Protein 1ERY (pdb70)

Structure (mmCIF, N/CA/C/O backbone):
data_1ERY
#
_entry.id   1ERY
#
_cell.length_a   1.000
_cell.length_b   1.000
_cell.length_c   1.000
_cell.angle_alpha   90.00
_cell.angle_beta   90.00
_cell.angle_gamma   90.00
#
_symmetry.space_group_name_H-M   'P 1'
#
loop_
_atom_site.group_PDB
_atom_site.id
_atom_site.type_symbol
_atom_site.label_atom_id
_atom_site.label_alt_id
_atom_site.label_comp_id
_atom_site.label_asym_id
_atom_site.label_entity_id
_atom_site.label_seq_id
_atom_site.pdbx_PDB_ins_code
_atom_site.Cartn_x
_atom_site.Cartn_y
_atom_site.Cartn_z
_atom_site.occupancy
_atom_site.B_iso_or_equiv
_atom_site.auth_seq_id
_atom_site.auth_comp_id
_atom_site.auth_asym_id
_atom_site.auth_atom_id
_atom_site.pdbx_PDB_model_num
ATOM 1 N N . ASP A 1 1 ? -8.901 -7.957 -4.358 1.00 0.00 1 ASP A N 1
ATOM 2 C CA . ASP A 1 1 ? -7.931 -8.477 -3.376 1.00 0.00 1 ASP A CA 1
ATOM 3 C C . ASP A 1 1 ? -7.748 -7.424 -2.304 1.00 0.00 1 ASP A C 1
ATOM 4 O O . ASP A 1 1 ? -8.005 -6.241 -2.535 1.00 0.00 1 ASP A O 1
ATOM 12 N N . GLU A 1 2 ? -7.208 -7.832 -1.169 1.00 0.00 2 GLU A N 1
ATOM 13 C CA . GLU A 1 2 ? -6.964 -6.896 -0.086 1.00 0.00 2 GLU A CA 1
ATOM 14 C C . GLU A 1 2 ? -5.746 -6.059 -0.433 1.00 0.00 2 GLU A C 1
ATOM 15 O O . GLU A 1 2 ? -5.766 -4.851 -0.257 1.00 0.00 2 GLU A O 1
ATOM 27 N N . CYS A 1 3 ? -4.702 -6.681 -0.973 1.00 0.00 3 CYS A N 1
ATOM 28 C CA . CYS A 1 3 ? -3.525 -5.948 -1.420 1.00 0.00 3 CYS A CA 1
ATOM 29 C C . CYS A 1 3 ? -3.877 -4.848 -2.429 1.00 0.00 3 CYS A C 1
ATOM 30 O O . CYS A 1 3 ? -3.357 -3.732 -2.372 1.00 0.00 3 CYS A O 1
ATOM 37 N N . ALA A 1 4 ? -4.784 -5.154 -3.359 1.00 0.00 4 ALA A N 1
ATOM 38 C CA . ALA A 1 4 ? -5.269 -4.178 -4.322 1.00 0.00 4 ALA A CA 1
ATOM 39 C C . ALA A 1 4 ? -5.984 -3.040 -3.599 1.00 0.00 4 ALA A C 1
ATOM 40 O O . ALA A 1 4 ? -5.634 -1.872 -3.762 1.00 0.00 4 ALA A O 1
ATOM 47 N N . ASN A 1 5 ? -6.978 -3.384 -2.779 1.00 0.00 5 ASN A N 1
ATOM 48 C CA . ASN A 1 5 ? -7.741 -2.402 -2.016 1.00 0.00 5 ASN A CA 1
ATOM 49 C C . ASN A 1 5 ? -6.810 -1.518 -1.199 1.00 0.00 5 ASN A C 1
ATOM 50 O O . ASN A 1 5 ? -6.945 -0.305 -1.212 1.00 0.00 5 ASN A O 1
ATOM 61 N N . ALA A 1 6 ? -5.832 -2.110 -0.527 1.00 0.00 6 ALA A N 1
ATOM 62 C CA . ALA A 1 6 ? -4.859 -1.403 0.278 1.00 0.00 6 ALA A CA 1
ATOM 63 C C . ALA A 1 6 ? -4.177 -0.299 -0.521 1.00 0.00 6 ALA A C 1
ATOM 64 O O . ALA A 1 6 ? -4.112 0.846 -0.070 1.00 0.00 6 ALA A O 1
ATOM 71 N N . ALA A 1 7 ? -3.691 -0.633 -1.718 1.00 0.00 7 ALA A N 1
ATOM 72 C CA . ALA A 1 7 ? -3.112 0.376 -2.585 1.00 0.00 7 ALA A CA 1
ATOM 73 C C . ALA A 1 7 ? -4.174 1.424 -2.928 1.00 0.00 7 ALA A C 1
ATOM 74 O O . ALA A 1 7 ? -3.928 2.625 -2.800 1.00 0.00 7 ALA A O 1
ATOM 81 N N . ALA A 1 8 ? -5.374 0.988 -3.319 1.00 0.00 8 ALA A N 1
ATOM 82 C CA . ALA A 1 8 ? -6.458 1.895 -3.673 1.00 0.00 8 ALA A CA 1
ATOM 83 C C . ALA A 1 8 ? -6.843 2.806 -2.500 1.00 0.00 8 ALA A C 1
ATOM 84 O O . ALA A 1 8 ? -7.383 3.896 -2.707 1.00 0.00 8 ALA A O 1
ATOM 91 N N . GLN A 1 9 ? -6.606 2.346 -1.271 1.00 0.00 9 GLN A N 1
ATOM 92 C CA . GLN A 1 9 ? -6.907 3.049 -0.039 1.00 0.00 9 GLN A CA 1
ATOM 93 C C . GLN A 1 9 ? -5.762 3.968 0.393 1.00 0.00 9 GLN A C 1
ATOM 94 O O . GLN A 1 9 ? -5.921 4.720 1.353 1.00 0.00 9 GLN A O 1
ATOM 108 N N . CYS A 1 10 ? -4.634 3.932 -0.319 1.00 0.00 10 CYS A N 1
ATOM 109 C CA . CYS A 1 10 ? -3.458 4.760 -0.082 1.00 0.00 10 CYS A CA 1
ATOM 110 C C . CYS A 1 10 ? -2.936 4.581 1.337 1.00 0.00 10 CYS A C 1
ATOM 111 O O . CYS A 1 10 ? -2.669 5.563 2.026 1.00 0.00 10 CYS A O 1
ATOM 118 N N . SER A 1 11 ? -2.753 3.334 1.778 1.00 0.00 11 SER A N 1
ATOM 119 C CA . SER A 1 11 ? -2.317 3.038 3.136 1.00 0.00 11 SER A CA 1
ATOM 120 C C . SER A 1 11 ? -1.262 1.949 3.135 1.00 0.00 11 SER A C 1
ATOM 121 O O . SER A 1 11 ? -1.480 0.839 2.661 1.00 0.00 11 SER A O 1
ATOM 129 N N . ILE A 1 12 ? -0.140 2.286 3.755 1.00 0.00 12 ILE A N 1
ATOM 130 C CA . ILE A 1 12 ? 0.974 1.413 4.059 1.00 0.00 12 ILE A CA 1
ATOM 131 C C . ILE A 1 12 ? 0.523 0.368 5.073 1.00 0.00 12 ILE A C 1
ATOM 132 O O . ILE A 1 12 ? 0.906 -0.798 5.015 1.00 0.00 12 ILE A O 1
ATOM 148 N N . THR A 1 13 ? -0.370 0.782 5.963 1.00 0.00 13 THR A N 1
ATOM 149 C CA . THR A 1 13 ? -0.795 -0.014 7.082 1.00 0.00 13 THR A CA 1
ATOM 150 C C . THR A 1 13 ? -1.693 -1.125 6.550 1.00 0.00 13 THR A C 1
ATOM 151 O O . THR A 1 13 ? -1.663 -2.237 7.073 1.00 0.00 13 THR A O 1
ATOM 162 N N . LEU A 1 14 ? -2.468 -0.848 5.497 1.00 0.00 14 LEU A N 1
ATOM 163 C CA . LEU A 1 14 ? -3.142 -1.877 4.721 1.00 0.00 14 LEU A CA 1
ATOM 164 C C . LEU A 1 14 ? -2.178 -2.615 3.787 1.00 0.00 14 LEU A C 1
ATOM 165 O O . LEU A 1 14 ? -2.280 -3.831 3.667 1.00 0.00 14 LEU A O 1
ATOM 181 N N . CYS A 1 15 ? -1.247 -1.921 3.124 1.00 0.00 15 CYS A N 1
ATOM 182 C CA . CYS A 1 15 ? -0.315 -2.549 2.172 1.00 0.00 15 CYS A CA 1
ATOM 183 C C . CYS A 1 15 ? 0.344 -3.739 2.855 1.00 0.00 15 CYS A C 1
ATOM 184 O O . CYS A 1 15 ? 0.193 -4.883 2.431 1.00 0.00 15 CYS A O 1
ATOM 191 N N . ASN A 1 16 ? 1.051 -3.474 3.951 1.00 0.00 16 ASN A N 1
ATOM 192 C CA . ASN A 1 16 ? 1.761 -4.509 4.693 1.00 0.00 16 ASN A CA 1
ATOM 193 C C . ASN A 1 16 ? 0.845 -5.597 5.216 1.00 0.00 16 ASN A C 1
ATOM 194 O O . ASN A 1 16 ? 1.295 -6.713 5.456 1.00 0.00 16 ASN A O 1
ATOM 205 N N . LEU A 1 17 ? -0.430 -5.281 5.417 1.00 0.00 17 LEU A N 1
ATOM 206 C CA . LEU A 1 17 ? -1.379 -6.186 6.031 1.00 0.00 17 LEU A CA 1
ATOM 207 C C . LEU A 1 17 ? -1.504 -7.477 5.213 1.00 0.00 17 LEU A C 1
ATOM 208 O O . LEU A 1 17 ? -1.682 -8.542 5.797 1.00 0.00 17 LEU A O 1
ATOM 224 N N . TYR A 1 18 ? -1.400 -7.407 3.880 1.00 0.00 18 TYR A N 1
ATOM 225 C CA . TYR A 1 18 ? -1.540 -8.576 3.019 1.00 0.00 18 TYR A CA 1
ATOM 226 C C . TYR A 1 18 ? -0.642 -8.591 1.780 1.00 0.00 18 TYR A C 1
ATOM 227 O O . TYR A 1 18 ? -0.614 -9.606 1.085 1.00 0.00 18 TYR A O 1
ATOM 245 N N . CYS A 1 19 ? 0.044 -7.508 1.408 1.00 0.00 19 CYS A N 1
ATOM 246 C CA . CYS A 1 19 ? 0.618 -7.465 0.064 1.00 0.00 19 CYS A CA 1
ATOM 247 C C . CYS A 1 19 ? 1.825 -8.386 -0.097 1.00 0.00 19 CYS A C 1
ATOM 248 O O . CYS A 1 19 ? 2.172 -8.738 -1.222 1.00 0.00 19 CYS A O 1
ATOM 255 N N . GLY A 1 20 ? 2.481 -8.781 0.994 1.00 0.00 20 GLY A N 1
ATOM 256 C CA . GLY A 1 20 ? 3.666 -9.622 0.917 1.00 0.00 20 GLY A CA 1
ATOM 257 C C . GLY A 1 20 ? 4.698 -8.995 -0.028 1.00 0.00 20 GLY A C 1
ATOM 258 O O . GLY A 1 20 ? 5.038 -7.830 0.163 1.00 0.00 20 GLY A O 1
ATOM 262 N N . PRO A 1 21 ? 5.196 -9.678 -1.066 1.00 0.00 21 PRO A N 1
ATOM 263 C CA . PRO A 1 21 ? 6.173 -9.085 -1.968 1.00 0.00 21 PRO A CA 1
ATOM 264 C C . PRO A 1 21 ? 5.651 -7.802 -2.605 1.00 0.00 21 PRO A C 1
ATOM 265 O O . PRO A 1 21 ? 6.379 -6.808 -2.671 1.00 0.00 21 PRO A O 1
ATOM 276 N N . LEU A 1 22 ? 4.380 -7.786 -3.014 1.00 0.00 22 LEU A N 1
ATOM 277 C CA . LEU A 1 22 ? 3.773 -6.644 -3.636 1.00 0.00 22 LEU A CA 1
ATOM 278 C C . LEU A 1 22 ? 3.718 -5.437 -2.699 1.00 0.00 22 LEU A C 1
ATOM 279 O O . LEU A 1 22 ? 3.359 -4.361 -3.163 1.00 0.00 22 LEU A O 1
ATOM 295 N N . ILE A 1 23 ? 4.067 -5.581 -1.409 1.00 0.00 23 ILE A N 1
ATOM 296 C CA . ILE A 1 23 ? 4.235 -4.450 -0.499 1.00 0.00 23 ILE A CA 1
ATOM 297 C C . ILE A 1 23 ? 5.046 -3.368 -1.182 1.00 0.00 23 ILE A C 1
ATOM 298 O O . ILE A 1 23 ? 4.733 -2.198 -1.020 1.00 0.00 23 ILE A O 1
ATOM 314 N N . GLU A 1 24 ? 6.072 -3.748 -1.937 1.00 0.00 24 GLU A N 1
ATOM 315 C CA . GLU A 1 24 ? 6.929 -2.767 -2.557 1.00 0.00 24 GLU A CA 1
ATOM 316 C C . GLU A 1 24 ? 6.153 -1.979 -3.605 1.00 0.00 24 GLU A C 1
ATOM 317 O O . GLU A 1 24 ? 5.935 -0.796 -3.391 1.00 0.00 24 GLU A O 1
ATOM 329 N N . ILE A 1 25 ? 5.641 -2.600 -4.668 1.00 0.00 25 ILE A N 1
ATOM 330 C CA . ILE A 1 25 ? 4.827 -1.877 -5.647 1.00 0.00 25 ILE A CA 1
ATOM 331 C C . ILE A 1 25 ? 3.663 -1.151 -4.961 1.00 0.00 25 ILE A C 1
ATOM 332 O O . ILE A 1 25 ? 3.223 -0.106 -5.435 1.00 0.00 25 ILE A O 1
ATOM 348 N N . CYS A 1 26 ? 3.143 -1.696 -3.864 1.00 0.00 26 CYS A N 1
ATOM 349 C CA . CYS A 1 26 ? 2.042 -1.091 -3.134 1.00 0.00 26 CYS A CA 1
ATOM 350 C C . CYS A 1 26 ? 2.516 0.224 -2.561 1.00 0.00 26 CYS A C 1
ATOM 351 O O . CYS A 1 26 ? 1.954 1.268 -2.878 1.00 0.00 26 CYS A O 1
ATOM 358 N N . GLU A 1 27 ? 3.588 0.185 -1.771 1.00 0.00 27 GLU A N 1
ATOM 359 C CA . GLU A 1 27 ? 4.125 1.383 -1.160 1.00 0.00 27 GLU A CA 1
ATOM 360 C C . GLU A 1 27 ? 4.521 2.362 -2.261 1.00 0.00 27 GLU A C 1
ATOM 361 O O . GLU A 1 27 ? 4.218 3.545 -2.170 1.00 0.00 27 GLU A O 1
ATOM 373 N N . LEU A 1 28 ? 5.133 1.861 -3.332 1.00 0.00 28 LEU A N 1
ATOM 374 C CA . LEU A 1 28 ? 5.568 2.665 -4.452 1.00 0.00 28 LEU A CA 1
ATOM 375 C C . LEU A 1 28 ? 4.389 3.410 -5.061 1.00 0.00 28 LEU A C 1
ATOM 376 O O . LEU A 1 28 ? 4.444 4.622 -5.223 1.00 0.00 28 LEU A O 1
ATOM 392 N N . THR A 1 29 ? 3.311 2.699 -5.383 1.00 0.00 29 THR A N 1
ATOM 393 C CA . THR A 1 29 ? 2.116 3.311 -5.935 1.00 0.00 29 THR A CA 1
ATOM 394 C C . THR A 1 29 ? 1.550 4.325 -4.945 1.00 0.00 29 THR A C 1
ATOM 395 O O . THR A 1 29 ? 1.229 5.445 -5.329 1.00 0.00 29 THR A O 1
ATOM 406 N N . VAL A 1 30 ? 1.420 3.956 -3.671 1.00 0.00 30 VAL A N 1
ATOM 407 C CA . VAL A 1 30 ? 0.916 4.890 -2.681 1.00 0.00 30 VAL A CA 1
ATOM 408 C C . VAL A 1 30 ? 1.799 6.143 -2.648 1.00 0.00 30 VAL A C 1
ATOM 409 O O . VAL A 1 30 ? 1.259 7.238 -2.598 1.00 0.00 30 VAL A O 1
ATOM 422 N N . MET A 1 31 ? 3.122 6.021 -2.734 1.00 0.00 31 MET A N 1
ATOM 423 C CA . MET A 1 31 ? 4.009 7.172 -2.854 1.00 0.00 31 MET A CA 1
ATOM 424 C C . MET A 1 31 ? 3.640 7.975 -4.102 1.00 0.00 31 MET A C 1
ATOM 425 O O . MET A 1 31 ? 3.535 9.198 -4.088 1.00 0.00 31 MET A O 1
ATOM 439 N N . GLN A 1 32 ? 3.463 7.256 -5.202 1.00 0.00 32 GLN A N 1
ATOM 440 C CA . GLN A 1 32 ? 3.174 7.809 -6.508 1.00 0.00 32 GLN A CA 1
ATOM 441 C C . GLN A 1 32 ? 1.921 8.686 -6.481 1.00 0.00 32 GLN A C 1
ATOM 442 O O . GLN A 1 32 ? 1.929 9.782 -7.040 1.00 0.00 32 GLN A O 1
ATOM 456 N N . ASN A 1 33 ? 0.836 8.204 -5.870 1.00 0.00 33 ASN A N 1
ATOM 457 C CA . ASN A 1 33 ? -0.440 8.921 -5.855 1.00 0.00 33 ASN A CA 1
ATOM 458 C C . ASN A 1 33 ? -0.639 9.788 -4.617 1.00 0.00 33 ASN A C 1
ATOM 459 O O . ASN A 1 33 ? -1.437 10.722 -4.652 1.00 0.00 33 ASN A O 1
ATOM 470 N N . CYS A 1 34 ? -0.015 9.454 -3.496 1.00 0.00 34 CYS A N 1
ATOM 471 C CA . CYS A 1 34 ? -0.427 9.906 -2.170 1.00 0.00 34 CYS A CA 1
ATOM 472 C C . CYS A 1 34 ? 0.828 10.164 -1.336 1.00 0.00 34 CYS A C 1
ATOM 473 O O . CYS A 1 34 ? 1.942 9.984 -1.822 1.00 0.00 34 CYS A O 1
ATOM 480 N N . GLU A 1 35 ? 0.670 10.612 -0.090 1.00 0.00 35 GLU A N 1
ATOM 481 C CA . GLU A 1 35 ? 1.749 10.971 0.808 1.00 0.00 35 GLU A CA 1
ATOM 482 C C . GLU A 1 35 ? 1.825 9.982 1.989 1.00 0.00 35 GLU A C 1
ATOM 483 O O . GLU A 1 35 ? 1.395 10.315 3.096 1.00 0.00 35 GLU A O 1
ATOM 495 N N . PRO A 1 36 ? 2.359 8.765 1.805 1.00 0.00 36 PRO A N 1
ATOM 496 C CA . PRO A 1 36 ? 2.483 7.800 2.885 1.00 0.00 36 PRO A CA 1
ATOM 497 C C . PRO A 1 36 ? 3.621 8.191 3.840 1.00 0.00 36 PRO A C 1
ATOM 498 O O . PRO A 1 36 ? 4.553 8.874 3.415 1.00 0.00 36 PRO A O 1
ATOM 509 N N . PRO A 1 37 ? 3.635 7.729 5.101 1.00 0.00 37 PRO A N 1
ATOM 510 C CA . PRO A 1 37 ? 2.744 6.726 5.664 1.00 0.00 37 PRO A CA 1
ATOM 511 C C . PRO A 1 37 ? 1.359 7.301 5.945 1.00 0.00 37 PRO A C 1
ATOM 512 O O . PRO A 1 37 ? 1.236 8.385 6.513 1.00 0.00 37 PRO A O 1
ATOM 523 N N . PHE A 1 38 ? 0.313 6.575 5.548 1.00 0.00 38 PHE A N 1
ATOM 524 C CA . PHE A 1 38 ? -1.051 6.941 5.854 1.00 0.00 38 PHE A CA 1
ATOM 525 C C . PHE A 1 38 ? -1.297 7.097 7.352 1.00 0.00 38 PHE A C 1
ATOM 526 O O . PHE A 1 38 ? -0.774 6.313 8.146 1.00 0.00 38 PHE A O 1
ATOM 543 N N . SER A 1 39 ? -2.120 8.078 7.707 1.00 0.00 39 SER A N 1
ATOM 544 C CA . SER A 1 39 ? -2.818 8.204 8.954 1.00 0.00 39 SER A CA 1
ATOM 545 C C . SER A 1 39 ? -4.293 8.322 8.580 1.00 0.00 39 SER A C 1
ATOM 553 N N . ASP A 1 1 ? -7.884 -8.112 -5.179 1.00 0.00 1 ASP A N 2
ATOM 554 C CA . ASP A 1 1 ? -7.196 -8.553 -3.955 1.00 0.00 1 ASP A CA 2
ATOM 555 C C . ASP A 1 1 ? -7.105 -7.378 -2.989 1.00 0.00 1 ASP A C 2
ATOM 556 O O . ASP A 1 1 ? -7.316 -6.224 -3.382 1.00 0.00 1 ASP A O 2
ATOM 564 N N . GLU A 1 2 ? -6.822 -7.662 -1.719 1.00 0.00 2 GLU A N 2
ATOM 565 C CA . GLU A 1 2 ? -6.739 -6.617 -0.722 1.00 0.00 2 GLU A CA 2
ATOM 566 C C . GLU A 1 2 ? -5.444 -5.821 -0.863 1.00 0.00 2 GLU A C 2
ATOM 567 O O . GLU A 1 2 ? -5.324 -4.755 -0.271 1.00 0.00 2 GLU A O 2
ATOM 579 N N . CYS A 1 3 ? -4.471 -6.314 -1.625 1.00 0.00 3 CYS A N 2
ATOM 580 C CA . CYS A 1 3 ? -3.234 -5.579 -1.813 1.00 0.00 3 CYS A CA 2
ATOM 581 C C . CYS A 1 3 ? -3.496 -4.359 -2.697 1.00 0.00 3 CYS A C 2
ATOM 582 O O . CYS A 1 3 ? -3.113 -3.233 -2.383 1.00 0.00 3 CYS A O 2
ATOM 589 N N . ALA A 1 4 ? -4.238 -4.568 -3.779 1.00 0.00 4 ALA A N 2
ATOM 590 C CA . ALA A 1 4 ? -4.783 -3.514 -4.609 1.00 0.00 4 ALA A CA 2
ATOM 591 C C . ALA A 1 4 ? -5.692 -2.612 -3.777 1.00 0.00 4 ALA A C 2
ATOM 592 O O . ALA A 1 4 ? -5.604 -1.395 -3.875 1.00 0.00 4 ALA A O 2
ATOM 599 N N . ASN A 1 5 ? -6.567 -3.192 -2.951 1.00 0.00 5 ASN A N 2
ATOM 600 C CA . ASN A 1 5 ? -7.450 -2.402 -2.087 1.00 0.00 5 ASN A CA 2
ATOM 601 C C . ASN A 1 5 ? -6.628 -1.474 -1.188 1.00 0.00 5 ASN A C 2
ATOM 602 O O . ASN A 1 5 ? -6.918 -0.291 -1.051 1.00 0.00 5 ASN A O 2
ATOM 613 N N . ALA A 1 6 ? -5.559 -2.001 -0.595 1.00 0.00 6 ALA A N 2
ATOM 614 C CA . ALA A 1 6 ? -4.645 -1.225 0.223 1.00 0.00 6 ALA A CA 2
ATOM 615 C C . ALA A 1 6 ? -4.051 -0.066 -0.568 1.00 0.00 6 ALA A C 2
ATOM 616 O O . ALA A 1 6 ? -4.009 1.065 -0.083 1.00 0.00 6 ALA A O 2
ATOM 623 N N . ALA A 1 7 ? -3.588 -0.351 -1.783 1.00 0.00 7 ALA A N 2
ATOM 624 C CA . ALA A 1 7 ? -3.091 0.678 -2.678 1.00 0.00 7 ALA A CA 2
ATOM 625 C C . ALA A 1 7 ? -4.183 1.713 -2.966 1.00 0.00 7 ALA A C 2
ATOM 626 O O . ALA A 1 7 ? -3.903 2.910 -2.972 1.00 0.00 7 ALA A O 2
ATOM 633 N N . ALA A 1 8 ? -5.431 1.278 -3.150 1.00 0.00 8 ALA A N 2
ATOM 634 C CA . ALA A 1 8 ? -6.563 2.163 -3.388 1.00 0.00 8 ALA A CA 2
ATOM 635 C C . ALA A 1 8 ? -6.809 3.069 -2.180 1.00 0.00 8 ALA A C 2
ATOM 636 O O . ALA A 1 8 ? -7.025 4.270 -2.328 1.00 0.00 8 ALA A O 2
ATOM 643 N N . GLN A 1 9 ? -6.698 2.521 -0.970 1.00 0.00 9 GLN A N 2
ATOM 644 C CA . GLN A 1 9 ? -6.808 3.319 0.241 1.00 0.00 9 GLN A CA 2
ATOM 645 C C . GLN A 1 9 ? -5.542 4.159 0.418 1.00 0.00 9 GLN A C 2
ATOM 646 O O . GLN A 1 9 ? -5.552 5.155 1.135 1.00 0.00 9 GLN A O 2
ATOM 660 N N . CYS A 1 10 ? -4.455 3.768 -0.238 1.00 0.00 10 CYS A N 2
ATOM 661 C CA . CYS A 1 10 ? -3.189 4.473 -0.234 1.00 0.00 10 CYS A CA 2
ATOM 662 C C . CYS A 1 10 ? -2.572 4.403 1.157 1.00 0.00 10 CYS A C 2
ATOM 663 O O . CYS A 1 10 ? -2.133 5.402 1.716 1.00 0.00 10 CYS A O 2
ATOM 670 N N . SER A 1 11 ? -2.568 3.198 1.735 1.00 0.00 11 SER A N 2
ATOM 671 C CA . SER A 1 11 ? -2.175 2.951 3.114 1.00 0.00 11 SER A CA 2
ATOM 672 C C . SER A 1 11 ? -1.126 1.860 3.171 1.00 0.00 11 SER A C 2
ATOM 673 O O . SER A 1 11 ? -1.378 0.712 2.817 1.00 0.00 11 SER A O 2
ATOM 681 N N . ILE A 1 12 ? 0.017 2.229 3.732 1.00 0.00 12 ILE A N 2
ATOM 682 C CA . ILE A 1 12 ? 1.077 1.336 4.138 1.00 0.00 12 ILE A CA 2
ATOM 683 C C . ILE A 1 12 ? 0.552 0.271 5.091 1.00 0.00 12 ILE A C 2
ATOM 684 O O . ILE A 1 12 ? 0.978 -0.877 5.034 1.00 0.00 12 ILE A O 2
ATOM 700 N N . THR A 1 13 ? -0.423 0.616 5.922 1.00 0.00 13 THR A N 2
ATOM 701 C CA . THR A 1 13 ? -0.858 -0.285 6.961 1.00 0.00 13 THR A CA 2
ATOM 702 C C . THR A 1 13 ? -1.645 -1.396 6.279 1.00 0.00 13 THR A C 2
ATOM 703 O O . THR A 1 13 ? -1.359 -2.573 6.478 1.00 0.00 13 THR A O 2
ATOM 714 N N . LEU A 1 14 ? -2.574 -1.026 5.398 1.00 0.00 14 LEU A N 2
ATOM 715 C CA . LEU A 1 14 ? -3.273 -2.008 4.591 1.00 0.00 14 LEU A CA 2
ATOM 716 C C . LEU A 1 14 ? -2.311 -2.741 3.654 1.00 0.00 14 LEU A C 2
ATOM 717 O O . LEU A 1 14 ? -2.499 -3.932 3.420 1.00 0.00 14 LEU A O 2
ATOM 733 N N . CYS A 1 15 ? -1.282 -2.069 3.124 1.00 0.00 15 CYS A N 2
ATOM 734 C CA . CYS A 1 15 ? -0.335 -2.727 2.225 1.00 0.00 15 CYS A CA 2
ATOM 735 C C . CYS A 1 15 ? 0.277 -3.884 2.999 1.00 0.00 15 CYS A C 2
ATOM 736 O O . CYS A 1 15 ? 0.119 -5.053 2.656 1.00 0.00 15 CYS A O 2
ATOM 743 N N . ASN A 1 16 ? 0.947 -3.551 4.096 1.00 0.00 16 ASN A N 2
ATOM 744 C CA . ASN A 1 16 ? 1.628 -4.514 4.942 1.00 0.00 16 ASN A CA 2
ATOM 745 C C . ASN A 1 16 ? 0.678 -5.560 5.498 1.00 0.00 16 ASN A C 2
ATOM 746 O O . ASN A 1 16 ?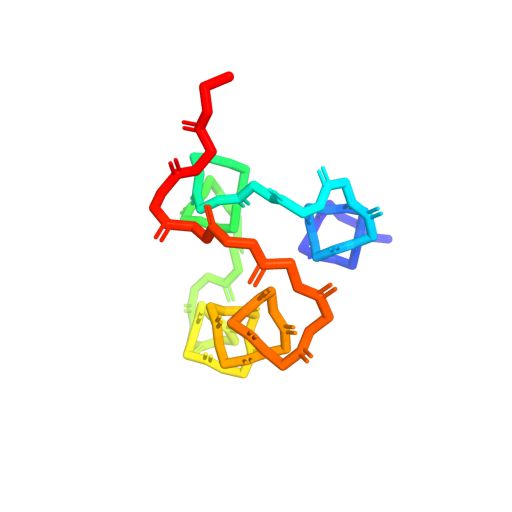 1.103 -6.682 5.765 1.00 0.00 16 ASN A O 2
ATOM 757 N N . LEU A 1 17 ? -0.601 -5.231 5.675 1.00 0.00 17 LEU A N 2
ATOM 758 C CA . LEU A 1 17 ? -1.608 -6.183 6.114 1.00 0.00 17 LEU A CA 2
ATOM 759 C C . LEU A 1 17 ? -1.568 -7.463 5.262 1.00 0.00 17 LEU A C 2
ATOM 760 O O . LEU A 1 17 ? -1.625 -8.554 5.822 1.00 0.00 17 LEU A O 2
ATOM 776 N N . TYR A 1 18 ? -1.453 -7.356 3.930 1.00 0.00 18 TYR A N 2
ATOM 777 C CA . TYR A 1 18 ? -1.662 -8.508 3.048 1.00 0.00 18 TYR A CA 2
ATOM 778 C C . TYR A 1 18 ? -0.685 -8.649 1.879 1.00 0.00 18 TYR A C 2
ATOM 779 O O . TYR A 1 18 ? -0.718 -9.671 1.186 1.00 0.00 18 TYR A O 2
ATOM 797 N N . CYS A 1 19 ? 0.118 -7.634 1.566 1.00 0.00 19 CYS A N 2
ATOM 798 C CA . CYS A 1 19 ? 0.754 -7.560 0.253 1.00 0.00 19 CYS A CA 2
ATOM 799 C C . CYS A 1 19 ? 1.997 -8.452 0.149 1.00 0.00 19 CYS A C 2
ATOM 800 O O . CYS A 1 19 ? 2.382 -8.836 -0.953 1.00 0.00 19 CYS A O 2
ATOM 807 N N . GLY A 1 20 ? 2.645 -8.798 1.261 1.00 0.00 20 GLY A N 2
ATOM 808 C CA . GLY A 1 20 ? 3.879 -9.581 1.265 1.00 0.00 20 GLY A CA 2
ATOM 809 C C . GLY A 1 20 ? 4.933 -8.982 0.326 1.00 0.00 20 GLY A C 2
ATOM 810 O O . GLY A 1 20 ? 5.337 -7.837 0.525 1.00 0.00 20 GLY A O 2
ATOM 814 N N . PRO A 1 21 ? 5.380 -9.674 -0.732 1.00 0.00 21 PRO A N 2
ATOM 815 C CA . PRO A 1 21 ? 6.349 -9.099 -1.651 1.00 0.00 21 PRO A CA 2
ATOM 816 C C . PRO A 1 21 ? 5.756 -7.898 -2.383 1.00 0.00 21 PRO A C 2
ATOM 817 O O . PRO A 1 21 ? 6.463 -6.942 -2.695 1.00 0.00 21 PRO A O 2
ATOM 828 N N . LEU A 1 22 ? 4.446 -7.920 -2.627 1.00 0.00 22 LEU A N 2
ATOM 829 C CA . LEU A 1 22 ? 3.767 -6.828 -3.293 1.00 0.00 22 LEU A CA 2
ATOM 830 C C . LEU A 1 22 ? 3.770 -5.565 -2.432 1.00 0.00 22 LEU A C 2
ATOM 831 O O . LEU A 1 22 ? 3.368 -4.519 -2.934 1.00 0.00 22 LEU A O 2
ATOM 847 N N . ILE A 1 23 ? 4.196 -5.628 -1.156 1.00 0.00 23 ILE A N 2
ATOM 848 C CA . ILE A 1 23 ? 4.298 -4.436 -0.319 1.00 0.00 23 ILE A CA 2
ATOM 849 C C . ILE A 1 23 ? 5.065 -3.372 -1.087 1.00 0.00 23 ILE A C 2
ATOM 850 O O . ILE A 1 23 ? 4.704 -2.209 -1.012 1.00 0.00 23 ILE A O 2
ATOM 866 N N . GLU A 1 24 ? 6.073 -3.766 -1.864 1.00 0.00 24 GLU A N 2
ATOM 867 C CA . GLU A 1 24 ? 6.841 -2.822 -2.641 1.00 0.00 24 GLU A CA 2
ATOM 868 C C . GLU A 1 24 ? 5.978 -2.111 -3.679 1.00 0.00 24 GLU A C 2
ATOM 869 O O . GLU A 1 24 ? 5.793 -0.908 -3.566 1.00 0.00 24 GLU A O 2
ATOM 881 N N . ILE A 1 25 ? 5.417 -2.808 -4.668 1.00 0.00 25 ILE A N 2
ATOM 882 C CA . ILE A 1 25 ? 4.554 -2.160 -5.662 1.00 0.00 25 ILE A CA 2
ATOM 883 C C . ILE A 1 25 ? 3.424 -1.389 -4.971 1.00 0.00 25 ILE A C 2
ATOM 884 O O . ILE A 1 25 ? 2.978 -0.355 -5.464 1.00 0.00 25 ILE A O 2
ATOM 900 N N . CYS A 1 26 ? 2.954 -1.869 -3.824 1.00 0.00 26 CYS A N 2
ATOM 901 C CA . CYS A 1 26 ? 1.886 -1.220 -3.083 1.00 0.00 26 CYS A CA 2
ATOM 902 C C . CYS A 1 26 ? 2.378 0.112 -2.554 1.00 0.00 26 CYS A C 2
ATOM 903 O O . CYS A 1 26 ? 1.750 1.138 -2.798 1.00 0.00 26 CYS A O 2
ATOM 910 N N . GLU A 1 27 ? 3.533 0.094 -1.889 1.00 0.00 27 GLU A N 2
ATOM 911 C CA . GLU A 1 27 ? 4.175 1.277 -1.344 1.00 0.00 27 GLU A CA 2
ATOM 912 C C . GLU A 1 27 ? 4.439 2.254 -2.492 1.00 0.00 27 GLU A C 2
ATOM 913 O O . GLU A 1 27 ? 4.150 3.444 -2.398 1.00 0.00 27 GLU A O 2
ATOM 925 N N . LEU A 1 28 ? 4.922 1.732 -3.615 1.00 0.00 28 LEU A N 2
ATOM 926 C CA . LEU A 1 28 ? 5.275 2.520 -4.780 1.00 0.00 28 LEU A CA 2
ATOM 927 C C . LEU A 1 28 ? 4.046 3.131 -5.437 1.00 0.00 28 LEU A C 2
ATOM 928 O O . LEU A 1 28 ? 4.106 4.257 -5.923 1.00 0.00 28 LEU A O 2
ATOM 944 N N . THR A 1 29 ? 2.928 2.410 -5.483 1.00 0.00 29 THR A N 2
ATOM 945 C CA . THR A 1 29 ? 1.674 2.996 -5.924 1.00 0.00 29 THR A CA 2
ATOM 946 C C . THR A 1 29 ? 1.277 4.089 -4.948 1.00 0.00 29 THR A C 2
ATOM 947 O O . THR A 1 29 ? 0.942 5.185 -5.383 1.00 0.00 29 THR A O 2
ATOM 958 N N . VAL A 1 30 ? 1.294 3.799 -3.646 1.00 0.00 30 VAL A N 2
ATOM 959 C CA . VAL A 1 30 ? 0.893 4.756 -2.633 1.00 0.00 30 VAL A CA 2
ATOM 960 C C . VAL A 1 30 ? 1.645 6.053 -2.877 1.00 0.00 30 VAL A C 2
ATOM 961 O O . VAL A 1 30 ? 0.996 7.052 -3.169 1.00 0.00 30 VAL A O 2
ATOM 974 N N . MET A 1 31 ? 2.977 5.996 -2.881 1.00 0.00 31 MET A N 2
ATOM 975 C CA . MET A 1 31 ? 3.862 7.105 -3.221 1.00 0.00 31 MET A CA 2
ATOM 976 C C . MET A 1 31 ? 3.439 7.835 -4.501 1.00 0.00 31 MET A C 2
ATOM 977 O O . MET A 1 31 ? 3.613 9.045 -4.632 1.00 0.00 31 MET A O 2
ATOM 991 N N . GLN A 1 32 ? 2.901 7.103 -5.470 1.00 0.00 32 GLN A N 2
ATOM 992 C CA . GLN A 1 32 ? 2.500 7.636 -6.755 1.00 0.00 32 GLN A CA 2
ATOM 993 C C . GLN A 1 32 ? 1.235 8.497 -6.683 1.00 0.00 32 GLN A C 2
ATOM 994 O O . GLN A 1 32 ? 0.996 9.269 -7.608 1.00 0.00 32 GLN A O 2
ATOM 1008 N N . ASN A 1 33 ? 0.423 8.379 -5.630 1.00 0.00 33 ASN A N 2
ATOM 1009 C CA . ASN A 1 33 ? -0.752 9.235 -5.431 1.00 0.00 33 ASN A CA 2
ATOM 1010 C C . ASN A 1 33 ? -0.536 10.183 -4.258 1.00 0.00 33 ASN A C 2
ATOM 1011 O O . ASN A 1 33 ? -0.840 11.374 -4.326 1.00 0.00 33 ASN A O 2
ATOM 1022 N N . CYS A 1 34 ? -0.132 9.597 -3.136 1.00 0.00 34 CYS A N 2
ATOM 1023 C CA . CYS A 1 34 ? -0.252 10.117 -1.789 1.00 0.00 34 CYS A CA 2
ATOM 1024 C C . CYS A 1 34 ? 1.070 9.963 -1.057 1.00 0.00 34 CYS A C 2
ATOM 1025 O O . CYS A 1 34 ? 1.941 9.222 -1.502 1.00 0.00 34 CYS A O 2
ATOM 1032 N N . GLU A 1 35 ? 1.221 10.677 0.057 1.00 0.00 35 GLU A N 2
ATOM 1033 C CA . GLU A 1 35 ? 2.447 10.666 0.839 1.00 0.00 35 GLU A CA 2
ATOM 1034 C C . GLU A 1 35 ? 2.267 9.710 2.027 1.00 0.00 35 GLU A C 2
ATOM 1035 O O . GLU A 1 35 ? 1.482 10.016 2.929 1.00 0.00 35 GLU A O 2
ATOM 1047 N N . PRO A 1 36 ? 2.940 8.553 2.051 1.00 0.00 36 PRO A N 2
ATOM 1048 C CA . PRO A 1 36 ? 2.894 7.663 3.196 1.00 0.00 36 PRO A CA 2
ATOM 1049 C C . PRO A 1 36 ? 3.829 8.156 4.309 1.00 0.00 36 PRO A C 2
ATOM 1050 O O . PRO A 1 36 ? 4.573 9.117 4.104 1.00 0.00 36 PRO A O 2
ATOM 1061 N N . PRO A 1 37 ? 3.843 7.505 5.484 1.00 0.00 37 PRO A N 2
ATOM 1062 C CA . PRO A 1 37 ? 2.942 6.439 5.902 1.00 0.00 37 PRO A CA 2
ATOM 1063 C C . PRO A 1 37 ? 1.556 7.011 6.161 1.00 0.00 37 PRO A C 2
ATOM 1064 O O . PRO A 1 37 ? 1.432 7.968 6.926 1.00 0.00 37 PRO A O 2
ATOM 1075 N N . PHE A 1 38 ? 0.517 6.440 5.538 1.00 0.00 38 PHE A N 2
ATOM 1076 C CA . PHE A 1 38 ? -0.853 6.846 5.763 1.00 0.00 38 PHE A CA 2
ATOM 1077 C C . PHE A 1 38 ? -1.191 6.937 7.250 1.00 0.00 38 PHE A C 2
ATOM 1078 O O . PHE A 1 38 ? -0.803 6.052 8.019 1.00 0.00 38 PHE A O 2
ATOM 1095 N N . SER A 1 39 ? -1.914 7.980 7.645 1.00 0.00 39 SER A N 2
ATOM 1096 C CA . SER A 1 39 ? -2.572 8.067 8.926 1.00 0.00 39 SER A CA 2
ATOM 1097 C C . SER A 1 39 ? -4.022 7.633 8.705 1.00 0.00 39 SER A C 2
ATOM 1105 N N . ASP A 1 1 ? -8.577 -9.427 -5.257 1.00 0.00 1 ASP A N 3
ATOM 1106 C CA . ASP A 1 1 ? -7.425 -8.952 -4.474 1.00 0.00 1 ASP A CA 3
ATOM 1107 C C . ASP A 1 1 ? -7.975 -8.191 -3.273 1.00 0.00 1 ASP A C 3
ATOM 1108 O O . ASP A 1 1 ? -9.141 -7.797 -3.254 1.00 0.00 1 ASP A O 3
ATOM 1116 N N . GLU A 1 2 ? -7.091 -7.932 -2.319 1.00 0.00 2 GLU A N 3
ATOM 1117 C CA . GLU A 1 2 ? -7.299 -7.083 -1.150 1.00 0.00 2 GLU A CA 3
ATOM 1118 C C . GLU A 1 2 ? -6.078 -6.172 -1.013 1.00 0.00 2 GLU A C 3
ATOM 1119 O O . GLU A 1 2 ? -6.214 -4.991 -0.709 1.00 0.00 2 GLU A O 3
ATOM 1131 N N . CYS A 1 3 ? -4.896 -6.679 -1.369 1.00 0.00 3 CYS A N 3
ATOM 1132 C CA . CYS A 1 3 ? -3.692 -5.862 -1.481 1.00 0.00 3 CYS A CA 3
ATOM 1133 C C . CYS A 1 3 ? -3.957 -4.669 -2.404 1.00 0.00 3 CYS A C 3
ATOM 1134 O O . CYS A 1 3 ? -3.680 -3.524 -2.052 1.00 0.00 3 CYS A O 3
ATOM 1141 N N . ALA A 1 4 ? -4.572 -4.929 -3.557 1.00 0.00 4 ALA A N 3
ATOM 1142 C CA . ALA A 1 4 ? -4.999 -3.877 -4.468 1.00 0.00 4 ALA A CA 3
ATOM 1143 C C . ALA A 1 4 ? -5.838 -2.823 -3.739 1.00 0.00 4 ALA A C 3
ATOM 1144 O O . ALA A 1 4 ? -5.603 -1.624 -3.899 1.00 0.00 4 ALA A O 3
ATOM 1151 N N . ASN A 1 5 ? -6.802 -3.266 -2.926 1.00 0.00 5 ASN A N 3
ATOM 1152 C CA . ASN A 1 5 ? -7.686 -2.357 -2.207 1.00 0.00 5 ASN A CA 3
ATOM 1153 C C . ASN A 1 5 ? -6.908 -1.560 -1.167 1.00 0.00 5 ASN A C 3
ATOM 1154 O O . ASN A 1 5 ? -7.206 -0.395 -0.917 1.00 0.00 5 ASN A O 3
ATOM 1165 N N . ALA A 1 6 ? -5.901 -2.166 -0.543 1.00 0.00 6 ALA A N 3
ATOM 1166 C CA . ALA A 1 6 ? -5.047 -1.459 0.394 1.00 0.00 6 ALA A CA 3
ATOM 1167 C C . ALA A 1 6 ? -4.309 -0.330 -0.320 1.00 0.00 6 ALA A C 3
ATOM 1168 O O . ALA A 1 6 ? -4.303 0.808 0.152 1.00 0.00 6 ALA A O 3
ATOM 1175 N N . ALA A 1 7 ? -3.701 -0.638 -1.467 1.00 0.00 7 ALA A N 3
ATOM 1176 C CA . ALA A 1 7 ? -2.995 0.368 -2.240 1.00 0.00 7 ALA A CA 3
ATOM 1177 C C . ALA A 1 7 ? -3.966 1.462 -2.677 1.00 0.00 7 ALA A C 3
ATOM 1178 O O . ALA A 1 7 ? -3.655 2.646 -2.573 1.00 0.00 7 ALA A O 3
ATOM 1185 N N . ALA A 1 8 ? -5.154 1.074 -3.148 1.00 0.00 8 ALA A N 3
ATOM 1186 C CA . ALA A 1 8 ? -6.205 2.016 -3.503 1.00 0.00 8 ALA A CA 3
ATOM 1187 C C . ALA A 1 8 ? -6.499 2.947 -2.326 1.00 0.00 8 ALA A C 3
ATOM 1188 O O . ALA A 1 8 ? -6.606 4.158 -2.505 1.00 0.00 8 ALA A O 3
ATOM 1195 N N . GLN A 1 9 ? -6.594 2.399 -1.113 1.00 0.00 9 GLN A N 3
ATOM 1196 C CA . GLN A 1 9 ? -6.847 3.190 0.082 1.00 0.00 9 GLN A CA 3
ATOM 1197 C C . GLN A 1 9 ? -5.612 3.992 0.517 1.00 0.00 9 GLN A C 3
ATOM 1198 O O . GLN A 1 9 ? -5.727 4.855 1.382 1.00 0.00 9 GLN A O 3
ATOM 1212 N N . CYS A 1 10 ? -4.449 3.767 -0.090 1.00 0.00 10 CYS A N 3
ATOM 1213 C CA . CYS A 1 10 ? -3.239 4.560 0.100 1.00 0.00 10 CYS A CA 3
ATOM 1214 C C . CYS A 1 10 ? -2.645 4.412 1.496 1.00 0.00 10 CYS A C 3
ATOM 1215 O O . CYS A 1 10 ? -1.992 5.337 1.984 1.00 0.00 10 CYS A O 3
ATOM 1222 N N . SER A 1 11 ? -2.817 3.250 2.131 1.00 0.00 11 SER A N 3
ATOM 1223 C CA . SER A 1 11 ? -2.359 3.019 3.501 1.00 0.00 11 SER A CA 3
ATOM 1224 C C . SER A 1 11 ? -1.253 1.985 3.497 1.00 0.00 11 SER A C 3
ATOM 1225 O O . SER A 1 11 ? -1.329 0.964 2.820 1.00 0.00 11 SER A O 3
ATOM 1233 N N . ILE A 1 12 ? -0.239 2.265 4.301 1.00 0.00 12 ILE A N 3
ATOM 1234 C CA . ILE A 1 12 ? 0.969 1.483 4.419 1.00 0.00 12 ILE A CA 3
ATOM 1235 C C . ILE A 1 12 ? 0.717 0.323 5.373 1.00 0.00 12 ILE A C 3
ATOM 1236 O O . ILE A 1 12 ? 1.211 -0.785 5.174 1.00 0.00 12 ILE A O 3
ATOM 1252 N N . THR A 1 13 ? -0.143 0.533 6.363 1.00 0.00 13 THR A N 3
ATOM 1253 C CA . THR A 1 13 ? -0.450 -0.518 7.302 1.00 0.00 13 THR A CA 3
ATOM 1254 C C . THR A 1 13 ? -1.335 -1.523 6.567 1.00 0.00 13 THR A C 3
ATOM 1255 O O . THR A 1 13 ? -1.064 -2.723 6.613 1.00 0.00 13 THR A O 3
ATOM 1266 N N . LEU A 1 14 ? -2.334 -1.049 5.813 1.00 0.00 14 LEU A N 3
ATOM 1267 C CA . LEU A 1 14 ? -3.123 -1.951 4.990 1.00 0.00 14 LEU A CA 3
ATOM 1268 C C . LEU A 1 14 ? -2.269 -2.602 3.902 1.00 0.00 14 LEU A C 3
ATOM 1269 O O . LEU A 1 14 ? -2.442 -3.788 3.639 1.00 0.00 14 LEU A O 3
ATOM 1285 N N . CYS A 1 15 ? -1.350 -1.859 3.273 1.00 0.00 15 CYS A N 3
ATOM 1286 C CA . CYS A 1 15 ? -0.418 -2.441 2.298 1.00 0.00 15 CYS A CA 3
ATOM 1287 C C . CYS A 1 15 ? 0.212 -3.665 2.950 1.00 0.00 15 CYS A C 3
ATOM 1288 O O . CYS A 1 15 ? 0.034 -4.798 2.505 1.00 0.00 15 CYS A O 3
ATOM 1295 N N . ASN A 1 16 ? 0.936 -3.436 4.042 1.00 0.00 16 ASN A N 3
ATOM 1296 C CA . ASN A 1 16 ? 1.669 -4.486 4.722 1.00 0.00 16 ASN A CA 3
ATOM 1297 C C . ASN A 1 16 ? 0.795 -5.567 5.336 1.00 0.00 16 ASN A C 3
ATOM 1298 O O . ASN A 1 16 ? 1.297 -6.665 5.571 1.00 0.00 16 ASN A O 3
ATOM 1309 N N . LEU A 1 17 ? -0.489 -5.291 5.575 1.00 0.00 17 LEU A N 3
ATOM 1310 C CA . LEU A 1 17 ? -1.433 -6.286 6.060 1.00 0.00 17 LEU A CA 3
ATOM 1311 C C . LEU A 1 17 ? -1.394 -7.534 5.168 1.00 0.00 17 LEU A C 3
ATOM 1312 O O . LEU A 1 17 ? -1.216 -8.631 5.697 1.00 0.00 17 LEU A O 3
ATOM 1328 N N . TYR A 1 18 ? -1.516 -7.374 3.841 1.00 0.00 18 TYR A N 3
ATOM 1329 C CA . TYR A 1 18 ? -1.657 -8.503 2.915 1.00 0.00 18 TYR A CA 3
ATOM 1330 C C . TYR A 1 18 ? -0.718 -8.502 1.711 1.00 0.00 18 TYR A C 3
ATOM 1331 O O . TYR A 1 18 ? -0.637 -9.517 1.016 1.00 0.00 18 TYR A O 3
ATOM 1349 N N . CYS A 1 19 ? -0.069 -7.393 1.371 1.00 0.00 19 CYS A N 3
ATOM 1350 C CA . CYS A 1 19 ? 0.566 -7.306 0.060 1.00 0.00 19 CYS A CA 3
ATOM 1351 C C . CYS A 1 19 ? 1.805 -8.200 -0.045 1.00 0.00 19 CYS A C 3
ATOM 1352 O O . CYS A 1 19 ? 2.189 -8.585 -1.146 1.00 0.00 19 CYS A O 3
ATOM 1359 N N . GLY A 1 20 ? 2.433 -8.556 1.079 1.00 0.00 20 GLY A N 3
ATOM 1360 C CA . GLY A 1 20 ? 3.632 -9.390 1.105 1.00 0.00 20 GLY A CA 3
ATOM 1361 C C . GLY A 1 20 ? 4.712 -8.868 0.145 1.00 0.00 20 GLY A C 3
ATOM 1362 O O . GLY A 1 20 ? 5.218 -7.767 0.358 1.00 0.00 20 GLY A O 3
ATOM 1366 N N . PRO A 1 21 ? 5.079 -9.591 -0.922 1.00 0.00 21 PRO A N 3
ATOM 1367 C CA . PRO A 1 21 ? 6.067 -9.105 -1.880 1.00 0.00 21 PRO A CA 3
ATOM 1368 C C . PRO A 1 21 ? 5.551 -7.842 -2.567 1.00 0.00 21 PRO A C 3
ATOM 1369 O O . PRO A 1 21 ? 6.283 -6.871 -2.754 1.00 0.00 21 PRO A O 3
ATOM 1380 N N . LEU A 1 22 ? 4.254 -7.817 -2.877 1.00 0.00 22 LEU A N 3
ATOM 1381 C CA . LEU A 1 22 ? 3.624 -6.685 -3.525 1.00 0.00 22 LEU A CA 3
ATOM 1382 C C . LEU A 1 22 ? 3.672 -5.441 -2.633 1.00 0.00 22 LEU A C 3
ATOM 1383 O O . LEU A 1 22 ? 3.299 -4.367 -3.102 1.00 0.00 22 LEU A O 3
ATOM 1399 N N . ILE A 1 23 ? 4.086 -5.551 -1.359 1.00 0.00 23 ILE A N 3
ATOM 1400 C CA . ILE A 1 23 ? 4.250 -4.390 -0.497 1.00 0.00 23 ILE A CA 3
ATOM 1401 C C . ILE A 1 23 ? 5.104 -3.358 -1.200 1.00 0.00 23 ILE A C 3
ATOM 1402 O O . ILE A 1 23 ? 4.801 -2.179 -1.098 1.00 0.00 23 ILE A O 3
ATOM 1418 N N . GLU A 1 24 ? 6.156 -3.778 -1.894 1.00 0.00 24 GLU A N 3
ATOM 1419 C CA . GLU A 1 24 ? 7.019 -2.836 -2.570 1.00 0.00 24 GLU A CA 3
ATOM 1420 C C . GLU A 1 24 ? 6.202 -2.020 -3.560 1.00 0.00 24 GLU A C 3
ATOM 1421 O O . GLU A 1 24 ? 6.070 -0.811 -3.412 1.00 0.00 24 GLU A O 3
ATOM 1433 N N . ILE A 1 25 ? 5.584 -2.689 -4.527 1.00 0.00 25 ILE A N 3
ATOM 1434 C CA . ILE A 1 25 ? 4.738 -2.025 -5.505 1.00 0.00 25 ILE A CA 3
ATOM 1435 C C . ILE A 1 25 ? 3.674 -1.196 -4.792 1.00 0.00 25 ILE A C 3
ATOM 1436 O O . ILE A 1 25 ? 3.270 -0.146 -5.282 1.00 0.00 25 ILE A O 3
ATOM 1452 N N . CYS A 1 26 ? 3.196 -1.667 -3.646 1.00 0.00 26 CYS A N 3
ATOM 1453 C CA . CYS A 1 26 ? 2.154 -0.992 -2.901 1.00 0.00 26 CYS A CA 3
ATOM 1454 C C . CYS A 1 26 ? 2.703 0.331 -2.405 1.00 0.00 26 CYS A C 3
ATOM 1455 O O . CYS A 1 26 ? 2.112 1.374 -2.665 1.00 0.00 26 CYS A O 3
ATOM 1462 N N . GLU A 1 27 ? 3.871 0.292 -1.758 1.00 0.00 27 GLU A N 3
ATOM 1463 C CA . GLU A 1 27 ? 4.522 1.484 -1.257 1.00 0.00 27 GLU A CA 3
ATOM 1464 C C . GLU A 1 27 ? 4.715 2.436 -2.433 1.00 0.00 27 GLU A C 3
ATOM 1465 O O . GLU A 1 27 ? 4.372 3.610 -2.364 1.00 0.00 27 GLU A O 3
ATOM 1477 N N . LEU A 1 28 ? 5.218 1.890 -3.536 1.00 0.00 28 LEU A N 3
ATOM 1478 C CA . LEU A 1 28 ? 5.622 2.646 -4.703 1.00 0.00 28 LEU A CA 3
ATOM 1479 C C . LEU A 1 28 ? 4.438 3.331 -5.378 1.00 0.00 28 LEU A C 3
ATOM 1480 O O . LEU A 1 28 ? 4.526 4.483 -5.805 1.00 0.00 28 LEU A O 3
ATOM 1496 N N . THR A 1 29 ? 3.327 2.618 -5.510 1.00 0.00 2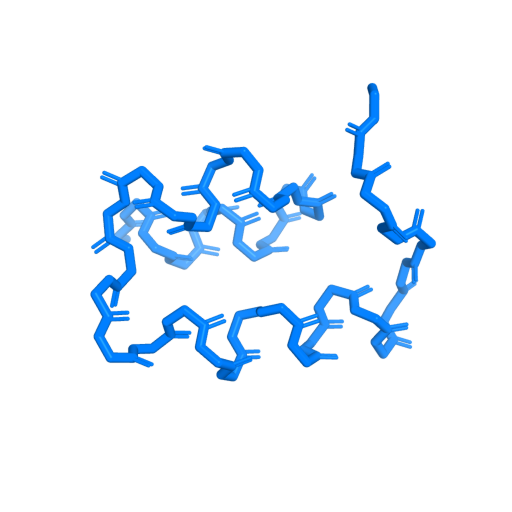9 THR A N 3
ATOM 1497 C CA . THR A 1 29 ? 2.112 3.162 -6.079 1.00 0.00 29 THR A CA 3
ATOM 1498 C C . THR A 1 29 ? 1.590 4.248 -5.151 1.00 0.00 29 THR A C 3
ATOM 1499 O O . THR A 1 29 ? 1.342 5.371 -5.581 1.00 0.00 29 THR A O 3
ATOM 1510 N N . VAL A 1 30 ? 1.431 3.926 -3.871 1.00 0.00 30 VAL A N 3
ATOM 1511 C CA . VAL A 1 30 ? 0.921 4.878 -2.909 1.00 0.00 30 VAL A CA 3
ATOM 1512 C C . VAL A 1 30 ? 1.794 6.139 -2.911 1.00 0.00 30 VAL A C 3
ATOM 1513 O O . VAL A 1 30 ? 1.254 7.239 -2.925 1.00 0.00 30 VAL A O 3
ATOM 1526 N N . MET A 1 31 ? 3.119 6.009 -2.973 1.00 0.00 31 MET A N 3
ATOM 1527 C CA . MET A 1 31 ? 4.002 7.159 -3.107 1.00 0.00 31 MET A CA 3
ATOM 1528 C C . MET A 1 31 ? 3.668 7.995 -4.344 1.00 0.00 31 MET A C 3
ATOM 1529 O O . MET A 1 31 ? 3.774 9.218 -4.320 1.00 0.00 31 MET A O 3
ATOM 1543 N N . GLN A 1 32 ? 3.302 7.340 -5.443 1.00 0.00 32 GLN A N 3
ATOM 1544 C CA . GLN A 1 32 ? 2.971 8.019 -6.681 1.00 0.00 32 GLN A CA 3
ATOM 1545 C C . GLN A 1 32 ? 1.661 8.803 -6.556 1.00 0.00 32 GLN A C 3
ATOM 1546 O O . GLN A 1 32 ? 1.578 9.951 -6.985 1.00 0.00 32 GLN A O 3
ATOM 1560 N N . ASN A 1 33 ? 0.602 8.146 -6.078 1.00 0.00 33 ASN A N 3
ATOM 1561 C CA . ASN A 1 33 ? -0.751 8.711 -6.097 1.00 0.00 33 ASN A CA 3
ATOM 1562 C C . ASN A 1 33 ? -1.074 9.494 -4.828 1.00 0.00 33 ASN A C 3
ATOM 1563 O O . ASN A 1 33 ? -2.097 10.181 -4.790 1.00 0.00 33 ASN A O 3
ATOM 1574 N N . CYS A 1 34 ? -0.284 9.355 -3.771 1.00 0.00 34 CYS A N 3
ATOM 1575 C CA . CYS A 1 34 ? -0.644 9.810 -2.438 1.00 0.00 34 CYS A CA 3
ATOM 1576 C C . CYS A 1 34 ? 0.628 10.220 -1.707 1.00 0.00 34 CYS A C 3
ATOM 1577 O O . CYS A 1 34 ? 1.734 10.068 -2.229 1.00 0.00 34 CYS A O 3
ATOM 1584 N N . GLU A 1 35 ? 0.475 10.730 -0.487 1.00 0.00 35 GLU A N 3
ATOM 1585 C CA . GLU A 1 35 ? 1.569 11.034 0.417 1.00 0.00 35 GLU A CA 3
ATOM 1586 C C . GLU A 1 35 ? 1.487 10.042 1.580 1.00 0.00 35 GLU A C 3
ATOM 1587 O O . GLU A 1 35 ? 0.823 10.310 2.580 1.00 0.00 35 GLU A O 3
ATOM 1599 N N . PRO A 1 36 ? 2.080 8.848 1.462 1.00 0.00 36 PRO A N 3
ATOM 1600 C CA . PRO A 1 36 ? 2.243 7.967 2.604 1.00 0.00 36 PRO A CA 3
ATOM 1601 C C . PRO A 1 36 ? 3.309 8.546 3.547 1.00 0.00 36 PRO A C 3
ATOM 1602 O O . PRO A 1 36 ? 3.940 9.550 3.218 1.00 0.00 36 PRO A O 3
ATOM 1613 N N . PRO A 1 37 ? 3.543 7.929 4.713 1.00 0.00 37 PRO A N 3
ATOM 1614 C CA . PRO A 1 37 ? 2.740 6.884 5.311 1.00 0.00 37 PRO A CA 3
ATOM 1615 C C . PRO A 1 37 ? 1.417 7.483 5.763 1.00 0.00 37 PRO A C 3
ATOM 1616 O O . PRO A 1 37 ? 1.378 8.596 6.279 1.00 0.00 37 PRO A O 3
ATOM 1627 N N . PHE A 1 38 ? 0.316 6.792 5.466 1.00 0.00 38 PHE A N 3
ATOM 1628 C CA . PHE A 1 38 ? -1.018 7.305 5.701 1.00 0.00 38 PHE A CA 3
ATOM 1629 C C . PHE A 1 38 ? -1.183 7.741 7.161 1.00 0.00 38 PHE A C 3
ATOM 1630 O O . PHE A 1 38 ? -0.665 7.086 8.071 1.00 0.00 38 PHE A O 3
ATOM 1647 N N . SER A 1 39 ? -1.820 8.896 7.340 1.00 0.00 39 SER A N 3
ATOM 1648 C CA . SER A 1 39 ? -1.957 9.563 8.615 1.00 0.00 39 SER A CA 3
ATOM 1649 C C . SER A 1 39 ? -3.083 8.899 9.394 1.00 0.00 39 SER A C 3
ATOM 1657 N N . ASP A 1 1 ? -7.347 -7.639 -6.370 1.00 0.00 1 ASP A N 4
ATOM 1658 C CA . ASP A 1 1 ? -6.841 -8.301 -5.158 1.00 0.00 1 ASP A CA 4
ATOM 1659 C C . ASP A 1 1 ? -6.853 -7.275 -4.035 1.00 0.00 1 ASP A C 4
ATOM 1660 O O . ASP A 1 1 ? -7.006 -6.079 -4.300 1.00 0.00 1 ASP A O 4
ATOM 1668 N N . GLU A 1 2 ? -6.695 -7.734 -2.794 1.00 0.00 2 GLU A N 4
ATOM 1669 C CA . GLU A 1 2 ? -6.848 -6.878 -1.634 1.00 0.00 2 GLU A CA 4
ATOM 1670 C C . GLU A 1 2 ? -5.586 -6.046 -1.378 1.00 0.00 2 GLU A C 4
ATOM 1671 O O . GLU A 1 2 ? -5.607 -5.115 -0.572 1.00 0.00 2 GLU A O 4
ATOM 1683 N N . CYS A 1 3 ? -4.473 -6.374 -2.028 1.00 0.00 3 CYS A N 4
ATOM 1684 C CA . CYS A 1 3 ? -3.242 -5.623 -1.871 1.00 0.00 3 CYS A CA 4
ATOM 1685 C C . CYS A 1 3 ? -3.346 -4.331 -2.677 1.00 0.00 3 CYS A C 4
ATOM 1686 O O . CYS A 1 3 ? -3.201 -3.228 -2.154 1.00 0.00 3 CYS A O 4
ATOM 1693 N N . ALA A 1 4 ? -3.690 -4.468 -3.952 1.00 0.00 4 ALA A N 4
ATOM 1694 C CA . ALA A 1 4 ? -4.087 -3.371 -4.809 1.00 0.00 4 ALA A CA 4
ATOM 1695 C C . ALA A 1 4 ? -5.191 -2.553 -4.133 1.00 0.00 4 ALA A C 4
ATOM 1696 O O . ALA A 1 4 ? -5.211 -1.325 -4.230 1.00 0.00 4 ALA A O 4
ATOM 1703 N N . ASN A 1 5 ? -6.107 -3.221 -3.432 1.00 0.00 5 ASN A N 4
ATOM 1704 C CA . ASN A 1 5 ? -7.159 -2.534 -2.695 1.00 0.00 5 ASN A CA 4
ATOM 1705 C C . ASN A 1 5 ? -6.595 -1.688 -1.553 1.00 0.00 5 ASN A C 4
ATOM 1706 O O . ASN A 1 5 ? -6.995 -0.536 -1.379 1.00 0.00 5 ASN A O 4
ATOM 1717 N N . ALA A 1 6 ? -5.631 -2.222 -0.798 1.00 0.00 6 ALA A N 4
ATOM 1718 C CA . ALA A 1 6 ? -4.916 -1.440 0.205 1.00 0.00 6 ALA A CA 4
ATOM 1719 C C . ALA A 1 6 ? -4.285 -0.208 -0.435 1.00 0.00 6 ALA A C 4
ATOM 1720 O O . ALA A 1 6 ? -4.381 0.891 0.108 1.00 0.00 6 ALA A O 4
ATOM 1727 N N . ALA A 1 7 ? -3.636 -0.381 -1.589 1.00 0.00 7 ALA A N 4
ATOM 1728 C CA . ALA A 1 7 ? -3.053 0.747 -2.301 1.00 0.00 7 ALA A CA 4
ATOM 1729 C C . ALA A 1 7 ? -4.130 1.788 -2.600 1.00 0.00 7 ALA A C 4
ATOM 1730 O O . ALA A 1 7 ? -3.927 2.970 -2.343 1.00 0.00 7 ALA A O 4
ATOM 1737 N N . ALA A 1 8 ? -5.288 1.365 -3.107 1.00 0.00 8 ALA A N 4
ATOM 1738 C CA . ALA A 1 8 ? -6.409 2.268 -3.347 1.00 0.00 8 ALA A CA 4
ATOM 1739 C C . ALA A 1 8 ? -6.881 2.938 -2.051 1.00 0.00 8 ALA A C 4
ATOM 1740 O O . ALA A 1 8 ? -7.270 4.108 -2.054 1.00 0.00 8 ALA A O 4
ATOM 1747 N N . GLN A 1 9 ? -6.809 2.237 -0.918 1.00 0.00 9 GLN A N 4
ATOM 1748 C CA . GLN A 1 9 ? -7.162 2.837 0.355 1.00 0.00 9 GLN A CA 4
ATOM 1749 C C . GLN A 1 9 ? -6.044 3.811 0.775 1.00 0.00 9 GLN A C 4
ATOM 1750 O O . GLN A 1 9 ? -6.300 4.768 1.502 1.00 0.00 9 GLN A O 4
ATOM 1764 N N . CYS A 1 10 ? -4.829 3.627 0.256 1.00 0.00 10 CYS A N 4
ATOM 1765 C CA . CYS A 1 10 ? -3.657 4.480 0.435 1.00 0.00 10 CYS A CA 4
ATOM 1766 C C . CYS A 1 10 ? -3.194 4.455 1.879 1.00 0.00 10 CYS A C 4
ATOM 1767 O O . CYS A 1 10 ? -3.177 5.480 2.557 1.00 0.00 10 CYS A O 4
ATOM 1774 N N . SER A 1 11 ? -2.774 3.279 2.346 1.00 0.00 11 SER A N 4
ATOM 1775 C CA . SER A 1 11 ? -2.206 3.090 3.667 1.00 0.00 11 SER A CA 4
ATOM 1776 C C . SER A 1 11 ? -1.131 2.022 3.621 1.00 0.00 11 SER A C 4
ATOM 1777 O O . SER A 1 11 ? -1.329 0.932 3.095 1.00 0.00 11 SER A O 4
ATOM 1785 N N . ILE A 1 12 ? 0.005 2.359 4.218 1.00 0.00 12 ILE A N 4
ATOM 1786 C CA . ILE A 1 12 ? 1.169 1.507 4.337 1.00 0.00 12 ILE A CA 4
ATOM 1787 C C . ILE A 1 12 ? 0.873 0.385 5.323 1.00 0.00 12 ILE A C 4
ATOM 1788 O O . ILE A 1 12 ? 1.344 -0.737 5.157 1.00 0.00 12 ILE A O 4
ATOM 1804 N N . THR A 1 13 ? 0.009 0.646 6.300 1.00 0.00 13 THR A N 4
ATOM 1805 C CA . THR A 1 13 ? -0.303 -0.357 7.289 1.00 0.00 13 THR A CA 4
ATOM 1806 C C . THR A 1 13 ? -1.179 -1.394 6.588 1.00 0.00 13 THR A C 4
ATOM 1807 O O . THR A 1 13 ? -0.890 -2.582 6.655 1.00 0.00 13 THR A O 4
ATOM 1818 N N . LEU A 1 14 ? -2.189 -0.951 5.833 1.00 0.00 14 LEU A N 4
ATOM 1819 C CA . LEU A 1 14 ? -3.016 -1.878 5.072 1.00 0.00 14 LEU A CA 4
ATOM 1820 C C . LEU A 1 14 ? -2.254 -2.544 3.927 1.00 0.00 14 LEU A C 4
ATOM 1821 O O . LEU A 1 14 ? -2.556 -3.690 3.595 1.00 0.00 14 LEU A O 4
ATOM 1837 N N . CYS A 1 15 ? -1.281 -1.857 3.318 1.00 0.00 15 CYS A N 4
ATOM 1838 C CA . CYS A 1 15 ? -0.389 -2.494 2.351 1.00 0.00 15 CYS A CA 4
ATOM 1839 C C . CYS A 1 15 ? 0.238 -3.688 3.062 1.00 0.00 15 CYS A C 4
ATOM 1840 O O . CYS A 1 15 ? -0.012 -4.841 2.718 1.00 0.00 15 CYS A O 4
ATOM 1847 N N . ASN A 1 16 ? 1.032 -3.407 4.093 1.00 0.00 16 ASN A N 4
ATOM 1848 C CA . ASN A 1 16 ? 1.781 -4.430 4.807 1.00 0.00 16 ASN A CA 4
ATOM 1849 C C . ASN A 1 16 ? 0.887 -5.519 5.388 1.00 0.00 16 ASN A C 4
ATOM 1850 O O . ASN A 1 16 ? 1.311 -6.667 5.476 1.00 0.00 16 ASN A O 4
ATOM 1861 N N . LEU A 1 17 ? -0.350 -5.186 5.765 1.00 0.00 17 LEU A N 4
ATOM 1862 C CA . LEU A 1 17 ? -1.320 -6.123 6.324 1.00 0.00 17 LEU A CA 4
ATOM 1863 C C . LEU A 1 17 ? -1.424 -7.400 5.479 1.00 0.00 17 LEU A C 4
ATOM 1864 O O . LEU A 1 17 ? -1.427 -8.495 6.042 1.00 0.00 17 LEU A O 4
ATOM 1880 N N . TYR A 1 18 ? -1.508 -7.287 4.147 1.00 0.00 18 TYR A N 4
ATOM 1881 C CA . TYR A 1 18 ? -1.710 -8.446 3.274 1.00 0.00 18 TYR A CA 4
ATOM 1882 C C . TYR A 1 18 ? -0.710 -8.566 2.122 1.00 0.00 18 TYR A C 4
ATOM 1883 O O . TYR A 1 18 ? -0.635 -9.623 1.497 1.00 0.00 18 TYR A O 4
ATOM 1901 N N . CYS A 1 19 ? -0.008 -7.501 1.750 1.00 0.00 19 CYS A N 4
ATOM 1902 C CA . CYS A 1 19 ? 0.593 -7.442 0.420 1.00 0.00 19 CYS A CA 4
ATOM 1903 C C . CYS A 1 19 ? 1.771 -8.402 0.233 1.00 0.00 19 CYS A C 4
ATOM 1904 O O . CYS A 1 19 ? 2.042 -8.821 -0.891 1.00 0.00 19 CYS A O 4
ATOM 1911 N N . GLY A 1 20 ? 2.496 -8.741 1.297 1.00 0.00 20 GLY A N 4
ATOM 1912 C CA . GLY A 1 20 ? 3.670 -9.603 1.197 1.00 0.00 20 GLY A CA 4
ATOM 1913 C C . GLY A 1 20 ? 4.686 -9.054 0.184 1.00 0.00 20 GLY A C 4
ATOM 1914 O O . GLY A 1 20 ? 5.141 -7.921 0.346 1.00 0.00 20 GLY A O 4
ATOM 1918 N N . PRO A 1 21 ? 5.053 -9.783 -0.881 1.00 0.00 21 PRO A N 4
ATOM 1919 C CA . PRO A 1 21 ? 5.986 -9.271 -1.880 1.00 0.00 21 PRO A CA 4
ATOM 1920 C C . PRO A 1 21 ? 5.453 -7.981 -2.495 1.00 0.00 21 PRO A C 4
ATOM 1921 O O . PRO A 1 21 ? 6.190 -7.014 -2.687 1.00 0.00 21 PRO A O 4
ATOM 1932 N N . LEU A 1 22 ? 4.145 -7.931 -2.733 1.00 0.00 22 LEU A N 4
ATOM 1933 C CA . LEU A 1 22 ? 3.518 -6.783 -3.347 1.00 0.00 22 LEU A CA 4
ATOM 1934 C C . LEU A 1 22 ? 3.593 -5.539 -2.462 1.00 0.00 22 LEU A C 4
ATOM 1935 O O . LEU A 1 22 ? 3.192 -4.472 -2.922 1.00 0.00 22 LEU A O 4
ATOM 1951 N N . ILE A 1 23 ? 4.061 -5.635 -1.206 1.00 0.00 23 ILE A N 4
ATOM 1952 C CA . ILE A 1 23 ? 4.233 -4.468 -0.345 1.00 0.00 23 ILE A CA 4
ATOM 1953 C C . ILE A 1 23 ? 4.971 -3.392 -1.119 1.00 0.00 23 ILE A C 4
ATOM 1954 O O . ILE A 1 23 ? 4.660 -2.214 -0.993 1.00 0.00 23 ILE A O 4
ATOM 1970 N N . GLU A 1 24 ? 5.931 -3.806 -1.935 1.00 0.00 24 GLU A N 4
ATOM 1971 C CA . GLU A 1 24 ? 6.719 -2.894 -2.715 1.00 0.00 24 GLU A CA 4
ATOM 1972 C C . GLU A 1 24 ? 5.850 -2.162 -3.730 1.00 0.00 24 GLU A C 4
ATOM 1973 O O . GLU A 1 24 ? 5.680 -0.957 -3.602 1.00 0.00 24 GLU A O 4
ATOM 1985 N N . ILE A 1 25 ? 5.237 -2.857 -4.688 1.00 0.00 25 ILE A N 4
ATOM 1986 C CA . ILE A 1 25 ? 4.359 -2.212 -5.665 1.00 0.00 25 ILE A CA 4
ATOM 1987 C C . ILE A 1 25 ? 3.277 -1.399 -4.951 1.00 0.00 25 ILE A C 4
ATOM 1988 O O . ILE A 1 25 ? 2.870 -0.348 -5.441 1.00 0.00 25 ILE A O 4
ATOM 2004 N N . CYS A 1 26 ? 2.808 -1.861 -3.797 1.00 0.00 26 CYS A N 4
ATOM 2005 C CA . CYS A 1 26 ? 1.770 -1.183 -3.043 1.00 0.00 26 CYS A CA 4
ATOM 2006 C C . CYS A 1 26 ? 2.306 0.143 -2.557 1.00 0.00 26 CYS A C 4
ATOM 2007 O O . CYS A 1 26 ? 1.714 1.190 -2.821 1.00 0.00 26 CYS A O 4
ATOM 2014 N N . GLU A 1 27 ? 3.458 0.105 -1.887 1.00 0.00 27 GLU A N 4
ATOM 2015 C CA . GLU A 1 27 ? 4.022 1.315 -1.331 1.00 0.00 27 GLU A CA 4
ATOM 2016 C C . GLU A 1 27 ? 4.388 2.261 -2.472 1.00 0.00 27 GLU A C 4
ATOM 2017 O O . GLU A 1 27 ? 4.188 3.465 -2.362 1.00 0.00 27 GLU A O 4
ATOM 2029 N N . LEU A 1 28 ? 4.870 1.709 -3.582 1.00 0.00 28 LEU A N 4
ATOM 2030 C CA . LEU A 1 28 ? 5.243 2.468 -4.761 1.00 0.00 28 LEU A CA 4
ATOM 2031 C C . LEU A 1 28 ? 4.025 3.192 -5.331 1.00 0.00 28 LEU A C 4
ATOM 2032 O O . LEU A 1 28 ? 4.052 4.408 -5.493 1.00 0.00 28 LEU A O 4
ATOM 2048 N N . THR A 1 29 ? 2.944 2.465 -5.609 1.00 0.00 29 THR A N 4
ATOM 2049 C CA . THR A 1 29 ? 1.708 3.049 -6.115 1.00 0.00 29 THR A CA 4
ATOM 2050 C C . THR A 1 29 ? 1.249 4.174 -5.186 1.00 0.00 29 THR A C 4
ATOM 2051 O O . THR A 1 29 ? 0.887 5.261 -5.640 1.00 0.00 29 THR A O 4
ATOM 2062 N N . VAL A 1 30 ? 1.250 3.918 -3.878 1.00 0.00 30 VAL A N 4
ATOM 2063 C CA . VAL A 1 30 ? 0.832 4.920 -2.917 1.00 0.00 30 VAL A CA 4
ATOM 2064 C C . VAL A 1 30 ? 1.761 6.134 -3.008 1.00 0.00 30 VAL A C 4
ATOM 2065 O O . VAL A 1 30 ? 1.260 7.230 -3.217 1.00 0.00 30 VAL A O 4
ATOM 2078 N N . MET A 1 31 ? 3.082 5.971 -2.918 1.00 0.00 31 MET A N 4
ATOM 2079 C CA . MET A 1 31 ? 4.032 7.070 -3.098 1.00 0.00 31 MET A CA 4
ATOM 2080 C C . MET A 1 31 ? 3.713 7.887 -4.352 1.00 0.00 31 MET A C 4
ATOM 2081 O O . MET A 1 31 ? 3.728 9.116 -4.336 1.00 0.00 31 MET A O 4
ATOM 2095 N N . GLN A 1 32 ? 3.420 7.184 -5.442 1.00 0.00 32 GLN A N 4
ATOM 2096 C CA . GLN A 1 32 ? 3.146 7.777 -6.733 1.00 0.00 32 GLN A CA 4
ATOM 2097 C C . GLN A 1 32 ? 1.974 8.764 -6.687 1.00 0.00 32 GLN A C 4
ATOM 2098 O O . GLN A 1 32 ? 1.958 9.727 -7.454 1.00 0.00 32 GLN A O 4
ATOM 2112 N N . ASN A 1 33 ? 0.942 8.484 -5.888 1.00 0.00 33 ASN A N 4
ATOM 2113 C CA . ASN A 1 33 ? -0.386 9.086 -6.052 1.00 0.00 33 ASN A CA 4
ATOM 2114 C C . ASN A 1 33 ? -0.930 9.749 -4.786 1.00 0.00 33 ASN A C 4
ATOM 2115 O O . ASN A 1 33 ? -1.832 10.587 -4.845 1.00 0.00 33 ASN A O 4
ATOM 2126 N N . CYS A 1 34 ? -0.405 9.343 -3.643 1.00 0.00 34 CYS A N 4
ATOM 2127 C CA . CYS A 1 34 ? -0.741 9.754 -2.292 1.00 0.00 34 CYS A CA 4
ATOM 2128 C C . CYS A 1 34 ? 0.597 10.131 -1.666 1.00 0.00 34 CYS A C 4
ATOM 2129 O O . CYS A 1 34 ? 1.637 9.930 -2.296 1.00 0.00 34 CYS A O 4
ATOM 2136 N N . GLU A 1 35 ? 0.606 10.665 -0.447 1.00 0.00 35 GLU A N 4
ATOM 2137 C CA . GLU A 1 35 ? 1.832 10.949 0.277 1.00 0.00 35 GLU A CA 4
ATOM 2138 C C . GLU A 1 35 ? 1.835 10.110 1.563 1.00 0.00 35 GLU A C 4
ATOM 2139 O O . GLU A 1 35 ? 1.219 10.502 2.557 1.00 0.00 35 GLU A O 4
ATOM 2151 N N . PRO A 1 36 ? 2.454 8.919 1.544 1.00 0.00 36 PRO A N 4
ATOM 2152 C CA . PRO A 1 36 ? 2.553 8.058 2.713 1.00 0.00 36 PRO A CA 4
ATOM 2153 C C . PRO A 1 36 ? 3.652 8.566 3.665 1.00 0.00 36 PRO A C 4
ATOM 2154 O O . PRO A 1 36 ? 4.290 9.582 3.378 1.00 0.00 36 PRO A O 4
ATOM 2165 N N . PRO A 1 37 ? 3.903 7.892 4.800 1.00 0.00 37 PRO A N 4
ATOM 2166 C CA . PRO A 1 37 ? 3.062 6.875 5.402 1.00 0.00 37 PRO A CA 4
ATOM 2167 C C . PRO A 1 37 ? 1.721 7.481 5.782 1.00 0.00 37 PRO A C 4
ATOM 2168 O O . PRO A 1 37 ? 1.664 8.602 6.282 1.00 0.00 37 PRO A O 4
ATOM 2179 N N . PHE A 1 38 ? 0.635 6.762 5.494 1.00 0.00 38 PHE A N 4
ATOM 2180 C CA . PHE A 1 38 ? -0.710 7.228 5.751 1.00 0.00 38 PHE A CA 4
ATOM 2181 C C . PHE A 1 38 ? -0.888 7.768 7.174 1.00 0.00 38 PHE A C 4
ATOM 2182 O O . PHE A 1 38 ? -0.235 7.291 8.109 1.00 0.00 38 PHE A O 4
ATOM 2199 N N . SER A 1 39 ? -1.714 8.803 7.290 1.00 0.00 39 SER A N 4
ATOM 2200 C CA . SER A 1 39 ? -1.912 9.618 8.468 1.00 0.00 39 SER A CA 4
ATOM 2201 C C . SER A 1 39 ? -2.195 8.776 9.709 1.00 0.00 39 SER A C 4
ATOM 2209 N N . ASP A 1 1 ? -7.694 -7.737 -6.005 1.00 0.00 1 ASP A N 5
ATOM 2210 C CA . ASP A 1 1 ? -6.983 -8.218 -4.810 1.00 0.00 1 ASP A CA 5
ATOM 2211 C C . ASP A 1 1 ? -7.150 -7.227 -3.674 1.00 0.00 1 ASP A C 5
ATOM 2212 O O . ASP A 1 1 ? -7.145 -6.016 -3.884 1.00 0.00 1 ASP A O 5
ATOM 2220 N N . GLU A 1 2 ? -7.198 -7.755 -2.464 1.00 0.00 2 GLU A N 5
ATOM 2221 C CA . GLU A 1 2 ? -7.196 -6.966 -1.241 1.00 0.00 2 GLU A CA 5
ATOM 2222 C C . GLU A 1 2 ? -5.907 -6.145 -1.177 1.00 0.00 2 GLU A C 5
ATOM 2223 O O . GLU A 1 2 ? -5.923 -4.998 -0.737 1.00 0.00 2 GLU A O 5
ATOM 2235 N N . CYS A 1 3 ? -4.792 -6.713 -1.631 1.00 0.00 3 CYS A N 5
ATOM 2236 C CA . CYS A 1 3 ? -3.526 -6.001 -1.734 1.00 0.00 3 CYS A CA 5
ATOM 2237 C C . CYS A 1 3 ? -3.661 -4.751 -2.608 1.00 0.00 3 CYS A C 5
ATOM 2238 O O . CYS A 1 3 ? -3.196 -3.670 -2.257 1.00 0.00 3 CYS A O 5
ATOM 2245 N N . ALA A 1 4 ? -4.305 -4.876 -3.765 1.00 0.00 4 ALA A N 5
ATOM 2246 C CA . ALA A 1 4 ? -4.565 -3.724 -4.611 1.00 0.00 4 ALA A CA 5
ATOM 2247 C C . ALA A 1 4 ? -5.454 -2.732 -3.864 1.00 0.00 4 ALA A C 5
ATOM 2248 O O . ALA A 1 4 ? -5.188 -1.535 -3.838 1.00 0.00 4 ALA A O 5
ATOM 2255 N N . ASN A 1 5 ? -6.501 -3.237 -3.216 1.00 0.00 5 ASN A N 5
ATOM 2256 C CA . ASN A 1 5 ? -7.462 -2.394 -2.510 1.00 0.00 5 ASN A CA 5
ATOM 2257 C C . ASN A 1 5 ? -6.771 -1.613 -1.393 1.00 0.00 5 ASN A C 5
ATOM 2258 O O . ASN A 1 5 ? -7.121 -0.463 -1.126 1.00 0.00 5 ASN A O 5
ATOM 2269 N N . ALA A 1 6 ? -5.765 -2.216 -0.757 1.00 0.00 6 ALA A N 5
ATOM 2270 C CA . ALA A 1 6 ? -4.903 -1.538 0.196 1.00 0.00 6 ALA A CA 5
ATOM 2271 C C . ALA A 1 6 ? -4.217 -0.345 -0.457 1.00 0.00 6 ALA A C 5
ATOM 2272 O O . ALA A 1 6 ? -4.294 0.773 0.050 1.00 0.00 6 ALA A O 5
ATOM 2279 N N . ALA A 1 7 ? -3.551 -0.576 -1.588 1.00 0.00 7 ALA A N 5
ATOM 2280 C CA . ALA A 1 7 ? -2.933 0.501 -2.347 1.00 0.00 7 ALA A CA 5
ATOM 2281 C C . ALA A 1 7 ? -3.967 1.577 -2.688 1.00 0.00 7 ALA A C 5
ATOM 2282 O O . ALA A 1 7 ? -3.659 2.764 -2.637 1.00 0.00 7 ALA A O 5
ATOM 2289 N N . ALA A 1 8 ? -5.197 1.184 -3.017 1.00 0.00 8 ALA A N 5
ATOM 2290 C CA . ALA A 1 8 ? -6.274 2.123 -3.307 1.00 0.00 8 ALA A CA 5
ATOM 2291 C C . ALA A 1 8 ? -6.731 2.893 -2.062 1.00 0.00 8 ALA A C 5
ATOM 2292 O O . ALA A 1 8 ? -7.164 4.038 -2.173 1.00 0.00 8 ALA A O 5
ATOM 2299 N N . GLN A 1 9 ? -6.667 2.294 -0.873 1.00 0.00 9 GLN A N 5
ATOM 2300 C CA . GLN A 1 9 ? -6.923 3.027 0.368 1.00 0.00 9 GLN A CA 5
ATOM 2301 C C . GLN A 1 9 ? -5.731 3.943 0.653 1.00 0.00 9 GLN A C 5
ATOM 2302 O O . GLN A 1 9 ? -5.862 4.957 1.334 1.00 0.00 9 GLN A O 5
ATOM 2316 N N . CYS A 1 10 ? -4.569 3.574 0.118 1.00 0.00 10 CYS A N 5
ATOM 2317 C CA . CYS A 1 10 ? -3.377 4.394 0.022 1.00 0.00 10 CYS A CA 5
ATOM 2318 C C . CYS A 1 10 ? -2.726 4.527 1.384 1.00 0.00 10 CYS A C 5
ATOM 2319 O O . CYS A 1 10 ? -2.619 5.617 1.944 1.00 0.00 10 CYS A O 5
ATOM 2326 N N . SER A 1 11 ? -2.344 3.372 1.936 1.00 0.00 11 SER A N 5
ATOM 2327 C CA . SER A 1 11 ? -1.953 3.187 3.320 1.00 0.00 11 SER A CA 5
ATOM 2328 C C . SER A 1 11 ? -0.863 2.137 3.412 1.00 0.00 11 SER A C 5
ATOM 2329 O O . SER A 1 11 ? -0.967 1.060 2.829 1.00 0.00 11 SER A O 5
ATOM 2337 N N . ILE A 1 12 ? 0.163 2.469 4.185 1.00 0.00 12 ILE A N 5
ATOM 2338 C CA . ILE A 1 12 ? 1.325 1.643 4.417 1.00 0.00 12 ILE A CA 5
ATOM 2339 C C . ILE A 1 12 ? 0.940 0.478 5.321 1.00 0.00 12 ILE A C 5
ATOM 2340 O O . ILE A 1 12 ? 1.378 -0.652 5.114 1.00 0.00 12 ILE A O 5
ATOM 2356 N N . THR A 1 13 ? -0.022 0.699 6.213 1.00 0.00 13 THR A N 5
ATOM 2357 C CA . THR A 1 13 ? -0.455 -0.368 7.082 1.00 0.00 13 THR A CA 5
ATOM 2358 C C . THR A 1 13 ? -1.264 -1.302 6.204 1.00 0.00 13 THR A C 5
ATOM 2359 O O . THR A 1 13 ? -1.005 -2.502 6.227 1.00 0.00 13 THR A O 5
ATOM 2370 N N . LEU A 1 14 ? -2.192 -0.792 5.398 1.00 0.00 14 LEU A N 5
ATOM 2371 C CA . LEU A 1 14 ? -2.978 -1.681 4.561 1.00 0.00 14 LEU A CA 5
ATOM 2372 C C . LEU A 1 14 ? -2.062 -2.447 3.609 1.00 0.00 14 LEU A C 5
ATOM 2373 O O . LEU A 1 14 ? -2.319 -3.625 3.352 1.00 0.00 14 LEU A O 5
ATOM 2389 N N . CYS A 1 15 ? -1.014 -1.802 3.082 1.00 0.00 15 CYS A N 5
ATOM 2390 C CA . CYS A 1 15 ? -0.030 -2.498 2.262 1.00 0.00 15 CYS A CA 5
ATOM 2391 C C . CYS A 1 15 ? 0.469 -3.701 3.053 1.00 0.00 15 CYS A C 5
ATOM 2392 O O . CYS A 1 15 ? 0.271 -4.845 2.645 1.00 0.00 15 CYS A O 5
ATOM 2399 N N . ASN A 1 16 ? 1.084 -3.460 4.207 1.00 0.00 16 ASN A N 5
ATOM 2400 C CA . ASN A 1 16 ? 1.687 -4.530 4.994 1.00 0.00 16 ASN A CA 5
ATOM 2401 C C . ASN A 1 16 ? 0.688 -5.582 5.444 1.00 0.00 16 ASN A C 5
ATOM 2402 O O . ASN A 1 16 ? 1.048 -6.751 5.605 1.00 0.00 16 ASN A O 5
ATOM 2413 N N . LEU A 1 17 ? -0.559 -5.183 5.660 1.00 0.00 17 LEU A N 5
ATOM 2414 C CA . LEU A 1 17 ? -1.598 -6.053 6.172 1.00 0.00 17 LEU A CA 5
ATOM 2415 C C . LEU A 1 17 ? -1.770 -7.281 5.262 1.00 0.00 17 LEU A C 5
ATOM 2416 O O . LEU A 1 17 ? -2.003 -8.373 5.777 1.00 0.00 17 LEU A O 5
ATOM 2432 N N . TYR A 1 18 ? -1.584 -7.159 3.935 1.00 0.00 18 TYR A N 5
ATOM 2433 C CA . TYR A 1 18 ? -1.729 -8.309 3.040 1.00 0.00 18 TYR A CA 5
ATOM 2434 C C . TYR A 1 18 ? -0.771 -8.414 1.856 1.00 0.00 18 TYR A C 5
ATOM 2435 O O . TYR A 1 18 ? -0.772 -9.449 1.193 1.00 0.00 18 TYR A O 5
ATOM 2453 N N . CYS A 1 19 ? 0.012 -7.398 1.507 1.00 0.00 19 CYS A N 5
ATOM 2454 C CA . CYS A 1 19 ? 0.540 -7.400 0.147 1.00 0.00 19 CYS A CA 5
ATOM 2455 C C . CYS A 1 19 ? 1.688 -8.392 -0.064 1.00 0.00 19 CYS A C 5
ATOM 2456 O O . CYS A 1 19 ? 2.015 -8.709 -1.210 1.00 0.00 19 CYS A O 5
ATOM 2463 N N . GLY A 1 20 ? 2.313 -8.910 0.994 1.00 0.00 20 GLY A N 5
ATOM 2464 C CA . GLY A 1 20 ? 3.462 -9.791 0.830 1.00 0.00 20 GLY A CA 5
ATOM 2465 C C . GLY A 1 20 ? 4.591 -9.038 0.113 1.00 0.00 20 GLY A C 5
ATOM 2466 O O . GLY A 1 20 ? 4.835 -7.878 0.432 1.00 0.00 20 GLY A O 5
ATOM 2470 N N . PRO A 1 21 ? 5.281 -9.612 -0.882 1.00 0.00 21 PRO A N 5
ATOM 2471 C CA . PRO A 1 21 ? 6.336 -8.884 -1.570 1.00 0.00 21 PRO A CA 5
ATOM 2472 C C . PRO A 1 21 ? 5.765 -7.687 -2.334 1.00 0.00 21 PRO A C 5
ATOM 2473 O O . PRO A 1 21 ? 6.439 -6.666 -2.502 1.00 0.00 21 PRO A O 5
ATOM 2484 N N . LEU A 1 22 ? 4.492 -7.766 -2.739 1.00 0.00 22 LEU A N 5
ATOM 2485 C CA . LEU A 1 22 ? 3.831 -6.663 -3.410 1.00 0.00 22 LEU A CA 5
ATOM 2486 C C . LEU A 1 22 ? 3.662 -5.462 -2.473 1.00 0.00 22 LEU A C 5
ATOM 2487 O O . LEU A 1 22 ? 3.174 -4.429 -2.928 1.00 0.00 22 LEU A O 5
ATOM 2503 N N . ILE A 1 23 ? 4.031 -5.563 -1.184 1.00 0.00 23 ILE A N 5
ATOM 2504 C CA . ILE A 1 23 ? 4.144 -4.408 -0.299 1.00 0.00 23 ILE A CA 5
ATOM 2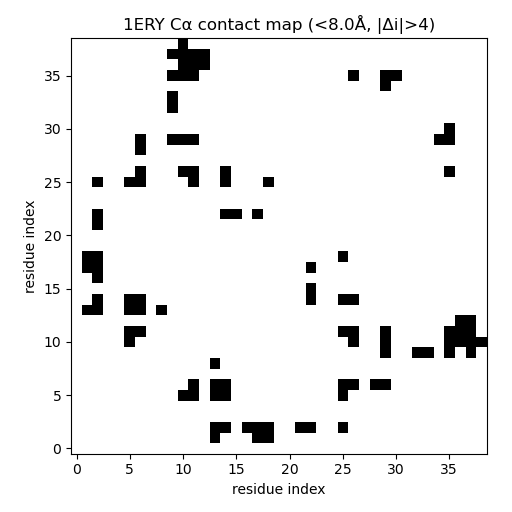505 C C . ILE A 1 23 ? 4.999 -3.349 -0.986 1.00 0.00 23 ILE A C 5
ATOM 2506 O O . ILE A 1 23 ? 4.741 -2.162 -0.821 1.00 0.00 23 ILE A O 5
ATOM 2522 N N . GLU A 1 24 ? 5.984 -3.758 -1.785 1.00 0.00 24 GLU A N 5
ATOM 2523 C CA . GLU A 1 24 ? 6.779 -2.807 -2.530 1.00 0.00 24 GLU A CA 5
ATOM 2524 C C . GLU A 1 24 ? 5.928 -2.092 -3.570 1.00 0.00 24 GLU A C 5
ATOM 2525 O O . GLU A 1 24 ? 5.739 -0.891 -3.463 1.00 0.00 24 GLU A O 5
ATOM 2537 N N . ILE A 1 25 ? 5.361 -2.807 -4.543 1.00 0.00 25 ILE A N 5
ATOM 2538 C CA . ILE A 1 25 ? 4.530 -2.188 -5.576 1.00 0.00 25 ILE A CA 5
ATOM 2539 C C . ILE A 1 25 ? 3.426 -1.367 -4.912 1.00 0.00 25 ILE A C 5
ATOM 2540 O O . ILE A 1 25 ? 3.019 -0.329 -5.420 1.00 0.00 25 ILE A O 5
ATOM 2556 N N . CYS A 1 26 ? 2.921 -1.837 -3.775 1.00 0.00 26 CYS A N 5
ATOM 2557 C CA . CYS A 1 26 ? 1.884 -1.153 -3.029 1.00 0.00 26 CYS A CA 5
ATOM 2558 C C . CYS A 1 26 ? 2.417 0.179 -2.554 1.00 0.00 26 CYS A C 5
ATOM 2559 O O . CYS A 1 26 ? 1.868 1.213 -2.926 1.00 0.00 26 CYS A O 5
ATOM 2566 N N . GLU A 1 27 ? 3.519 0.148 -1.799 1.00 0.00 27 GLU A N 5
ATOM 2567 C CA . GLU A 1 27 ? 4.141 1.360 -1.297 1.00 0.00 27 GLU A CA 5
ATOM 2568 C C . GLU A 1 27 ? 4.387 2.299 -2.471 1.00 0.00 27 GLU A C 5
ATOM 2569 O O . GLU A 1 27 ? 4.092 3.482 -2.402 1.00 0.00 27 GLU A O 5
ATOM 2581 N N . LEU A 1 28 ? 4.903 1.756 -3.564 1.00 0.00 28 LEU A N 5
ATOM 2582 C CA . LEU A 1 28 ? 5.271 2.515 -4.736 1.00 0.00 28 LEU A CA 5
ATOM 2583 C C . LEU A 1 28 ? 4.046 3.201 -5.328 1.00 0.00 28 LEU A C 5
ATOM 2584 O O . LEU A 1 28 ? 4.080 4.403 -5.574 1.00 0.00 28 LEU A O 5
ATOM 2600 N N . THR A 1 29 ? 2.944 2.479 -5.529 1.00 0.00 29 THR A N 5
ATOM 2601 C CA . THR A 1 29 ? 1.727 3.109 -6.018 1.00 0.00 29 THR A CA 5
ATOM 2602 C C . THR A 1 29 ? 1.260 4.186 -5.036 1.00 0.00 29 THR A C 5
ATOM 2603 O O . THR A 1 29 ? 0.823 5.254 -5.463 1.00 0.00 29 THR A O 5
ATOM 2614 N N . VAL A 1 30 ? 1.318 3.902 -3.733 1.00 0.00 30 VAL A N 5
ATOM 2615 C CA . VAL A 1 30 ? 0.928 4.871 -2.727 1.00 0.00 30 VAL A CA 5
ATOM 2616 C C . VAL A 1 30 ? 1.760 6.134 -2.905 1.00 0.00 30 VAL A C 5
ATOM 2617 O O . VAL A 1 30 ? 1.183 7.173 -3.184 1.00 0.00 30 VAL A O 5
ATOM 2630 N N . MET A 1 31 ? 3.086 6.035 -2.841 1.00 0.00 31 MET A N 5
ATOM 2631 C CA . MET A 1 31 ? 4.016 7.130 -3.067 1.00 0.00 31 MET A CA 5
ATOM 2632 C C . MET A 1 31 ? 3.612 7.908 -4.316 1.00 0.00 31 MET A C 5
ATOM 2633 O O . MET A 1 31 ? 3.544 9.132 -4.330 1.00 0.00 31 MET A O 5
ATOM 2647 N N . GLN A 1 32 ? 3.360 7.163 -5.389 1.00 0.00 32 GLN A N 5
ATOM 2648 C CA . GLN A 1 32 ? 2.993 7.707 -6.684 1.00 0.00 32 GLN A CA 5
ATOM 2649 C C . GLN A 1 32 ? 1.739 8.588 -6.627 1.00 0.00 32 GLN A C 5
ATOM 2650 O O . GLN A 1 32 ? 1.586 9.440 -7.499 1.00 0.00 32 GLN A O 5
ATOM 2664 N N . ASN A 1 33 ? 0.797 8.338 -5.711 1.00 0.00 33 ASN A N 5
ATOM 2665 C CA . ASN A 1 33 ? -0.572 8.856 -5.811 1.00 0.00 33 ASN A CA 5
ATOM 2666 C C . ASN A 1 33 ? -1.113 9.543 -4.556 1.00 0.00 33 ASN A C 5
ATOM 2667 O O . ASN A 1 33 ? -2.084 10.291 -4.653 1.00 0.00 33 ASN A O 5
ATOM 2678 N N . CYS A 1 34 ? -0.520 9.312 -3.394 1.00 0.00 34 CYS A N 5
ATOM 2679 C CA . CYS A 1 34 ? -0.812 10.002 -2.148 1.00 0.00 34 CYS A CA 5
ATOM 2680 C C . CYS A 1 34 ? 0.511 10.130 -1.402 1.00 0.00 34 CYS A C 5
ATOM 2681 O O . CYS A 1 34 ? 1.509 9.551 -1.823 1.00 0.00 34 CYS A O 5
ATOM 2688 N N . GLU A 1 35 ? 0.551 10.919 -0.330 1.00 0.00 35 GLU A N 5
ATOM 2689 C CA . GLU A 1 35 ? 1.765 11.164 0.430 1.00 0.00 35 GLU A CA 5
ATOM 2690 C C . GLU A 1 35 ? 1.696 10.329 1.717 1.00 0.00 35 GLU A C 5
ATOM 2691 O O . GLU A 1 35 ? 0.969 10.713 2.639 1.00 0.00 35 GLU A O 5
ATOM 2703 N N . PRO A 1 36 ? 2.378 9.174 1.797 1.00 0.00 36 PRO A N 5
ATOM 2704 C CA . PRO A 1 36 ? 2.431 8.385 3.016 1.00 0.00 36 PRO A CA 5
ATOM 2705 C C . PRO A 1 36 ? 3.343 9.086 4.030 1.00 0.00 36 PRO A C 5
ATOM 2706 O O . PRO A 1 36 ? 4.064 10.017 3.662 1.00 0.00 36 PRO A O 5
ATOM 2717 N N . PRO A 1 37 ? 3.361 8.666 5.304 1.00 0.00 37 PRO A N 5
ATOM 2718 C CA . PRO A 1 37 ? 2.674 7.509 5.866 1.00 0.00 37 PRO A CA 5
ATOM 2719 C C . PRO A 1 37 ? 1.191 7.786 6.108 1.00 0.00 37 PRO A C 5
ATOM 2720 O O . PRO A 1 37 ? 0.830 8.834 6.640 1.00 0.00 37 PRO A O 5
ATOM 2731 N N . PHE A 1 38 ? 0.312 6.847 5.753 1.00 0.00 38 PHE A N 5
ATOM 2732 C CA . PHE A 1 38 ? -1.077 6.962 6.145 1.00 0.00 38 PHE A CA 5
ATOM 2733 C C . PHE A 1 38 ? -1.176 6.845 7.664 1.00 0.00 38 PHE A C 5
ATOM 2734 O O . PHE A 1 38 ? -0.637 5.891 8.233 1.00 0.00 38 PHE A O 5
ATOM 2751 N N . SER A 1 39 ? -1.835 7.794 8.319 1.00 0.00 39 SER A N 5
ATOM 2752 C CA . SER A 1 39 ? -2.128 7.762 9.735 1.00 0.00 39 SER A CA 5
ATOM 2753 C C . SER A 1 39 ? -3.580 7.318 9.904 1.00 0.00 39 SER A C 5
ATOM 2761 N N . ASP A 1 1 ? -7.369 -8.431 -5.867 1.00 0.00 1 ASP A N 6
ATOM 2762 C CA . ASP A 1 1 ? -6.934 -8.912 -4.551 1.00 0.00 1 ASP A CA 6
ATOM 2763 C C . ASP A 1 1 ? -6.967 -7.764 -3.561 1.00 0.00 1 ASP A C 6
ATOM 2764 O O . ASP A 1 1 ? -7.068 -6.598 -3.952 1.00 0.00 1 ASP A O 6
ATOM 2772 N N . GLU A 1 2 ? -6.896 -8.086 -2.274 1.00 0.00 2 GLU A N 6
ATOM 2773 C CA . GLU A 1 2 ? -7.054 -7.084 -1.243 1.00 0.00 2 GLU A CA 6
ATOM 2774 C C . GLU A 1 2 ? -5.898 -6.091 -1.321 1.00 0.00 2 GLU A C 6
ATOM 2775 O O . GLU A 1 2 ? -6.108 -4.887 -1.243 1.00 0.00 2 GLU A O 6
ATOM 2787 N N . CYS A 1 3 ? -4.687 -6.582 -1.566 1.00 0.00 3 CYS A N 6
ATOM 2788 C CA . CYS A 1 3 ? -3.500 -5.741 -1.664 1.00 0.00 3 CYS A CA 6
ATOM 2789 C C . CYS A 1 3 ? -3.659 -4.603 -2.686 1.00 0.00 3 CYS A C 6
ATOM 2790 O O . CYS A 1 3 ? -3.169 -3.489 -2.481 1.00 0.00 3 CYS A O 6
ATOM 2797 N N . ALA A 1 4 ? -4.357 -4.856 -3.797 1.00 0.00 4 ALA A N 6
ATOM 2798 C CA . ALA A 1 4 ? -4.670 -3.821 -4.775 1.00 0.00 4 ALA A CA 6
ATOM 2799 C C . ALA A 1 4 ? -5.593 -2.758 -4.180 1.00 0.00 4 ALA A C 6
ATOM 2800 O O . ALA A 1 4 ? -5.474 -1.569 -4.482 1.00 0.00 4 ALA A O 6
ATOM 2807 N N . ASN A 1 5 ? -6.550 -3.190 -3.365 1.00 0.00 5 ASN A N 6
ATOM 2808 C CA . ASN A 1 5 ? -7.491 -2.293 -2.712 1.00 0.00 5 ASN A CA 6
ATOM 2809 C C . ASN A 1 5 ? -6.738 -1.463 -1.679 1.00 0.00 5 ASN A C 6
ATOM 2810 O O . ASN A 1 5 ? -6.842 -0.243 -1.673 1.00 0.00 5 ASN A O 6
ATOM 2821 N N . ALA A 1 6 ? -5.923 -2.109 -0.847 1.00 0.00 6 ALA A N 6
ATOM 2822 C CA . ALA A 1 6 ? -5.086 -1.448 0.141 1.00 0.00 6 ALA A CA 6
ATOM 2823 C C . ALA A 1 6 ? -4.271 -0.317 -0.481 1.00 0.00 6 ALA A C 6
ATOM 2824 O O . ALA A 1 6 ? -4.251 0.796 0.045 1.00 0.00 6 ALA A O 6
ATOM 2831 N N . ALA A 1 7 ? -3.608 -0.587 -1.609 1.00 0.00 7 ALA A N 6
ATOM 2832 C CA . ALA A 1 7 ? -2.881 0.460 -2.314 1.00 0.00 7 ALA A CA 6
ATOM 2833 C C . ALA A 1 7 ? -3.818 1.600 -2.677 1.00 0.00 7 ALA A C 6
ATOM 2834 O O . ALA A 1 7 ? -3.505 2.766 -2.434 1.00 0.00 7 ALA A O 6
ATOM 2841 N N . ALA A 1 8 ? -4.972 1.272 -3.257 1.00 0.00 8 ALA A N 6
ATOM 2842 C CA . ALA A 1 8 ? -5.933 2.295 -3.612 1.00 0.00 8 ALA A CA 6
ATOM 2843 C C . ALA A 1 8 ? -6.358 3.103 -2.380 1.00 0.00 8 ALA A C 6
ATOM 2844 O O . ALA A 1 8 ? -6.604 4.302 -2.497 1.00 0.00 8 ALA A O 6
ATOM 2851 N N . GLN A 1 9 ? -6.411 2.466 -1.211 1.00 0.00 9 GLN A N 6
ATOM 2852 C CA . GLN A 1 9 ? -6.795 3.089 0.040 1.00 0.00 9 GLN A CA 6
ATOM 2853 C C . GLN A 1 9 ? -5.696 3.996 0.613 1.00 0.00 9 GLN A C 6
ATOM 2854 O O . GLN A 1 9 ? -5.939 4.635 1.635 1.00 0.00 9 GLN A O 6
ATOM 2868 N N . CYS A 1 10 ? -4.512 4.081 -0.007 1.00 0.00 10 CYS A N 6
ATOM 2869 C CA . CYS A 1 10 ? -3.470 5.033 0.402 1.00 0.00 10 CYS A CA 6
ATOM 2870 C C . CYS A 1 10 ? -3.022 4.730 1.837 1.00 0.00 10 CYS A C 6
ATOM 2871 O O . CYS A 1 10 ? -2.983 5.601 2.688 1.00 0.00 10 CYS A O 6
ATOM 2878 N N . SER A 1 11 ? -2.670 3.481 2.147 1.00 0.00 11 SER A N 6
ATOM 2879 C CA . SER A 1 11 ? -2.234 3.125 3.493 1.00 0.00 11 SER A CA 6
ATOM 2880 C C . SER A 1 11 ? -1.181 2.040 3.432 1.00 0.00 11 SER A C 6
ATOM 2881 O O . SER A 1 11 ? -1.367 0.993 2.815 1.00 0.00 11 SER A O 6
ATOM 2889 N N . ILE A 1 12 ? -0.068 2.313 4.099 1.00 0.00 12 ILE A N 6
ATOM 2890 C CA . ILE A 1 12 ? 1.088 1.450 4.132 1.00 0.00 12 ILE A CA 6
ATOM 2891 C C . ILE A 1 12 ? 0.841 0.326 5.119 1.00 0.00 12 ILE A C 6
ATOM 2892 O O . ILE A 1 12 ? 1.300 -0.792 4.907 1.00 0.00 12 ILE A O 6
ATOM 2908 N N . THR A 1 13 ? 0.020 0.568 6.133 1.00 0.00 13 THR A N 6
ATOM 2909 C CA . THR A 1 13 ? -0.310 -0.504 7.037 1.00 0.00 13 THR A CA 6
ATOM 2910 C C . THR A 1 13 ? -1.262 -1.437 6.295 1.00 0.00 13 THR A C 6
ATOM 2911 O O . THR A 1 13 ? -1.011 -2.635 6.274 1.00 0.00 13 THR A O 6
ATOM 2922 N N . LEU A 1 14 ? -2.291 -0.928 5.611 1.00 0.00 14 LEU A N 6
ATOM 2923 C CA . LEU A 1 14 ? -3.111 -1.816 4.792 1.00 0.00 14 LEU A CA 6
ATOM 2924 C C . LEU A 1 14 ? -2.284 -2.508 3.711 1.00 0.00 14 LEU A C 6
ATOM 2925 O O . LEU A 1 14 ? -2.580 -3.651 3.371 1.00 0.00 14 LEU A O 6
ATOM 2941 N N . CYS A 1 15 ? -1.252 -1.858 3.167 1.00 0.00 15 CYS A N 6
ATOM 2942 C CA . CYS A 1 15 ? -0.332 -2.549 2.268 1.00 0.00 15 CYS A CA 6
ATOM 2943 C C . CYS A 1 15 ? 0.234 -3.760 3.008 1.00 0.00 15 CYS A C 6
ATOM 2944 O O . CYS A 1 15 ? -0.055 -4.909 2.682 1.00 0.00 15 CYS A O 6
ATOM 2951 N N . ASN A 1 16 ? 1.049 -3.506 4.028 1.00 0.00 16 ASN A N 6
ATOM 2952 C CA . ASN A 1 16 ? 1.801 -4.545 4.723 1.00 0.00 16 ASN A CA 6
ATOM 2953 C C . ASN A 1 16 ? 0.952 -5.477 5.576 1.00 0.00 16 ASN A C 6
ATOM 2954 O O . ASN A 1 16 ? 1.461 -6.470 6.093 1.00 0.00 16 ASN A O 6
ATOM 2965 N N . LEU A 1 17 ? -0.344 -5.208 5.669 1.00 0.00 17 LEU A N 6
ATOM 2966 C CA . LEU A 1 17 ? -1.329 -6.120 6.189 1.00 0.00 17 LEU A CA 6
ATOM 2967 C C . LEU A 1 17 ? -1.241 -7.452 5.429 1.00 0.00 17 LEU A C 6
ATOM 2968 O O . LEU A 1 17 ? -1.027 -8.484 6.060 1.00 0.00 17 LEU A O 6
ATOM 2984 N N . TYR A 1 18 ? -1.391 -7.445 4.097 1.00 0.00 18 TYR A N 6
ATOM 2985 C CA . TYR A 1 18 ? -1.492 -8.666 3.298 1.00 0.00 18 TYR A CA 6
ATOM 2986 C C . TYR A 1 18 ? -0.670 -8.646 2.002 1.00 0.00 18 TYR A C 6
ATOM 2987 O O . TYR A 1 18 ? -0.710 -9.610 1.235 1.00 0.00 18 TYR A O 6
ATOM 3005 N N . CYS A 1 19 ? 0.041 -7.565 1.689 1.00 0.00 19 CYS A N 6
ATOM 3006 C CA . CYS A 1 19 ? 0.676 -7.446 0.382 1.00 0.00 19 CYS A CA 6
ATOM 3007 C C . CYS A 1 19 ? 1.952 -8.287 0.252 1.00 0.00 19 CYS A C 6
ATOM 3008 O O . CYS A 1 19 ? 2.372 -8.571 -0.863 1.00 0.00 19 CYS A O 6
ATOM 3015 N N . GLY A 1 20 ? 2.614 -8.656 1.350 1.00 0.00 20 GLY A N 6
ATOM 3016 C CA . GLY A 1 20 ? 3.872 -9.402 1.335 1.00 0.00 20 GLY A CA 6
ATOM 3017 C C . GLY A 1 20 ? 4.939 -8.837 0.373 1.00 0.00 20 GLY A C 6
ATOM 3018 O O . GLY A 1 20 ? 5.521 -7.784 0.649 1.00 0.00 20 GLY A O 6
ATOM 3022 N N . PRO A 1 21 ? 5.246 -9.512 -0.746 1.00 0.00 21 PRO A N 6
ATOM 3023 C CA . PRO A 1 21 ? 6.175 -9.018 -1.763 1.00 0.00 21 PRO A CA 6
ATOM 3024 C C . PRO A 1 21 ? 5.601 -7.789 -2.460 1.00 0.00 21 PRO A C 6
ATOM 3025 O O . PRO A 1 21 ? 6.317 -6.842 -2.792 1.00 0.00 21 PRO A O 6
ATOM 3036 N N . LEU A 1 22 ? 4.286 -7.792 -2.654 1.00 0.00 22 LEU A N 6
ATOM 3037 C CA . LEU A 1 22 ? 3.574 -6.720 -3.311 1.00 0.00 22 LEU A CA 6
ATOM 3038 C C . LEU A 1 22 ? 3.546 -5.475 -2.427 1.00 0.00 22 LEU A C 6
ATOM 3039 O O . LEU A 1 22 ? 3.035 -4.449 -2.873 1.00 0.00 22 LEU A O 6
ATOM 3055 N N . ILE A 1 23 ? 4.061 -5.529 -1.184 1.00 0.00 23 ILE A N 6
ATOM 3056 C CA . ILE A 1 23 ? 4.205 -4.323 -0.384 1.00 0.00 23 ILE A CA 6
ATOM 3057 C C . ILE A 1 23 ? 4.982 -3.323 -1.210 1.00 0.00 23 ILE A C 6
ATOM 3058 O O . ILE A 1 23 ? 4.673 -2.147 -1.141 1.00 0.00 23 ILE A O 6
ATOM 3074 N N . GLU A 1 24 ? 5.938 -3.774 -2.020 1.00 0.00 24 GLU A N 6
ATOM 3075 C CA . GLU A 1 24 ? 6.655 -2.864 -2.877 1.00 0.00 24 GLU A CA 6
ATOM 3076 C C . GLU A 1 24 ? 5.707 -2.154 -3.835 1.00 0.00 24 GLU A C 6
ATOM 3077 O O . GLU A 1 24 ? 5.536 -0.950 -3.712 1.00 0.00 24 GLU A O 6
ATOM 3089 N N . ILE A 1 25 ? 5.059 -2.859 -4.761 1.00 0.00 25 ILE A N 6
ATOM 3090 C CA . ILE A 1 25 ? 4.165 -2.217 -5.729 1.00 0.00 25 ILE A CA 6
ATOM 3091 C C . ILE A 1 25 ? 3.114 -1.370 -5.010 1.00 0.00 25 ILE A C 6
ATOM 3092 O O . ILE A 1 25 ? 2.698 -0.323 -5.506 1.00 0.00 25 ILE A O 6
ATOM 3108 N N . CYS A 1 26 ? 2.692 -1.804 -3.829 1.00 0.00 26 CYS A N 6
ATOM 3109 C CA . CYS A 1 26 ? 1.733 -1.084 -3.019 1.00 0.00 26 CYS A CA 6
ATOM 3110 C C . CYS A 1 26 ? 2.333 0.223 -2.530 1.00 0.00 26 CYS A C 6
ATOM 3111 O O . CYS A 1 26 ? 1.773 1.287 -2.770 1.00 0.00 26 CYS A O 6
ATOM 3118 N N . GLU A 1 27 ? 3.498 0.159 -1.890 1.00 0.00 27 GLU A N 6
ATOM 3119 C CA . GLU A 1 27 ? 4.154 1.322 -1.316 1.00 0.00 27 GLU A CA 6
ATOM 3120 C C . GLU A 1 27 ? 4.544 2.271 -2.449 1.00 0.00 27 GLU A C 6
ATOM 3121 O O . GLU A 1 27 ? 4.540 3.483 -2.266 1.00 0.00 27 GLU A O 6
ATOM 3133 N N . LEU A 1 28 ? 4.874 1.722 -3.618 1.00 0.00 28 LEU A N 6
ATOM 3134 C CA . LEU A 1 28 ? 5.183 2.455 -4.830 1.00 0.00 28 LEU A CA 6
ATOM 3135 C C . LEU A 1 28 ? 3.948 3.208 -5.291 1.00 0.00 28 LEU A C 6
ATOM 3136 O O . LEU A 1 28 ? 3.998 4.424 -5.427 1.00 0.00 28 LEU A O 6
ATOM 3152 N N . THR A 1 29 ? 2.836 2.510 -5.526 1.00 0.00 29 THR A N 6
ATOM 3153 C CA . THR A 1 29 ? 1.590 3.161 -5.897 1.00 0.00 29 THR A CA 6
ATOM 3154 C C . THR A 1 29 ? 1.305 4.283 -4.913 1.00 0.00 29 THR A C 6
ATOM 3155 O O . THR A 1 29 ? 1.147 5.428 -5.319 1.00 0.00 29 THR A O 6
ATOM 3166 N N . VAL A 1 30 ? 1.251 3.964 -3.622 1.00 0.00 30 VAL A N 6
ATOM 3167 C CA . VAL A 1 30 ? 0.924 4.942 -2.609 1.00 0.00 30 VAL A CA 6
ATOM 3168 C C . VAL A 1 30 ? 1.883 6.134 -2.722 1.00 0.00 30 VAL A C 6
ATOM 3169 O O . VAL A 1 30 ? 1.410 7.261 -2.814 1.00 0.00 30 VAL A O 6
ATOM 3182 N N . MET A 1 31 ? 3.198 5.908 -2.808 1.00 0.00 31 MET A N 6
ATOM 3183 C CA . MET A 1 31 ? 4.176 6.969 -3.051 1.00 0.00 31 MET A CA 6
ATOM 3184 C C . MET A 1 31 ? 3.811 7.831 -4.261 1.00 0.00 31 MET A C 6
ATOM 3185 O O . MET A 1 31 ? 3.926 9.056 -4.227 1.00 0.00 31 MET A O 6
ATOM 3199 N N . GLN A 1 32 ? 3.408 7.182 -5.345 1.00 0.00 32 GLN A N 6
ATOM 3200 C CA . GLN A 1 32 ? 3.089 7.810 -6.613 1.00 0.00 32 GLN A CA 6
ATOM 3201 C C . GLN A 1 32 ? 1.719 8.505 -6.577 1.00 0.00 32 GLN A C 6
ATOM 3202 O O . GLN A 1 32 ? 1.377 9.251 -7.494 1.00 0.00 32 GLN A O 6
ATOM 3216 N N . ASN A 1 33 ? 0.881 8.204 -5.588 1.00 0.00 33 ASN A N 6
ATOM 3217 C CA . ASN A 1 33 ? -0.564 8.422 -5.649 1.00 0.00 33 ASN A CA 6
ATOM 3218 C C . ASN A 1 33 ? -1.057 9.351 -4.543 1.00 0.00 33 ASN A C 6
ATOM 3219 O O . ASN A 1 33 ? -2.033 10.078 -4.725 1.00 0.00 33 ASN A O 6
ATOM 3230 N N . CYS A 1 34 ? -0.401 9.325 -3.388 1.00 0.00 34 CYS A N 6
ATOM 3231 C CA . CYS A 1 34 ? -0.708 10.105 -2.194 1.00 0.00 34 CYS A CA 6
ATOM 3232 C C . CYS A 1 34 ? 0.592 10.258 -1.414 1.00 0.00 34 CYS A C 6
ATOM 3233 O O . CYS A 1 34 ? 1.642 9.898 -1.942 1.00 0.00 34 CYS A O 6
ATOM 3240 N N . GLU A 1 35 ? 0.565 10.836 -0.216 1.00 0.00 35 GLU A N 6
ATOM 3241 C CA . GLU A 1 35 ? 1.761 10.977 0.607 1.00 0.00 35 GLU A CA 6
ATOM 3242 C C . GLU A 1 35 ? 1.780 9.928 1.728 1.00 0.00 35 GLU A C 6
ATOM 3243 O O . GLU A 1 35 ? 1.151 10.146 2.772 1.00 0.00 35 GLU A O 6
ATOM 3255 N N . PRO A 1 36 ? 2.496 8.804 1.567 1.00 0.00 36 PRO A N 6
ATOM 3256 C CA . PRO A 1 36 ? 2.732 7.873 2.658 1.00 0.00 36 PRO A CA 6
ATOM 3257 C C . PRO A 1 36 ? 3.832 8.404 3.592 1.00 0.00 36 PRO A C 6
ATOM 3258 O O . PRO A 1 36 ? 4.465 9.418 3.286 1.00 0.00 36 PRO A O 6
ATOM 3269 N N . PRO A 1 37 ? 4.116 7.714 4.709 1.00 0.00 37 PRO A N 6
ATOM 3270 C CA . PRO A 1 37 ? 3.345 6.610 5.261 1.00 0.00 37 PRO A CA 6
ATOM 3271 C C . PRO A 1 37 ? 2.029 7.162 5.783 1.00 0.00 37 PRO A C 6
ATOM 3272 O O . PRO A 1 37 ? 2.047 8.119 6.559 1.00 0.00 37 PRO A O 6
ATOM 3283 N N . PHE A 1 38 ? 0.880 6.634 5.345 1.00 0.00 38 PHE A N 6
ATOM 3284 C CA . PHE A 1 38 ? -0.360 7.177 5.851 1.00 0.00 38 PHE A CA 6
ATOM 3285 C C . PHE A 1 38 ? -0.524 6.691 7.292 1.00 0.00 38 PHE A C 6
ATOM 3286 O O . PHE A 1 38 ? 0.255 5.854 7.760 1.00 0.00 38 PHE A O 6
ATOM 3303 N N . SER A 1 39 ? -1.487 7.268 7.992 1.00 0.00 39 SER A N 6
ATOM 3304 C CA . SER A 1 39 ? -1.825 6.982 9.365 1.00 0.00 39 SER A CA 6
ATOM 3305 C C . SER A 1 39 ? -2.496 5.603 9.439 1.00 0.00 39 SER A C 6
ATOM 3313 N N . ASP A 1 1 ? -6.365 -7.839 -5.622 1.00 0.00 1 ASP A N 7
ATOM 3314 C CA . ASP A 1 1 ? -6.710 -8.482 -4.338 1.00 0.00 1 ASP A CA 7
ATOM 3315 C C . ASP A 1 1 ? -6.850 -7.388 -3.285 1.00 0.00 1 ASP A C 7
ATOM 3316 O O . ASP A 1 1 ? -6.632 -6.221 -3.615 1.00 0.00 1 ASP A O 7
ATOM 3324 N N . GLU A 1 2 ? -7.139 -7.737 -2.031 1.00 0.00 2 GLU A N 7
ATOM 3325 C CA . GLU A 1 2 ? -7.254 -6.766 -0.947 1.00 0.00 2 GLU A CA 7
ATOM 3326 C C . GLU A 1 2 ? -6.002 -5.883 -0.860 1.00 0.00 2 GLU A C 7
ATOM 3327 O O . GLU A 1 2 ? -6.094 -4.683 -0.618 1.00 0.00 2 GLU A O 7
ATOM 3339 N N . CYS A 1 3 ? -4.832 -6.464 -1.123 1.00 0.00 3 CYS A N 7
ATOM 3340 C CA . CYS A 1 3 ? -3.569 -5.729 -1.191 1.00 0.00 3 CYS A CA 7
ATOM 3341 C C . CYS A 1 3 ? -3.663 -4.552 -2.170 1.00 0.00 3 CYS A C 7
ATOM 3342 O O . CYS A 1 3 ? -3.307 -3.420 -1.845 1.00 0.00 3 CYS A O 7
ATOM 3349 N N . ALA A 1 4 ? -4.161 -4.806 -3.379 1.00 0.00 4 ALA A N 7
ATOM 3350 C CA . ALA A 1 4 ? -4.329 -3.762 -4.374 1.00 0.00 4 ALA A CA 7
ATOM 3351 C C . ALA A 1 4 ? -5.291 -2.687 -3.872 1.00 0.00 4 ALA A C 7
ATOM 3352 O O . ALA A 1 4 ? -5.054 -1.493 -4.064 1.00 0.00 4 ALA A O 7
ATOM 3359 N N . ASN A 1 5 ? -6.377 -3.107 -3.222 1.00 0.00 5 ASN A N 7
ATOM 3360 C CA . ASN A 1 5 ? -7.355 -2.167 -2.688 1.00 0.00 5 ASN A CA 7
ATOM 3361 C C . ASN A 1 5 ? -6.688 -1.290 -1.631 1.00 0.00 5 ASN A C 7
ATOM 3362 O O . ASN A 1 5 ? -6.911 -0.082 -1.598 1.00 0.00 5 ASN A O 7
ATOM 3373 N N . ALA A 1 6 ? -5.853 -1.868 -0.767 1.00 0.00 6 ALA A N 7
ATOM 3374 C CA . ALA A 1 6 ? -5.089 -1.110 0.214 1.00 0.00 6 ALA A CA 7
ATOM 3375 C C . ALA A 1 6 ? -4.236 -0.050 -0.478 1.00 0.00 6 ALA A C 7
ATOM 3376 O O . ALA A 1 6 ? -4.222 1.113 -0.075 1.00 0.00 6 ALA A O 7
ATOM 3383 N N . ALA A 1 7 ? -3.530 -0.454 -1.533 1.00 0.00 7 ALA A N 7
ATOM 3384 C CA . ALA A 1 7 ? -2.720 0.466 -2.314 1.00 0.00 7 ALA A CA 7
ATOM 3385 C C . ALA A 1 7 ? -3.580 1.621 -2.828 1.00 0.00 7 ALA A C 7
ATOM 3386 O O . ALA A 1 7 ? -3.231 2.790 -2.666 1.00 0.00 7 ALA A O 7
ATOM 3393 N N . ALA A 1 8 ? -4.729 1.299 -3.422 1.00 0.00 8 ALA A N 7
ATOM 3394 C CA . ALA A 1 8 ? -5.642 2.305 -3.939 1.00 0.00 8 ALA A CA 7
ATOM 3395 C C . ALA A 1 8 ? -6.141 3.219 -2.826 1.00 0.00 8 ALA A C 7
ATOM 3396 O O . ALA A 1 8 ? -6.290 4.427 -3.031 1.00 0.00 8 ALA A O 7
ATOM 3403 N N . GLN A 1 9 ? -6.364 2.651 -1.642 1.00 0.00 9 GLN A N 7
ATOM 3404 C CA . GLN A 1 9 ? -6.905 3.353 -0.496 1.00 0.00 9 GLN A CA 7
ATOM 3405 C C . GLN A 1 9 ? -5.835 4.278 0.090 1.00 0.00 9 GLN A C 7
ATOM 3406 O O . GLN A 1 9 ? -6.196 5.215 0.796 1.00 0.00 9 GLN A O 7
ATOM 3420 N N . CYS A 1 10 ? -4.550 4.060 -0.212 1.00 0.00 10 CYS A N 7
ATOM 3421 C CA . CYS A 1 10 ? -3.432 4.806 0.364 1.00 0.00 10 CYS A CA 7
ATOM 3422 C C . CYS A 1 10 ? -3.312 4.513 1.858 1.00 0.00 10 CYS A C 7
ATOM 3423 O O . CYS A 1 10 ? -3.691 5.326 2.696 1.00 0.00 10 CYS A O 7
ATOM 3430 N N . SER A 1 11 ? -2.847 3.312 2.202 1.00 0.00 11 SER A N 7
ATOM 3431 C CA . SER A 1 11 ? -2.306 2.986 3.511 1.00 0.00 11 SER A CA 7
ATOM 3432 C C . SER A 1 11 ? -1.202 1.962 3.362 1.00 0.00 11 SER A C 7
ATOM 3433 O O . SER A 1 11 ? -1.399 0.914 2.751 1.00 0.00 11 SER A O 7
ATOM 3441 N N . ILE A 1 12 ? -0.077 2.230 4.005 1.00 0.00 12 ILE A N 7
ATOM 3442 C CA . ILE A 1 12 ? 0.999 1.282 4.171 1.00 0.00 12 ILE A CA 7
ATOM 3443 C C . ILE A 1 12 ? 0.604 0.266 5.239 1.00 0.00 12 ILE A C 7
ATOM 3444 O O . ILE A 1 12 ? 1.082 -0.866 5.263 1.00 0.00 12 ILE A O 7
ATOM 3460 N N . THR A 1 13 ? -0.300 0.641 6.136 1.00 0.00 13 THR A N 7
ATOM 3461 C CA . THR A 1 13 ? -0.699 -0.250 7.201 1.00 0.00 13 THR A CA 7
ATOM 3462 C C . THR A 1 13 ? -1.583 -1.346 6.615 1.00 0.00 13 THR A C 7
ATOM 3463 O O . THR A 1 13 ? -1.463 -2.507 6.999 1.00 0.00 13 THR A O 7
ATOM 3474 N N . LEU A 1 14 ? -2.450 -0.993 5.667 1.00 0.00 14 LEU A N 7
ATOM 3475 C CA . LEU A 1 14 ? -3.197 -1.983 4.908 1.00 0.00 14 LEU A CA 7
ATOM 3476 C C . LEU A 1 14 ? -2.326 -2.661 3.847 1.00 0.00 14 LEU A C 7
ATOM 3477 O O . LEU A 1 14 ? -2.556 -3.829 3.551 1.00 0.00 14 LEU A O 7
ATOM 3493 N N . CYS A 1 15 ? -1.324 -1.972 3.281 1.00 0.00 15 CYS A N 7
ATOM 3494 C CA . CYS A 1 15 ? -0.378 -2.621 2.364 1.00 0.00 15 CYS A CA 7
ATOM 3495 C C . CYS A 1 15 ? 0.218 -3.836 3.070 1.00 0.00 15 CYS A C 7
ATOM 3496 O O . CYS A 1 15 ? -0.076 -4.983 2.738 1.00 0.00 15 CYS A O 7
ATOM 3503 N N . ASN A 1 16 ? 1.071 -3.588 4.064 1.00 0.00 16 ASN A N 7
ATOM 3504 C CA . ASN A 1 16 ? 1.831 -4.626 4.742 1.00 0.00 16 ASN A CA 7
ATOM 3505 C C . ASN A 1 16 ? 0.941 -5.680 5.384 1.00 0.00 16 ASN A C 7
ATOM 3506 O O . ASN A 1 16 ? 1.384 -6.808 5.581 1.00 0.00 16 ASN A O 7
ATOM 3517 N N . LEU A 1 17 ? -0.319 -5.348 5.662 1.00 0.00 17 LEU A N 7
ATOM 3518 C CA . LEU A 1 17 ? -1.288 -6.303 6.166 1.00 0.00 17 LEU A CA 7
ATOM 3519 C C . LEU A 1 17 ? -1.330 -7.569 5.308 1.00 0.00 17 LEU A C 7
ATOM 3520 O O . LEU A 1 17 ? -1.273 -8.672 5.845 1.00 0.00 17 LEU A O 7
ATOM 3536 N N . TYR A 1 18 ? -1.403 -7.434 3.982 1.00 0.00 18 TYR A N 7
ATOM 3537 C CA . TYR A 1 18 ? -1.611 -8.574 3.084 1.00 0.00 18 TYR A CA 7
ATOM 3538 C C . TYR A 1 18 ? -0.560 -8.704 1.988 1.00 0.00 18 TYR A C 7
ATOM 3539 O O . TYR A 1 18 ? -0.395 -9.772 1.405 1.00 0.00 18 TYR A O 7
ATOM 3557 N N . CYS A 1 19 ? 0.092 -7.605 1.634 1.00 0.00 19 CYS A N 7
ATOM 3558 C CA . CYS A 1 19 ? 0.754 -7.506 0.346 1.00 0.00 19 CYS A CA 7
ATOM 3559 C C . CYS A 1 19 ? 1.976 -8.422 0.187 1.00 0.00 19 CYS A C 7
ATOM 3560 O O . CYS A 1 19 ? 2.284 -8.817 -0.935 1.00 0.00 19 CYS A O 7
ATOM 3567 N N . GLY A 1 20 ? 2.709 -8.745 1.253 1.00 0.00 20 GLY A N 7
ATOM 3568 C CA . GLY A 1 20 ? 3.956 -9.505 1.157 1.00 0.00 20 GLY A CA 7
ATOM 3569 C C . GLY A 1 20 ? 4.906 -8.962 0.072 1.00 0.00 20 GLY A C 7
ATOM 3570 O O . GLY A 1 20 ? 5.349 -7.819 0.169 1.00 0.00 20 GLY A O 7
ATOM 3574 N N . PRO A 1 21 ? 5.221 -9.716 -0.995 1.00 0.00 21 PRO A N 7
ATOM 3575 C CA . PRO A 1 21 ? 6.071 -9.236 -2.082 1.00 0.00 21 PRO A CA 7
ATOM 3576 C C . PRO A 1 21 ? 5.464 -8.010 -2.765 1.00 0.00 21 PRO A C 7
ATOM 3577 O O . PRO A 1 21 ? 6.178 -7.141 -3.264 1.00 0.00 21 PRO A O 7
ATOM 3588 N N . LEU A 1 22 ? 4.137 -7.927 -2.797 1.00 0.00 22 LEU A N 7
ATOM 3589 C CA . LEU A 1 22 ? 3.439 -6.801 -3.379 1.00 0.00 22 LEU A CA 7
ATOM 3590 C C . LEU A 1 22 ? 3.670 -5.534 -2.551 1.00 0.00 22 LEU A C 7
ATOM 3591 O O . LEU A 1 22 ? 3.360 -4.454 -3.043 1.00 0.00 22 LEU A O 7
ATOM 3607 N N . ILE A 1 23 ? 4.182 -5.627 -1.309 1.00 0.00 23 ILE A N 7
ATOM 3608 C CA . ILE A 1 23 ? 4.382 -4.461 -0.449 1.00 0.00 23 ILE A CA 7
ATOM 3609 C C . ILE A 1 23 ? 5.165 -3.410 -1.213 1.00 0.00 23 ILE A C 7
ATOM 3610 O O . ILE A 1 23 ? 4.884 -2.227 -1.083 1.00 0.00 23 ILE A O 7
ATOM 3626 N N . GLU A 1 24 ? 6.124 -3.828 -2.035 1.00 0.00 24 GLU A N 7
ATOM 3627 C CA . GLU A 1 24 ? 6.930 -2.879 -2.761 1.00 0.00 24 GLU A CA 7
ATOM 3628 C C . GLU A 1 24 ? 6.082 -2.086 -3.753 1.00 0.00 24 GLU A C 7
ATOM 3629 O O . GLU A 1 24 ? 6.053 -0.857 -3.681 1.00 0.00 24 GLU A O 7
ATOM 3641 N N . ILE A 1 25 ? 5.394 -2.772 -4.663 1.00 0.00 25 ILE A N 7
ATOM 3642 C CA . ILE A 1 25 ? 4.498 -2.135 -5.622 1.00 0.00 25 ILE A CA 7
ATOM 3643 C C . ILE A 1 25 ? 3.417 -1.339 -4.899 1.00 0.00 25 ILE A C 7
ATOM 3644 O O . ILE A 1 25 ? 2.939 -0.319 -5.396 1.00 0.00 25 ILE A O 7
ATOM 3660 N N . CYS A 1 26 ? 3.032 -1.798 -3.715 1.00 0.00 26 CYS A N 7
ATOM 3661 C CA . CYS A 1 26 ? 2.015 -1.145 -2.927 1.00 0.00 26 CYS A CA 7
ATOM 3662 C C . CYS A 1 26 ? 2.571 0.180 -2.451 1.00 0.00 26 CYS A C 7
ATOM 3663 O O . CYS A 1 26 ? 1.967 1.219 -2.698 1.00 0.00 26 CYS A O 7
ATOM 3670 N N . GLU A 1 27 ? 3.765 0.166 -1.850 1.00 0.00 27 GLU A N 7
ATOM 3671 C CA . GLU A 1 27 ? 4.382 1.397 -1.395 1.00 0.00 27 GLU A CA 7
ATOM 3672 C C . GLU A 1 27 ? 4.568 2.318 -2.599 1.00 0.00 27 GLU A C 7
ATOM 3673 O O . GLU A 1 27 ? 4.295 3.507 -2.504 1.00 0.00 27 GLU A O 7
ATOM 3685 N N . LEU A 1 28 ? 4.992 1.774 -3.742 1.00 0.00 28 LEU A N 7
ATOM 3686 C CA . LEU A 1 28 ? 5.154 2.544 -4.965 1.00 0.00 28 LEU A CA 7
ATOM 3687 C C . LEU A 1 28 ? 3.859 3.257 -5.332 1.00 0.00 28 LEU A C 7
ATOM 3688 O O . LEU A 1 28 ? 3.847 4.477 -5.442 1.00 0.00 28 LEU A O 7
ATOM 3704 N N . THR A 1 29 ? 2.775 2.505 -5.530 1.00 0.00 29 THR A N 7
ATOM 3705 C CA . THR A 1 29 ? 1.465 3.065 -5.827 1.00 0.00 29 THR A CA 7
ATOM 3706 C C . THR A 1 29 ? 1.159 4.190 -4.849 1.00 0.00 29 THR A C 7
ATOM 3707 O O . THR A 1 29 ? 0.839 5.307 -5.245 1.00 0.00 29 THR A O 7
ATOM 3718 N N . VAL A 1 30 ? 1.234 3.872 -3.561 1.00 0.00 30 VAL A N 7
ATOM 3719 C CA . VAL A 1 30 ? 0.868 4.795 -2.516 1.00 0.00 30 VAL A CA 7
ATOM 3720 C C . VAL A 1 30 ? 1.721 6.060 -2.630 1.00 0.00 30 VAL A C 7
ATOM 3721 O O . VAL A 1 30 ? 1.158 7.144 -2.558 1.00 0.00 30 VAL A O 7
ATOM 3734 N N . MET A 1 31 ? 3.029 5.949 -2.876 1.00 0.00 31 MET A N 7
ATOM 3735 C CA . MET A 1 31 ? 3.898 7.097 -3.109 1.00 0.00 31 MET A CA 7
ATOM 3736 C C . MET A 1 31 ? 3.417 7.897 -4.314 1.00 0.00 31 MET A C 7
ATOM 3737 O O . MET A 1 31 ? 3.479 9.124 -4.338 1.00 0.00 31 MET A O 7
ATOM 3751 N N . GLN A 1 32 ? 3.058 7.179 -5.372 1.00 0.00 32 GLN A N 7
ATOM 3752 C CA . GLN A 1 32 ? 2.687 7.764 -6.644 1.00 0.00 32 GLN A CA 7
ATOM 3753 C C . GLN A 1 32 ? 1.411 8.590 -6.493 1.00 0.00 32 GLN A C 7
ATOM 3754 O O . GLN A 1 32 ? 1.343 9.715 -6.984 1.00 0.00 32 GLN A O 7
ATOM 3768 N N . ASN A 1 33 ? 0.396 8.049 -5.817 1.00 0.00 33 ASN A N 7
ATOM 3769 C CA . ASN A 1 33 ? -0.873 8.752 -5.686 1.00 0.00 33 ASN A CA 7
ATOM 3770 C C . ASN A 1 33 ? -0.808 9.741 -4.530 1.00 0.00 33 ASN A C 7
ATOM 3771 O O . ASN A 1 33 ? -1.111 10.920 -4.708 1.00 0.00 33 ASN A O 7
ATOM 3782 N N . CYS A 1 34 ? -0.461 9.265 -3.341 1.00 0.00 34 CYS A N 7
ATOM 3783 C CA . CYS A 1 34 ? -0.584 9.989 -2.081 1.00 0.00 34 CYS A CA 7
ATOM 3784 C C . CYS A 1 34 ? 0.788 10.123 -1.414 1.00 0.00 34 CYS A C 7
ATOM 3785 O O . CYS A 1 34 ? 1.805 9.778 -2.013 1.00 0.00 34 CYS A O 7
ATOM 3792 N N . GLU A 1 35 ? 0.834 10.635 -0.185 1.00 0.00 35 GLU A N 7
ATOM 3793 C CA . GLU A 1 35 ? 2.049 10.698 0.614 1.00 0.00 35 GLU A CA 7
ATOM 3794 C C . GLU A 1 35 ? 1.994 9.638 1.723 1.00 0.00 35 GLU A C 7
ATOM 3795 O O . GLU A 1 35 ? 1.283 9.827 2.710 1.00 0.00 35 GLU A O 7
ATOM 3807 N N . PRO A 1 36 ? 2.710 8.512 1.593 1.00 0.00 36 PRO A N 7
ATOM 3808 C CA . PRO A 1 36 ? 2.873 7.575 2.687 1.00 0.00 36 PRO A CA 7
ATOM 3809 C C . PRO A 1 36 ? 3.978 8.046 3.641 1.00 0.00 36 PRO A C 7
ATOM 3810 O O . PRO A 1 36 ? 4.725 8.971 3.310 1.00 0.00 36 PRO A O 7
ATOM 3821 N N . PRO A 1 37 ? 4.146 7.379 4.795 1.00 0.00 37 PRO A N 7
ATOM 3822 C CA . PRO A 1 37 ? 3.227 6.407 5.369 1.00 0.00 37 PRO A CA 7
ATOM 3823 C C . PRO A 1 37 ? 1.924 7.105 5.738 1.00 0.00 37 PRO A C 7
ATOM 3824 O O . PRO A 1 37 ? 1.949 8.215 6.267 1.00 0.00 37 PRO A O 7
ATOM 3835 N N . PHE A 1 38 ? 0.775 6.501 5.422 1.00 0.00 38 PHE A N 7
ATOM 3836 C CA . PHE A 1 38 ? -0.481 7.111 5.790 1.00 0.00 38 PHE A CA 7
ATOM 3837 C C . PHE A 1 38 ? -0.763 6.850 7.278 1.00 0.00 38 PHE A C 7
ATOM 3838 O O . PHE A 1 38 ? -0.133 5.966 7.868 1.00 0.00 38 PHE A O 7
ATOM 3855 N N . SER A 1 39 ? -1.655 7.622 7.897 1.00 0.00 39 SER A N 7
ATOM 3856 C CA . SER A 1 39 ? -1.998 7.478 9.301 1.00 0.00 39 SER A CA 7
ATOM 3857 C C . SER A 1 39 ? -3.159 6.487 9.440 1.00 0.00 39 SER A C 7
ATOM 3865 N N . ASP A 1 1 ? -7.799 -10.417 -4.866 1.00 0.00 1 ASP A N 8
ATOM 3866 C CA . ASP A 1 1 ? -6.846 -9.741 -3.979 1.00 0.00 1 ASP A CA 8
ATOM 3867 C C . ASP A 1 1 ? -7.491 -8.560 -3.281 1.00 0.00 1 ASP A C 8
ATOM 3868 O O . ASP A 1 1 ? -8.500 -8.031 -3.743 1.00 0.00 1 ASP A O 8
ATOM 3876 N N . GLU A 1 2 ? -6.871 -8.195 -2.169 1.00 0.00 2 GLU A N 8
ATOM 3877 C CA . GLU A 1 2 ? -7.195 -7.076 -1.304 1.00 0.00 2 GLU A CA 8
ATOM 3878 C C . GLU A 1 2 ? -5.944 -6.193 -1.127 1.00 0.00 2 GLU A C 8
ATOM 3879 O O . GLU A 1 2 ? -6.038 -5.024 -0.752 1.00 0.00 2 GLU A O 8
ATOM 3891 N N . CYS A 1 3 ? -4.761 -6.732 -1.432 1.00 0.00 3 CYS A N 8
ATOM 3892 C CA . CYS A 1 3 ? -3.518 -5.974 -1.482 1.00 0.00 3 CYS A CA 8
ATOM 3893 C C . CYS A 1 3 ? -3.621 -4.748 -2.403 1.00 0.00 3 CYS A C 8
ATOM 3894 O O . CYS A 1 3 ? -3.092 -3.682 -2.082 1.00 0.00 3 CYS A O 8
ATOM 3901 N N . ALA A 1 4 ? -4.299 -4.861 -3.543 1.00 0.00 4 ALA A N 8
ATOM 3902 C CA . ALA A 1 4 ? -4.506 -3.734 -4.440 1.00 0.00 4 ALA A CA 8
ATOM 3903 C C . ALA A 1 4 ? -5.396 -2.686 -3.779 1.00 0.00 4 ALA A C 8
ATOM 3904 O O . ALA A 1 4 ? -5.103 -1.493 -3.850 1.00 0.00 4 ALA A O 8
ATOM 3911 N N . ASN A 1 5 ? -6.463 -3.129 -3.112 1.00 0.00 5 ASN A N 8
ATOM 3912 C CA . ASN A 1 5 ? -7.375 -2.225 -2.415 1.00 0.00 5 ASN A CA 8
ATOM 3913 C C . ASN A 1 5 ? -6.585 -1.378 -1.427 1.00 0.00 5 ASN A C 8
ATOM 3914 O O . ASN A 1 5 ? -6.762 -0.168 -1.370 1.00 0.00 5 ASN A O 8
ATOM 3925 N N . ALA A 1 6 ? -5.674 -1.996 -0.675 1.00 0.00 6 ALA A N 8
ATOM 3926 C CA . ALA A 1 6 ? -4.814 -1.259 0.242 1.00 0.00 6 ALA A CA 8
ATOM 3927 C C . ALA A 1 6 ? -4.066 -0.117 -0.452 1.00 0.00 6 ALA A C 8
ATOM 3928 O O . ALA A 1 6 ? -3.942 0.980 0.098 1.00 0.00 6 ALA A O 8
ATOM 3935 N N . ALA A 1 7 ? -3.553 -0.370 -1.658 1.00 0.00 7 ALA A N 8
ATOM 3936 C CA . ALA A 1 7 ? -2.879 0.666 -2.423 1.00 0.00 7 ALA A CA 8
ATOM 3937 C C . ALA A 1 7 ? -3.869 1.781 -2.740 1.00 0.00 7 ALA A C 8
ATOM 3938 O O . ALA A 1 7 ? -3.589 2.950 -2.486 1.00 0.00 7 ALA A O 8
ATOM 3945 N N . ALA A 1 8 ? -5.041 1.417 -3.267 1.00 0.00 8 ALA A N 8
ATOM 3946 C CA . ALA A 1 8 ? -6.088 2.383 -3.567 1.00 0.00 8 ALA A CA 8
ATOM 3947 C C . ALA A 1 8 ? -6.472 3.184 -2.319 1.00 0.00 8 ALA A C 8
ATOM 3948 O O . ALA A 1 8 ? -6.797 4.365 -2.418 1.00 0.00 8 ALA A O 8
ATOM 3955 N N . GLN A 1 9 ? -6.410 2.571 -1.141 1.00 0.00 9 GLN A N 8
ATOM 3956 C CA . GLN A 1 9 ? -6.765 3.197 0.123 1.00 0.00 9 GLN A CA 8
ATOM 3957 C C . GLN A 1 9 ? -5.676 4.196 0.547 1.00 0.00 9 GLN A C 8
ATOM 3958 O O . GLN A 1 9 ? -5.955 5.126 1.303 1.00 0.00 9 GLN A O 8
ATOM 3972 N N . CYS A 1 10 ? -4.454 4.028 0.040 1.00 0.00 10 CYS A N 8
ATOM 3973 C CA . CYS A 1 10 ? -3.264 4.805 0.367 1.00 0.00 10 CYS A CA 8
ATOM 3974 C C . CYS A 1 10 ? -2.833 4.548 1.800 1.00 0.00 10 CYS A C 8
ATOM 3975 O O . CYS A 1 10 ? -2.745 5.474 2.608 1.00 0.00 10 CYS A O 8
ATOM 3982 N N . SER A 1 11 ? -2.544 3.294 2.139 1.00 0.00 11 SER A N 8
ATOM 3983 C CA . SER A 1 11 ? -2.010 2.964 3.447 1.00 0.00 11 SER A CA 8
ATOM 3984 C C . SER A 1 11 ? -1.046 1.802 3.379 1.00 0.00 11 SER A C 8
ATOM 3985 O O . SER A 1 11 ? -1.395 0.692 2.989 1.00 0.00 11 SER A O 8
ATOM 3993 N N . ILE A 1 12 ? 0.156 2.079 3.855 1.00 0.00 12 ILE A N 8
ATOM 3994 C CA . ILE A 1 12 ? 1.240 1.149 4.015 1.00 0.00 12 ILE A CA 8
ATOM 3995 C C . ILE A 1 12 ? 0.847 0.053 5.007 1.00 0.00 12 ILE A C 8
ATOM 3996 O O . ILE A 1 12 ? 1.175 -1.113 4.815 1.00 0.00 12 ILE A O 8
ATOM 4012 N N . THR A 1 13 ? 0.065 0.391 6.025 1.00 0.00 13 THR A N 8
ATOM 4013 C CA . THR A 1 13 ? -0.331 -0.575 7.031 1.00 0.00 13 THR A CA 8
ATOM 4014 C C . THR A 1 13 ? -1.376 -1.519 6.440 1.00 0.00 13 THR A C 8
ATOM 4015 O O . THR A 1 13 ? -1.299 -2.732 6.638 1.00 0.00 13 THR A O 8
ATOM 4026 N N . LEU A 1 14 ? -2.330 -1.002 5.667 1.00 0.00 14 LEU A N 8
ATOM 4027 C CA . LEU A 1 14 ? -3.214 -1.891 4.927 1.00 0.00 14 LEU A CA 8
ATOM 4028 C C . LEU A 1 14 ? -2.434 -2.666 3.860 1.00 0.00 14 LEU A C 8
ATOM 4029 O O . LEU A 1 14 ? -2.800 -3.799 3.554 1.00 0.00 14 LEU A O 8
ATOM 4045 N N . CYS A 1 15 ? -1.366 -2.097 3.291 1.00 0.00 15 CYS A N 8
ATOM 4046 C CA . CYS A 1 15 ? -0.528 -2.821 2.337 1.00 0.00 15 CYS A CA 8
ATOM 4047 C C . CYS A 1 15 ? 0.028 -4.052 3.046 1.00 0.00 15 CYS A C 8
ATOM 4048 O O . CYS A 1 15 ? -0.315 -5.181 2.706 1.00 0.00 15 CYS A O 8
ATOM 4055 N N . ASN A 1 16 ? 0.882 -3.844 4.049 1.00 0.00 16 ASN A N 8
ATOM 4056 C CA . ASN A 1 16 ? 1.577 -4.923 4.751 1.00 0.00 16 ASN A CA 8
ATOM 4057 C C . ASN A 1 16 ? 0.643 -5.909 5.431 1.00 0.00 16 ASN A C 8
ATOM 4058 O O . ASN A 1 16 ? 1.022 -7.060 5.638 1.00 0.00 16 ASN A O 8
ATOM 4069 N N . LEU A 1 17 ? -0.605 -5.520 5.669 1.00 0.00 17 LEU A N 8
ATOM 4070 C CA . LEU A 1 17 ? -1.631 -6.450 6.093 1.00 0.00 17 LEU A CA 8
ATOM 4071 C C . LEU A 1 17 ? -1.731 -7.675 5.164 1.00 0.00 17 LEU A C 8
ATOM 4072 O O . LEU A 1 17 ? -1.882 -8.787 5.665 1.00 0.00 17 LEU A O 8
ATOM 4088 N N . TYR A 1 18 ? -1.612 -7.528 3.838 1.00 0.00 18 TYR A N 8
ATOM 4089 C CA . TYR A 1 18 ? -1.780 -8.653 2.905 1.00 0.00 18 TYR A CA 8
ATOM 4090 C C . TYR A 1 18 ? -0.677 -8.789 1.852 1.00 0.00 18 TYR A C 8
ATOM 4091 O O . TYR A 1 18 ? -0.541 -9.841 1.227 1.00 0.00 18 TYR A O 8
ATOM 4109 N N . CYS A 1 19 ? 0.051 -7.720 1.572 1.00 0.00 19 CYS A N 8
ATOM 4110 C CA . CYS A 1 19 ? 0.783 -7.589 0.324 1.00 0.00 19 CYS A CA 8
ATOM 4111 C C . CYS A 1 19 ? 2.071 -8.420 0.217 1.00 0.00 19 CYS A C 8
ATOM 4112 O O . CYS A 1 19 ? 2.425 -8.837 -0.885 1.00 0.00 19 CYS A O 8
ATOM 4119 N N . GLY A 1 20 ? 2.806 -8.660 1.302 1.00 0.00 20 GLY A N 8
ATOM 4120 C CA . GLY A 1 20 ? 4.116 -9.316 1.272 1.00 0.00 20 GLY A CA 8
ATOM 4121 C C . GLY A 1 20 ? 5.102 -8.707 0.259 1.00 0.00 20 GLY A C 8
ATOM 4122 O O . GLY A 1 20 ? 5.497 -7.549 0.411 1.00 0.00 20 GLY A O 8
ATOM 4126 N N . PRO A 1 21 ? 5.529 -9.430 -0.791 1.00 0.00 21 PRO A N 8
ATOM 4127 C CA . PRO A 1 21 ? 6.420 -8.872 -1.803 1.00 0.00 21 PRO A CA 8
ATOM 4128 C C . PRO A 1 21 ? 5.754 -7.696 -2.516 1.00 0.00 21 PRO A C 8
ATOM 4129 O O . PRO A 1 21 ? 6.428 -6.801 -3.023 1.00 0.00 21 PRO A O 8
ATOM 4140 N N . LEU A 1 22 ? 4.424 -7.676 -2.546 1.00 0.00 22 LEU A N 8
ATOM 4141 C CA . LEU A 1 22 ? 3.694 -6.596 -3.164 1.00 0.00 22 LEU A CA 8
ATOM 4142 C C . LEU A 1 22 ? 3.637 -5.374 -2.248 1.00 0.00 22 LEU A C 8
ATOM 4143 O O . LEU A 1 22 ? 3.068 -4.366 -2.656 1.00 0.00 22 LEU A O 8
ATOM 4159 N N . ILE A 1 23 ? 4.160 -5.428 -1.009 1.00 0.00 23 ILE A N 8
ATOM 4160 C CA . ILE A 1 23 ? 4.172 -4.248 -0.151 1.00 0.00 23 ILE A CA 8
ATOM 4161 C C . ILE A 1 23 ? 4.902 -3.162 -0.910 1.00 0.00 23 ILE A C 8
ATOM 4162 O O . ILE A 1 23 ? 4.425 -2.039 -0.935 1.00 0.00 23 ILE A O 8
ATOM 4178 N N . GLU A 1 24 ? 5.993 -3.513 -1.591 1.00 0.00 24 GLU A N 8
ATOM 4179 C CA . GLU A 1 24 ? 6.667 -2.555 -2.431 1.00 0.00 24 GLU A CA 8
ATOM 4180 C C . GLU A 1 24 ? 5.721 -1.995 -3.483 1.00 0.00 24 GLU A C 8
ATOM 4181 O O . GLU A 1 24 ? 5.492 -0.802 -3.479 1.00 0.00 24 GLU A O 8
ATOM 4193 N N . ILE A 1 25 ? 5.131 -2.816 -4.347 1.00 0.00 25 ILE A N 8
ATOM 4194 C CA . ILE A 1 25 ? 4.267 -2.344 -5.437 1.00 0.00 25 ILE A CA 8
ATOM 4195 C C . ILE A 1 25 ? 3.161 -1.440 -4.884 1.00 0.00 25 ILE A C 8
ATOM 4196 O O . ILE A 1 25 ? 2.791 -0.416 -5.468 1.00 0.00 25 ILE A O 8
ATOM 4212 N N . CYS A 1 26 ? 2.638 -1.832 -3.732 1.00 0.00 26 CYS A N 8
ATOM 4213 C CA . CYS A 1 26 ? 1.589 -1.126 -3.038 1.00 0.00 26 CYS A CA 8
ATOM 4214 C C . CYS A 1 26 ? 2.126 0.230 -2.618 1.00 0.00 26 CYS A C 8
ATOM 4215 O O . CYS A 1 26 ? 1.583 1.261 -3.002 1.00 0.00 26 CYS A O 8
ATOM 4222 N N . GLU A 1 27 ? 3.240 0.241 -1.893 1.00 0.00 27 GLU A N 8
ATOM 4223 C CA . GLU A 1 27 ? 3.850 1.449 -1.381 1.00 0.00 27 GLU A CA 8
ATOM 4224 C C . GLU A 1 27 ? 4.211 2.366 -2.552 1.00 0.00 27 GLU A C 8
ATOM 4225 O O . GLU A 1 27 ? 3.985 3.565 -2.490 1.00 0.00 27 GLU A O 8
ATOM 4237 N N . LEU A 1 28 ? 4.707 1.785 -3.642 1.00 0.00 28 LEU A N 8
ATOM 4238 C CA . LEU A 1 28 ? 5.122 2.445 -4.869 1.00 0.00 28 LEU A CA 8
ATOM 4239 C C . LEU A 1 28 ? 3.936 3.172 -5.489 1.00 0.00 28 LEU A C 8
ATOM 4240 O O . LEU A 1 28 ? 4.044 4.353 -5.826 1.00 0.00 28 LEU A O 8
ATOM 4256 N N . THR A 1 29 ? 2.802 2.484 -5.626 1.00 0.00 29 THR A N 8
ATOM 4257 C CA . THR A 1 29 ? 1.556 3.122 -6.015 1.00 0.00 29 THR A CA 8
ATOM 4258 C C . THR A 1 29 ? 1.255 4.284 -5.067 1.00 0.00 29 THR A C 8
ATOM 4259 O O . THR A 1 29 ? 1.068 5.411 -5.516 1.00 0.00 29 THR A O 8
ATOM 4270 N N . VAL A 1 30 ? 1.185 4.016 -3.761 1.00 0.00 30 VAL A N 8
ATOM 4271 C CA . VAL A 1 30 ? 0.815 5.036 -2.792 1.00 0.00 30 VAL A CA 8
ATOM 4272 C C . VAL A 1 30 ? 1.736 6.253 -2.921 1.00 0.00 30 VAL A C 8
ATOM 4273 O O . VAL A 1 30 ? 1.256 7.375 -2.860 1.00 0.00 30 VAL A O 8
ATOM 4286 N N . MET A 1 31 ? 3.032 6.056 -3.137 1.00 0.00 31 MET A N 8
ATOM 4287 C CA . MET A 1 31 ? 3.996 7.123 -3.360 1.00 0.00 31 MET A CA 8
ATOM 4288 C C . MET A 1 31 ? 3.648 7.884 -4.633 1.00 0.00 31 MET A C 8
ATOM 4289 O O . MET A 1 31 ? 3.733 9.109 -4.694 1.00 0.00 31 MET A O 8
ATOM 4303 N N . GLN A 1 32 ? 3.276 7.136 -5.668 1.00 0.00 32 GLN A N 8
ATOM 4304 C CA . GLN A 1 32 ? 2.951 7.709 -6.956 1.00 0.00 32 GLN A CA 8
ATOM 4305 C C . GLN A 1 32 ? 1.721 8.616 -6.911 1.00 0.00 32 GLN A C 8
ATOM 4306 O O . GLN A 1 32 ? 1.586 9.475 -7.783 1.00 0.00 32 GLN A O 8
ATOM 4320 N N . ASN A 1 33 ? 0.795 8.408 -5.974 1.00 0.00 33 ASN A N 8
ATOM 4321 C CA . ASN A 1 33 ? -0.420 9.216 -5.871 1.00 0.00 33 ASN A CA 8
ATOM 4322 C C . ASN A 1 33 ? -0.407 10.089 -4.620 1.00 0.00 33 ASN A C 8
ATOM 4323 O O . ASN A 1 33 ? -0.557 11.307 -4.705 1.00 0.00 33 ASN A O 8
ATOM 4334 N N . CYS A 1 34 ? -0.324 9.448 -3.464 1.00 0.00 34 CYS A N 8
ATOM 4335 C CA . CYS A 1 34 ? -0.429 10.040 -2.136 1.00 0.00 34 CYS A CA 8
ATOM 4336 C C . CYS A 1 34 ? 0.972 10.379 -1.623 1.00 0.00 34 CYS A C 8
ATOM 4337 O O . CYS A 1 34 ? 1.938 10.345 -2.385 1.00 0.00 34 CYS A O 8
ATOM 4344 N N . GLU A 1 35 ? 1.094 10.728 -0.339 1.00 0.00 35 GLU A N 8
ATOM 4345 C CA . GLU A 1 35 ? 2.375 10.901 0.344 1.00 0.00 35 GLU A CA 8
ATOM 4346 C C . GLU A 1 35 ? 2.462 9.887 1.492 1.00 0.00 35 GLU A C 8
ATOM 4347 O O . GLU A 1 35 ? 1.905 10.145 2.563 1.00 0.00 35 GLU A O 8
ATOM 4359 N N . PRO A 1 36 ? 3.058 8.707 1.284 1.00 0.00 36 PRO A N 8
ATOM 4360 C CA . PRO A 1 36 ? 3.207 7.690 2.313 1.00 0.00 36 PRO A CA 8
ATOM 4361 C C . PRO A 1 36 ? 4.485 7.908 3.132 1.00 0.00 36 PRO A C 8
ATOM 4362 O O . PRO A 1 36 ? 5.275 8.795 2.807 1.00 0.00 36 PRO A O 8
ATOM 4373 N N . PRO A 1 37 ? 4.741 7.080 4.157 1.00 0.00 37 PRO A N 8
ATOM 4374 C CA . PRO A 1 37 ? 3.836 6.087 4.710 1.00 0.00 37 PRO A CA 8
ATOM 4375 C C . PRO A 1 37 ? 2.629 6.763 5.336 1.00 0.00 37 PRO A C 8
ATOM 4376 O O . PRO A 1 37 ? 2.752 7.799 5.983 1.00 0.00 37 PRO A O 8
ATOM 4387 N N . PHE A 1 38 ? 1.448 6.182 5.134 1.00 0.00 38 PHE A N 8
ATOM 4388 C CA . PHE A 1 38 ? 0.318 6.464 5.979 1.00 0.00 38 PHE A CA 8
ATOM 4389 C C . PHE A 1 38 ? 0.707 6.430 7.467 1.00 0.00 38 PHE A C 8
ATOM 4390 O O . PHE A 1 38 ? 1.394 5.501 7.911 1.00 0.00 38 PHE A O 8
ATOM 4407 N N . SER A 1 39 ? 0.304 7.457 8.211 1.00 0.00 39 SER A N 8
ATOM 4408 C CA . SER A 1 39 ? 0.578 7.577 9.628 1.00 0.00 39 SER A CA 8
ATOM 4409 C C . SER A 1 39 ? -0.491 6.836 10.426 1.00 0.00 39 SER A C 8
ATOM 4417 N N . ASP A 1 1 ? -8.858 -7.899 -4.860 1.00 0.00 1 ASP A N 9
ATOM 4418 C CA . ASP A 1 1 ? -8.051 -8.393 -3.735 1.00 0.00 1 ASP A CA 9
ATOM 4419 C C . ASP A 1 1 ? -7.854 -7.300 -2.699 1.00 0.00 1 ASP A C 9
ATOM 4420 O O . ASP A 1 1 ? -7.925 -6.110 -3.024 1.00 0.00 1 ASP A O 9
ATOM 4428 N N . GLU A 1 2 ? -7.549 -7.720 -1.478 1.00 0.00 2 GLU A N 9
ATOM 4429 C CA . GLU A 1 2 ? -7.264 -6.823 -0.376 1.00 0.00 2 GLU A CA 9
ATOM 4430 C C . GLU A 1 2 ? -5.942 -6.100 -0.603 1.00 0.00 2 GLU A C 9
ATOM 4431 O O . GLU A 1 2 ? -5.857 -4.925 -0.287 1.00 0.00 2 GLU A O 9
ATOM 4443 N N . CYS A 1 3 ? -4.911 -6.723 -1.182 1.00 0.00 3 CYS A N 9
ATOM 4444 C CA . CYS A 1 3 ? -3.683 -5.967 -1.442 1.00 0.00 3 CYS A CA 9
ATOM 4445 C C . CYS A 1 3 ? -3.953 -4.832 -2.433 1.00 0.00 3 CYS A C 9
ATOM 4446 O O . CYS A 1 3 ? -3.581 -3.679 -2.222 1.00 0.00 3 CYS A O 9
ATOM 4453 N N . ALA A 1 4 ? -4.639 -5.161 -3.527 1.00 0.00 4 ALA A N 9
ATOM 4454 C CA . ALA A 1 4 ? -5.021 -4.173 -4.524 1.00 0.00 4 ALA A CA 9
ATOM 4455 C C . ALA A 1 4 ? -5.843 -3.056 -3.875 1.00 0.00 4 ALA A C 9
ATOM 4456 O O . ALA A 1 4 ? -5.561 -1.872 -4.067 1.00 0.00 4 ALA A O 9
ATOM 4463 N N . ASN A 1 5 ? -6.852 -3.431 -3.085 1.00 0.00 5 ASN A N 9
ATOM 4464 C CA . ASN A 1 5 ? -7.660 -2.458 -2.362 1.00 0.00 5 ASN A CA 9
ATOM 4465 C C . ASN A 1 5 ? -6.780 -1.595 -1.471 1.00 0.00 5 ASN A C 9
ATOM 4466 O O . ASN A 1 5 ? -6.923 -0.382 -1.467 1.00 0.00 5 ASN A O 9
ATOM 4477 N N . ALA A 1 6 ? -5.874 -2.208 -0.719 1.00 0.00 6 ALA A N 9
ATOM 4478 C CA . ALA A 1 6 ? -4.982 -1.525 0.194 1.00 0.00 6 ALA A CA 9
ATOM 4479 C C . ALA A 1 6 ? -4.255 -0.404 -0.540 1.00 0.00 6 ALA A C 9
ATOM 4480 O O . ALA A 1 6 ? -4.198 0.728 -0.055 1.00 0.00 6 ALA A O 9
ATOM 4487 N N . ALA A 1 7 ? -3.695 -0.699 -1.713 1.00 0.00 7 ALA A N 9
ATOM 4488 C CA . ALA A 1 7 ? -3.051 0.335 -2.505 1.00 0.00 7 ALA A CA 9
ATOM 4489 C C . ALA A 1 7 ? -4.066 1.405 -2.913 1.00 0.00 7 ALA A C 9
ATOM 4490 O O . ALA A 1 7 ? -3.796 2.595 -2.763 1.00 0.00 7 ALA A O 9
ATOM 4497 N N . ALA A 1 8 ? -5.250 1.007 -3.387 1.00 0.00 8 ALA A N 9
ATOM 4498 C CA . ALA A 1 8 ? -6.314 1.958 -3.707 1.00 0.00 8 ALA A CA 9
ATOM 4499 C C . ALA A 1 8 ? -6.713 2.810 -2.491 1.00 0.00 8 ALA A C 9
ATOM 4500 O O . ALA A 1 8 ? -7.205 3.928 -2.633 1.00 0.00 8 ALA A O 9
ATOM 4507 N N . GLN A 1 9 ? -6.545 2.269 -1.287 1.00 0.00 9 GLN A N 9
ATOM 4508 C CA . GLN A 1 9 ? -6.856 2.917 -0.024 1.00 0.00 9 GLN A CA 9
ATOM 4509 C C . GLN A 1 9 ? -5.686 3.787 0.460 1.00 0.00 9 GLN A C 9
ATOM 4510 O O . GLN A 1 9 ? -5.789 4.451 1.491 1.00 0.00 9 GLN A O 9
ATOM 4524 N N . CYS A 1 10 ? -4.581 3.811 -0.283 1.00 0.00 10 CYS A N 9
ATOM 4525 C CA . CYS A 1 10 ? -3.463 4.729 -0.101 1.00 0.00 10 CYS A CA 9
ATOM 4526 C C . CYS A 1 10 ? -2.789 4.586 1.261 1.00 0.00 10 CYS A C 9
ATOM 4527 O O . CYS A 1 10 ? -2.263 5.556 1.803 1.00 0.00 10 CYS A O 9
ATOM 4534 N N . SER A 1 11 ? -2.749 3.379 1.825 1.00 0.00 11 SER A N 9
ATOM 4535 C CA . SER A 1 11 ? -2.118 3.177 3.128 1.00 0.00 11 SER A CA 9
ATOM 4536 C C . SER A 1 11 ? -0.765 2.518 2.964 1.00 0.00 11 SER A C 9
ATOM 4537 O O . SER A 1 11 ? -0.362 2.160 1.861 1.00 0.00 11 SER A O 9
ATOM 4545 N N . ILE A 1 12 ? -0.105 2.361 4.104 1.00 0.00 12 ILE A N 9
ATOM 4546 C CA . ILE A 1 12 ? 1.086 1.570 4.324 1.00 0.00 12 ILE A CA 9
ATOM 4547 C C . ILE A 1 12 ? 0.735 0.432 5.292 1.00 0.00 12 ILE A C 9
ATOM 4548 O O . ILE A 1 12 ? 1.274 -0.668 5.193 1.00 0.00 12 ILE A O 9
ATOM 4564 N N . THR A 1 13 ? -0.247 0.638 6.172 1.00 0.00 13 THR A N 9
ATOM 4565 C CA . THR A 1 13 ? -0.627 -0.378 7.132 1.00 0.00 13 THR A CA 9
ATOM 4566 C C . THR A 1 13 ? -1.375 -1.460 6.367 1.00 0.00 13 THR A C 9
ATOM 4567 O O . THR A 1 13 ? -1.054 -2.639 6.508 1.00 0.00 13 THR A O 9
ATOM 4578 N N . LEU A 1 14 ? -2.309 -1.065 5.501 1.00 0.00 14 LEU A N 9
ATOM 4579 C CA . LEU A 1 14 ? -3.011 -2.031 4.675 1.00 0.00 14 LEU A CA 9
ATOM 4580 C C . LEU A 1 14 ? -2.049 -2.723 3.703 1.00 0.00 14 LEU A C 9
ATOM 4581 O O . LEU A 1 14 ? -2.195 -3.921 3.472 1.00 0.00 14 LEU A O 9
ATOM 4597 N N . CYS A 1 15 ? -1.029 -2.019 3.194 1.00 0.00 15 CYS A N 9
ATOM 4598 C CA . CYS A 1 15 ? 0.003 -2.648 2.367 1.00 0.00 15 CYS A CA 9
ATOM 4599 C C . CYS A 1 15 ? 0.575 -3.822 3.155 1.00 0.00 15 CYS A C 9
ATOM 4600 O O . CYS A 1 15 ? 0.390 -4.977 2.783 1.00 0.00 15 CYS A O 9
ATOM 4607 N N . ASN A 1 16 ? 1.249 -3.557 4.275 1.00 0.00 16 ASN A N 9
ATOM 4608 C CA . ASN A 1 16 ? 1.836 -4.643 5.060 1.00 0.00 16 ASN A CA 9
ATOM 4609 C C . ASN A 1 16 ? 0.829 -5.631 5.638 1.00 0.00 16 ASN A C 9
ATOM 4610 O O . ASN A 1 16 ? 1.213 -6.753 5.967 1.00 0.00 16 ASN A O 9
ATOM 4621 N N . LEU A 1 17 ? -0.451 -5.279 5.756 1.00 0.00 17 LEU A N 9
ATOM 4622 C CA . LEU A 1 17 ? -1.471 -6.213 6.197 1.00 0.00 17 LEU A CA 9
ATOM 4623 C C . LEU A 1 17 ? -1.396 -7.498 5.366 1.00 0.00 17 LEU A C 9
ATOM 4624 O O . LEU A 1 17 ? -1.235 -8.575 5.936 1.00 0.00 17 LEU A O 9
ATOM 4640 N N . TYR A 1 18 ? -1.460 -7.402 4.035 1.00 0.00 18 TYR A N 9
ATOM 4641 C CA . TYR A 1 18 ? -1.585 -8.580 3.174 1.00 0.00 18 TYR A CA 9
ATOM 4642 C C . TYR A 1 18 ? -0.600 -8.618 2.004 1.00 0.00 18 TYR A C 9
ATOM 4643 O O . TYR A 1 18 ? -0.446 -9.668 1.382 1.00 0.00 18 TYR A O 9
ATOM 4661 N N . CYS A 1 19 ? 0.047 -7.512 1.639 1.00 0.00 19 CYS A N 9
ATOM 4662 C CA . CYS A 1 19 ? 0.600 -7.421 0.292 1.00 0.00 19 CYS A CA 9
ATOM 4663 C C . CYS A 1 19 ? 1.822 -8.305 0.048 1.00 0.00 19 CYS A C 9
ATOM 4664 O O . CYS A 1 19 ? 2.141 -8.559 -1.104 1.00 0.00 19 CYS A O 9
ATOM 4671 N N . GLY A 1 20 ? 2.546 -8.759 1.074 1.00 0.00 20 GLY A N 9
ATOM 4672 C CA . GLY A 1 20 ? 3.762 -9.557 0.896 1.00 0.00 20 GLY A CA 9
ATOM 4673 C C . GLY A 1 20 ? 4.719 -8.984 -0.170 1.00 0.00 20 GLY A C 9
ATOM 4674 O O . GLY A 1 20 ? 5.268 -7.897 0.023 1.00 0.00 20 GLY A O 9
ATOM 4678 N N . PRO A 1 21 ? 4.941 -9.657 -1.312 1.00 0.00 21 PRO A N 9
ATOM 4679 C CA . PRO A 1 21 ? 5.858 -9.167 -2.335 1.00 0.00 21 PRO A CA 9
ATOM 4680 C C . PRO A 1 21 ? 5.299 -7.920 -3.012 1.00 0.00 21 PRO A C 9
ATOM 4681 O O . PRO A 1 21 ? 6.034 -7.100 -3.555 1.00 0.00 21 PRO A O 9
ATOM 4692 N N . LEU A 1 22 ? 3.982 -7.757 -2.994 1.00 0.00 22 LEU A N 9
ATOM 4693 C CA . LEU A 1 22 ? 3.347 -6.579 -3.528 1.00 0.00 22 LEU A CA 9
ATOM 4694 C C . LEU A 1 22 ? 3.541 -5.383 -2.588 1.00 0.00 22 LEU A C 9
ATOM 4695 O O . LEU A 1 22 ? 3.255 -4.268 -3.007 1.00 0.00 22 LEU A O 9
ATOM 4711 N N . ILE A 1 23 ? 4.018 -5.563 -1.341 1.00 0.00 23 ILE A N 9
ATOM 4712 C CA . ILE A 1 23 ? 4.194 -4.450 -0.399 1.00 0.00 23 ILE A CA 9
ATOM 4713 C C . ILE A 1 23 ? 4.997 -3.343 -1.061 1.00 0.00 23 ILE A C 9
ATOM 4714 O O . ILE A 1 23 ? 4.682 -2.174 -0.894 1.00 0.00 23 ILE A O 9
ATOM 4730 N N . GLU A 1 24 ? 6.030 -3.706 -1.810 1.00 0.00 24 GLU A N 9
ATOM 4731 C CA . GLU A 1 24 ? 6.902 -2.725 -2.412 1.00 0.00 24 GLU A CA 9
ATOM 4732 C C . GLU A 1 24 ? 6.155 -1.923 -3.466 1.00 0.00 24 GLU A C 9
ATOM 4733 O O . GLU A 1 24 ? 6.073 -0.706 -3.365 1.00 0.00 24 GLU A O 9
ATOM 4745 N N . ILE A 1 25 ? 5.569 -2.592 -4.453 1.00 0.00 25 ILE A N 9
ATOM 4746 C CA . ILE A 1 25 ? 4.754 -1.934 -5.467 1.00 0.00 25 ILE A CA 9
ATOM 4747 C C . ILE A 1 25 ? 3.650 -1.107 -4.808 1.00 0.00 25 ILE A C 9
ATOM 4748 O O . ILE A 1 25 ? 3.298 -0.035 -5.284 1.00 0.00 25 ILE A O 9
ATOM 4764 N N . CYS A 1 26 ? 3.095 -1.619 -3.715 1.00 0.00 26 CYS A N 9
ATOM 4765 C CA . CYS A 1 26 ? 2.003 -0.994 -2.998 1.00 0.00 26 CYS A CA 9
ATOM 4766 C C . CYS A 1 26 ? 2.509 0.311 -2.430 1.00 0.00 26 CYS A C 9
ATOM 4767 O O . CYS A 1 26 ? 1.946 1.369 -2.698 1.00 0.00 26 CYS A O 9
ATOM 4774 N N . GLU A 1 27 ? 3.625 0.240 -1.706 1.00 0.00 27 GLU A N 9
ATOM 4775 C CA . GLU A 1 27 ? 4.241 1.426 -1.149 1.00 0.00 27 GLU A CA 9
ATOM 4776 C C . GLU A 1 27 ? 4.535 2.405 -2.286 1.00 0.00 27 GLU A C 9
ATOM 4777 O O . GLU A 1 27 ? 4.232 3.589 -2.176 1.00 0.00 27 GLU A O 9
ATOM 4789 N N . LEU A 1 28 ? 5.093 1.907 -3.387 1.00 0.00 28 LEU A N 9
ATOM 4790 C CA . LEU A 1 28 ? 5.508 2.720 -4.513 1.00 0.00 28 LEU A CA 9
ATOM 4791 C C . LEU A 1 28 ? 4.335 3.473 -5.125 1.00 0.00 28 LEU A C 9
ATOM 4792 O O . LEU A 1 28 ? 4.371 4.695 -5.217 1.00 0.00 28 LEU A O 9
ATOM 4808 N N . THR A 1 29 ? 3.291 2.775 -5.558 1.00 0.00 29 THR A N 9
ATOM 4809 C CA . THR A 1 29 ? 2.143 3.425 -6.157 1.00 0.00 29 THR A CA 9
ATOM 4810 C C . THR A 1 29 ? 1.493 4.384 -5.161 1.00 0.00 29 THR A C 9
ATOM 4811 O O . THR A 1 29 ? 1.089 5.487 -5.533 1.00 0.00 29 THR A O 9
ATOM 4822 N N . VAL A 1 30 ? 1.379 3.994 -3.894 1.00 0.00 30 VAL A N 9
ATOM 4823 C CA . VAL A 1 30 ? 0.844 4.897 -2.893 1.00 0.00 30 VAL A CA 9
ATOM 4824 C C . VAL A 1 30 ? 1.705 6.161 -2.820 1.00 0.00 30 VAL A C 9
ATOM 4825 O O . VAL A 1 30 ? 1.161 7.256 -2.826 1.00 0.00 30 VAL A O 9
ATOM 4838 N N . MET A 1 31 ? 3.028 6.042 -2.823 1.00 0.00 31 MET A N 9
ATOM 4839 C CA . MET A 1 31 ? 3.925 7.189 -2.871 1.00 0.00 31 MET A CA 9
ATOM 4840 C C . MET A 1 31 ? 3.641 8.051 -4.102 1.00 0.00 31 MET A C 9
ATOM 4841 O O . MET A 1 31 ? 3.559 9.276 -4.036 1.00 0.00 31 MET A O 9
ATOM 4855 N N . GLN A 1 32 ? 3.531 7.382 -5.243 1.00 0.00 32 GLN A N 9
ATOM 4856 C CA . GLN A 1 32 ? 3.297 7.992 -6.541 1.00 0.00 32 GLN A CA 9
ATOM 4857 C C . GLN A 1 32 ? 2.022 8.844 -6.541 1.00 0.00 32 GLN A C 9
ATOM 4858 O O . GLN A 1 32 ? 1.978 9.871 -7.219 1.00 0.00 32 GLN A O 9
ATOM 4872 N N . ASN A 1 33 ? 0.965 8.393 -5.855 1.00 0.00 33 ASN A N 9
ATOM 4873 C CA . ASN A 1 33 ? -0.382 8.968 -5.977 1.00 0.00 33 ASN A CA 9
ATOM 4874 C C . ASN A 1 33 ? -0.926 9.605 -4.700 1.00 0.00 33 ASN A C 9
ATOM 4875 O O . ASN A 1 33 ? -1.968 10.258 -4.738 1.00 0.00 33 ASN A O 9
ATOM 4886 N N . CYS A 1 34 ? -0.257 9.423 -3.570 1.00 0.00 34 CYS A N 9
ATOM 4887 C CA . CYS A 1 34 ? -0.699 9.874 -2.258 1.00 0.00 34 CYS A CA 9
ATOM 4888 C C . CYS A 1 34 ? 0.551 10.230 -1.468 1.00 0.00 34 CYS A C 9
ATOM 4889 O O . CYS A 1 34 ? 1.659 10.009 -1.952 1.00 0.00 34 CYS A O 9
ATOM 4896 N N . GLU A 1 35 ? 0.396 10.789 -0.268 1.00 0.00 35 GLU A N 9
ATOM 4897 C CA . GLU A 1 35 ? 1.508 11.236 0.562 1.00 0.00 35 GLU A CA 9
ATOM 4898 C C . GLU A 1 35 ? 1.654 10.307 1.780 1.00 0.00 35 GLU A C 9
ATOM 4899 O O . GLU A 1 35 ? 1.317 10.710 2.898 1.00 0.00 35 GLU A O 9
ATOM 4911 N N . PRO A 1 36 ? 2.132 9.062 1.621 1.00 0.00 36 PRO A N 9
ATOM 4912 C CA . PRO A 1 36 ? 2.291 8.158 2.745 1.00 0.00 36 PRO A CA 9
ATOM 4913 C C . PRO A 1 36 ? 3.385 8.670 3.695 1.00 0.00 36 PRO A C 9
ATOM 4914 O O . PRO A 1 36 ? 4.161 9.549 3.307 1.00 0.00 36 PRO A O 9
ATOM 4925 N N . PRO A 1 37 ? 3.487 8.133 4.920 1.00 0.00 37 PRO A N 9
ATOM 4926 C CA . PRO A 1 37 ? 2.636 7.092 5.479 1.00 0.00 37 PRO A CA 9
ATOM 4927 C C . PRO A 1 37 ? 1.236 7.625 5.776 1.00 0.00 37 PRO A C 9
ATOM 4928 O O . PRO A 1 37 ? 1.083 8.736 6.273 1.00 0.00 37 PRO A O 9
ATOM 4939 N N . PHE A 1 38 ? 0.209 6.847 5.435 1.00 0.00 38 PHE A N 9
ATOM 4940 C CA . PHE A 1 38 ? -1.164 7.114 5.831 1.00 0.00 38 PHE A CA 9
ATOM 4941 C C . PHE A 1 38 ? -1.231 7.257 7.349 1.00 0.00 38 PHE A C 9
ATOM 4942 O O . PHE A 1 38 ? -0.749 6.373 8.058 1.00 0.00 38 PHE A O 9
ATOM 4959 N N . SER A 1 39 ? -1.761 8.377 7.833 1.00 0.00 39 SER A N 9
ATOM 4960 C CA . SER A 1 39 ? -1.817 8.669 9.249 1.00 0.00 39 SER A CA 9
ATOM 4961 C C . SER A 1 39 ? -2.698 7.649 9.967 1.00 0.00 39 SER A C 9
ATOM 4969 N N . ASP A 1 1 ? -7.985 -7.736 -5.560 1.00 0.00 1 ASP A N 10
ATOM 4970 C CA . ASP A 1 1 ? -7.138 -8.206 -4.455 1.00 0.00 1 ASP A CA 10
ATOM 4971 C C . ASP A 1 1 ? -7.081 -7.159 -3.364 1.00 0.00 1 ASP A C 10
ATOM 4972 O O . ASP A 1 1 ? -7.266 -5.970 -3.616 1.00 0.00 1 ASP A O 10
ATOM 4980 N N . GLU A 1 2 ? -6.810 -7.610 -2.152 1.00 0.00 2 GLU A N 10
ATOM 4981 C CA . GLU A 1 2 ? -6.789 -6.749 -0.985 1.00 0.00 2 GLU A CA 10
ATOM 4982 C C . GLU A 1 2 ? -5.518 -5.909 -0.975 1.00 0.00 2 GLU A C 10
ATOM 4983 O O . GLU A 1 2 ? -5.521 -4.805 -0.446 1.00 0.00 2 GLU A O 10
ATOM 4995 N N . CYS A 1 3 ? -4.444 -6.379 -1.603 1.00 0.00 3 CYS A N 10
ATOM 4996 C CA . CYS A 1 3 ? -3.267 -5.549 -1.802 1.00 0.00 3 CYS A CA 10
ATOM 4997 C C . CYS A 1 3 ? -3.596 -4.346 -2.686 1.00 0.00 3 CYS A C 10
ATOM 4998 O O . CYS A 1 3 ? -3.173 -3.217 -2.430 1.00 0.00 3 CYS A O 10
ATOM 5005 N N . ALA A 1 4 ? -4.368 -4.587 -3.745 1.00 0.00 4 ALA A N 10
ATOM 5006 C CA . ALA A 1 4 ? -4.836 -3.534 -4.626 1.00 0.00 4 ALA A CA 10
ATOM 5007 C C . ALA A 1 4 ? -5.776 -2.600 -3.873 1.00 0.00 4 ALA A C 10
ATOM 5008 O O . ALA A 1 4 ? -5.625 -1.381 -3.953 1.00 0.00 4 ALA A O 10
ATOM 5015 N N . ASN A 1 5 ? -6.739 -3.153 -3.136 1.00 0.00 5 ASN A N 10
ATOM 5016 C CA . ASN A 1 5 ? -7.659 -2.338 -2.349 1.00 0.00 5 ASN A CA 10
ATOM 5017 C C . ASN A 1 5 ? -6.871 -1.472 -1.376 1.00 0.00 5 ASN A C 10
ATOM 5018 O O . ASN A 1 5 ? -7.082 -0.268 -1.317 1.00 0.00 5 ASN A O 10
ATOM 5029 N N . ALA A 1 6 ? -5.918 -2.056 -0.653 1.00 0.00 6 ALA A N 10
ATOM 5030 C CA . ALA A 1 6 ? -5.070 -1.328 0.276 1.00 0.00 6 ALA A CA 10
ATOM 5031 C C . ALA A 1 6 ? -4.356 -0.177 -0.429 1.00 0.00 6 ALA A C 10
ATOM 5032 O O . ALA A 1 6 ? -4.329 0.944 0.074 1.00 0.00 6 ALA A O 10
ATOM 5039 N N . ALA A 1 7 ? -3.776 -0.434 -1.603 1.00 0.00 7 ALA A N 10
ATOM 5040 C CA . ALA A 1 7 ? -3.142 0.627 -2.368 1.00 0.00 7 ALA A CA 10
ATOM 5041 C C . ALA A 1 7 ? -4.155 1.714 -2.722 1.00 0.00 7 ALA A C 10
ATOM 5042 O O . ALA A 1 7 ? -3.852 2.897 -2.611 1.00 0.00 7 ALA A O 10
ATOM 5049 N N . ALA A 1 8 ? -5.361 1.329 -3.147 1.00 0.00 8 ALA A N 10
ATOM 5050 C CA . ALA A 1 8 ? -6.404 2.292 -3.478 1.00 0.00 8 ALA A CA 10
ATOM 5051 C C . ALA A 1 8 ? -6.810 3.101 -2.247 1.00 0.00 8 ALA A C 10
ATOM 5052 O O . ALA A 1 8 ? -7.096 4.292 -2.344 1.00 0.00 8 ALA A O 10
ATOM 5059 N N . GLN A 1 9 ? -6.813 2.457 -1.085 1.00 0.00 9 GLN A N 10
ATOM 5060 C CA . GLN A 1 9 ? -7.132 3.056 0.195 1.00 0.00 9 GLN A CA 10
ATOM 5061 C C . GLN A 1 9 ? -5.960 3.942 0.643 1.00 0.00 9 GLN A C 10
ATOM 5062 O O . GLN A 1 9 ? -6.171 4.898 1.387 1.00 0.00 9 GLN A O 10
ATOM 5076 N N . CYS A 1 10 ? -4.758 3.691 0.125 1.00 0.00 10 CYS A N 10
ATOM 5077 C CA . CYS A 1 10 ? -3.550 4.484 0.326 1.00 0.00 10 CYS A CA 10
ATOM 5078 C C . CYS A 1 10 ? -3.082 4.437 1.773 1.00 0.00 10 CYS A C 10
ATOM 5079 O O . CYS A 1 10 ? -3.035 5.465 2.455 1.00 0.00 10 CYS A O 10
ATOM 5086 N N . SER A 1 11 ? -2.684 3.254 2.241 1.00 0.00 11 SER A N 10
ATOM 5087 C CA . SER A 1 11 ? -2.070 3.073 3.546 1.00 0.00 11 SER A CA 10
ATOM 5088 C C . SER A 1 11 ? -1.041 1.964 3.494 1.00 0.00 11 SER A C 10
ATOM 5089 O O . SER A 1 11 ? -1.272 0.903 2.920 1.00 0.00 11 SER A O 10
ATOM 5097 N N . ILE A 1 12 ? 0.087 2.220 4.142 1.00 0.00 12 ILE A N 10
ATOM 5098 C CA . ILE A 1 12 ? 1.218 1.325 4.191 1.00 0.00 12 ILE A CA 10
ATOM 5099 C C . ILE A 1 12 ? 0.948 0.190 5.160 1.00 0.00 12 ILE A C 10
ATOM 5100 O O . ILE A 1 12 ? 1.380 -0.933 4.919 1.00 0.00 12 ILE A O 10
ATOM 5116 N N . THR A 1 13 ? 0.168 0.432 6.208 1.00 0.00 13 THR A N 10
ATOM 5117 C CA . THR A 1 13 ? -0.126 -0.619 7.150 1.00 0.00 13 THR A CA 10
ATOM 5118 C C . THR A 1 13 ? -1.101 -1.563 6.453 1.00 0.00 13 THR A C 10
ATOM 5119 O O . THR A 1 13 ? -0.897 -2.765 6.446 1.00 0.00 13 THR A O 10
ATOM 5130 N N . LEU A 1 14 ? -2.136 -1.020 5.798 1.00 0.00 14 LEU A N 10
ATOM 5131 C CA . LEU A 1 14 ? -3.060 -1.868 5.055 1.00 0.00 14 LEU A CA 10
ATOM 5132 C C . LEU A 1 14 ? -2.336 -2.598 3.918 1.00 0.00 14 LEU A C 10
ATOM 5133 O O . LEU A 1 14 ? -2.584 -3.782 3.707 1.00 0.00 14 LEU A O 10
ATOM 5149 N N . CYS A 1 15 ? -1.416 -1.930 3.214 1.00 0.00 15 CYS A N 10
ATOM 5150 C CA . CYS A 1 15 ? -0.564 -2.594 2.222 1.00 0.00 15 CYS A CA 10
ATOM 5151 C C . CYS A 1 15 ? 0.089 -3.801 2.892 1.00 0.00 15 CYS A C 10
ATOM 5152 O O . CYS A 1 15 ? -0.101 -4.947 2.490 1.00 0.00 15 CYS A O 10
ATOM 5159 N N . ASN A 1 16 ? 0.882 -3.539 3.928 1.00 0.00 16 ASN A N 10
ATOM 5160 C CA . ASN A 1 16 ? 1.735 -4.535 4.558 1.00 0.00 16 ASN A CA 10
ATOM 5161 C C . ASN A 1 16 ? 1.008 -5.502 5.467 1.00 0.00 16 ASN A C 10
ATOM 5162 O O . ASN A 1 16 ? 1.591 -6.502 5.884 1.00 0.00 16 ASN A O 10
ATOM 5173 N N . LEU A 1 17 ? -0.281 -5.290 5.671 1.00 0.00 17 LEU A N 10
ATOM 5174 C CA . LEU A 1 17 ? -1.151 -6.296 6.225 1.00 0.00 17 LEU A CA 10
ATOM 5175 C C . LEU A 1 17 ? -1.161 -7.510 5.278 1.00 0.00 17 LEU A C 10
ATOM 5176 O O . LEU A 1 17 ? -0.754 -8.594 5.697 1.00 0.00 17 LEU A O 10
ATOM 5192 N N . TYR A 1 18 ? -1.558 -7.351 4.006 1.00 0.00 18 TYR A N 10
ATOM 5193 C CA . TYR A 1 18 ? -1.825 -8.485 3.106 1.00 0.00 18 TYR A CA 10
ATOM 5194 C C . TYR A 1 18 ? -0.862 -8.654 1.920 1.00 0.00 18 TYR A C 10
ATOM 5195 O O . TYR A 1 18 ? -0.818 -9.739 1.338 1.00 0.00 18 TYR A O 10
ATOM 5213 N N . CYS A 1 19 ? -0.142 -7.615 1.498 1.00 0.00 19 CYS A N 10
ATOM 5214 C CA . CYS A 1 19 ? 0.452 -7.572 0.159 1.00 0.00 19 CYS A CA 10
ATOM 5215 C C . CYS A 1 19 ? 1.578 -8.582 -0.093 1.00 0.00 19 CYS A C 10
ATOM 5216 O O . CYS A 1 19 ? 1.734 -9.051 -1.222 1.00 0.00 19 CYS A O 10
ATOM 5223 N N . GLY A 1 20 ? 2.408 -8.872 0.910 1.00 0.00 20 GLY A N 10
ATOM 5224 C CA . GLY A 1 20 ? 3.581 -9.730 0.754 1.00 0.00 20 GLY A CA 10
ATOM 5225 C C . GLY A 1 20 ? 4.681 -9.052 -0.075 1.00 0.00 20 GLY A C 10
ATOM 5226 O O . GLY A 1 20 ? 5.087 -7.944 0.258 1.00 0.00 20 GLY A O 10
ATOM 5230 N N . PRO A 1 21 ? 5.177 -9.640 -1.171 1.00 0.00 21 PRO A N 10
ATOM 5231 C CA . PRO A 1 21 ? 6.247 -9.025 -1.951 1.00 0.00 21 PRO A CA 10
ATOM 5232 C C . PRO A 1 21 ? 5.759 -7.714 -2.555 1.00 0.00 21 PRO A C 10
ATOM 5233 O O . PRO A 1 21 ? 6.483 -6.714 -2.612 1.00 0.00 21 PRO A O 10
ATOM 5244 N N . LEU A 1 22 ? 4.483 -7.694 -2.932 1.00 0.00 22 LEU A N 10
ATOM 5245 C CA . LEU A 1 22 ? 3.842 -6.524 -3.482 1.00 0.00 22 LEU A CA 10
ATOM 5246 C C . LEU A 1 22 ? 3.689 -5.417 -2.440 1.00 0.00 22 LEU A C 10
ATOM 5247 O O . LEU A 1 22 ? 3.208 -4.350 -2.798 1.00 0.00 22 LEU A O 10
ATOM 5263 N N . ILE A 1 23 ? 4.107 -5.612 -1.180 1.00 0.00 23 ILE A N 10
ATOM 5264 C CA . ILE A 1 23 ? 4.212 -4.519 -0.221 1.00 0.00 23 ILE A CA 10
ATOM 5265 C C . ILE A 1 23 ? 4.944 -3.371 -0.873 1.00 0.00 23 ILE A C 10
ATOM 5266 O O . ILE A 1 23 ? 4.500 -2.232 -0.816 1.00 0.00 23 ILE A O 10
ATOM 5282 N N . GLU A 1 24 ? 6.065 -3.680 -1.508 1.00 0.00 24 GLU A N 10
ATOM 5283 C CA . GLU A 1 24 ? 6.894 -2.650 -2.075 1.00 0.00 24 GLU A CA 10
ATOM 5284 C C . GLU A 1 24 ? 6.170 -1.969 -3.226 1.00 0.00 24 GLU A C 10
ATOM 5285 O O . GLU A 1 24 ? 6.086 -0.749 -3.266 1.00 0.00 24 GLU A O 10
ATOM 5297 N N . ILE A 1 25 ? 5.614 -2.748 -4.145 1.00 0.00 25 ILE A N 10
ATOM 5298 C CA . ILE A 1 25 ? 4.832 -2.218 -5.252 1.00 0.00 25 ILE A CA 10
ATOM 5299 C C . ILE A 1 25 ? 3.694 -1.331 -4.735 1.00 0.00 25 ILE A C 10
ATOM 5300 O O . ILE A 1 25 ? 3.353 -0.310 -5.334 1.00 0.00 25 ILE A O 10
ATOM 5316 N N . CYS A 1 26 ? 3.095 -1.739 -3.623 1.00 0.00 26 CYS A N 10
ATOM 5317 C CA . CYS A 1 26 ? 1.937 -1.093 -3.042 1.00 0.00 26 CYS A CA 10
ATOM 5318 C C . CYS A 1 26 ? 2.383 0.233 -2.471 1.00 0.00 26 CYS A C 10
ATOM 5319 O O . CYS A 1 26 ? 1.822 1.273 -2.807 1.00 0.00 26 CYS A O 10
ATOM 5326 N N . GLU A 1 27 ? 3.459 0.194 -1.680 1.00 0.00 27 GLU A N 10
ATOM 5327 C CA . GLU A 1 27 ? 4.091 1.389 -1.156 1.00 0.00 27 GLU A CA 10
ATOM 5328 C C . GLU A 1 27 ? 4.379 2.331 -2.322 1.00 0.00 27 GLU A C 10
ATOM 5329 O O . GLU A 1 27 ? 4.007 3.498 -2.281 1.00 0.00 27 GLU A O 10
ATOM 5341 N N . LEU A 1 28 ? 4.991 1.810 -3.384 1.00 0.00 28 LEU A N 10
ATOM 5342 C CA . LEU A 1 28 ? 5.424 2.617 -4.507 1.00 0.00 28 LEU A CA 10
ATOM 5343 C C . LEU A 1 28 ? 4.240 3.276 -5.202 1.00 0.00 28 LEU A C 10
ATOM 5344 O O . LEU A 1 28 ? 4.276 4.468 -5.487 1.00 0.00 28 LEU A O 10
ATOM 5360 N N . THR A 1 29 ? 3.180 2.518 -5.472 1.00 0.00 29 THR A N 10
ATOM 5361 C CA . THR A 1 29 ? 1.965 3.072 -6.049 1.00 0.00 29 THR A CA 10
ATOM 5362 C C . THR A 1 29 ? 1.445 4.201 -5.156 1.00 0.00 29 THR A C 10
ATOM 5363 O O . THR A 1 29 ? 1.187 5.307 -5.624 1.00 0.00 29 THR A O 10
ATOM 5374 N N . VAL A 1 30 ? 1.272 3.920 -3.867 1.00 0.00 30 VAL A N 10
ATOM 5375 C CA . VAL A 1 30 ? 0.757 4.897 -2.927 1.00 0.00 30 VAL A CA 10
ATOM 5376 C C . VAL A 1 30 ? 1.652 6.140 -2.941 1.00 0.00 30 VAL A C 10
ATOM 5377 O O . VAL A 1 30 ? 1.137 7.247 -2.944 1.00 0.00 30 VAL A O 10
ATOM 5390 N N . MET A 1 31 ? 2.972 5.986 -3.002 1.00 0.00 31 MET A N 10
ATOM 5391 C CA . MET A 1 31 ? 3.924 7.079 -3.140 1.00 0.00 31 MET A CA 10
ATOM 5392 C C . MET A 1 31 ? 3.647 7.887 -4.400 1.00 0.00 31 MET A C 10
ATOM 5393 O O . MET A 1 31 ? 3.646 9.116 -4.387 1.00 0.00 31 MET A O 10
ATOM 5407 N N . GLN A 1 32 ? 3.435 7.171 -5.497 1.00 0.00 32 GLN A N 10
ATOM 5408 C CA . GLN A 1 32 ? 3.124 7.750 -6.790 1.00 0.00 32 GLN A CA 10
ATOM 5409 C C . GLN A 1 32 ? 1.907 8.678 -6.675 1.00 0.00 32 GLN A C 10
ATOM 5410 O O . GLN A 1 32 ? 1.996 9.869 -6.972 1.00 0.00 32 GLN A O 10
ATOM 5424 N N . ASN A 1 33 ? 0.765 8.134 -6.259 1.00 0.00 33 ASN A N 10
ATOM 5425 C CA . ASN A 1 33 ? -0.506 8.859 -6.269 1.00 0.00 33 ASN A CA 10
ATOM 5426 C C . ASN A 1 33 ? -0.667 9.710 -5.014 1.00 0.00 33 ASN A C 10
ATOM 5427 O O . ASN A 1 33 ? -0.897 10.917 -5.083 1.00 0.00 33 ASN A O 10
ATOM 5438 N N . CYS A 1 34 ? -0.617 9.057 -3.865 1.00 0.00 34 CYS A N 10
ATOM 5439 C CA . CYS A 1 34 ? -0.855 9.612 -2.541 1.00 0.00 34 CYS A CA 10
ATOM 5440 C C . CYS A 1 34 ? 0.488 10.028 -1.950 1.00 0.00 34 CYS A C 10
ATOM 5441 O O . CYS A 1 34 ? 1.482 10.131 -2.669 1.00 0.00 34 CYS A O 10
ATOM 5448 N N . GLU A 1 35 ? 0.532 10.284 -0.644 1.00 0.00 35 GLU A N 10
ATOM 5449 C CA . GLU A 1 35 ? 1.782 10.443 0.089 1.00 0.00 35 GLU A CA 10
ATOM 5450 C C . GLU A 1 35 ? 1.796 9.545 1.331 1.00 0.00 35 GLU A C 10
ATOM 5451 O O . GLU A 1 35 ? 1.111 9.858 2.307 1.00 0.00 35 GLU A O 10
ATOM 5463 N N . PRO A 1 36 ? 2.546 8.436 1.307 1.00 0.00 36 PRO A N 10
ATOM 5464 C CA . PRO A 1 36 ? 2.777 7.587 2.455 1.00 0.00 36 PRO A CA 10
ATOM 5465 C C . PRO A 1 36 ? 4.056 8.025 3.188 1.00 0.00 36 PRO A C 10
ATOM 5466 O O . PRO A 1 36 ? 4.866 8.768 2.622 1.00 0.00 36 PRO A O 10
ATOM 5477 N N . PRO A 1 37 ? 4.306 7.536 4.414 1.00 0.00 37 PRO A N 10
ATOM 5478 C CA . PRO A 1 37 ? 3.484 6.585 5.154 1.00 0.00 37 PRO A CA 10
ATOM 5479 C C . PRO A 1 37 ? 2.177 7.229 5.603 1.00 0.00 37 PRO A C 10
ATOM 5480 O O . PRO A 1 37 ? 2.198 8.334 6.138 1.00 0.00 37 PRO A O 10
ATOM 5491 N N . PHE A 1 38 ? 1.037 6.567 5.364 1.00 0.00 38 PHE A N 10
ATOM 5492 C CA . PHE A 1 38 ? -0.233 6.983 5.923 1.00 0.00 38 PHE A CA 10
ATOM 5493 C C . PHE A 1 38 ? -0.134 7.143 7.448 1.00 0.00 38 PHE A C 10
ATOM 5494 O O . PHE A 1 38 ? 0.590 6.380 8.090 1.00 0.00 38 PHE A O 10
ATOM 5511 N N . SER A 1 39 ? -0.832 8.122 8.027 1.00 0.00 39 SER A N 10
ATOM 5512 C CA . SER A 1 39 ? -0.815 8.415 9.448 1.00 0.00 39 SER A CA 10
ATOM 5513 C C . SER A 1 39 ? -2.143 8.024 10.103 1.00 0.00 39 SER A C 10
ATOM 5521 N N . ASP A 1 1 ? -6.300 -8.461 -6.099 1.00 0.00 1 ASP A N 11
ATOM 5522 C CA . ASP A 1 1 ? -6.039 -8.871 -4.710 1.00 0.00 1 ASP A CA 11
ATOM 5523 C C . ASP A 1 1 ? -6.502 -7.751 -3.797 1.00 0.00 1 ASP A C 11
ATOM 5524 O O . ASP A 1 1 ? -6.715 -6.635 -4.275 1.00 0.00 1 ASP A O 11
ATOM 5532 N N . GLU A 1 2 ? -6.604 -8.022 -2.501 1.00 0.00 2 GLU A N 11
ATOM 5533 C CA . GLU A 1 2 ? -6.812 -6.977 -1.510 1.00 0.00 2 GLU A CA 11
ATOM 5534 C C . GLU A 1 2 ? -5.658 -5.979 -1.602 1.00 0.00 2 GLU A C 11
ATOM 5535 O O . GLU A 1 2 ? -5.844 -4.785 -1.391 1.00 0.00 2 GLU A O 11
ATOM 5547 N N . CYS A 1 3 ? -4.461 -6.449 -1.942 1.00 0.00 3 CYS A N 11
ATOM 5548 C CA . CYS A 1 3 ? -3.275 -5.610 -1.995 1.00 0.00 3 CYS A CA 11
ATOM 5549 C C . CYS A 1 3 ? -3.482 -4.375 -2.884 1.00 0.00 3 CYS A C 11
ATOM 5550 O O . CYS A 1 3 ? -3.021 -3.276 -2.565 1.00 0.00 3 CYS A O 11
ATOM 5557 N N . ALA A 1 4 ? -4.223 -4.534 -3.982 1.00 0.00 4 ALA A N 11
ATOM 5558 C CA . ALA A 1 4 ? -4.585 -3.429 -4.856 1.00 0.00 4 ALA A CA 11
ATOM 5559 C C . ALA A 1 4 ? -5.488 -2.445 -4.116 1.00 0.00 4 ALA A C 11
ATOM 5560 O O . ALA A 1 4 ? -5.355 -1.229 -4.247 1.00 0.00 4 ALA A O 11
ATOM 5567 N N . ASN A 1 5 ? -6.442 -2.966 -3.350 1.00 0.00 5 ASN A N 11
ATOM 5568 C CA . ASN A 1 5 ? -7.390 -2.150 -2.605 1.00 0.00 5 ASN A CA 11
ATOM 5569 C C . ASN A 1 5 ? -6.632 -1.346 -1.568 1.00 0.00 5 ASN A C 11
ATOM 5570 O O . ASN A 1 5 ? -6.815 -0.139 -1.470 1.00 0.00 5 ASN A O 11
ATOM 5581 N N . ALA A 1 6 ? -5.759 -2.007 -0.813 1.00 0.00 6 ALA A N 11
ATOM 5582 C CA . ALA A 1 6 ? -4.925 -1.371 0.189 1.00 0.00 6 ALA A CA 11
ATOM 5583 C C . ALA A 1 6 ? -4.173 -0.179 -0.404 1.00 0.00 6 ALA A C 11
ATOM 5584 O O . ALA A 1 6 ? -4.183 0.907 0.176 1.00 0.00 6 ALA A O 11
ATOM 5591 N N . ALA A 1 7 ? -3.563 -0.350 -1.579 1.00 0.00 7 ALA A N 11
ATOM 5592 C CA . ALA A 1 7 ? -2.930 0.776 -2.251 1.00 0.00 7 ALA A CA 11
ATOM 5593 C C . ALA A 1 7 ? -3.956 1.864 -2.568 1.00 0.00 7 ALA A C 11
ATOM 5594 O O . ALA A 1 7 ? -3.749 3.023 -2.211 1.00 0.00 7 ALA A O 11
ATOM 5601 N N . ALA A 1 8 ? -5.088 1.498 -3.179 1.00 0.00 8 ALA A N 11
ATOM 5602 C CA . ALA A 1 8 ? -6.131 2.465 -3.508 1.00 0.00 8 ALA A CA 11
ATOM 5603 C C . ALA A 1 8 ? -6.631 3.211 -2.274 1.00 0.00 8 ALA A C 11
ATOM 5604 O O . ALA A 1 8 ? -7.064 4.364 -2.369 1.00 0.00 8 ALA A O 11
ATOM 5611 N N . GLN A 1 9 ? -6.564 2.557 -1.117 1.00 0.00 9 GLN A N 11
ATOM 5612 C CA . GLN A 1 9 ? -6.985 3.106 0.151 1.00 0.00 9 GLN A CA 11
ATOM 5613 C C . GLN A 1 9 ? -5.962 4.142 0.617 1.00 0.00 9 GLN A C 11
ATOM 5614 O O . GLN A 1 9 ? -6.332 5.106 1.283 1.00 0.00 9 GLN A O 11
ATOM 5628 N N . CYS A 1 10 ? -4.698 3.984 0.222 1.00 0.00 10 CYS A N 11
ATOM 5629 C CA . CYS A 1 10 ? -3.546 4.728 0.717 1.00 0.00 10 CYS A CA 11
ATOM 5630 C C . CYS A 1 10 ? -3.352 4.475 2.199 1.00 0.00 10 CYS A C 11
ATOM 5631 O O . CYS A 1 10 ? -3.679 5.303 3.047 1.00 0.00 10 CYS A O 11
ATOM 5638 N N . SER A 1 11 ? -2.836 3.297 2.527 1.00 0.00 11 SER A N 11
ATOM 5639 C CA . SER A 1 11 ? -2.211 3.051 3.802 1.00 0.00 11 SER A CA 11
ATOM 5640 C C . SER A 1 11 ? -1.087 2.058 3.614 1.00 0.00 11 SER A C 11
ATOM 5641 O O . SER A 1 11 ? -1.252 1.030 2.961 1.00 0.00 11 SER A O 11
ATOM 5649 N N . ILE A 1 12 ? 0.051 2.366 4.220 1.00 0.00 12 ILE A N 11
ATOM 5650 C CA . ILE A 1 12 ? 1.204 1.501 4.199 1.00 0.00 12 ILE A CA 11
ATOM 5651 C C . ILE A 1 12 ? 0.968 0.367 5.183 1.00 0.00 12 ILE A C 11
ATOM 5652 O O . ILE A 1 12 ? 1.425 -0.752 4.977 1.00 0.00 12 ILE A O 11
ATOM 5668 N N . THR A 1 13 ? 0.154 0.610 6.204 1.00 0.00 13 THR A N 11
ATOM 5669 C CA . THR A 1 13 ? -0.167 -0.437 7.141 1.00 0.00 13 THR A CA 11
ATOM 5670 C C . THR A 1 13 ? -1.117 -1.404 6.434 1.00 0.00 13 THR A C 11
ATOM 5671 O O . THR A 1 13 ? -0.878 -2.604 6.474 1.00 0.00 13 THR A O 11
ATOM 5682 N N . LEU A 1 14 ? -2.118 -0.910 5.694 1.00 0.00 14 LEU A N 11
ATOM 5683 C CA . LEU A 1 14 ? -2.921 -1.810 4.871 1.00 0.00 14 LEU A CA 11
ATOM 5684 C C . LEU A 1 14 ? -2.089 -2.497 3.785 1.00 0.00 14 LEU A C 11
ATOM 5685 O O . LEU A 1 14 ? -2.375 -3.643 3.447 1.00 0.00 14 LEU A O 11
ATOM 5701 N N . CYS A 1 15 ? -1.063 -1.839 3.237 1.00 0.00 15 CYS A N 11
ATOM 5702 C CA . CYS A 1 15 ? -0.142 -2.529 2.331 1.00 0.00 15 CYS A CA 11
ATOM 5703 C C . CYS A 1 15 ? 0.423 -3.745 3.065 1.00 0.00 15 CYS A C 11
ATOM 5704 O O . CYS A 1 15 ? 0.231 -4.884 2.643 1.00 0.00 15 CYS A O 11
ATOM 5711 N N . ASN A 1 16 ? 1.106 -3.517 4.189 1.00 0.00 16 ASN A N 11
ATOM 5712 C CA . ASN A 1 16 ? 1.735 -4.594 4.956 1.00 0.00 16 ASN A CA 11
ATOM 5713 C C . ASN A 1 16 ? 0.749 -5.671 5.366 1.00 0.00 16 ASN A C 11
ATOM 5714 O O . ASN A 1 16 ? 1.089 -6.854 5.349 1.00 0.00 16 ASN A O 11
ATOM 5725 N N . LEU A 1 17 ? -0.472 -5.265 5.695 1.00 0.00 17 LEU A N 11
ATOM 5726 C CA . LEU A 1 17 ? -1.535 -6.131 6.166 1.00 0.00 17 LEU A CA 11
ATOM 5727 C C . LEU A 1 17 ? -1.614 -7.410 5.330 1.00 0.00 17 LEU A C 11
ATOM 5728 O O . LEU A 1 17 ? -1.615 -8.491 5.916 1.00 0.00 17 LEU A O 11
ATOM 5744 N N . TYR A 1 18 ? -1.617 -7.334 3.993 1.00 0.00 18 TYR A N 11
ATOM 5745 C CA . TYR A 1 18 ? -1.701 -8.531 3.163 1.00 0.00 18 TYR A CA 11
ATOM 5746 C C . TYR A 1 18 ? -0.765 -8.563 1.955 1.00 0.00 18 TYR A C 11
ATOM 5747 O O . TYR A 1 18 ? -0.753 -9.573 1.251 1.00 0.00 18 TYR A O 11
ATOM 5765 N N . CYS A 1 19 ? -0.011 -7.515 1.630 1.00 0.00 19 CYS A N 11
ATOM 5766 C CA . CYS A 1 19 ? 0.559 -7.474 0.285 1.00 0.00 19 CYS A CA 11
ATOM 5767 C C . CYS A 1 19 ? 1.708 -8.472 0.102 1.00 0.00 19 CYS A C 11
ATOM 5768 O O . CYS A 1 19 ? 1.916 -8.978 -1.002 1.00 0.00 19 CYS A O 11
ATOM 5775 N N . GLY A 1 20 ? 2.460 -8.773 1.159 1.00 0.00 20 GLY A N 11
ATOM 5776 C CA . GLY A 1 20 ? 3.632 -9.635 1.069 1.00 0.00 20 GLY A CA 11
ATOM 5777 C C . GLY A 1 20 ? 4.719 -8.969 0.212 1.00 0.00 20 GLY A C 11
ATOM 5778 O O . GLY A 1 20 ? 5.057 -7.818 0.465 1.00 0.00 20 GLY A O 11
ATOM 5782 N N . PRO A 1 21 ? 5.262 -9.606 -0.832 1.00 0.00 21 PRO A N 11
ATOM 5783 C CA . PRO A 1 21 ? 6.284 -8.967 -1.652 1.00 0.00 21 PRO A CA 11
ATOM 5784 C C . PRO A 1 21 ? 5.701 -7.747 -2.363 1.00 0.00 21 PRO A C 11
ATOM 5785 O O . PRO A 1 21 ? 6.357 -6.715 -2.509 1.00 0.00 21 PRO A O 11
ATOM 5796 N N . LEU A 1 22 ? 4.419 -7.815 -2.725 1.00 0.00 22 LEU A N 11
ATOM 5797 C CA . LEU A 1 22 ? 3.728 -6.689 -3.320 1.00 0.00 22 LEU A CA 11
ATOM 5798 C C . LEU A 1 22 ? 3.653 -5.492 -2.366 1.00 0.00 22 LEU A C 11
ATOM 5799 O O . LEU A 1 22 ? 3.207 -4.433 -2.792 1.00 0.00 22 LEU A O 11
ATOM 5815 N N . ILE A 1 23 ? 4.080 -5.606 -1.098 1.00 0.00 23 ILE A N 11
ATOM 5816 C CA . ILE A 1 23 ? 4.240 -4.447 -0.226 1.00 0.00 23 ILE A CA 11
ATOM 5817 C C . ILE A 1 23 ? 5.097 -3.407 -0.944 1.00 0.00 23 ILE A C 11
ATOM 5818 O O . ILE A 1 23 ? 4.878 -2.212 -0.763 1.00 0.00 23 ILE A O 11
ATOM 5834 N N . GLU A 1 24 ? 6.058 -3.834 -1.768 1.00 0.00 24 GLU A N 11
ATOM 5835 C CA . GLU A 1 24 ? 6.807 -2.883 -2.560 1.00 0.00 24 GLU A CA 11
ATOM 5836 C C . GLU A 1 24 ? 5.912 -2.188 -3.572 1.00 0.00 24 GLU A C 11
ATOM 5837 O O . GLU A 1 24 ? 5.708 -0.990 -3.449 1.00 0.00 24 GLU A O 11
ATOM 5849 N N . ILE A 1 25 ? 5.338 -2.912 -4.528 1.00 0.00 25 ILE A N 11
ATOM 5850 C CA . ILE A 1 25 ? 4.517 -2.301 -5.572 1.00 0.00 25 ILE A CA 11
ATOM 5851 C C . ILE A 1 25 ? 3.417 -1.452 -4.924 1.00 0.00 25 ILE A C 11
ATOM 5852 O O . ILE A 1 25 ? 3.028 -0.415 -5.453 1.00 0.00 25 ILE A O 11
ATOM 5868 N N . CYS A 1 26 ? 2.911 -1.884 -3.775 1.00 0.00 26 CYS A N 11
ATOM 5869 C CA . CYS A 1 26 ? 1.869 -1.197 -3.040 1.00 0.00 26 CYS A CA 11
ATOM 5870 C C . CYS A 1 26 ? 2.408 0.111 -2.511 1.00 0.00 26 CYS A C 11
ATOM 5871 O O . CYS A 1 26 ? 1.847 1.165 -2.801 1.00 0.00 26 CYS A O 11
ATOM 5878 N N . GLU A 1 27 ? 3.527 0.047 -1.783 1.00 0.00 27 GLU A N 11
ATOM 5879 C CA . GLU A 1 27 ? 4.151 1.250 -1.257 1.00 0.00 27 GLU A CA 11
ATOM 5880 C C . GLU A 1 27 ? 4.417 2.215 -2.415 1.00 0.00 27 GLU A C 11
ATOM 5881 O O . GLU A 1 27 ? 4.106 3.398 -2.331 1.00 0.00 27 GLU A O 11
ATOM 5893 N N . LEU A 1 28 ? 4.942 1.681 -3.513 1.00 0.00 28 LEU A N 11
ATOM 5894 C CA . LEU A 1 28 ? 5.304 2.424 -4.705 1.00 0.00 28 LEU A CA 11
ATOM 5895 C C . LEU A 1 28 ? 4.077 3.115 -5.297 1.00 0.00 28 LEU A C 11
ATOM 5896 O O . LEU A 1 28 ? 4.101 4.318 -5.541 1.00 0.00 28 LEU A O 11
ATOM 5912 N N . THR A 1 29 ? 2.991 2.378 -5.514 1.00 0.00 29 THR A N 11
ATOM 5913 C CA . THR A 1 29 ? 1.755 2.937 -6.042 1.00 0.00 29 THR A CA 11
ATOM 5914 C C . THR A 1 29 ? 1.235 4.039 -5.120 1.00 0.00 29 THR A C 11
ATOM 5915 O O . THR A 1 29 ? 0.829 5.099 -5.596 1.00 0.00 29 THR A O 11
ATOM 5926 N N . VAL A 1 30 ? 1.236 3.797 -3.809 1.00 0.00 30 VAL A N 11
ATOM 5927 C CA . VAL A 1 30 ? 0.798 4.794 -2.849 1.00 0.00 30 VAL A CA 11
ATOM 5928 C C . VAL A 1 30 ? 1.675 6.041 -2.982 1.00 0.00 30 VAL A C 11
ATOM 5929 O O . VAL A 1 30 ? 1.145 7.140 -3.091 1.00 0.00 30 VAL A O 11
ATOM 5942 N N . MET A 1 31 ? 2.996 5.887 -3.033 1.00 0.00 31 MET A N 11
ATOM 5943 C CA . MET A 1 31 ? 3.922 6.977 -3.323 1.00 0.00 31 MET A CA 11
ATOM 5944 C C . MET A 1 31 ? 3.480 7.742 -4.573 1.00 0.00 31 MET A C 11
ATOM 5945 O O . MET A 1 31 ? 3.492 8.970 -4.617 1.00 0.00 31 MET A O 11
ATOM 5959 N N . GLN A 1 32 ? 3.072 6.999 -5.599 1.00 0.00 32 GLN A N 11
ATOM 5960 C CA . GLN A 1 32 ? 2.725 7.507 -6.903 1.00 0.00 32 GLN A CA 11
ATOM 5961 C C . GLN A 1 32 ? 1.331 8.141 -6.953 1.00 0.00 32 GLN A C 11
ATOM 5962 O O . GLN A 1 32 ? 0.891 8.534 -8.035 1.00 0.00 32 GLN A O 11
ATOM 5976 N N . ASN A 1 33 ? 0.615 8.264 -5.832 1.00 0.00 33 ASN A N 11
ATOM 5977 C CA . ASN A 1 33 ? -0.697 8.913 -5.812 1.00 0.00 33 ASN A CA 11
ATOM 5978 C C . ASN A 1 33 ? -0.887 9.723 -4.536 1.00 0.00 33 ASN A C 11
ATOM 5979 O O . ASN A 1 33 ? -1.182 10.918 -4.570 1.00 0.00 33 ASN A O 11
ATOM 5990 N N . CYS A 1 34 ? -0.691 9.081 -3.400 1.00 0.00 34 CYS A N 11
ATOM 5991 C CA . CYS A 1 34 ? -0.848 9.639 -2.071 1.00 0.00 34 CYS A CA 11
ATOM 5992 C C . CYS A 1 34 ? 0.464 10.280 -1.625 1.00 0.00 34 CYS A C 11
ATOM 5993 O O . CYS A 1 34 ? 1.406 10.363 -2.413 1.00 0.00 34 CYS A O 11
ATOM 6000 N N . GLU A 1 35 ? 0.551 10.728 -0.375 1.00 0.00 35 GLU A N 11
ATOM 6001 C CA . GLU A 1 35 ? 1.787 11.122 0.286 1.00 0.00 35 GLU A CA 11
ATOM 6002 C C . GLU A 1 35 ? 1.952 10.228 1.526 1.00 0.00 35 GLU A C 11
ATOM 6003 O O . GLU A 1 35 ? 1.452 10.572 2.600 1.00 0.00 35 GLU A O 11
ATOM 6015 N N . PRO A 1 36 ? 2.556 9.038 1.390 1.00 0.00 36 PRO A N 11
ATOM 6016 C CA . PRO A 1 36 ? 2.704 8.106 2.498 1.00 0.00 36 PRO A CA 11
ATOM 6017 C C . PRO A 1 36 ? 3.884 8.503 3.404 1.00 0.00 36 PRO A C 11
ATOM 6018 O O . PRO A 1 36 ? 4.602 9.450 3.085 1.00 0.00 36 PRO A O 11
ATOM 6029 N N . PRO A 1 37 ? 4.110 7.798 4.528 1.00 0.00 37 PRO A N 11
ATOM 6030 C CA . PRO A 1 37 ? 3.249 6.768 5.090 1.00 0.00 37 PRO A CA 11
ATOM 6031 C C . PRO A 1 37 ? 1.959 7.401 5.587 1.00 0.00 37 PRO A C 11
ATOM 6032 O O . PRO A 1 37 ? 1.992 8.508 6.122 1.00 0.00 37 PRO A O 11
ATOM 6043 N N . PHE A 1 38 ? 0.819 6.747 5.336 1.00 0.00 38 PHE A N 11
ATOM 6044 C CA . PHE A 1 38 ? -0.486 7.284 5.666 1.00 0.00 38 PHE A CA 11
ATOM 6045 C C . PHE A 1 38 ? -0.569 7.699 7.138 1.00 0.00 38 PHE A C 11
ATOM 6046 O O . PHE A 1 38 ? -0.482 6.837 8.016 1.00 0.00 38 PHE A O 11
ATOM 6063 N N . SER A 1 39 ? -0.713 9.002 7.383 1.00 0.00 39 SER A N 11
ATOM 6064 C CA . SER A 1 39 ? -0.933 9.564 8.702 1.00 0.00 39 SER A CA 11
ATOM 6065 C C . SER A 1 39 ? -2.433 9.605 8.987 1.00 0.00 39 SER A C 11
ATOM 6073 N N . ASP A 1 1 ? -8.433 -7.484 -5.207 1.00 0.00 1 ASP A N 12
ATOM 6074 C CA . ASP A 1 1 ? -7.635 -8.068 -4.113 1.00 0.00 1 ASP A CA 12
ATOM 6075 C C . ASP A 1 1 ? -7.373 -7.022 -3.047 1.00 0.00 1 ASP A C 12
ATOM 6076 O O . ASP A 1 1 ? -7.402 -5.827 -3.328 1.00 0.00 1 ASP A O 12
ATOM 6084 N N . GLU A 1 2 ? -7.073 -7.488 -1.845 1.00 0.00 2 GLU A N 12
ATOM 6085 C CA . GLU A 1 2 ? -6.824 -6.666 -0.679 1.00 0.00 2 GLU A CA 12
ATOM 6086 C C . GLU A 1 2 ? -5.567 -5.827 -0.855 1.00 0.00 2 GLU A C 12
ATOM 6087 O O . GLU A 1 2 ? -5.523 -4.679 -0.433 1.00 0.00 2 GLU A O 12
ATOM 6099 N N . CYS A 1 3 ? -4.532 -6.385 -1.478 1.00 0.00 3 CYS A N 12
ATOM 6100 C CA . CYS A 1 3 ? -3.313 -5.618 -1.692 1.00 0.00 3 CYS A CA 12
ATOM 6101 C C . CYS A 1 3 ? -3.593 -4.405 -2.576 1.00 0.00 3 CYS A C 12
ATOM 6102 O O . CYS A 1 3 ? -3.294 -3.267 -2.221 1.00 0.00 3 CYS A O 12
ATOM 6109 N N . ALA A 1 4 ? -4.233 -4.655 -3.717 1.00 0.00 4 ALA A N 12
ATOM 6110 C CA . ALA A 1 4 ? -4.655 -3.603 -4.623 1.00 0.00 4 ALA A CA 12
ATOM 6111 C C . ALA A 1 4 ? -5.563 -2.605 -3.904 1.00 0.00 4 ALA A C 12
ATOM 6112 O O . ALA A 1 4 ? -5.377 -1.398 -4.018 1.00 0.00 4 ALA A O 12
ATOM 6119 N N . ASN A 1 5 ? -6.535 -3.107 -3.143 1.00 0.00 5 ASN A N 12
ATOM 6120 C CA . ASN A 1 5 ? -7.448 -2.291 -2.350 1.00 0.00 5 ASN A CA 12
ATOM 6121 C C . ASN A 1 5 ? -6.673 -1.385 -1.396 1.00 0.00 5 ASN A C 12
ATOM 6122 O O . ASN A 1 5 ? -6.950 -0.195 -1.316 1.00 0.00 5 ASN A O 12
ATOM 6133 N N . ALA A 1 6 ? -5.675 -1.915 -0.692 1.00 0.00 6 ALA A N 12
ATOM 6134 C CA . ALA A 1 6 ? -4.824 -1.124 0.184 1.00 0.00 6 ALA A CA 12
ATOM 6135 C C . ALA A 1 6 ? -4.158 0.008 -0.593 1.00 0.00 6 ALA A C 12
ATOM 6136 O O . ALA A 1 6 ? -4.154 1.154 -0.143 1.00 0.00 6 ALA A O 12
ATOM 6143 N N . ALA A 1 7 ? -3.610 -0.302 -1.769 1.00 0.00 7 ALA A N 12
ATOM 6144 C CA . ALA A 1 7 ? -3.011 0.722 -2.610 1.00 0.00 7 ALA A CA 12
ATOM 6145 C C . ALA A 1 7 ? -4.048 1.774 -3.007 1.00 0.00 7 ALA A C 12
ATOM 6146 O O . ALA A 1 7 ? -3.764 2.970 -2.961 1.00 0.00 7 ALA A O 12
ATOM 6153 N N . ALA A 1 8 ? -5.247 1.351 -3.407 1.00 0.00 8 ALA A N 12
ATOM 6154 C CA . ALA A 1 8 ? -6.310 2.269 -3.792 1.00 0.00 8 ALA A CA 12
ATOM 6155 C C . ALA A 1 8 ? -6.767 3.103 -2.597 1.00 0.00 8 ALA A C 12
ATOM 6156 O O . ALA A 1 8 ? -7.197 4.242 -2.752 1.00 0.00 8 ALA A O 12
ATOM 6163 N N . GLN A 1 9 ? -6.725 2.522 -1.404 1.00 0.00 9 GLN A N 12
ATOM 6164 C CA . GLN A 1 9 ? -7.099 3.164 -0.160 1.00 0.00 9 GLN A CA 12
ATOM 6165 C C . GLN A 1 9 ? -5.964 4.064 0.341 1.00 0.00 9 GLN A C 12
ATOM 6166 O O . GLN A 1 9 ? -6.202 4.911 1.192 1.00 0.00 9 GLN A O 12
ATOM 6180 N N . CYS A 1 10 ? -4.747 3.906 -0.180 1.00 0.00 10 CYS A N 12
ATOM 6181 C CA . CYS A 1 10 ? -3.564 4.657 0.229 1.00 0.00 10 CYS A CA 12
ATOM 6182 C C . CYS A 1 10 ? -3.218 4.388 1.686 1.00 0.00 10 CYS A C 12
ATOM 6183 O O . CYS A 1 10 ? -3.265 5.292 2.509 1.00 0.00 10 CYS A O 12
ATOM 6190 N N . SER A 1 11 ? -2.828 3.161 2.036 1.00 0.00 11 SER A N 12
ATOM 6191 C CA . SER A 1 11 ? -2.208 2.901 3.325 1.00 0.00 11 SER A CA 12
ATOM 6192 C C . SER A 1 11 ? -1.167 1.802 3.258 1.00 0.00 11 SER A C 12
ATOM 6193 O O . SER A 1 11 ? -1.368 0.764 2.636 1.00 0.00 11 SER A O 12
ATOM 6201 N N . ILE A 1 12 ? -0.068 2.043 3.965 1.00 0.00 12 ILE A N 12
ATOM 6202 C CA . ILE A 1 12 ? 1.126 1.226 3.978 1.00 0.00 12 ILE A CA 12
ATOM 6203 C C . ILE A 1 12 ? 0.964 0.118 4.998 1.00 0.00 12 ILE A C 12
ATOM 6204 O O . ILE A 1 12 ? 1.405 -1.005 4.782 1.00 0.00 12 ILE A O 12
ATOM 6220 N N . THR A 1 13 ? 0.265 0.408 6.086 1.00 0.00 13 THR A N 12
ATOM 6221 C CA . THR A 1 13 ? 0.002 -0.612 7.069 1.00 0.00 13 THR A CA 12
ATOM 6222 C C . THR A 1 13 ? -1.053 -1.545 6.471 1.00 0.00 13 THR A C 12
ATOM 6223 O O . THR A 1 13 ? -0.886 -2.754 6.537 1.00 0.00 13 THR A O 12
ATOM 6234 N N . LEU A 1 14 ? -2.076 -1.031 5.773 1.00 0.00 14 LEU A N 12
ATOM 6235 C CA . LEU A 1 14 ? -2.939 -1.924 4.998 1.00 0.00 14 LEU A CA 12
ATOM 6236 C C . LEU A 1 14 ? -2.154 -2.692 3.930 1.00 0.00 14 LEU A C 12
ATOM 6237 O O . LEU A 1 14 ? -2.392 -3.885 3.750 1.00 0.00 14 LEU A O 12
ATOM 6253 N N . CYS A 1 15 ? -1.223 -2.038 3.227 1.00 0.00 15 CYS A N 12
ATOM 6254 C CA . CYS A 1 15 ? -0.378 -2.727 2.248 1.00 0.00 15 CYS A CA 12
ATOM 6255 C C . CYS A 1 15 ? 0.263 -3.929 2.941 1.00 0.00 15 CYS A C 12
ATOM 6256 O O . CYS A 1 15 ? 0.003 -5.076 2.588 1.00 0.00 15 CYS A O 12
ATOM 6263 N N . ASN A 1 16 ? 1.103 -3.679 3.942 1.00 0.00 16 ASN A N 12
ATOM 6264 C CA . ASN A 1 16 ? 1.879 -4.718 4.607 1.00 0.00 16 ASN A CA 12
ATOM 6265 C C . ASN A 1 16 ? 1.050 -5.704 5.408 1.00 0.00 16 ASN A C 12
ATOM 6266 O O . ASN A 1 16 ? 1.495 -6.835 5.614 1.00 0.00 16 ASN A O 12
ATOM 6277 N N . LEU A 1 17 ? -0.185 -5.353 5.745 1.00 0.00 17 LEU A N 12
ATOM 6278 C CA . LEU A 1 17 ? -1.130 -6.304 6.286 1.00 0.00 17 LEU A CA 12
ATOM 6279 C C . LEU A 1 17 ? -1.252 -7.524 5.358 1.00 0.00 17 LEU A C 12
ATOM 6280 O O . LEU A 1 17 ? -1.121 -8.650 5.843 1.00 0.00 17 LEU A O 12
ATOM 6296 N N . TYR A 1 18 ? -1.473 -7.325 4.050 1.00 0.00 18 TYR A N 12
ATOM 6297 C CA . TYR A 1 18 ? -1.872 -8.397 3.126 1.00 0.00 18 TYR A CA 12
ATOM 6298 C C . TYR A 1 18 ? -0.927 -8.638 1.937 1.00 0.00 18 TYR A C 12
ATOM 6299 O O . TYR A 1 18 ? -1.028 -9.672 1.268 1.00 0.00 18 TYR A O 12
ATOM 6317 N N . CYS A 1 19 ? -0.091 -7.672 1.567 1.00 0.00 19 CYS A N 12
ATOM 6318 C CA . CYS A 1 19 ? 0.524 -7.625 0.243 1.00 0.00 19 CYS A CA 12
ATOM 6319 C C . CYS A 1 19 ? 1.677 -8.612 0.055 1.00 0.00 19 CYS A C 12
ATOM 6320 O O . CYS A 1 19 ? 1.853 -9.130 -1.049 1.00 0.00 19 CYS A O 12
ATOM 6327 N N . GLY A 1 20 ? 2.482 -8.886 1.080 1.00 0.00 20 GLY A N 12
ATOM 6328 C CA . GLY A 1 20 ? 3.678 -9.725 0.969 1.00 0.00 20 GLY A CA 12
ATOM 6329 C C . GLY A 1 20 ? 4.761 -9.096 0.077 1.00 0.00 20 GLY A C 12
ATOM 6330 O O . GLY A 1 20 ? 5.267 -8.030 0.413 1.00 0.00 20 GLY A O 12
ATOM 6334 N N . PRO A 1 21 ? 5.152 -9.687 -1.062 1.00 0.00 21 PRO A N 12
ATOM 6335 C CA . PRO A 1 21 ? 6.170 -9.083 -1.920 1.00 0.00 21 PRO A CA 12
ATOM 6336 C C . PRO A 1 21 ? 5.619 -7.811 -2.555 1.00 0.00 21 PRO A C 12
ATOM 6337 O O . PRO A 1 21 ? 6.336 -6.827 -2.731 1.00 0.00 21 PRO A O 12
ATOM 6348 N N . LEU A 1 22 ? 4.319 -7.798 -2.849 1.00 0.00 22 LEU A N 12
ATOM 6349 C CA . LEU A 1 22 ? 3.677 -6.627 -3.408 1.00 0.00 22 LEU A CA 12
ATOM 6350 C C . LEU A 1 22 ? 3.648 -5.461 -2.424 1.00 0.00 22 LEU A C 12
ATOM 6351 O O . LEU A 1 22 ? 3.180 -4.396 -2.801 1.00 0.00 22 LEU A O 12
ATOM 6367 N N . ILE A 1 23 ? 4.094 -5.630 -1.170 1.00 0.00 23 ILE A N 12
ATOM 6368 C CA . ILE A 1 23 ? 4.159 -4.518 -0.228 1.00 0.00 23 ILE A CA 12
ATOM 6369 C C . ILE A 1 23 ? 4.861 -3.358 -0.886 1.00 0.00 23 ILE A C 12
ATOM 6370 O O . ILE A 1 23 ? 4.410 -2.224 -0.802 1.00 0.00 23 ILE A O 12
ATOM 6386 N N . GLU A 1 24 ? 5.967 -3.661 -1.542 1.00 0.00 24 GLU A N 12
ATOM 6387 C CA . GLU A 1 24 ? 6.813 -2.634 -2.069 1.00 0.00 24 GLU A CA 12
ATOM 6388 C C . GLU A 1 24 ? 6.139 -1.957 -3.252 1.00 0.00 24 GLU A C 12
ATOM 6389 O O . GLU A 1 24 ? 6.031 -0.739 -3.254 1.00 0.00 24 GLU A O 12
ATOM 6401 N N . ILE A 1 25 ? 5.591 -2.727 -4.193 1.00 0.00 25 ILE A N 12
ATOM 6402 C CA . ILE A 1 25 ? 4.785 -2.185 -5.285 1.00 0.00 25 ILE A CA 12
ATOM 6403 C C . ILE A 1 25 ? 3.659 -1.324 -4.721 1.00 0.00 25 ILE A C 12
ATOM 6404 O O . ILE A 1 25 ? 3.310 -0.294 -5.289 1.00 0.00 25 ILE A O 12
ATOM 6420 N N . CYS A 1 26 ? 3.046 -1.771 -3.633 1.00 0.00 26 CYS A N 12
ATOM 6421 C CA . CYS A 1 26 ? 1.877 -1.142 -3.054 1.00 0.00 26 CYS A CA 12
ATOM 6422 C C . CYS A 1 26 ? 2.295 0.197 -2.491 1.00 0.00 26 CYS A C 12
ATOM 6423 O O . CYS A 1 26 ? 1.737 1.227 -2.857 1.00 0.00 26 CYS A O 12
ATOM 6430 N N . GLU A 1 27 ? 3.350 0.183 -1.681 1.00 0.00 27 GLU A N 12
ATOM 6431 C CA . GLU A 1 27 ? 3.948 1.391 -1.146 1.00 0.00 27 GLU A CA 12
ATOM 6432 C C . GLU A 1 27 ? 4.297 2.336 -2.297 1.00 0.00 27 GLU A C 12
ATOM 6433 O O . GLU A 1 27 ? 3.965 3.515 -2.250 1.00 0.00 27 GLU A O 12
ATOM 6445 N N . LEU A 1 28 ? 4.902 1.804 -3.358 1.00 0.00 28 LEU A N 12
ATOM 6446 C CA . LEU A 1 28 ? 5.261 2.555 -4.549 1.00 0.00 28 LEU A CA 12
ATOM 6447 C C . LEU A 1 28 ? 4.033 3.226 -5.163 1.00 0.00 28 LEU A C 12
ATOM 6448 O O . LEU A 1 28 ? 4.037 4.428 -5.408 1.00 0.00 28 LEU A O 12
ATOM 6464 N N . THR A 1 29 ? 2.974 2.458 -5.404 1.00 0.00 29 THR A N 12
ATOM 6465 C CA . THR A 1 29 ? 1.737 2.959 -5.980 1.00 0.00 29 THR A CA 12
ATOM 6466 C C . THR A 1 29 ? 1.196 4.099 -5.114 1.00 0.00 29 THR A C 12
ATOM 6467 O O . THR A 1 29 ? 0.775 5.138 -5.625 1.00 0.00 29 THR A O 12
ATOM 6478 N N . VAL A 1 30 ? 1.184 3.903 -3.796 1.00 0.00 30 VAL A N 12
ATOM 6479 C CA . VAL A 1 30 ? 0.723 4.921 -2.876 1.00 0.00 30 VAL A CA 12
ATOM 6480 C C . VAL A 1 30 ? 1.602 6.163 -3.012 1.00 0.00 30 VAL A C 12
ATOM 6481 O O . VAL A 1 30 ? 1.070 7.240 -3.243 1.00 0.00 30 VAL A O 12
ATOM 6494 N N . MET A 1 31 ? 2.925 6.035 -2.946 1.00 0.00 31 MET A N 12
ATOM 6495 C CA . MET A 1 31 ? 3.845 7.149 -3.159 1.00 0.00 31 MET A CA 12
ATOM 6496 C C . MET A 1 31 ? 3.486 7.896 -4.446 1.00 0.00 31 MET A C 12
ATOM 6497 O O . MET A 1 31 ? 3.377 9.121 -4.468 1.00 0.00 31 MET A O 12
ATOM 6511 N N . GLN A 1 32 ? 3.236 7.146 -5.513 1.00 0.00 32 GLN A N 12
ATOM 6512 C CA . GLN A 1 32 ? 2.911 7.708 -6.806 1.00 0.00 32 GLN A CA 12
ATOM 6513 C C . GLN A 1 32 ? 1.636 8.557 -6.786 1.00 0.00 32 GLN A C 12
ATOM 6514 O O . GLN A 1 32 ? 1.473 9.398 -7.669 1.00 0.00 32 GLN A O 12
ATOM 6528 N N . ASN A 1 33 ? 0.696 8.324 -5.865 1.00 0.00 33 ASN A N 12
ATOM 6529 C CA . ASN A 1 33 ? -0.626 8.961 -5.898 1.00 0.00 33 ASN A CA 12
ATOM 6530 C C . ASN A 1 33 ? -1.056 9.607 -4.582 1.00 0.00 33 ASN A C 12
ATOM 6531 O O . ASN A 1 33 ? -2.164 10.130 -4.505 1.00 0.00 33 ASN A O 12
ATOM 6542 N N . CYS A 1 34 ? -0.228 9.540 -3.548 1.00 0.00 34 CYS A N 12
ATOM 6543 C CA . CYS A 1 34 ? -0.523 9.946 -2.178 1.00 0.00 34 CYS A CA 12
ATOM 6544 C C . CYS A 1 34 ? 0.822 10.257 -1.530 1.00 0.00 34 CYS A C 12
ATOM 6545 O O . CYS A 1 34 ? 1.871 10.021 -2.140 1.00 0.00 34 CYS A O 12
ATOM 6552 N N . GLU A 1 35 ? 0.818 10.747 -0.293 1.00 0.00 35 GLU A N 12
ATOM 6553 C CA . GLU A 1 35 ? 2.016 10.864 0.519 1.00 0.00 35 GLU A CA 12
ATOM 6554 C C . GLU A 1 35 ? 1.942 9.853 1.667 1.00 0.00 35 GLU A C 12
ATOM 6555 O O . GLU A 1 35 ? 1.489 10.198 2.761 1.00 0.00 35 GLU A O 12
ATOM 6567 N N . PRO A 1 36 ? 2.415 8.616 1.473 1.00 0.00 36 PRO A N 12
ATOM 6568 C CA . PRO A 1 36 ? 2.563 7.688 2.575 1.00 0.00 36 PRO A CA 12
ATOM 6569 C C . PRO A 1 36 ? 3.693 8.170 3.500 1.00 0.00 36 PRO A C 12
ATOM 6570 O O . PRO A 1 36 ? 4.364 9.150 3.177 1.00 0.00 36 PRO A O 12
ATOM 6581 N N . PRO A 1 37 ? 3.940 7.517 4.647 1.00 0.00 37 PRO A N 12
ATOM 6582 C CA . PRO A 1 37 ? 3.124 6.479 5.245 1.00 0.00 37 PRO A CA 12
ATOM 6583 C C . PRO A 1 37 ? 1.804 7.087 5.688 1.00 0.00 37 PRO A C 12
ATOM 6584 O O . PRO A 1 37 ? 1.795 8.129 6.341 1.00 0.00 37 PRO A O 12
ATOM 6595 N N . PHE A 1 38 ? 0.694 6.446 5.315 1.00 0.00 38 PHE A N 12
ATOM 6596 C CA . PHE A 1 38 ? -0.622 6.901 5.705 1.00 0.00 38 PHE A CA 12
ATOM 6597 C C . PHE A 1 38 ? -0.702 6.995 7.227 1.00 0.00 38 PHE A C 12
ATOM 6598 O O . PHE A 1 38 ? -0.661 5.965 7.908 1.00 0.00 38 PHE A O 12
ATOM 6615 N N . SER A 1 39 ? -0.742 8.226 7.724 1.00 0.00 39 SER A N 12
ATOM 6616 C CA . SER A 1 39 ? -0.766 8.611 9.105 1.00 0.00 39 SER A CA 12
ATOM 6617 C C . SER A 1 39 ? -1.914 9.604 9.229 1.00 0.00 39 SER A C 12
ATOM 6625 N N . ASP A 1 1 ? -5.154 -7.667 -6.265 1.00 0.00 1 ASP A N 13
ATOM 6626 C CA . ASP A 1 1 ? -5.721 -8.328 -5.078 1.00 0.00 1 ASP A CA 13
ATOM 6627 C C . ASP A 1 1 ? -6.155 -7.265 -4.068 1.00 0.00 1 ASP A C 13
ATOM 6628 O O . ASP A 1 1 ? -6.032 -6.076 -4.345 1.00 0.00 1 ASP A O 13
ATOM 6636 N N . GLU A 1 2 ? -6.562 -7.664 -2.864 1.00 0.00 2 GLU A N 13
ATOM 6637 C CA . GLU A 1 2 ? -6.787 -6.767 -1.733 1.00 0.00 2 GLU A CA 13
ATOM 6638 C C . GLU A 1 2 ? -5.593 -5.847 -1.480 1.00 0.00 2 GLU A C 13
ATOM 6639 O O . GLU A 1 2 ? -5.755 -4.737 -0.976 1.00 0.00 2 GLU A O 13
ATOM 6651 N N . CYS A 1 3 ? -4.393 -6.313 -1.808 1.00 0.00 3 CYS A N 13
ATOM 6652 C CA . CYS A 1 3 ? -3.196 -5.491 -1.756 1.00 0.00 3 CYS A CA 13
ATOM 6653 C C . CYS A 1 3 ? -3.385 -4.208 -2.576 1.00 0.00 3 CYS A C 13
ATOM 6654 O O . CYS A 1 3 ? -3.141 -3.107 -2.088 1.00 0.00 3 CYS A O 13
ATOM 6661 N N . ALA A 1 4 ? -3.896 -4.335 -3.802 1.00 0.00 4 ALA A N 13
ATOM 6662 C CA . ALA A 1 4 ? -4.226 -3.189 -4.639 1.00 0.00 4 ALA A CA 13
ATOM 6663 C C . ALA A 1 4 ? -5.270 -2.302 -3.967 1.00 0.00 4 ALA A C 13
ATOM 6664 O O . ALA A 1 4 ? -5.188 -1.083 -4.054 1.00 0.00 4 ALA A O 13
ATOM 6671 N N . ASN A 1 5 ? -6.266 -2.894 -3.305 1.00 0.00 5 ASN A N 13
ATOM 6672 C CA . ASN A 1 5 ? -7.271 -2.100 -2.598 1.00 0.00 5 ASN A CA 13
ATOM 6673 C C . ASN A 1 5 ? -6.591 -1.259 -1.522 1.00 0.00 5 ASN A C 13
ATOM 6674 O O . ASN A 1 5 ? -6.801 -0.052 -1.455 1.00 0.00 5 ASN A O 13
ATOM 6685 N N . ALA A 1 6 ? -5.712 -1.874 -0.731 1.00 0.00 6 ALA A N 13
ATOM 6686 C CA . ALA A 1 6 ? -4.931 -1.152 0.263 1.00 0.00 6 ALA A CA 13
ATOM 6687 C C . ALA A 1 6 ? -4.126 -0.019 -0.384 1.00 0.00 6 ALA A C 13
ATOM 6688 O O . ALA A 1 6 ? -4.058 1.089 0.155 1.00 0.00 6 ALA A O 13
ATOM 6695 N N . ALA A 1 7 ? -3.528 -0.282 -1.550 1.00 0.00 7 ALA A N 13
ATOM 6696 C CA . ALA A 1 7 ? -2.828 0.743 -2.309 1.00 0.00 7 ALA A CA 13
ATOM 6697 C C . ALA A 1 7 ? -3.766 1.904 -2.645 1.00 0.00 7 ALA A C 13
ATOM 6698 O O . ALA A 1 7 ? -3.447 3.067 -2.397 1.00 0.00 7 ALA A O 13
ATOM 6705 N N . ALA A 1 8 ? -4.931 1.589 -3.209 1.00 0.00 8 ALA A N 13
ATOM 6706 C CA . ALA A 1 8 ? -5.938 2.570 -3.574 1.00 0.00 8 ALA A CA 13
ATOM 6707 C C . ALA A 1 8 ? -6.314 3.409 -2.354 1.00 0.00 8 ALA A C 13
ATOM 6708 O O . ALA A 1 8 ? -6.386 4.636 -2.444 1.00 0.00 8 ALA A O 13
ATOM 6715 N N . GLN A 1 9 ? -6.480 2.768 -1.200 1.00 0.00 9 GLN A N 13
ATOM 6716 C CA . GLN A 1 9 ? -6.865 3.450 0.021 1.00 0.00 9 GLN A CA 13
ATOM 6717 C C . GLN A 1 9 ? -5.698 4.268 0.594 1.00 0.00 9 GLN A C 13
ATOM 6718 O O . GLN A 1 9 ? -5.903 5.026 1.541 1.00 0.00 9 GLN A O 13
ATOM 6732 N N . CYS A 1 10 ? -4.491 4.167 0.030 1.00 0.00 10 CYS A N 13
ATOM 6733 C CA . CYS A 1 10 ? -3.328 4.925 0.480 1.00 0.00 10 CYS A CA 13
ATOM 6734 C C . CYS A 1 10 ? -3.057 4.587 1.941 1.00 0.00 10 CYS A C 13
ATOM 6735 O O . CYS A 1 10 ? -3.287 5.391 2.836 1.00 0.00 10 CYS A O 13
ATOM 6742 N N . SER A 1 11 ? -2.656 3.347 2.218 1.00 0.00 11 SER A N 13
ATOM 6743 C CA . SER A 1 11 ? -2.203 2.943 3.536 1.00 0.00 11 SER A CA 13
ATOM 6744 C C . SER A 1 11 ? -1.119 1.889 3.423 1.00 0.00 11 SER A C 13
ATOM 6745 O O . SER A 1 11 ? -1.350 0.792 2.924 1.00 0.00 11 SER A O 13
ATOM 6753 N N . ILE A 1 12 ? 0.053 2.218 3.950 1.00 0.00 12 ILE A N 13
ATOM 6754 C CA . ILE A 1 12 ? 1.171 1.307 4.043 1.00 0.00 12 ILE A CA 13
ATOM 6755 C C . ILE A 1 12 ? 0.851 0.214 5.057 1.00 0.00 12 ILE A C 13
ATOM 6756 O O . ILE A 1 12 ? 1.305 -0.918 4.926 1.00 0.00 12 ILE A O 13
ATOM 6772 N N . THR A 1 13 ? 0.008 0.509 6.042 1.00 0.00 13 THR A N 13
ATOM 6773 C CA . THR A 1 13 ? -0.296 -0.471 7.056 1.00 0.00 13 THR A CA 13
ATOM 6774 C C . THR A 1 13 ? -1.198 -1.509 6.395 1.00 0.00 13 THR A C 13
ATOM 6775 O O . THR A 1 13 ? -0.874 -2.694 6.398 1.00 0.00 13 THR A O 13
ATOM 6786 N N . LEU A 1 14 ? -2.281 -1.068 5.749 1.00 0.00 14 LEU A N 13
ATOM 6787 C CA . LEU A 1 14 ? -3.151 -1.984 5.032 1.00 0.00 14 LEU A CA 13
ATOM 6788 C C . LEU A 1 14 ? -2.415 -2.682 3.890 1.00 0.00 14 LEU A C 13
ATOM 6789 O O . LEU A 1 14 ? -2.746 -3.830 3.598 1.00 0.00 14 LEU A O 13
ATOM 6805 N N . CYS A 1 15 ? -1.438 -2.019 3.255 1.00 0.00 15 CYS A N 13
ATOM 6806 C CA . CYS A 1 15 ? -0.573 -2.666 2.267 1.00 0.00 15 CYS A CA 13
ATOM 6807 C C . CYS A 1 15 ? 0.065 -3.860 2.968 1.00 0.00 15 CYS A C 13
ATOM 6808 O O . CYS A 1 15 ? -0.280 -5.007 2.695 1.00 0.00 15 CYS A O 13
ATOM 6815 N N . ASN A 1 16 ? 0.985 -3.590 3.893 1.00 0.00 16 ASN A N 13
ATOM 6816 C CA . ASN A 1 16 ? 1.747 -4.615 4.596 1.00 0.00 16 ASN A CA 13
ATOM 6817 C C . ASN A 1 16 ? 0.892 -5.735 5.142 1.00 0.00 16 ASN A C 13
ATOM 6818 O O . ASN A 1 16 ? 1.284 -6.897 5.046 1.00 0.00 16 ASN A O 13
ATOM 6829 N N . LEU A 1 17 ? -0.279 -5.390 5.667 1.00 0.00 17 LEU A N 13
ATOM 6830 C CA . LEU A 1 17 ? -1.216 -6.320 6.263 1.00 0.00 17 LEU A CA 13
ATOM 6831 C C . LEU A 1 17 ? -1.358 -7.583 5.397 1.00 0.00 17 LEU A C 13
ATOM 6832 O O . LEU A 1 17 ? -1.236 -8.690 5.920 1.00 0.00 17 LEU A O 13
ATOM 6848 N N . TYR A 1 18 ? -1.570 -7.442 4.082 1.00 0.00 18 TYR A N 13
ATOM 6849 C CA . TYR A 1 18 ? -1.790 -8.588 3.200 1.00 0.00 18 TYR A CA 13
ATOM 6850 C C . TYR A 1 18 ? -0.828 -8.680 2.020 1.00 0.00 18 TYR A C 13
ATOM 6851 O O . TYR A 1 18 ? -0.765 -9.731 1.378 1.00 0.00 18 TYR A O 13
ATOM 6869 N N . CYS A 1 19 ? -0.126 -7.608 1.673 1.00 0.00 19 CYS A N 13
ATOM 6870 C CA . CYS A 1 19 ? 0.588 -7.524 0.405 1.00 0.00 19 CYS A CA 13
ATOM 6871 C C . CYS A 1 19 ? 1.790 -8.466 0.366 1.00 0.00 19 CYS A C 13
ATOM 6872 O O . CYS A 1 19 ? 2.096 -9.026 -0.683 1.00 0.00 19 CYS A O 13
ATOM 6879 N N . GLY A 1 20 ? 2.509 -8.626 1.476 1.00 0.00 20 GLY A N 13
ATOM 6880 C CA . GLY A 1 20 ? 3.732 -9.421 1.493 1.00 0.00 20 GLY A CA 13
ATOM 6881 C C . GLY A 1 20 ? 4.734 -8.935 0.435 1.00 0.00 20 GLY A C 13
ATOM 6882 O O . GLY A 1 20 ? 5.146 -7.783 0.475 1.00 0.00 20 GLY A O 13
ATOM 6886 N N . PRO A 1 21 ? 5.128 -9.744 -0.555 1.00 0.00 21 PRO A N 13
ATOM 6887 C CA . PRO A 1 21 ? 6.060 -9.284 -1.574 1.00 0.00 21 PRO A CA 13
ATOM 6888 C C . PRO A 1 21 ? 5.455 -8.166 -2.414 1.00 0.00 21 PRO A C 13
ATOM 6889 O O . PRO A 1 21 ? 6.195 -7.300 -2.879 1.00 0.00 21 PRO A O 13
ATOM 6900 N N . LEU A 1 22 ? 4.132 -8.128 -2.589 1.00 0.00 22 LEU A N 13
ATOM 6901 C CA . LEU A 1 22 ? 3.465 -7.029 -3.255 1.00 0.00 22 LEU A CA 13
ATOM 6902 C C . LEU A 1 22 ? 3.638 -5.702 -2.492 1.00 0.00 22 LEU A C 13
ATOM 6903 O O . LEU A 1 22 ? 3.275 -4.659 -3.030 1.00 0.00 22 LEU A O 13
ATOM 6919 N N . ILE A 1 23 ? 4.147 -5.714 -1.247 1.00 0.00 23 ILE A N 13
ATOM 6920 C CA . ILE A 1 23 ? 4.293 -4.504 -0.440 1.00 0.00 23 ILE A CA 13
ATOM 6921 C C . ILE A 1 23 ? 5.033 -3.450 -1.230 1.00 0.00 23 ILE A C 13
ATOM 6922 O O . ILE A 1 23 ? 4.665 -2.289 -1.176 1.00 0.00 23 ILE A O 13
ATOM 6938 N N . GLU A 1 24 ? 6.078 -3.838 -1.946 1.00 0.00 24 GLU A N 13
ATOM 6939 C CA . GLU A 1 24 ? 6.932 -2.877 -2.599 1.00 0.00 24 GLU A CA 13
ATOM 6940 C C . GLU A 1 24 ? 6.148 -2.082 -3.647 1.00 0.00 24 GLU A C 13
ATOM 6941 O O . GLU A 1 24 ? 5.978 -0.874 -3.506 1.00 0.00 24 GLU A O 13
ATOM 6953 N N . ILE A 1 25 ? 5.596 -2.747 -4.657 1.00 0.00 25 ILE A N 13
ATOM 6954 C CA . ILE A 1 25 ? 4.738 -2.112 -5.648 1.00 0.00 25 ILE A CA 13
ATOM 6955 C C . ILE A 1 25 ? 3.584 -1.376 -4.960 1.00 0.00 25 ILE A C 13
ATOM 6956 O O . ILE A 1 25 ? 3.111 -0.361 -5.471 1.00 0.00 25 ILE A O 13
ATOM 6972 N N . CYS A 1 26 ? 3.122 -1.857 -3.806 1.00 0.00 26 CYS A N 13
ATOM 6973 C CA . CYS A 1 26 ? 2.048 -1.208 -3.068 1.00 0.00 26 CYS A CA 13
ATOM 6974 C C . CYS A 1 26 ? 2.542 0.128 -2.556 1.00 0.00 26 CYS A C 13
ATOM 6975 O O . CYS A 1 26 ? 1.940 1.152 -2.853 1.00 0.00 26 CYS A O 13
ATOM 6982 N N . GLU A 1 27 ? 3.676 0.141 -1.856 1.00 0.00 27 GLU A N 13
ATOM 6983 C CA . GLU A 1 27 ? 4.257 1.351 -1.305 1.00 0.00 27 GLU A CA 13
ATOM 6984 C C . GLU A 1 27 ? 4.510 2.319 -2.461 1.00 0.00 27 GLU A C 13
ATOM 6985 O O . GLU A 1 27 ? 4.195 3.504 -2.377 1.00 0.00 27 GLU A O 13
ATOM 6997 N N . LEU A 1 28 ? 5.013 1.794 -3.576 1.00 0.00 28 LEU A N 13
ATOM 6998 C CA . LEU A 1 28 ? 5.281 2.575 -4.765 1.00 0.00 28 LEU A CA 13
ATOM 6999 C C . LEU A 1 28 ? 3.996 3.198 -5.308 1.00 0.00 28 LEU A C 13
ATOM 7000 O O . LEU A 1 28 ? 3.982 4.389 -5.622 1.00 0.00 28 LEU A O 13
ATOM 7016 N N . THR A 1 29 ? 2.921 2.418 -5.423 1.00 0.00 29 THR A N 13
ATOM 7017 C CA . THR A 1 29 ? 1.619 2.926 -5.830 1.00 0.00 29 THR A CA 13
ATOM 7018 C C . THR A 1 29 ? 1.162 4.015 -4.865 1.00 0.00 29 THR A C 13
ATOM 7019 O O . THR A 1 29 ? 0.661 5.048 -5.298 1.00 0.00 29 THR A O 13
ATOM 7030 N N . VAL A 1 30 ? 1.312 3.786 -3.564 1.00 0.00 30 VAL A N 13
ATOM 7031 C CA . VAL A 1 30 ? 0.855 4.728 -2.564 1.00 0.00 30 VAL A CA 13
ATOM 7032 C C . VAL A 1 30 ? 1.622 6.052 -2.723 1.00 0.00 30 VAL A C 13
ATOM 7033 O O . VAL A 1 30 ? 1.036 7.127 -2.719 1.00 0.00 30 VAL A O 13
ATOM 7046 N N . MET A 1 31 ? 2.937 5.993 -2.925 1.00 0.00 31 MET A N 13
ATOM 7047 C CA . MET A 1 31 ? 3.747 7.158 -3.274 1.00 0.00 31 MET A CA 13
ATOM 7048 C C . MET A 1 31 ? 3.215 7.836 -4.536 1.00 0.00 31 MET A C 13
ATOM 7049 O O . MET A 1 31 ? 3.326 9.046 -4.734 1.00 0.00 31 MET A O 13
ATOM 7063 N N . GLN A 1 32 ? 2.772 7.008 -5.473 1.00 0.00 32 GLN A N 13
ATOM 7064 C CA . GLN A 1 32 ? 2.233 7.471 -6.738 1.00 0.00 32 GLN A CA 13
ATOM 7065 C C . GLN A 1 32 ? 0.934 8.262 -6.525 1.00 0.00 32 GLN A C 13
ATOM 7066 O O . GLN A 1 32 ? 0.806 9.377 -7.029 1.00 0.00 32 GLN A O 13
ATOM 7080 N N . ASN A 1 33 ? -0.039 7.698 -5.813 1.00 0.00 33 ASN A N 13
ATOM 7081 C CA . ASN A 1 33 ? -1.375 8.277 -5.658 1.00 0.00 33 ASN A CA 13
ATOM 7082 C C . ASN A 1 33 ? -1.460 9.309 -4.536 1.00 0.00 33 ASN A C 13
ATOM 7083 O O . ASN A 1 33 ? -2.377 10.130 -4.535 1.00 0.00 33 ASN A O 13
ATOM 7094 N N . CYS A 1 34 ? -0.560 9.260 -3.560 1.00 0.00 34 CYS A N 13
ATOM 7095 C CA . CYS A 1 34 ? -0.689 9.982 -2.303 1.00 0.00 34 CYS A CA 13
ATOM 7096 C C . CYS A 1 34 ? 0.696 10.201 -1.696 1.00 0.00 34 CYS A C 13
ATOM 7097 O O . CYS A 1 34 ? 1.711 9.997 -2.364 1.00 0.00 34 CYS A O 13
ATOM 7104 N N . GLU A 1 35 ? 0.753 10.659 -0.447 1.00 0.00 35 GLU A N 13
ATOM 7105 C CA . GLU A 1 35 ? 1.983 10.706 0.333 1.00 0.00 35 GLU A CA 13
ATOM 7106 C C . GLU A 1 35 ? 1.920 9.681 1.471 1.00 0.00 35 GLU A C 13
ATOM 7107 O O . GLU A 1 35 ? 1.281 9.958 2.489 1.00 0.00 35 GLU A O 13
ATOM 7119 N N . PRO A 1 36 ? 2.584 8.525 1.352 1.00 0.00 36 PRO A N 13
ATOM 7120 C CA . PRO A 1 36 ? 2.799 7.634 2.475 1.00 0.00 36 PRO A CA 13
ATOM 7121 C C . PRO A 1 36 ? 3.926 8.168 3.366 1.00 0.00 36 PRO A C 13
ATOM 7122 O O . PRO A 1 36 ? 4.632 9.095 2.967 1.00 0.00 36 PRO A O 13
ATOM 7133 N N . PRO A 1 37 ? 4.161 7.557 4.537 1.00 0.00 37 PRO A N 13
ATOM 7134 C CA . PRO A 1 37 ? 3.362 6.498 5.128 1.00 0.00 37 PRO A CA 13
ATOM 7135 C C . PRO A 1 37 ? 2.053 7.092 5.622 1.00 0.00 37 PRO A C 13
ATOM 7136 O O . PRO A 1 37 ? 2.058 8.132 6.280 1.00 0.00 37 PRO A O 13
ATOM 7147 N N . PHE A 1 38 ? 0.913 6.496 5.264 1.00 0.00 38 PHE A N 13
ATOM 7148 C CA . PHE A 1 38 ? -0.330 7.037 5.743 1.00 0.00 38 PHE A CA 13
ATOM 7149 C C . PHE A 1 38 ? -0.533 6.592 7.190 1.00 0.00 38 PHE A C 13
ATOM 7150 O O . PHE A 1 38 ? -0.225 5.451 7.540 1.00 0.00 38 PHE A O 13
ATOM 7167 N N . SER A 1 39 ? -1.100 7.476 7.996 1.00 0.00 39 SER A N 13
ATOM 7168 C CA . SER A 1 39 ? -1.765 7.196 9.247 1.00 0.00 39 SER A CA 13
ATOM 7169 C C . SER A 1 39 ? -2.536 8.482 9.555 1.00 0.00 39 SER A C 13
ATOM 7177 N N . ASP A 1 1 ? -7.109 -8.339 -6.147 1.00 0.00 1 ASP A N 14
ATOM 7178 C CA . ASP A 1 1 ? -6.519 -8.653 -4.835 1.00 0.00 1 ASP A CA 14
ATOM 7179 C C . ASP A 1 1 ? -6.833 -7.554 -3.831 1.00 0.00 1 ASP A C 14
ATOM 7180 O O . ASP A 1 1 ? -6.849 -6.369 -4.168 1.00 0.00 1 ASP A O 14
ATOM 7188 N N . GLU A 1 2 ? -7.060 -7.938 -2.576 1.00 0.00 2 GLU A N 14
ATOM 7189 C CA . GLU A 1 2 ? -7.280 -6.962 -1.511 1.00 0.00 2 GLU A CA 14
ATOM 7190 C C . GLU A 1 2 ? -6.020 -6.106 -1.355 1.00 0.00 2 GLU A C 14
ATOM 7191 O O . GLU A 1 2 ? -6.087 -4.923 -1.047 1.00 0.00 2 GLU A O 14
ATOM 7203 N N . CYS A 1 3 ? -4.858 -6.689 -1.638 1.00 0.00 3 CYS A N 14
ATOM 7204 C CA . CYS A 1 3 ? -3.605 -5.952 -1.719 1.00 0.00 3 CYS A CA 14
ATOM 7205 C C . CYS A 1 3 ? -3.675 -4.763 -2.693 1.00 0.00 3 CYS A C 14
ATOM 7206 O O . CYS A 1 3 ? -3.144 -3.688 -2.406 1.00 0.00 3 CYS A O 14
ATOM 7213 N N . ALA A 1 4 ? -4.372 -4.903 -3.825 1.00 0.00 4 ALA A N 14
ATOM 7214 C CA . ALA A 1 4 ? -4.630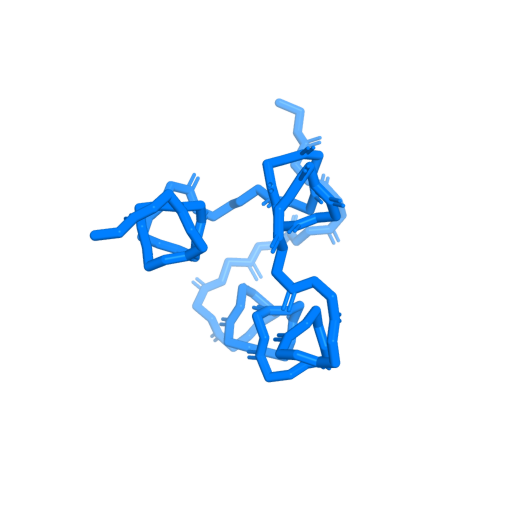 -3.763 -4.700 1.00 0.00 4 ALA A CA 14
ATOM 7215 C C . ALA A 1 4 ? -5.482 -2.732 -3.971 1.00 0.00 4 ALA A C 14
ATOM 7216 O O . ALA A 1 4 ? -5.154 -1.549 -3.952 1.00 0.00 4 ALA A O 14
ATOM 7223 N N . ASN A 1 5 ? -6.585 -3.186 -3.375 1.00 0.00 5 ASN A N 14
ATOM 7224 C CA . ASN A 1 5 ? -7.497 -2.332 -2.620 1.00 0.00 5 ASN A CA 14
ATOM 7225 C C . ASN A 1 5 ? -6.741 -1.566 -1.531 1.00 0.00 5 ASN A C 14
ATOM 7226 O O . ASN A 1 5 ? -6.988 -0.387 -1.318 1.00 0.00 5 ASN A O 14
ATOM 7237 N N . ALA A 1 6 ? -5.777 -2.196 -0.864 1.00 0.00 6 ALA A N 14
ATOM 7238 C CA . ALA A 1 6 ? -4.936 -1.535 0.124 1.00 0.00 6 ALA A CA 14
ATOM 7239 C C . ALA A 1 6 ? -4.192 -0.341 -0.479 1.00 0.00 6 ALA A C 14
ATOM 7240 O O . ALA A 1 6 ? -4.169 0.736 0.114 1.00 0.00 6 ALA A O 14
ATOM 7247 N N . ALA A 1 7 ? -3.599 -0.513 -1.661 1.00 0.00 7 ALA A N 14
ATOM 7248 C CA . ALA A 1 7 ? -2.989 0.609 -2.360 1.00 0.00 7 ALA A CA 14
ATOM 7249 C C . ALA A 1 7 ? -4.047 1.661 -2.670 1.00 0.00 7 ALA A C 14
ATOM 7250 O O . ALA A 1 7 ? -3.859 2.838 -2.379 1.00 0.00 7 ALA A O 14
ATOM 7257 N N . ALA A 1 8 ? -5.175 1.234 -3.236 1.00 0.00 8 ALA A N 14
ATOM 7258 C CA . ALA A 1 8 ? -6.265 2.130 -3.587 1.00 0.00 8 ALA A CA 14
ATOM 7259 C C . ALA A 1 8 ? -6.760 2.923 -2.375 1.00 0.00 8 ALA A C 14
ATOM 7260 O O . ALA A 1 8 ? -7.192 4.067 -2.495 1.00 0.00 8 ALA A O 14
ATOM 7267 N N . GLN A 1 9 ? -6.681 2.319 -1.196 1.00 0.00 9 GLN A N 14
ATOM 7268 C CA . GLN A 1 9 ? -7.092 2.886 0.070 1.00 0.00 9 GLN A CA 14
ATOM 7269 C C . GLN A 1 9 ? -6.048 3.875 0.617 1.00 0.00 9 GLN A C 14
ATOM 7270 O O . GLN A 1 9 ? -6.339 4.581 1.577 1.00 0.00 9 GLN A O 14
ATOM 7284 N N . CYS A 1 10 ? -4.857 3.961 0.016 1.00 0.00 10 CYS A N 14
ATOM 7285 C CA . CYS A 1 10 ? -3.745 4.801 0.462 1.00 0.00 10 CYS A CA 14
ATOM 7286 C C . CYS A 1 10 ? -3.421 4.553 1.934 1.00 0.00 10 CYS A C 14
ATOM 7287 O O . CYS A 1 10 ? -3.706 5.372 2.803 1.00 0.00 10 CYS A O 14
ATOM 7294 N N . SER A 1 11 ? -2.871 3.382 2.242 1.00 0.00 11 SER A N 14
ATOM 7295 C CA . SER A 1 11 ? -2.197 3.138 3.501 1.00 0.00 11 SER A CA 14
ATOM 7296 C C . SER A 1 11 ? -1.052 2.166 3.307 1.00 0.00 11 SER A C 14
ATOM 7297 O O . SER A 1 11 ? -1.207 1.123 2.676 1.00 0.00 11 SER A O 14
ATOM 7305 N N . ILE A 1 12 ? 0.089 2.507 3.890 1.00 0.00 12 ILE A N 14
ATOM 7306 C CA . ILE A 1 12 ? 1.277 1.690 3.864 1.00 0.00 12 ILE A CA 14
ATOM 7307 C C . ILE A 1 12 ? 1.114 0.568 4.871 1.00 0.00 12 ILE A C 14
ATOM 7308 O O . ILE A 1 12 ? 1.599 -0.540 4.668 1.00 0.00 12 ILE A O 14
ATOM 7324 N N . THR A 1 13 ? 0.331 0.816 5.912 1.00 0.00 13 THR A N 14
ATOM 7325 C CA . THR A 1 13 ? 0.091 -0.222 6.874 1.00 0.00 13 THR A CA 14
ATOM 7326 C C . THR A 1 13 ? -0.846 -1.226 6.211 1.00 0.00 13 THR A C 14
ATOM 7327 O O . THR A 1 13 ? -0.545 -2.413 6.244 1.00 0.00 13 THR A O 14
ATOM 7338 N N . LEU A 1 14 ? -1.932 -0.790 5.566 1.00 0.00 14 LEU A N 14
ATOM 7339 C CA . LEU A 1 14 ? -2.788 -1.743 4.865 1.00 0.00 14 LEU A CA 14
ATOM 7340 C C . LEU A 1 14 ? -2.010 -2.495 3.788 1.00 0.00 14 LEU A C 14
ATOM 7341 O O . LEU A 1 14 ? -2.201 -3.699 3.632 1.00 0.00 14 LEU A O 14
ATOM 7357 N N . CYS A 1 15 ? -1.121 -1.806 3.065 1.00 0.00 15 CYS A N 14
ATOM 7358 C CA . CYS A 1 15 ? -0.198 -2.470 2.143 1.00 0.00 15 CYS A CA 14
ATOM 7359 C C . CYS A 1 15 ? 0.492 -3.610 2.887 1.00 0.00 15 CYS A C 14
ATOM 7360 O O . CYS A 1 15 ? 0.327 -4.779 2.547 1.00 0.00 15 CYS A O 14
ATOM 7367 N N . ASN A 1 16 ? 1.254 -3.284 3.929 1.00 0.00 16 ASN A N 14
ATOM 7368 C CA . ASN A 1 16 ? 1.945 -4.283 4.734 1.00 0.00 16 ASN A CA 14
ATOM 7369 C C . ASN A 1 16 ? 1.053 -5.363 5.303 1.00 0.00 16 ASN A C 14
ATOM 7370 O O . ASN A 1 16 ? 1.518 -6.481 5.528 1.00 0.00 16 ASN A O 14
ATOM 7381 N N . LEU A 1 17 ? -0.197 -5.031 5.600 1.00 0.00 17 LEU A N 14
ATOM 7382 C CA . LEU A 1 17 ? -1.095 -5.911 6.311 1.00 0.00 17 LEU A CA 14
ATOM 7383 C C . LEU A 1 17 ? -1.218 -7.222 5.534 1.00 0.00 17 LEU A C 14
ATOM 7384 O O . LEU A 1 17 ? -1.089 -8.283 6.144 1.00 0.00 17 LEU A O 14
ATOM 7400 N N . TYR A 1 18 ? -1.384 -7.165 4.203 1.00 0.00 18 TYR A N 14
ATOM 7401 C CA . TYR A 1 18 ? -1.597 -8.357 3.390 1.00 0.00 18 TYR A CA 14
ATOM 7402 C C . TYR A 1 18 ? -0.848 -8.402 2.051 1.00 0.00 18 TYR A C 14
ATOM 7403 O O . TYR A 1 18 ? -1.054 -9.357 1.295 1.00 0.00 18 TYR A O 14
ATOM 7421 N N . CYS A 1 19 ? -0.009 -7.431 1.678 1.00 0.00 19 CYS A N 14
ATOM 7422 C CA . CYS A 1 19 ? 0.460 -7.442 0.295 1.00 0.00 19 CYS A CA 14
ATOM 7423 C C . CYS A 1 19 ? 1.514 -8.509 0.029 1.00 0.00 19 CYS A C 14
ATOM 7424 O O . CYS A 1 19 ? 1.622 -8.984 -1.099 1.00 0.00 19 CYS A O 14
ATOM 7431 N N . GLY A 1 20 ? 2.281 -8.920 1.031 1.00 0.00 20 GLY A N 14
ATOM 7432 C CA . GLY A 1 20 ? 3.332 -9.901 0.833 1.00 0.00 20 GLY A CA 14
ATOM 7433 C C . GLY A 1 20 ? 4.486 -9.301 0.023 1.00 0.00 20 GLY A C 14
ATOM 7434 O O . GLY A 1 20 ? 4.927 -8.198 0.343 1.00 0.00 20 GLY A O 14
ATOM 7438 N N . PRO A 1 21 ? 4.992 -9.944 -1.040 1.00 0.00 21 PRO A N 14
ATOM 7439 C CA . PRO A 1 21 ? 6.029 -9.336 -1.860 1.00 0.00 21 PRO A CA 14
ATOM 7440 C C . PRO A 1 21 ? 5.531 -8.027 -2.472 1.00 0.00 21 PRO A C 14
ATOM 7441 O O . PRO A 1 21 ? 6.281 -7.056 -2.570 1.00 0.00 21 PRO A O 14
ATOM 7452 N N . LEU A 1 22 ? 4.254 -7.954 -2.853 1.00 0.00 22 LEU A N 14
ATOM 7453 C CA . LEU A 1 22 ? 3.709 -6.789 -3.492 1.00 0.00 22 LEU A CA 14
ATOM 7454 C C . LEU A 1 22 ? 3.686 -5.574 -2.563 1.00 0.00 22 LEU A C 14
ATOM 7455 O O . LEU A 1 22 ? 3.367 -4.484 -3.027 1.00 0.00 22 LEU A O 14
ATOM 7471 N N . ILE A 1 23 ? 4.022 -5.731 -1.273 1.00 0.00 23 ILE A N 14
ATOM 7472 C CA . ILE A 1 23 ? 4.178 -4.611 -0.349 1.00 0.00 23 ILE A CA 14
ATOM 7473 C C . ILE A 1 23 ? 4.995 -3.517 -1.011 1.00 0.00 23 ILE A C 14
ATOM 7474 O O . ILE A 1 23 ? 4.678 -2.345 -0.869 1.00 0.00 23 ILE A O 14
ATOM 7490 N N . GLU A 1 24 ? 6.038 -3.900 -1.735 1.00 0.00 24 GLU A N 14
ATOM 7491 C CA . GLU A 1 24 ? 6.895 -2.958 -2.410 1.00 0.00 24 GLU A CA 14
ATOM 7492 C C . GLU A 1 24 ? 6.112 -2.145 -3.434 1.00 0.00 24 GLU A C 14
ATOM 7493 O O . GLU A 1 24 ? 6.007 -0.928 -3.303 1.00 0.00 24 GLU A O 14
ATOM 7505 N N . ILE A 1 25 ? 5.534 -2.805 -4.434 1.00 0.00 25 ILE A N 14
ATOM 7506 C CA . ILE A 1 25 ? 4.778 -2.128 -5.479 1.00 0.00 25 ILE A CA 14
ATOM 7507 C C . ILE A 1 25 ? 3.677 -1.287 -4.842 1.00 0.00 25 ILE A C 14
ATOM 7508 O O . ILE A 1 25 ? 3.369 -0.204 -5.329 1.00 0.00 25 ILE A O 14
ATOM 7524 N N . CYS A 1 26 ? 3.099 -1.781 -3.751 1.00 0.00 26 CYS A N 14
ATOM 7525 C CA . CYS A 1 26 ? 2.024 -1.128 -3.035 1.00 0.00 26 CYS A CA 14
ATOM 7526 C C . CYS A 1 26 ? 2.531 0.149 -2.398 1.00 0.00 26 CYS A C 14
ATOM 7527 O O . CYS A 1 26 ? 1.935 1.209 -2.589 1.00 0.00 26 CYS A O 14
ATOM 7534 N N . GLU A 1 27 ? 3.659 0.066 -1.680 1.00 0.00 27 GLU A N 14
ATOM 7535 C CA . GLU A 1 27 ? 4.227 1.258 -1.066 1.00 0.00 27 GLU A CA 14
ATOM 7536 C C . GLU A 1 27 ? 4.563 2.255 -2.177 1.00 0.00 27 GLU A C 14
ATOM 7537 O O . GLU A 1 27 ? 4.399 3.467 -2.027 1.00 0.00 27 GLU A O 14
ATOM 7549 N N . LEU A 1 28 ? 5.015 1.731 -3.313 1.00 0.00 28 LEU A N 14
ATOM 7550 C CA . LEU A 1 28 ? 5.290 2.513 -4.496 1.00 0.00 28 LEU A CA 14
ATOM 7551 C C . LEU A 1 28 ? 4.032 3.220 -5.004 1.00 0.00 28 LEU A C 14
ATOM 7552 O O . LEU A 1 28 ? 4.082 4.427 -5.231 1.00 0.00 28 LEU A O 14
ATOM 7568 N N . THR A 1 29 ? 2.917 2.506 -5.181 1.00 0.00 29 THR A N 14
ATOM 7569 C CA . THR A 1 29 ? 1.677 3.076 -5.693 1.00 0.00 29 THR A CA 14
ATOM 7570 C C . THR A 1 29 ? 1.272 4.247 -4.810 1.00 0.00 29 THR A C 14
ATOM 7571 O O . THR A 1 29 ? 0.980 5.339 -5.298 1.00 0.00 29 THR A O 14
ATOM 7582 N N . VAL A 1 30 ? 1.244 4.002 -3.501 1.00 0.00 30 VAL A N 14
ATOM 7583 C CA . VAL A 1 30 ? 0.783 5.013 -2.578 1.00 0.00 30 VAL A CA 14
ATOM 7584 C C . VAL A 1 30 ? 1.717 6.226 -2.652 1.00 0.00 30 VAL A C 14
ATOM 7585 O O . VAL A 1 30 ? 1.252 7.361 -2.639 1.00 0.00 30 VAL A O 14
ATOM 7598 N N . MET A 1 31 ? 3.029 6.014 -2.785 1.00 0.00 31 MET A N 14
ATOM 7599 C CA . MET A 1 31 ? 3.952 7.124 -3.002 1.00 0.00 31 MET A CA 14
ATOM 7600 C C . MET A 1 31 ? 3.608 7.873 -4.292 1.00 0.00 31 MET A C 14
ATOM 7601 O O . MET A 1 31 ? 3.667 9.102 -4.361 1.00 0.00 31 MET A O 14
ATOM 7615 N N . GLN A 1 32 ? 3.280 7.122 -5.340 1.00 0.00 32 GLN A N 14
ATOM 7616 C CA . GLN A 1 32 ? 2.978 7.668 -6.647 1.00 0.00 32 GLN A CA 14
ATOM 7617 C C . GLN A 1 32 ? 1.747 8.582 -6.588 1.00 0.00 32 GLN A C 14
ATOM 7618 O O . GLN A 1 32 ? 1.728 9.625 -7.245 1.00 0.00 32 GLN A O 14
ATOM 7632 N N . ASN A 1 33 ? 0.715 8.194 -5.834 1.00 0.00 33 ASN A N 14
ATOM 7633 C CA . ASN A 1 33 ? -0.606 8.824 -5.902 1.00 0.00 33 ASN A CA 14
ATOM 7634 C C . ASN A 1 33 ? -0.969 9.701 -4.693 1.00 0.00 33 ASN A C 14
ATOM 7635 O O . ASN A 1 33 ? -1.664 10.701 -4.859 1.00 0.00 33 ASN A O 14
ATOM 7646 N N . CYS A 1 34 ? -0.510 9.362 -3.492 1.00 0.00 34 CYS A N 14
ATOM 7647 C CA . CYS A 1 34 ? -0.954 9.922 -2.215 1.00 0.00 34 CYS A CA 14
ATOM 7648 C C . CYS A 1 34 ? 0.260 10.510 -1.492 1.00 0.00 34 CYS A C 14
ATOM 7649 O O . CYS A 1 34 ? 1.354 10.522 -2.054 1.00 0.00 34 CYS A O 14
ATOM 7656 N N . GLU A 1 35 ? 0.117 10.985 -0.253 1.00 0.00 35 GLU A N 14
ATOM 7657 C CA . GLU A 1 35 ? 1.242 11.399 0.586 1.00 0.00 35 GLU A CA 14
ATOM 7658 C C . GLU A 1 35 ? 1.422 10.391 1.723 1.00 0.00 35 GLU A C 14
ATOM 7659 O O . GLU A 1 35 ? 0.965 10.653 2.839 1.00 0.00 35 GLU A O 14
ATOM 7671 N N . PRO A 1 36 ? 2.061 9.237 1.503 1.00 0.00 36 PRO A N 14
ATOM 7672 C CA . PRO A 1 36 ? 2.353 8.319 2.588 1.00 0.00 36 PRO A CA 14
ATOM 7673 C C . PRO A 1 36 ? 3.499 8.861 3.459 1.00 0.00 36 PRO A C 14
ATOM 7674 O O . PRO A 1 36 ? 4.130 9.856 3.082 1.00 0.00 36 PRO A O 14
ATOM 7685 N N . PRO A 1 37 ? 3.783 8.225 4.610 1.00 0.00 37 PRO A N 14
ATOM 7686 C CA . PRO A 1 37 ? 3.022 7.120 5.183 1.00 0.00 37 PRO A CA 14
ATOM 7687 C C . PRO A 1 37 ? 1.642 7.598 5.616 1.00 0.00 37 PRO A C 14
ATOM 7688 O O . PRO A 1 37 ? 1.494 8.724 6.102 1.00 0.00 37 PRO A O 14
ATOM 7699 N N . PHE A 1 38 ? 0.614 6.776 5.394 1.00 0.00 38 PHE A N 14
ATOM 7700 C CA . PHE A 1 38 ? -0.686 7.071 5.939 1.00 0.00 38 PHE A CA 14
ATOM 7701 C C . PHE A 1 38 ? -0.636 7.014 7.467 1.00 0.00 38 PHE A C 14
ATOM 7702 O O . PHE A 1 38 ? 0.348 6.554 8.050 1.00 0.00 38 PHE A O 14
ATOM 7719 N N . SER A 1 39 ? -1.679 7.537 8.097 1.00 0.00 39 SER A N 14
ATOM 7720 C CA . SER A 1 39 ? -1.829 7.635 9.527 1.00 0.00 39 SER A CA 14
ATOM 7721 C C . SER A 1 39 ? -1.819 6.242 10.136 1.00 0.00 39 SER A C 14
ATOM 7729 N N . ASP A 1 1 ? -6.721 -7.345 -6.417 1.00 0.00 1 ASP A N 15
ATOM 7730 C CA . ASP A 1 1 ? -6.493 -8.175 -5.227 1.00 0.00 1 ASP A CA 15
ATOM 7731 C C . ASP A 1 1 ? -6.614 -7.294 -3.997 1.00 0.00 1 ASP A C 15
ATOM 7732 O O . ASP A 1 1 ? -6.652 -6.070 -4.126 1.00 0.00 1 ASP A O 15
ATOM 7740 N N . GLU A 1 2 ? -6.610 -7.904 -2.823 1.00 0.00 2 GLU A N 15
ATOM 7741 C CA . GLU A 1 2 ? -6.660 -7.221 -1.543 1.00 0.00 2 GLU A CA 15
ATOM 7742 C C . GLU A 1 2 ? -5.518 -6.217 -1.452 1.00 0.00 2 GLU A C 15
ATOM 7743 O O . GLU A 1 2 ? -5.702 -5.088 -1.002 1.00 0.00 2 GLU A O 15
ATOM 7755 N N . CYS A 1 3 ? -4.334 -6.629 -1.896 1.00 0.00 3 CYS A N 15
ATOM 7756 C CA . CYS A 1 3 ? -3.174 -5.757 -1.890 1.00 0.00 3 CYS A CA 15
ATOM 7757 C C . CYS A 1 3 ? -3.446 -4.481 -2.684 1.00 0.00 3 CYS A C 15
ATOM 7758 O O . CYS A 1 3 ? -3.250 -3.370 -2.193 1.00 0.00 3 CYS A O 15
ATOM 7765 N N . ALA A 1 4 ? -3.952 -4.638 -3.907 1.00 0.00 4 ALA A N 15
ATOM 7766 C CA . ALA A 1 4 ? -4.340 -3.504 -4.728 1.00 0.00 4 ALA A CA 15
ATOM 7767 C C . ALA A 1 4 ? -5.386 -2.662 -3.996 1.00 0.00 4 ALA A C 15
ATOM 7768 O O . ALA A 1 4 ? -5.330 -1.437 -4.051 1.00 0.00 4 ALA A O 15
ATOM 7775 N N . ASN A 1 5 ? -6.331 -3.289 -3.292 1.00 0.00 5 ASN A N 15
ATOM 7776 C CA . ASN A 1 5 ? -7.313 -2.542 -2.507 1.00 0.00 5 ASN A CA 15
ATOM 7777 C C . ASN A 1 5 ? -6.603 -1.667 -1.471 1.00 0.00 5 ASN A C 15
ATOM 7778 O O . ASN A 1 5 ? -6.874 -0.473 -1.377 1.00 0.00 5 ASN A O 15
ATOM 7789 N N . ALA A 1 6 ? -5.672 -2.239 -0.703 1.00 0.00 6 ALA A N 15
ATOM 7790 C CA . ALA A 1 6 ? -4.889 -1.479 0.267 1.00 0.00 6 ALA A CA 15
ATOM 7791 C C . ALA A 1 6 ? -4.190 -0.303 -0.412 1.00 0.00 6 ALA A C 15
ATOM 7792 O O . ALA A 1 6 ? -4.230 0.823 0.086 1.00 0.00 6 ALA A O 15
ATOM 7799 N N . ALA A 1 7 ? -3.562 -0.555 -1.561 1.00 0.00 7 ALA A N 15
ATOM 7800 C CA . ALA A 1 7 ? -2.925 0.502 -2.326 1.00 0.00 7 ALA A CA 15
ATOM 7801 C C . ALA A 1 7 ? -3.947 1.582 -2.670 1.00 0.00 7 ALA A C 15
ATOM 7802 O O . ALA A 1 7 ? -3.668 2.768 -2.514 1.00 0.00 7 ALA A O 15
ATOM 7809 N N . ALA A 1 8 ? -5.132 1.193 -3.139 1.00 0.00 8 ALA A N 15
ATOM 7810 C CA . ALA A 1 8 ? -6.201 2.127 -3.461 1.00 0.00 8 ALA A CA 15
ATOM 7811 C C . ALA A 1 8 ? -6.640 2.906 -2.225 1.00 0.00 8 ALA A C 15
ATOM 7812 O O . ALA A 1 8 ? -7.092 4.042 -2.341 1.00 0.00 8 ALA A O 15
ATOM 7819 N N . GLN A 1 9 ? -6.540 2.314 -1.039 1.00 0.00 9 GLN A N 15
ATOM 7820 C CA . GLN A 1 9 ? -6.870 2.997 0.200 1.00 0.00 9 GLN A CA 15
ATOM 7821 C C . GLN A 1 9 ? -5.775 4.015 0.557 1.00 0.00 9 GLN A C 15
ATOM 7822 O O . GLN A 1 9 ? -6.028 4.903 1.363 1.00 0.00 9 GLN A O 15
ATOM 7836 N N . CYS A 1 10 ? -4.579 3.917 -0.036 1.00 0.00 10 CYS A N 15
ATOM 7837 C CA . CYS A 1 10 ? -3.408 4.700 0.357 1.00 0.00 10 CYS A CA 15
ATOM 7838 C C . CYS A 1 10 ? -3.139 4.483 1.841 1.00 0.00 10 CYS A C 15
ATOM 7839 O O . CYS A 1 10 ? -3.338 5.372 2.648 1.00 0.00 10 CYS A O 15
ATOM 7846 N N . SER A 1 11 ? -2.716 3.281 2.236 1.00 0.00 11 SER A N 15
ATOM 7847 C CA . SER A 1 11 ? -2.195 3.041 3.571 1.00 0.00 11 SER A CA 15
ATOM 7848 C C . SER A 1 11 ? -1.107 1.992 3.538 1.00 0.00 11 SER A C 15
ATOM 7849 O O . SER A 1 11 ? -1.274 0.907 2.990 1.00 0.00 11 SER A O 15
ATOM 7857 N N . ILE A 1 12 ? -0.014 2.329 4.203 1.00 0.00 12 ILE A N 15
ATOM 7858 C CA . ILE A 1 12 ? 1.152 1.504 4.383 1.00 0.00 12 ILE A CA 15
ATOM 7859 C C . ILE A 1 12 ? 0.808 0.368 5.338 1.00 0.00 12 ILE A C 15
ATOM 7860 O O . ILE A 1 12 ? 1.195 -0.777 5.123 1.00 0.00 12 ILE A O 15
ATOM 7876 N N . THR A 1 13 ? -0.013 0.647 6.343 1.00 0.00 13 THR A N 15
ATOM 7877 C CA . THR A 1 13 ? -0.329 -0.362 7.324 1.00 0.00 13 THR A CA 15
ATOM 7878 C C . THR A 1 13 ? -1.276 -1.373 6.678 1.00 0.00 13 THR A C 15
ATOM 7879 O O . THR A 1 13 ? -1.096 -2.575 6.872 1.00 0.00 13 THR A O 15
ATOM 7890 N N . LEU A 1 14 ? -2.230 -0.919 5.858 1.00 0.00 14 LEU A N 15
ATOM 7891 C CA . LEU A 1 14 ? -3.052 -1.843 5.085 1.00 0.00 14 LEU A CA 15
ATOM 7892 C C . LEU A 1 14 ? -2.230 -2.569 4.022 1.00 0.00 14 LEU A C 15
ATOM 7893 O O . LEU A 1 14 ? -2.482 -3.748 3.780 1.00 0.00 14 LEU A O 15
ATOM 7909 N N . CYS A 1 15 ? -1.265 -1.898 3.384 1.00 0.00 15 CYS A N 15
ATOM 7910 C CA . CYS A 1 15 ? -0.377 -2.564 2.426 1.00 0.00 15 CYS A CA 15
ATOM 7911 C C . CYS A 1 15 ? 0.223 -3.772 3.136 1.00 0.00 15 CYS A C 15
ATOM 7912 O O . CYS A 1 15 ? 0.001 -4.922 2.762 1.00 0.00 15 CYS A O 15
ATOM 7919 N N . ASN A 1 16 ? 0.947 -3.505 4.219 1.00 0.00 16 ASN A N 15
ATOM 7920 C CA . ASN A 1 16 ? 1.714 -4.513 4.936 1.00 0.00 16 ASN A CA 15
ATOM 7921 C C . ASN A 1 16 ? 0.840 -5.575 5.615 1.00 0.00 16 ASN A C 15
ATOM 7922 O O . ASN A 1 16 ? 1.367 -6.570 6.111 1.00 0.00 16 ASN A O 15
ATOM 7933 N N . LEU A 1 17 ? -0.478 -5.375 5.682 1.00 0.00 17 LEU A N 15
ATOM 7934 C CA . LEU A 1 17 ? -1.424 -6.308 6.289 1.00 0.00 17 LEU A CA 15
ATOM 7935 C C . LEU A 1 17 ? -1.542 -7.578 5.430 1.00 0.00 17 LEU A C 15
ATOM 7936 O O . LEU A 1 17 ? -1.647 -8.678 5.974 1.00 0.00 17 LEU A O 15
ATOM 7952 N N . TYR A 1 18 ? -1.526 -7.436 4.098 1.00 0.00 18 TYR A N 15
ATOM 7953 C CA . TYR A 1 18 ? -1.752 -8.553 3.180 1.00 0.00 18 TYR A CA 15
ATOM 7954 C C . TYR A 1 18 ? -0.756 -8.634 2.022 1.00 0.00 18 TYR A C 15
ATOM 7955 O O . TYR A 1 18 ? -0.707 -9.657 1.336 1.00 0.00 18 TYR A O 15
ATOM 7973 N N . CYS A 1 19 ? -0.044 -7.559 1.693 1.00 0.00 19 CYS A N 15
ATOM 7974 C CA . CYS A 1 19 ? 0.589 -7.474 0.383 1.00 0.00 19 CYS A CA 15
ATOM 7975 C C . CYS A 1 19 ? 1.817 -8.381 0.249 1.00 0.00 19 CYS A C 15
ATOM 7976 O O . CYS A 1 19 ? 2.158 -8.768 -0.867 1.00 0.00 19 CYS A O 15
ATOM 7983 N N . GLY A 1 20 ? 2.512 -8.708 1.341 1.00 0.00 20 GLY A N 15
ATOM 7984 C CA . GLY A 1 20 ? 3.759 -9.471 1.302 1.00 0.00 20 GLY A CA 15
ATOM 7985 C C . GLY A 1 20 ? 4.774 -8.907 0.293 1.00 0.00 20 GLY A C 15
ATOM 7986 O O . GLY A 1 20 ? 5.246 -7.787 0.483 1.00 0.00 20 GLY A O 15
ATOM 7990 N N . PRO A 1 21 ? 5.121 -9.612 -0.797 1.00 0.00 21 PRO A N 15
ATOM 7991 C CA . PRO A 1 21 ? 6.068 -9.095 -1.780 1.00 0.00 21 PRO A CA 15
ATOM 7992 C C . PRO A 1 21 ? 5.485 -7.867 -2.479 1.00 0.00 21 PRO A C 15
ATOM 7993 O O . PRO A 1 21 ? 6.182 -6.894 -2.770 1.00 0.00 21 PRO A O 15
ATOM 8004 N N . LEU A 1 22 ? 4.173 -7.877 -2.714 1.00 0.00 22 LEU A N 15
ATOM 8005 C CA . LEU A 1 22 ? 3.495 -6.772 -3.361 1.00 0.00 22 LEU A CA 15
ATOM 8006 C C . LEU A 1 22 ? 3.486 -5.528 -2.472 1.00 0.00 22 LEU A C 15
ATOM 8007 O O . LEU A 1 22 ? 3.040 -4.476 -2.930 1.00 0.00 22 LEU A O 15
ATOM 8023 N N . ILE A 1 23 ? 3.972 -5.609 -1.220 1.00 0.00 23 ILE A N 15
ATOM 8024 C CA . ILE A 1 23 ? 4.130 -4.431 -0.379 1.00 0.00 23 ILE A CA 15
ATOM 8025 C C . ILE A 1 23 ? 4.892 -3.383 -1.170 1.00 0.00 23 ILE A C 15
ATOM 8026 O O . ILE A 1 23 ? 4.621 -2.199 -1.033 1.00 0.00 23 ILE A O 15
ATOM 8042 N N . GLU A 1 24 ? 5.832 -3.805 -2.010 1.00 0.00 24 GLU A N 15
ATOM 8043 C CA . GLU A 1 24 ? 6.554 -2.884 -2.845 1.00 0.00 24 GLU A CA 15
ATOM 8044 C C . GLU A 1 24 ? 5.631 -2.123 -3.787 1.00 0.00 24 GLU A C 15
ATOM 8045 O O . GLU A 1 24 ? 5.514 -0.918 -3.640 1.00 0.00 24 GLU A O 15
ATOM 8057 N N . ILE A 1 25 ? 4.959 -2.785 -4.722 1.00 0.00 25 ILE A N 15
ATOM 8058 C CA . ILE A 1 25 ? 4.080 -2.124 -5.690 1.00 0.00 25 ILE A CA 15
ATOM 8059 C C . ILE A 1 25 ? 3.057 -1.265 -4.945 1.00 0.00 25 ILE A C 15
ATOM 8060 O O . ILE A 1 25 ? 2.648 -0.205 -5.416 1.00 0.00 25 ILE A O 15
ATOM 8076 N N . CYS A 1 26 ? 2.636 -1.739 -3.776 1.00 0.00 26 CYS A N 15
ATOM 8077 C CA . CYS A 1 26 ? 1.660 -1.059 -2.953 1.00 0.00 26 CYS A CA 15
ATOM 8078 C C . CYS A 1 26 ? 2.262 0.236 -2.452 1.00 0.00 26 CYS A C 15
ATOM 8079 O O . CYS A 1 26 ? 1.693 1.303 -2.665 1.00 0.00 26 CYS A O 15
ATOM 8086 N N . GLU A 1 27 ? 3.448 0.151 -1.847 1.00 0.00 27 GLU A N 15
ATOM 8087 C CA . GLU A 1 27 ? 4.142 1.324 -1.354 1.00 0.00 27 GLU A CA 15
ATOM 8088 C C . GLU A 1 27 ? 4.347 2.287 -2.523 1.00 0.00 27 GLU A C 15
ATOM 8089 O O . GLU A 1 27 ? 4.071 3.475 -2.412 1.00 0.00 27 GLU A O 15
ATOM 8101 N N . LEU A 1 28 ? 4.809 1.754 -3.651 1.00 0.00 28 LEU A N 15
ATOM 8102 C CA . LEU A 1 28 ? 5.210 2.511 -4.819 1.00 0.00 28 LEU A CA 15
ATOM 8103 C C . LEU A 1 28 ? 4.028 3.289 -5.377 1.00 0.00 28 LEU A C 15
ATOM 8104 O O . LEU A 1 28 ? 4.087 4.513 -5.454 1.00 0.00 28 LEU A O 15
ATOM 8120 N N . THR A 1 29 ? 2.949 2.594 -5.735 1.00 0.00 29 THR A N 15
ATOM 8121 C CA . THR A 1 29 ? 1.694 3.211 -6.131 1.00 0.00 29 THR A CA 15
ATOM 8122 C C . THR A 1 29 ? 1.345 4.342 -5.173 1.00 0.00 29 THR A C 15
ATOM 8123 O O . THR A 1 29 ? 1.108 5.475 -5.586 1.00 0.00 29 THR A O 15
ATOM 8134 N N . VAL A 1 30 ? 1.269 4.004 -3.890 1.00 0.00 30 VAL A N 15
ATOM 8135 C CA . VAL A 1 30 ? 0.823 4.918 -2.865 1.00 0.00 30 VAL A CA 15
ATOM 8136 C C . VAL A 1 30 ? 1.701 6.169 -2.897 1.00 0.00 30 VAL A C 15
ATOM 8137 O O . VAL A 1 30 ? 1.150 7.258 -2.971 1.00 0.00 30 VAL A O 15
ATOM 8150 N N . MET A 1 31 ? 3.026 6.019 -2.942 1.00 0.00 31 MET A N 15
ATOM 8151 C CA . MET A 1 31 ? 3.982 7.114 -3.091 1.00 0.00 31 MET A CA 15
ATOM 8152 C C . MET A 1 31 ? 3.725 7.919 -4.365 1.00 0.00 31 MET A C 15
ATOM 8153 O O . MET A 1 31 ? 3.967 9.124 -4.436 1.00 0.00 31 MET A O 15
ATOM 8167 N N . GLN A 1 32 ? 3.339 7.218 -5.425 1.00 0.00 32 GLN A N 15
ATOM 8168 C CA . GLN A 1 32 ? 3.114 7.818 -6.719 1.00 0.00 32 GLN A CA 15
ATOM 8169 C C . GLN A 1 32 ? 1.910 8.754 -6.675 1.00 0.00 32 GLN A C 15
ATOM 8170 O O . GLN A 1 32 ? 1.962 9.847 -7.240 1.00 0.00 32 GLN A O 15
ATOM 8184 N N . ASN A 1 33 ? 0.808 8.320 -6.068 1.00 0.00 33 ASN A N 15
ATOM 8185 C CA . ASN A 1 33 ? -0.396 9.139 -5.965 1.00 0.00 33 ASN A CA 15
ATOM 8186 C C . ASN A 1 33 ? -0.297 10.027 -4.741 1.00 0.00 33 ASN A C 15
ATOM 8187 O O . ASN A 1 33 ? -0.154 11.242 -4.857 1.00 0.00 33 ASN A O 15
ATOM 8198 N N . CYS A 1 34 ? -0.448 9.413 -3.576 1.00 0.00 34 CYS A N 15
ATOM 8199 C CA . CYS A 1 34 ? -0.553 10.095 -2.304 1.00 0.00 34 CYS A CA 15
ATOM 8200 C C . CYS A 1 34 ? 0.836 10.193 -1.681 1.00 0.00 34 CYS A C 15
ATOM 8201 O O . CYS A 1 34 ? 1.823 9.803 -2.299 1.00 0.00 34 CYS A O 15
ATOM 8208 N N . GLU A 1 35 ? 0.935 10.741 -0.472 1.00 0.00 35 GLU A N 15
ATOM 8209 C CA . GLU A 1 35 ? 2.204 10.919 0.211 1.00 0.00 35 GLU A CA 15
ATOM 8210 C C . GLU A 1 35 ? 2.176 10.110 1.515 1.00 0.00 35 GLU A C 15
ATOM 8211 O O . GLU A 1 35 ? 1.678 10.593 2.534 1.00 0.00 35 GLU A O 15
ATOM 8223 N N . PRO A 1 36 ? 2.642 8.852 1.505 1.00 0.00 36 PRO A N 15
ATOM 8224 C CA . PRO A 1 36 ? 2.659 8.025 2.698 1.00 0.00 36 PRO A CA 15
ATOM 8225 C C . PRO A 1 36 ? 3.715 8.544 3.685 1.00 0.00 36 PRO A C 15
ATOM 8226 O O . PRO A 1 36 ? 4.510 9.410 3.330 1.00 0.00 36 PRO A O 15
ATOM 8237 N N . PRO A 1 37 ? 3.766 8.042 4.928 1.00 0.00 37 PRO A N 15
ATOM 8238 C CA . PRO A 1 37 ? 2.840 7.092 5.524 1.00 0.00 37 PRO A CA 15
ATOM 8239 C C . PRO A 1 37 ? 1.454 7.708 5.672 1.00 0.00 37 PRO A C 15
ATOM 8240 O O . PRO A 1 37 ? 1.335 8.891 5.981 1.00 0.00 37 PRO A O 15
ATOM 8251 N N . PHE A 1 38 ? 0.407 6.923 5.405 1.00 0.00 38 PHE A N 15
ATOM 8252 C CA . PHE A 1 38 ? -0.959 7.392 5.519 1.00 0.00 38 PHE A CA 15
ATOM 8253 C C . PHE A 1 38 ? -1.283 7.971 6.897 1.00 0.00 38 PHE A C 15
ATOM 8254 O O . PHE A 1 38 ? -0.644 7.618 7.885 1.00 0.00 38 PHE A O 15
ATOM 8271 N N . SER A 1 39 ? -2.275 8.854 6.952 1.00 0.00 39 SER A N 15
ATOM 8272 C CA . SER A 1 39 ? -2.832 9.363 8.181 1.00 0.00 39 SER A CA 15
ATOM 8273 C C . SER A 1 39 ? -3.817 8.320 8.723 1.00 0.00 39 SER A C 15
ATOM 8281 N N . ASP A 1 1 ? -7.696 -8.573 -4.527 1.00 0.00 1 ASP A N 16
ATOM 8282 C CA . ASP A 1 1 ? -7.557 -8.901 -3.104 1.00 0.00 1 ASP A CA 16
ATOM 8283 C C . ASP A 1 1 ? -7.382 -7.601 -2.356 1.00 0.00 1 ASP A C 16
ATOM 8284 O O . ASP A 1 1 ? -7.167 -6.542 -2.953 1.00 0.00 1 ASP A O 16
ATOM 8292 N N . GLU A 1 2 ? -7.386 -7.689 -1.037 1.00 0.00 2 GLU A N 16
ATOM 8293 C CA . GLU A 1 2 ? -7.281 -6.520 -0.192 1.00 0.00 2 GLU A CA 16
ATOM 8294 C C . GLU A 1 2 ? -5.936 -5.800 -0.370 1.00 0.00 2 GLU A C 16
ATOM 8295 O O . GLU A 1 2 ? -5.825 -4.622 -0.048 1.00 0.00 2 GLU A O 16
ATOM 8307 N N . CYS A 1 3 ? -4.917 -6.473 -0.906 1.00 0.00 3 CYS A N 16
ATOM 8308 C CA . CYS A 1 3 ? -3.681 -5.807 -1.307 1.00 0.00 3 CYS A CA 16
ATOM 8309 C C . CYS A 1 3 ? -3.963 -4.664 -2.290 1.00 0.00 3 CYS A C 16
ATOM 8310 O O . CYS A 1 3 ? -3.500 -3.540 -2.094 1.00 0.00 3 CYS A O 16
ATOM 8317 N N . ALA A 1 4 ? -4.756 -4.928 -3.333 1.00 0.00 4 ALA A N 16
ATOM 8318 C CA . ALA A 1 4 ? -5.109 -3.905 -4.309 1.00 0.00 4 ALA A CA 16
ATOM 8319 C C . ALA A 1 4 ? -5.847 -2.758 -3.624 1.00 0.00 4 ALA A C 16
ATOM 8320 O O . ALA A 1 4 ? -5.525 -1.584 -3.828 1.00 0.00 4 ALA A O 16
ATOM 8327 N N . ASN A 1 5 ? -6.838 -3.119 -2.807 1.00 0.00 5 ASN A N 16
ATOM 8328 C CA . ASN A 1 5 ? -7.607 -2.169 -2.010 1.00 0.00 5 ASN A CA 16
ATOM 8329 C C . ASN A 1 5 ? -6.657 -1.288 -1.209 1.00 0.00 5 ASN A C 16
ATOM 8330 O O . ASN A 1 5 ? -6.788 -0.071 -1.221 1.00 0.00 5 ASN A O 16
ATOM 8341 N N . ALA A 1 6 ? -5.674 -1.878 -0.535 1.00 0.00 6 ALA A N 16
ATOM 8342 C CA . ALA A 1 6 ? -4.747 -1.125 0.291 1.00 0.00 6 ALA A CA 16
ATOM 8343 C C . ALA A 1 6 ? -4.059 -0.019 -0.495 1.00 0.00 6 ALA A C 16
ATOM 8344 O O . ALA A 1 6 ? -3.952 1.105 -0.005 1.00 0.00 6 ALA A O 16
ATOM 8351 N N . ALA A 1 7 ? -3.593 -0.335 -1.704 1.00 0.00 7 ALA A N 16
ATOM 8352 C CA . ALA A 1 7 ? -3.016 0.681 -2.567 1.00 0.00 7 ALA A CA 16
ATOM 8353 C C . ALA A 1 7 ? -4.075 1.728 -2.921 1.00 0.00 7 ALA A C 16
ATOM 8354 O O . ALA A 1 7 ? -3.806 2.925 -2.858 1.00 0.00 7 ALA A O 16
ATOM 8361 N N . ALA A 1 8 ? -5.298 1.294 -3.243 1.00 0.00 8 ALA A N 16
ATOM 8362 C CA . ALA A 1 8 ? -6.375 2.215 -3.573 1.00 0.00 8 ALA A CA 16
ATOM 8363 C C . ALA A 1 8 ? -6.668 3.178 -2.412 1.00 0.00 8 ALA A C 16
ATOM 8364 O O . ALA A 1 8 ? -6.900 4.369 -2.636 1.00 0.00 8 ALA A O 16
ATOM 8371 N N . GLN A 1 9 ? -6.662 2.675 -1.176 1.00 0.00 9 GLN A N 16
ATOM 8372 C CA . GLN A 1 9 ? -6.833 3.439 0.057 1.00 0.00 9 GLN A CA 16
ATOM 8373 C C . GLN A 1 9 ? -5.506 4.089 0.489 1.00 0.00 9 GLN A C 16
ATOM 8374 O O . GLN A 1 9 ? -5.428 4.742 1.525 1.00 0.00 9 GLN A O 16
ATOM 8388 N N . CYS A 1 10 ? -4.454 3.879 -0.295 1.00 0.00 10 CYS A N 16
ATOM 8389 C CA . CYS A 1 10 ? -3.082 4.311 -0.123 1.00 0.00 10 CYS A CA 16
ATOM 8390 C C . CYS A 1 10 ? -2.610 4.168 1.321 1.00 0.00 10 CYS A C 16
ATOM 8391 O O . CYS A 1 10 ? -1.971 5.063 1.875 1.00 0.00 10 CYS A O 16
ATOM 8398 N N . SER A 1 11 ? -2.850 3.004 1.922 1.00 0.00 11 SER A N 16
ATOM 8399 C CA . SER A 1 11 ? -2.479 2.730 3.302 1.00 0.00 11 SER A CA 16
ATOM 8400 C C . SER A 1 11 ? -1.386 1.687 3.325 1.00 0.00 11 SER A C 16
ATOM 8401 O O . SER A 1 11 ? -1.591 0.544 2.929 1.00 0.00 11 SER A O 16
ATOM 8409 N N . ILE A 1 12 ? -0.236 2.091 3.850 1.00 0.00 12 ILE A N 16
ATOM 8410 C CA . ILE A 1 12 ? 0.914 1.239 4.050 1.00 0.00 12 ILE A CA 16
ATOM 8411 C C . ILE A 1 12 ? 0.583 0.159 5.069 1.00 0.00 12 ILE A C 16
ATOM 8412 O O . ILE A 1 12 ? 1.077 -0.957 4.980 1.00 0.00 12 ILE A O 16
ATOM 8428 N N . THR A 1 13 ? -0.320 0.437 6.004 1.00 0.00 13 THR A N 16
ATOM 8429 C CA . THR A 1 13 ? -0.621 -0.538 7.027 1.00 0.00 13 THR A CA 16
ATOM 8430 C C . THR A 1 13 ? -1.441 -1.649 6.363 1.00 0.00 13 THR A C 16
ATOM 8431 O O . THR A 1 13 ? -1.105 -2.823 6.486 1.00 0.00 13 THR A O 16
ATOM 8442 N N . LEU A 1 14 ? -2.439 -1.289 5.554 1.00 0.00 14 LEU A N 16
ATOM 8443 C CA . LEU A 1 14 ? -3.156 -2.297 4.788 1.00 0.00 14 LEU A CA 16
ATOM 8444 C C . LEU A 1 14 ? -2.246 -2.972 3.755 1.00 0.00 14 LEU A C 16
ATOM 8445 O O . LEU A 1 14 ? -2.360 -4.179 3.541 1.00 0.00 14 LEU A O 16
ATOM 8461 N N . CYS A 1 15 ? -1.338 -2.219 3.122 1.00 0.00 15 CYS A N 16
ATOM 8462 C CA . CYS A 1 15 ? -0.388 -2.774 2.155 1.00 0.00 15 CYS A CA 16
ATOM 8463 C C . CYS A 1 15 ? 0.325 -3.916 2.857 1.00 0.00 15 CYS A C 16
ATOM 8464 O O . CYS A 1 15 ? 0.318 -5.051 2.393 1.00 0.00 15 CYS A O 16
ATOM 8471 N N . ASN A 1 16 ? 0.922 -3.616 4.004 1.00 0.00 16 ASN A N 16
ATOM 8472 C CA . ASN A 1 16 ? 1.674 -4.589 4.767 1.00 0.00 16 ASN A CA 16
ATOM 8473 C C . ASN A 1 16 ? 0.810 -5.682 5.345 1.00 0.00 16 ASN A C 16
ATOM 8474 O O . ASN A 1 16 ? 1.329 -6.762 5.616 1.00 0.00 16 ASN A O 16
ATOM 8485 N N . LEU A 1 17 ? -0.483 -5.451 5.542 1.00 0.00 17 LEU A N 16
ATOM 8486 C CA . LEU A 1 17 ? -1.361 -6.516 5.965 1.00 0.00 17 LEU A CA 16
ATOM 8487 C C . LEU A 1 17 ? -1.383 -7.608 4.892 1.00 0.00 17 LEU A C 16
ATOM 8488 O O . LEU A 1 17 ? -1.215 -8.782 5.217 1.00 0.00 17 LEU A O 16
ATOM 8504 N N . TYR A 1 18 ? -1.587 -7.241 3.621 1.00 0.00 18 TYR A N 16
ATOM 8505 C CA . TYR A 1 18 ? -1.969 -8.199 2.585 1.00 0.00 18 TYR A CA 16
ATOM 8506 C C . TYR A 1 18 ? -0.934 -8.453 1.485 1.00 0.00 18 TYR A C 16
ATOM 8507 O O . TYR A 1 18 ? -1.049 -9.456 0.780 1.00 0.00 18 TYR A O 16
ATOM 8525 N N . CYS A 1 19 ? 0.017 -7.555 1.239 1.00 0.00 19 CYS A N 16
ATOM 8526 C CA . CYS A 1 19 ? 0.687 -7.550 -0.058 1.00 0.00 19 CYS A CA 16
ATOM 8527 C C . CYS A 1 19 ? 1.939 -8.422 -0.153 1.00 0.00 19 CYS A C 16
ATOM 8528 O O . CYS A 1 19 ? 2.513 -8.525 -1.235 1.00 0.00 19 CYS A O 16
ATOM 8535 N N . GLY A 1 20 ? 2.396 -9.057 0.926 1.00 0.00 20 GLY A N 16
ATOM 8536 C CA . GLY A 1 20 ? 3.568 -9.932 0.881 1.00 0.00 20 GLY A CA 16
ATOM 8537 C C . GLY A 1 20 ? 4.790 -9.206 0.294 1.00 0.00 20 GLY A C 16
ATOM 8538 O O . GLY A 1 20 ? 5.249 -8.237 0.898 1.00 0.00 20 GLY A O 16
ATOM 8542 N N . PRO A 1 21 ? 5.345 -9.617 -0.859 1.00 0.00 21 PRO A N 16
ATOM 8543 C CA . PRO A 1 21 ? 6.443 -8.902 -1.498 1.00 0.00 21 PRO A CA 16
ATOM 8544 C C . PRO A 1 21 ? 5.930 -7.591 -2.094 1.00 0.00 21 PRO A C 16
ATOM 8545 O O . PRO A 1 21 ? 6.599 -6.557 -2.014 1.00 0.00 21 PRO A O 16
ATOM 8556 N N . LEU A 1 22 ? 4.723 -7.623 -2.665 1.00 0.00 22 LEU A N 16
ATOM 8557 C CA . LEU A 1 22 ? 4.128 -6.503 -3.372 1.00 0.00 22 LEU A CA 16
ATOM 8558 C C . LEU A 1 22 ? 3.841 -5.332 -2.442 1.00 0.00 22 LEU A C 16
ATOM 8559 O O . LEU A 1 22 ? 3.446 -4.282 -2.932 1.00 0.00 22 LEU A O 16
ATOM 8575 N N . ILE A 1 23 ? 4.095 -5.458 -1.134 1.00 0.00 23 ILE A N 16
ATOM 8576 C CA . ILE A 1 23 ? 4.212 -4.309 -0.249 1.00 0.00 23 ILE A CA 16
ATOM 8577 C C . ILE A 1 23 ? 5.053 -3.240 -0.933 1.00 0.00 23 ILE A C 16
ATOM 8578 O O . ILE A 1 23 ? 4.751 -2.063 -0.830 1.00 0.00 23 ILE A O 16
ATOM 8594 N N . GLU A 1 24 ? 6.100 -3.655 -1.645 1.00 0.00 24 GLU A N 16
ATOM 8595 C CA . GLU A 1 24 ? 6.936 -2.726 -2.373 1.00 0.00 24 GLU A CA 16
ATOM 8596 C C . GLU A 1 24 ? 6.127 -1.991 -3.427 1.00 0.00 24 GLU A C 16
ATOM 8597 O O . GLU A 1 24 ? 5.943 -0.788 -3.321 1.00 0.00 24 GLU A O 16
ATOM 8609 N N . ILE A 1 25 ? 5.607 -2.701 -4.428 1.00 0.00 25 ILE A N 16
ATOM 8610 C CA . ILE A 1 25 ? 4.824 -2.071 -5.481 1.00 0.00 25 ILE A CA 16
ATOM 8611 C C . ILE A 1 25 ? 3.686 -1.256 -4.867 1.00 0.00 25 ILE A C 16
ATOM 8612 O O . ILE A 1 25 ? 3.323 -0.211 -5.400 1.00 0.00 25 ILE A O 16
ATOM 8628 N N . CYS A 1 26 ? 3.156 -1.686 -3.733 1.00 0.00 26 CYS A N 16
ATOM 8629 C CA . CYS A 1 26 ? 2.091 -1.003 -3.034 1.00 0.00 26 CYS A CA 16
ATOM 8630 C C . CYS A 1 26 ? 2.627 0.325 -2.528 1.00 0.00 26 CYS A C 16
ATOM 8631 O O . CYS A 1 26 ? 2.094 1.369 -2.891 1.00 0.00 26 CYS A O 16
ATOM 8638 N N . GLU A 1 27 ? 3.736 0.308 -1.778 1.00 0.00 27 GLU A N 16
ATOM 8639 C CA . GLU A 1 27 ? 4.333 1.526 -1.252 1.00 0.00 27 GLU A CA 16
ATOM 8640 C C . GLU A 1 27 ? 4.647 2.461 -2.423 1.00 0.00 27 GLU A C 16
ATOM 8641 O O . GLU A 1 27 ? 4.365 3.654 -2.375 1.00 0.00 27 GLU A O 16
ATOM 8653 N N . LEU A 1 28 ? 5.196 1.900 -3.497 1.00 0.00 28 LEU A N 16
ATOM 8654 C CA . LEU A 1 28 ? 5.628 2.629 -4.675 1.00 0.00 28 LEU A CA 16
ATOM 8655 C C . LEU A 1 28 ? 4.435 3.346 -5.316 1.00 0.00 28 LEU A C 16
ATOM 8656 O O . LEU A 1 28 ? 4.449 4.563 -5.503 1.00 0.00 28 LEU A O 16
ATOM 8672 N N . THR A 1 29 ? 3.398 2.588 -5.662 1.00 0.00 29 THR A N 16
ATOM 8673 C CA . THR A 1 29 ? 2.173 3.101 -6.255 1.00 0.00 29 THR A CA 16
ATOM 8674 C C . THR A 1 29 ? 1.554 4.176 -5.362 1.00 0.00 29 THR A C 16
ATOM 8675 O O . THR A 1 29 ? 1.026 5.178 -5.852 1.00 0.00 29 THR A O 16
ATOM 8686 N N . VAL A 1 30 ? 1.603 3.955 -4.054 1.00 0.00 30 VAL A N 16
ATOM 8687 C CA . VAL A 1 30 ? 1.077 4.884 -3.084 1.00 0.00 30 VAL A CA 16
ATOM 8688 C C . VAL A 1 30 ? 1.890 6.172 -3.085 1.00 0.00 30 VAL A C 16
ATOM 8689 O O . VAL A 1 30 ? 1.305 7.248 -3.167 1.00 0.00 30 VAL A O 16
ATOM 8702 N N . MET A 1 31 ? 3.220 6.093 -3.082 1.00 0.00 31 MET A N 16
ATOM 8703 C CA . MET A 1 31 ? 4.086 7.243 -3.261 1.00 0.00 31 MET A CA 16
ATOM 8704 C C . MET A 1 31 ? 3.666 8.023 -4.502 1.00 0.00 31 MET A C 16
ATOM 8705 O O . MET A 1 31 ? 3.795 9.244 -4.555 1.00 0.00 31 MET A O 16
ATOM 8719 N N . GLN A 1 32 ? 3.226 7.295 -5.521 1.00 0.00 32 GLN A N 16
ATOM 8720 C CA . GLN A 1 32 ? 2.819 7.822 -6.804 1.00 0.00 32 GLN A CA 16
ATOM 8721 C C . GLN A 1 32 ? 1.391 8.379 -6.834 1.00 0.00 32 GLN A C 16
ATOM 8722 O O . GLN A 1 32 ? 0.957 8.834 -7.895 1.00 0.00 32 GLN A O 16
ATOM 8736 N N . ASN A 1 33 ? 0.629 8.350 -5.738 1.00 0.00 33 ASN A N 16
ATOM 8737 C CA . ASN A 1 33 ? -0.736 8.884 -5.765 1.00 0.00 33 ASN A CA 16
ATOM 8738 C C . ASN A 1 33 ? -1.235 9.497 -4.461 1.00 0.00 33 ASN A C 16
ATOM 8739 O O . ASN A 1 33 ? -2.265 10.172 -4.480 1.00 0.00 33 ASN A O 16
ATOM 8750 N N . CYS A 1 34 ? -0.524 9.330 -3.351 1.00 0.00 34 CYS A N 16
ATOM 8751 C CA . CYS A 1 34 ? -0.908 9.852 -2.045 1.00 0.00 34 CYS A CA 16
ATOM 8752 C C . CYS A 1 34 ? 0.372 10.124 -1.276 1.00 0.00 34 CYS A C 16
ATOM 8753 O O . CYS A 1 34 ? 1.453 9.776 -1.748 1.00 0.00 34 CYS A O 16
ATOM 8760 N N . GLU A 1 35 ? 0.271 10.690 -0.076 1.00 0.00 35 GLU A N 16
ATOM 8761 C CA . GLU A 1 35 ? 1.368 10.710 0.878 1.00 0.00 35 GLU A CA 16
ATOM 8762 C C . GLU A 1 35 ? 1.205 9.496 1.797 1.00 0.00 35 GLU A C 16
ATOM 8763 O O . GLU A 1 35 ? 0.254 9.463 2.580 1.00 0.00 35 GLU A O 16
ATOM 8775 N N . PRO A 1 36 ? 2.088 8.496 1.750 1.00 0.00 36 PRO A N 16
ATOM 8776 C CA . PRO A 1 36 ? 2.244 7.570 2.853 1.00 0.00 36 PRO A CA 16
ATOM 8777 C C . PRO A 1 36 ? 3.267 8.133 3.853 1.00 0.00 36 PRO A C 16
ATOM 8778 O O . PRO A 1 36 ? 3.898 9.153 3.570 1.00 0.00 36 PRO A O 16
ATOM 8789 N N . PRO A 1 37 ? 3.493 7.469 4.998 1.00 0.00 37 PRO A N 16
ATOM 8790 C CA . PRO A 1 37 ? 2.647 6.436 5.575 1.00 0.00 37 PRO A CA 16
ATOM 8791 C C . PRO A 1 37 ? 1.278 7.024 5.903 1.00 0.00 37 PRO A C 16
ATOM 8792 O O . PRO A 1 37 ? 1.181 8.118 6.456 1.00 0.00 37 PRO A O 16
ATOM 8803 N N . PHE A 1 38 ? 0.212 6.323 5.512 1.00 0.00 38 PHE A N 16
ATOM 8804 C CA . PHE A 1 38 ? -1.143 6.738 5.792 1.00 0.00 38 PHE A CA 16
ATOM 8805 C C . PHE A 1 38 ? -1.346 6.907 7.295 1.00 0.00 38 PHE A C 16
ATOM 8806 O O . PHE A 1 38 ? -1.065 5.971 8.048 1.00 0.00 38 PHE A O 16
ATOM 8823 N N . SER A 1 39 ? -1.774 8.093 7.723 1.00 0.00 39 SER A N 16
ATOM 8824 C CA . SER A 1 39 ? -1.998 8.385 9.121 1.00 0.00 39 SER A CA 16
ATOM 8825 C C . SER A 1 39 ? -3.232 7.630 9.610 1.00 0.00 39 SER A C 16
ATOM 8833 N N . ASP A 1 1 ? -8.264 -8.628 -5.040 1.00 0.00 1 ASP A N 17
ATOM 8834 C CA . ASP A 1 1 ? -7.690 -8.961 -3.736 1.00 0.00 1 ASP A CA 17
ATOM 8835 C C . ASP A 1 1 ? -7.842 -7.775 -2.798 1.00 0.00 1 ASP A C 17
ATOM 8836 O O . ASP A 1 1 ? -8.433 -6.755 -3.183 1.00 0.00 1 ASP A O 17
ATOM 8844 N N . GLU A 1 2 ? -7.292 -7.909 -1.597 1.00 0.00 2 GLU A N 17
ATOM 8845 C CA . GLU A 1 2 ? -7.354 -6.858 -0.608 1.00 0.00 2 GLU A CA 17
ATOM 8846 C C . GLU A 1 2 ? -6.125 -5.965 -0.696 1.00 0.00 2 GLU A C 17
ATOM 8847 O O . GLU A 1 2 ? -6.201 -4.772 -0.454 1.00 0.00 2 GLU A O 17
ATOM 8859 N N . CYS A 1 3 ? -4.998 -6.577 -1.069 1.00 0.00 3 CYS A N 17
ATOM 8860 C CA . CYS A 1 3 ? -3.756 -5.849 -1.196 1.00 0.00 3 CYS A CA 17
ATOM 8861 C C . CYS A 1 3 ? -3.972 -4.687 -2.153 1.00 0.00 3 CYS A C 17
ATOM 8862 O O . CYS A 1 3 ? -3.777 -3.528 -1.799 1.00 0.00 3 CYS A O 17
ATOM 8869 N N . ALA A 1 4 ? -4.387 -5.021 -3.380 1.00 0.00 4 ALA A N 17
ATOM 8870 C CA . ALA A 1 4 ? -4.637 -4.019 -4.389 1.00 0.00 4 ALA A CA 17
ATOM 8871 C C . ALA A 1 4 ? -5.524 -2.922 -3.808 1.00 0.00 4 ALA A C 17
ATOM 8872 O O . ALA A 1 4 ? -5.295 -1.738 -4.042 1.00 0.00 4 ALA A O 17
ATOM 8879 N N . ASN A 1 5 ? -6.538 -3.348 -3.054 1.00 0.00 5 ASN A N 17
ATOM 8880 C CA . ASN A 1 5 ? -7.453 -2.419 -2.431 1.00 0.00 5 ASN A CA 17
ATOM 8881 C C . ASN A 1 5 ? -6.720 -1.612 -1.366 1.00 0.00 5 ASN A C 17
ATOM 8882 O O . ASN A 1 5 ? -7.010 -0.438 -1.153 1.00 0.00 5 ASN A O 17
ATOM 8893 N N . ALA A 1 6 ? -5.768 -2.260 -0.708 1.00 0.00 6 ALA A N 17
ATOM 8894 C CA . ALA A 1 6 ? -4.988 -1.631 0.328 1.00 0.00 6 ALA A CA 17
ATOM 8895 C C . ALA A 1 6 ? -4.271 -0.419 -0.250 1.00 0.00 6 ALA A C 17
ATOM 8896 O O . ALA A 1 6 ? -4.331 0.678 0.306 1.00 0.00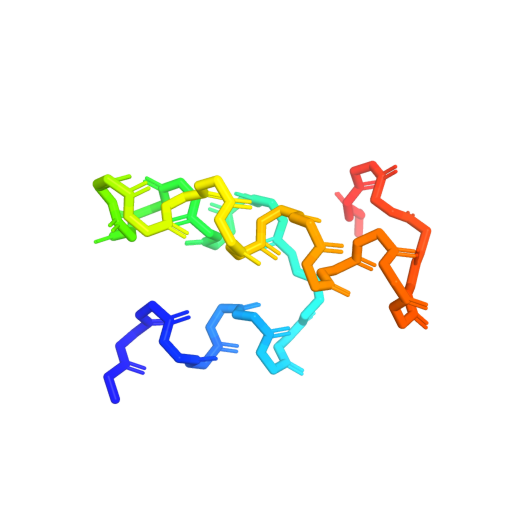 6 ALA A O 17
ATOM 8903 N N . ALA A 1 7 ? -3.598 -0.633 -1.381 1.00 0.00 7 ALA A N 17
ATOM 8904 C CA . ALA A 1 7 ? -2.875 0.427 -2.043 1.00 0.00 7 ALA A CA 17
ATOM 8905 C C . ALA A 1 7 ? -3.843 1.538 -2.428 1.00 0.00 7 ALA A C 17
ATOM 8906 O O . ALA A 1 7 ? -3.512 2.721 -2.351 1.00 0.00 7 ALA A O 17
ATOM 8913 N N . ALA A 1 8 ? -5.047 1.136 -2.835 1.00 0.00 8 ALA A N 17
ATOM 8914 C CA . ALA A 1 8 ? -6.067 2.080 -3.226 1.00 0.00 8 ALA A CA 17
ATOM 8915 C C . ALA A 1 8 ? -6.467 2.917 -2.020 1.00 0.00 8 ALA A C 17
ATOM 8916 O O . ALA A 1 8 ? -6.855 4.059 -2.137 1.00 0.00 8 ALA A O 17
ATOM 8923 N N . GLN A 1 9 ? -6.359 2.322 -0.836 1.00 0.00 9 GLN A N 17
ATOM 8924 C CA . GLN A 1 9 ? -6.699 2.999 0.391 1.00 0.00 9 GLN A CA 17
ATOM 8925 C C . GLN A 1 9 ? -5.608 3.991 0.762 1.00 0.00 9 GLN A C 17
ATOM 8926 O O . GLN A 1 9 ? -5.797 4.827 1.670 1.00 0.00 9 GLN A O 17
ATOM 8940 N N . CYS A 1 10 ? -4.496 3.938 0.049 1.00 0.00 10 CYS A N 17
ATOM 8941 C CA . CYS A 1 10 ? -3.391 4.837 0.281 1.00 0.00 10 CYS A CA 17
ATOM 8942 C C . CYS A 1 10 ? -2.857 4.595 1.687 1.00 0.00 10 CYS A C 17
ATOM 8943 O O . CYS A 1 10 ? -2.856 5.493 2.526 1.00 0.00 10 CYS A O 17
ATOM 8950 N N . SER A 1 11 ? -2.416 3.361 1.927 1.00 0.00 11 SER A N 17
ATOM 8951 C CA . SER A 1 11 ? -1.873 2.996 3.220 1.00 0.00 11 SER A CA 17
ATOM 8952 C C . SER A 1 11 ? -0.765 1.969 3.045 1.00 0.00 11 SER A C 17
ATOM 8953 O O . SER A 1 11 ? -0.700 1.275 2.027 1.00 0.00 11 SER A O 17
ATOM 8961 N N . ILE A 1 12 ? 0.105 1.889 4.051 1.00 0.00 12 ILE A N 17
ATOM 8962 C CA . ILE A 1 12 ? 1.220 0.968 4.019 1.00 0.00 12 ILE A CA 17
ATOM 8963 C C . ILE A 1 12 ? 0.933 -0.193 4.959 1.00 0.00 12 ILE A C 17
ATOM 8964 O O . ILE A 1 12 ? 1.394 -1.318 4.732 1.00 0.00 12 ILE A O 17
ATOM 8980 N N . THR A 1 13 ? 0.160 0.086 6.004 1.00 0.00 13 THR A N 17
ATOM 8981 C CA . THR A 1 13 ? -0.190 -0.923 6.977 1.00 0.00 13 THR A CA 17
ATOM 8982 C C . THR A 1 13 ? -1.217 -1.883 6.395 1.00 0.00 13 THR A C 17
ATOM 8983 O O . THR A 1 13 ? -1.170 -3.079 6.642 1.00 0.00 13 THR A O 17
ATOM 8994 N N . LEU A 1 14 ? -2.142 -1.332 5.609 1.00 0.00 14 LEU A N 17
ATOM 8995 C CA . LEU A 1 14 ? -3.178 -2.130 4.992 1.00 0.00 14 LEU A CA 17
ATOM 8996 C C . LEU A 1 14 ? -2.569 -2.957 3.867 1.00 0.00 14 LEU A C 17
ATOM 8997 O O . LEU A 1 14 ? -3.090 -4.006 3.498 1.00 0.00 14 LEU A O 17
ATOM 9013 N N . CYS A 1 15 ? -1.453 -2.463 3.324 1.00 0.00 15 CYS A N 17
ATOM 9014 C CA . CYS A 1 15 ? -0.771 -3.145 2.253 1.00 0.00 15 CYS A CA 17
ATOM 9015 C C . CYS A 1 15 ? -0.160 -4.416 2.808 1.00 0.00 15 CYS A C 17
ATOM 9016 O O . CYS A 1 15 ? -0.608 -5.514 2.500 1.00 0.00 15 CYS A O 17
ATOM 9023 N N . ASN A 1 16 ? 0.868 -4.254 3.641 1.00 0.00 16 ASN A N 17
ATOM 9024 C CA . ASN A 1 16 ? 1.540 -5.380 4.251 1.00 0.00 16 ASN A CA 17
ATOM 9025 C C . ASN A 1 16 ? 0.516 -6.271 4.942 1.00 0.00 16 ASN A C 17
ATOM 9026 O O . ASN A 1 16 ? 0.806 -7.418 5.248 1.00 0.00 16 ASN A O 17
ATOM 9037 N N . LEU A 1 17 ? -0.674 -5.718 5.172 1.00 0.00 17 LEU A N 17
ATOM 9038 C CA . LEU A 1 17 ? -1.734 -6.439 5.824 1.00 0.00 17 LEU A CA 17
ATOM 9039 C C . LEU A 1 17 ? -1.981 -7.741 5.077 1.00 0.00 17 LEU A C 17
ATOM 9040 O O . LEU A 1 17 ? -2.209 -8.782 5.694 1.00 0.00 17 LEU A O 17
ATOM 9056 N N . TYR A 1 18 ? -1.914 -7.675 3.751 1.00 0.00 18 TYR A N 17
ATOM 9057 C CA . TYR A 1 18 ? -2.127 -8.829 2.915 1.00 0.00 18 TYR A CA 17
ATOM 9058 C C . TYR A 1 18 ? -1.406 -8.684 1.581 1.00 0.00 18 TYR A C 17
ATOM 9059 O O . TYR A 1 18 ? -1.727 -9.374 0.615 1.00 0.00 18 TYR A O 17
ATOM 9077 N N . CYS A 1 19 ? -0.436 -7.779 1.542 1.00 0.00 19 CYS A N 17
ATOM 9078 C CA . CYS A 1 19 ? 0.324 -7.523 0.345 1.00 0.00 19 CYS A CA 17
ATOM 9079 C C . CYS A 1 19 ? 1.534 -8.445 0.350 1.00 0.00 19 CYS A C 17
ATOM 9080 O O . CYS A 1 19 ? 1.626 -9.368 -0.454 1.00 0.00 19 CYS A O 17
ATOM 9087 N N . GLY A 1 20 ? 2.458 -8.183 1.273 1.00 0.00 20 GLY A N 17
ATOM 9088 C CA . GLY A 1 20 ? 3.662 -8.972 1.394 1.00 0.00 20 GLY A CA 17
ATOM 9089 C C . GLY A 1 20 ? 4.771 -8.432 0.495 1.00 0.00 20 GLY A C 17
ATOM 9090 O O . GLY A 1 20 ? 5.321 -7.359 0.755 1.00 0.00 20 GLY A O 17
ATOM 9094 N N . PRO A 1 21 ? 5.091 -9.194 -0.565 1.00 0.00 21 PRO A N 17
ATOM 9095 C CA . PRO A 1 21 ? 6.114 -8.805 -1.513 1.00 0.00 21 PRO A CA 17
ATOM 9096 C C . PRO A 1 21 ? 5.642 -7.684 -2.421 1.00 0.00 21 PRO A C 17
ATOM 9097 O O . PRO A 1 21 ? 6.423 -7.082 -3.154 1.00 0.00 21 PRO A O 17
ATOM 9108 N N . LEU A 1 22 ? 4.335 -7.420 -2.361 1.00 0.00 22 LEU A N 17
ATOM 9109 C CA . LEU A 1 22 ? 3.739 -6.386 -3.171 1.00 0.00 22 LEU A CA 17
ATOM 9110 C C . LEU A 1 22 ? 3.782 -5.062 -2.416 1.00 0.00 22 LEU A C 17
ATOM 9111 O O . LEU A 1 22 ? 3.571 -4.007 -2.996 1.00 0.00 22 LEU A O 17
ATOM 9127 N N . ILE A 1 23 ? 4.064 -5.150 -1.115 1.00 0.00 23 ILE A N 17
ATOM 9128 C CA . ILE A 1 23 ? 4.140 -3.976 -0.277 1.00 0.00 23 ILE A CA 17
ATOM 9129 C C . ILE A 1 23 ? 4.985 -2.911 -0.971 1.00 0.00 23 ILE A C 17
ATOM 9130 O O . ILE A 1 23 ? 4.636 -1.751 -0.963 1.00 0.00 23 ILE A O 17
ATOM 9146 N N . GLU A 1 24 ? 6.090 -3.355 -1.569 1.00 0.00 24 GLU A N 17
ATOM 9147 C CA . GLU A 1 24 ? 6.978 -2.454 -2.268 1.00 0.00 24 GLU A CA 17
ATOM 9148 C C . GLU A 1 24 ? 6.219 -1.674 -3.332 1.00 0.00 24 GLU A C 17
ATOM 9149 O O . GLU A 1 24 ? 6.105 -0.452 -3.260 1.00 0.00 24 GLU A O 17
ATOM 9161 N N . ILE A 1 25 ? 5.690 -2.407 -4.315 1.00 0.00 25 ILE A N 17
ATOM 9162 C CA . ILE A 1 25 ? 4.941 -1.797 -5.388 1.00 0.00 25 ILE A CA 17
ATOM 9163 C C . ILE A 1 25 ? 3.701 -1.119 -4.816 1.00 0.00 25 ILE A C 17
ATOM 9164 O O . ILE A 1 25 ? 3.101 -0.253 -5.459 1.00 0.00 25 ILE A O 17
ATOM 9180 N N . CYS A 1 26 ? 3.326 -1.521 -3.606 1.00 0.00 26 CYS A N 17
ATOM 9181 C CA . CYS A 1 26 ? 2.175 -0.965 -2.941 1.00 0.00 26 CYS A CA 17
ATOM 9182 C C . CYS A 1 26 ? 2.547 0.411 -2.407 1.00 0.00 26 CYS A C 17
ATOM 9183 O O . CYS A 1 26 ? 1.793 1.364 -2.556 1.00 0.00 26 CYS A O 17
ATOM 9190 N N . GLU A 1 27 ? 3.728 0.495 -1.800 1.00 0.00 27 GLU A N 17
ATOM 9191 C CA . GLU A 1 27 ? 4.211 1.738 -1.247 1.00 0.00 27 GLU A CA 17
ATOM 9192 C C . GLU A 1 27 ? 4.665 2.672 -2.363 1.00 0.00 27 GLU A C 17
ATOM 9193 O O . GLU A 1 27 ? 4.731 3.886 -2.185 1.00 0.00 27 GLU A O 17
ATOM 9205 N N . LEU A 1 28 ? 4.964 2.084 -3.522 1.00 0.00 28 LEU A N 17
ATOM 9206 C CA . LEU A 1 28 ? 5.409 2.847 -4.662 1.00 0.00 28 LEU A CA 17
ATOM 9207 C C . LEU A 1 28 ? 4.226 3.599 -5.253 1.00 0.00 28 LEU A C 17
ATOM 9208 O O . LEU A 1 28 ? 4.225 4.828 -5.314 1.00 0.00 28 LEU A O 17
ATOM 9224 N N . THR A 1 29 ? 3.218 2.845 -5.690 1.00 0.00 29 THR A N 17
ATOM 9225 C CA . THR A 1 29 ? 2.030 3.427 -6.270 1.00 0.00 29 THR A CA 17
ATOM 9226 C C . THR A 1 29 ? 1.431 4.464 -5.330 1.00 0.00 29 THR A C 17
ATOM 9227 O O . THR A 1 29 ? 1.007 5.538 -5.766 1.00 0.00 29 THR A O 17
ATOM 9238 N N . VAL A 1 30 ? 1.406 4.127 -4.044 1.00 0.00 30 VAL A N 17
ATOM 9239 C CA . VAL A 1 30 ? 0.868 5.018 -3.041 1.00 0.00 30 VAL A CA 17
ATOM 9240 C C . VAL A 1 30 ? 1.638 6.332 -3.077 1.00 0.00 30 VAL A C 17
ATOM 9241 O O . VAL A 1 30 ? 1.135 7.346 -2.652 1.00 0.00 30 VAL A O 17
ATOM 9254 N N . MET A 1 31 ? 2.871 6.273 -3.552 1.00 0.00 31 MET A N 17
ATOM 9255 C CA . MET A 1 31 ? 3.717 7.435 -3.664 1.00 0.00 31 MET A CA 17
ATOM 9256 C C . MET A 1 31 ? 3.481 8.183 -4.963 1.00 0.00 31 MET A C 17
ATOM 9257 O O . MET A 1 31 ? 3.552 9.407 -5.024 1.00 0.00 31 MET A O 17
ATOM 9271 N N . GLN A 1 32 ? 3.213 7.406 -6.019 1.00 0.00 32 GLN A N 17
ATOM 9272 C CA . GLN A 1 32 ? 2.971 7.975 -7.329 1.00 0.00 32 GLN A CA 17
ATOM 9273 C C . GLN A 1 32 ? 1.620 8.675 -7.360 1.00 0.00 32 GLN A C 17
ATOM 9274 O O . GLN A 1 32 ? 1.233 9.255 -8.379 1.00 0.00 32 GLN A O 17
ATOM 9288 N N . ASN A 1 33 ? 0.904 8.609 -6.240 1.00 0.00 33 ASN A N 17
ATOM 9289 C CA . ASN A 1 33 ? -0.392 9.227 -6.123 1.00 0.00 33 ASN A CA 17
ATOM 9290 C C . ASN A 1 33 ? -0.535 9.848 -4.739 1.00 0.00 33 ASN A C 17
ATOM 9291 O O . ASN A 1 33 ? -1.002 10.978 -4.598 1.00 0.00 33 ASN A O 17
ATOM 9302 N N . CYS A 1 34 ? -0.152 9.083 -3.729 1.00 0.00 34 CYS A N 17
ATOM 9303 C CA . CYS A 1 34 ? -0.239 9.523 -2.355 1.00 0.00 34 CYS A CA 17
ATOM 9304 C C . CYS A 1 34 ? 1.166 9.830 -1.854 1.00 0.00 34 CYS A C 17
ATOM 9305 O O . CYS A 1 34 ? 2.148 9.723 -2.611 1.00 0.00 34 CYS A O 17
ATOM 9312 N N . GLU A 1 35 ? 1.271 10.171 -0.579 1.00 0.00 35 GLU A N 17
ATOM 9313 C CA . GLU A 1 35 ? 2.548 10.495 0.016 1.00 0.00 35 GLU A CA 17
ATOM 9314 C C . GLU A 1 35 ? 2.836 9.569 1.199 1.00 0.00 35 GLU A C 17
ATOM 9315 O O . GLU A 1 35 ? 2.713 9.989 2.360 1.00 0.00 35 GLU A O 17
ATOM 9327 N N . PRO A 1 36 ? 3.193 8.312 0.882 1.00 0.00 36 PRO A N 17
ATOM 9328 C CA . PRO A 1 36 ? 3.506 7.329 1.891 1.00 0.00 36 PRO A CA 17
ATOM 9329 C C . PRO A 1 36 ? 4.855 7.592 2.547 1.00 0.00 36 PRO A C 17
ATOM 9330 O O . PRO A 1 36 ? 5.593 8.438 2.083 1.00 0.00 36 PRO A O 17
ATOM 9341 N N . PRO A 1 37 ? 5.137 6.839 3.634 1.00 0.00 37 PRO A N 17
ATOM 9342 C CA . PRO A 1 37 ? 4.216 5.841 4.126 1.00 0.00 37 PRO A CA 17
ATOM 9343 C C . PRO A 1 37 ? 3.051 6.488 4.855 1.00 0.00 37 PRO A C 17
ATOM 9344 O O . PRO A 1 37 ? 3.238 7.477 5.561 1.00 0.00 37 PRO A O 17
ATOM 9355 N N . PHE A 1 38 ? 1.851 5.921 4.656 1.00 0.00 38 PHE A N 17
ATOM 9356 C CA . PHE A 1 38 ? 0.672 6.444 5.308 1.00 0.00 38 PHE A CA 17
ATOM 9357 C C . PHE A 1 38 ? 0.878 6.591 6.811 1.00 0.00 38 PHE A C 17
ATOM 9358 O O . PHE A 1 38 ? 1.278 5.635 7.474 1.00 0.00 38 PHE A O 17
ATOM 9375 N N . SER A 1 39 ? 0.600 7.794 7.312 1.00 0.00 39 SER A N 17
ATOM 9376 C CA . SER A 1 39 ? 0.751 8.067 8.720 1.00 0.00 39 SER A CA 17
ATOM 9377 C C . SER A 1 39 ? 0.182 6.908 9.552 1.00 0.00 39 SER A C 17
ATOM 9385 N N . ASP A 1 1 ? -8.344 -8.698 -4.424 1.00 0.00 1 ASP A N 18
ATOM 9386 C CA . ASP A 1 1 ? -7.406 -8.840 -3.307 1.00 0.00 1 ASP A CA 18
ATOM 9387 C C . ASP A 1 1 ? -7.351 -7.542 -2.525 1.00 0.00 1 ASP A C 18
ATOM 9388 O O . ASP A 1 1 ? -7.796 -6.495 -3.007 1.00 0.00 1 ASP A O 18
ATOM 9396 N N . GLU A 1 2 ? -6.864 -7.636 -1.297 1.00 0.00 2 GLU A N 18
ATOM 9397 C CA . GLU A 1 2 ? -6.836 -6.518 -0.385 1.00 0.00 2 GLU A CA 18
ATOM 9398 C C . GLU A 1 2 ? -5.581 -5.699 -0.660 1.00 0.00 2 GLU A C 18
ATOM 9399 O O . GLU A 1 2 ? -5.582 -4.492 -0.470 1.00 0.00 2 GLU A O 18
ATOM 9411 N N . CYS A 1 3 ? -4.522 -6.327 -1.169 1.00 0.00 3 CYS A N 18
ATOM 9412 C CA . CYS A 1 3 ? -3.310 -5.611 -1.541 1.00 0.00 3 CYS A CA 18
ATOM 9413 C C . CYS A 1 3 ? -3.619 -4.461 -2.502 1.00 0.00 3 CYS A C 18
ATOM 9414 O O . CYS A 1 3 ? -3.218 -3.318 -2.282 1.00 0.00 3 CYS A O 18
ATOM 9421 N N . ALA A 1 4 ? -4.396 -4.749 -3.546 1.00 0.00 4 ALA A N 18
ATOM 9422 C CA . ALA A 1 4 ? -4.902 -3.727 -4.443 1.00 0.00 4 ALA A CA 18
ATOM 9423 C C . ALA A 1 4 ? -5.694 -2.679 -3.661 1.00 0.00 4 ALA A C 18
ATOM 9424 O O . ALA A 1 4 ? -5.449 -1.483 -3.802 1.00 0.00 4 ALA A O 18
ATOM 9431 N N . ASN A 1 5 ? -6.636 -3.113 -2.820 1.00 0.00 5 ASN A N 18
ATOM 9432 C CA . ASN A 1 5 ? -7.465 -2.181 -2.056 1.00 0.00 5 ASN A CA 18
ATOM 9433 C C . ASN A 1 5 ? -6.664 -1.355 -1.048 1.00 0.00 5 ASN A C 18
ATOM 9434 O O . ASN A 1 5 ? -7.129 -0.305 -0.612 1.00 0.00 5 ASN A O 18
ATOM 9445 N N . ALA A 1 6 ? -5.469 -1.809 -0.676 1.00 0.00 6 ALA A N 18
ATOM 9446 C CA . ALA A 1 6 ? -4.563 -1.114 0.214 1.00 0.00 6 ALA A CA 18
ATOM 9447 C C . ALA A 1 6 ? -3.897 0.034 -0.531 1.00 0.00 6 ALA A C 18
ATOM 9448 O O . ALA A 1 6 ? -3.856 1.166 -0.043 1.00 0.00 6 ALA A O 18
ATOM 9455 N N . ALA A 1 7 ? -3.386 -0.264 -1.728 1.00 0.00 7 ALA A N 18
ATOM 9456 C CA . ALA A 1 7 ? -2.865 0.758 -2.621 1.00 0.00 7 ALA A CA 18
ATOM 9457 C C . ALA A 1 7 ? -3.966 1.777 -2.909 1.00 0.00 7 ALA A C 18
ATOM 9458 O O . ALA A 1 7 ? -3.756 2.981 -2.794 1.00 0.00 7 ALA A O 18
ATOM 9465 N N . ALA A 1 8 ? -5.153 1.278 -3.257 1.00 0.00 8 ALA A N 18
ATOM 9466 C CA . ALA A 1 8 ? -6.328 2.085 -3.537 1.00 0.00 8 ALA A CA 18
ATOM 9467 C C . ALA A 1 8 ? -6.667 2.997 -2.360 1.00 0.00 8 ALA A C 18
ATOM 9468 O O . ALA A 1 8 ? -6.852 4.199 -2.533 1.00 0.00 8 ALA A O 18
ATOM 9475 N N . GLN A 1 9 ? -6.701 2.437 -1.150 1.00 0.00 9 GLN A N 18
ATOM 9476 C CA . GLN A 1 9 ? -7.051 3.203 0.037 1.00 0.00 9 GLN A CA 18
ATOM 9477 C C . GLN A 1 9 ? -5.899 4.129 0.422 1.00 0.00 9 GLN A C 18
ATOM 9478 O O . GLN A 1 9 ? -6.093 5.020 1.242 1.00 0.00 9 GLN A O 18
ATOM 9492 N N . CYS A 1 10 ? -4.719 3.955 -0.175 1.00 0.00 10 CYS A N 18
ATOM 9493 C CA . CYS A 1 10 ? -3.542 4.756 0.097 1.00 0.00 10 CYS A CA 18
ATOM 9494 C C . CYS A 1 10 ? -3.126 4.520 1.535 1.00 0.00 10 CYS A C 18
ATOM 9495 O O . CYS A 1 10 ? -3.204 5.431 2.354 1.00 0.00 10 CYS A O 18
ATOM 9502 N N . SER A 1 11 ? -2.723 3.289 1.858 1.00 0.00 11 SER A N 18
ATOM 9503 C CA . SER A 1 11 ? -2.249 2.934 3.184 1.00 0.00 11 SER A CA 18
ATOM 9504 C C . SER A 1 11 ? -1.158 1.884 3.135 1.00 0.00 11 SER A C 18
ATOM 9505 O O . SER A 1 11 ? -1.393 0.722 2.811 1.00 0.00 11 SER A O 18
ATOM 9513 N N . ILE A 1 12 ? -0.013 2.271 3.677 1.00 0.00 12 ILE A N 18
ATOM 9514 C CA . ILE A 1 12 ? 1.102 1.402 3.975 1.00 0.00 12 ILE A CA 18
ATOM 9515 C C . ILE A 1 12 ? 0.688 0.299 4.945 1.00 0.00 12 ILE A C 18
ATOM 9516 O O . ILE A 1 12 ? 1.166 -0.828 4.842 1.00 0.00 12 ILE A O 18
ATOM 9532 N N . THR A 1 13 ? -0.258 0.568 5.841 1.00 0.00 13 THR A N 18
ATOM 9533 C CA . THR A 1 13 ? -0.583 -0.401 6.869 1.00 0.00 13 THR A CA 18
ATOM 9534 C C . THR A 1 13 ? -1.346 -1.529 6.186 1.00 0.00 13 THR A C 18
ATOM 9535 O O . THR A 1 13 ? -0.884 -2.663 6.187 1.00 0.00 13 THR A O 18
ATOM 9546 N N . LEU A 1 14 ? -2.441 -1.199 5.496 1.00 0.00 14 LEU A N 18
ATOM 9547 C CA . LEU A 1 14 ? -3.115 -2.127 4.602 1.00 0.00 14 LEU A CA 18
ATOM 9548 C C . LEU A 1 14 ? -2.135 -2.843 3.657 1.00 0.00 14 LEU A C 18
ATOM 9549 O O . LEU A 1 14 ? -2.279 -4.046 3.441 1.00 0.00 14 LEU A O 18
ATOM 9565 N N . CYS A 1 15 ? -1.128 -2.142 3.116 1.00 0.00 15 CYS A N 18
ATOM 9566 C CA . CYS A 1 15 ? -0.157 -2.775 2.218 1.00 0.00 15 CYS A CA 18
ATOM 9567 C C . CYS A 1 15 ? 0.512 -3.932 2.965 1.00 0.00 15 CYS A C 18
ATOM 9568 O O . CYS A 1 15 ? 0.330 -5.097 2.616 1.00 0.00 15 CYS A O 18
ATOM 9575 N N . ASN A 1 16 ? 1.268 -3.635 4.024 1.00 0.00 16 ASN A N 18
ATOM 9576 C CA . ASN A 1 16 ? 1.869 -4.688 4.843 1.00 0.00 16 ASN A CA 18
ATOM 9577 C C . ASN A 1 16 ? 0.882 -5.681 5.424 1.00 0.00 16 ASN A C 18
ATOM 9578 O O . ASN A 1 16 ? 1.275 -6.809 5.719 1.00 0.00 16 ASN A O 18
ATOM 9589 N N . LEU A 1 17 ? -0.382 -5.312 5.588 1.00 0.00 17 LEU A N 18
ATOM 9590 C CA . LEU A 1 17 ? -1.389 -6.235 6.057 1.00 0.00 17 LEU A CA 18
ATOM 9591 C C . LEU A 1 17 ? -1.438 -7.447 5.119 1.00 0.00 17 LEU A C 18
ATOM 9592 O O . LEU A 1 17 ? -1.265 -8.573 5.584 1.00 0.00 17 LEU A O 18
ATOM 9608 N N . TYR A 1 18 ? -1.651 -7.245 3.813 1.00 0.00 18 TYR A N 18
ATOM 9609 C CA . TYR A 1 18 ? -2.000 -8.345 2.921 1.00 0.00 18 TYR A CA 18
ATOM 9610 C C . TYR A 1 18 ? -1.321 -8.303 1.545 1.00 0.00 18 TYR A C 18
ATOM 9611 O O . TYR A 1 18 ? -1.909 -8.805 0.585 1.00 0.00 18 TYR A O 18
ATOM 9629 N N . CYS A 1 19 ? -0.109 -7.751 1.420 1.00 0.00 19 CYS A N 18
ATOM 9630 C CA . CYS A 1 19 ? 0.572 -7.681 0.121 1.00 0.00 19 CYS A CA 18
ATOM 9631 C C . CYS A 1 19 ? 1.735 -8.673 -0.031 1.00 0.00 19 CYS A C 18
ATOM 9632 O O . CYS A 1 19 ? 1.948 -9.213 -1.117 1.00 0.00 19 CYS A O 18
ATOM 9639 N N . GLY A 1 20 ? 2.539 -8.902 1.006 1.00 0.00 20 GLY A N 18
ATOM 9640 C CA . GLY A 1 20 ? 3.755 -9.708 0.886 1.00 0.00 20 GLY A CA 18
ATOM 9641 C C . GLY A 1 20 ? 4.807 -8.997 0.017 1.00 0.00 20 GLY A C 18
ATOM 9642 O O . GLY A 1 20 ? 5.078 -7.828 0.261 1.00 0.00 20 GLY A O 18
ATOM 9646 N N . PRO A 1 21 ? 5.402 -9.610 -1.018 1.00 0.00 21 PRO A N 18
ATOM 9647 C CA . PRO A 1 21 ? 6.388 -8.926 -1.856 1.00 0.00 21 PRO A CA 18
ATOM 9648 C C . PRO A 1 21 ? 5.770 -7.698 -2.520 1.00 0.00 21 PRO A C 18
ATOM 9649 O O . PRO A 1 21 ? 6.418 -6.660 -2.672 1.00 0.00 21 PRO A O 18
ATOM 9660 N N . LEU A 1 22 ? 4.481 -7.804 -2.851 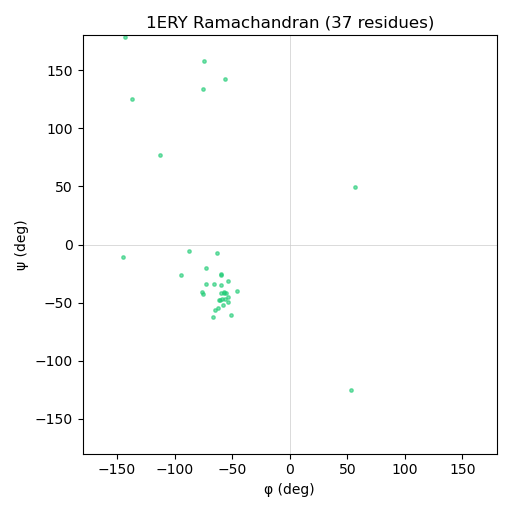1.00 0.00 22 LEU A N 18
ATOM 9661 C CA . LEU A 1 22 ? 3.697 -6.730 -3.428 1.00 0.00 22 LEU A CA 18
ATOM 9662 C C . LEU A 1 22 ? 3.698 -5.490 -2.528 1.00 0.00 22 LEU A C 18
ATOM 9663 O O . LEU A 1 22 ? 3.309 -4.423 -3.002 1.00 0.00 22 LEU A O 18
ATOM 9679 N N . ILE A 1 23 ? 4.113 -5.605 -1.253 1.00 0.00 23 ILE A N 18
ATOM 9680 C CA . ILE A 1 23 ? 4.262 -4.472 -0.353 1.00 0.00 23 ILE A CA 18
ATOM 9681 C C . ILE A 1 23 ? 5.037 -3.393 -1.078 1.00 0.00 23 ILE A C 18
ATOM 9682 O O . ILE A 1 23 ? 4.644 -2.242 -0.995 1.00 0.00 23 ILE A O 18
ATOM 9698 N N . GLU A 1 24 ? 6.095 -3.740 -1.810 1.00 0.00 24 GLU A N 18
ATOM 9699 C CA . GLU A 1 24 ? 6.870 -2.713 -2.470 1.00 0.00 24 GLU A CA 18
ATOM 9700 C C . GLU A 1 24 ? 6.036 -1.988 -3.501 1.00 0.00 24 GLU A C 18
ATOM 9701 O O . GLU A 1 24 ? 5.841 -0.790 -3.372 1.00 0.00 24 GLU A O 18
ATOM 9713 N N . ILE A 1 25 ? 5.546 -2.683 -4.520 1.00 0.00 25 ILE A N 18
ATOM 9714 C CA . ILE A 1 25 ? 4.749 -2.047 -5.558 1.00 0.00 25 ILE A CA 18
ATOM 9715 C C . ILE A 1 25 ? 3.577 -1.292 -4.925 1.00 0.00 25 ILE A C 18
ATOM 9716 O O . ILE A 1 25 ? 3.176 -0.245 -5.420 1.00 0.00 25 ILE A O 18
ATOM 9732 N N . CYS A 1 26 ? 3.036 -1.801 -3.819 1.00 0.00 26 CYS A N 18
ATOM 9733 C CA . CYS A 1 26 ? 1.904 -1.187 -3.151 1.00 0.00 26 CYS A CA 18
ATOM 9734 C C . CYS A 1 26 ? 2.339 0.126 -2.535 1.00 0.00 26 CYS A C 18
ATOM 9735 O O . CYS A 1 26 ? 1.753 1.171 -2.806 1.00 0.00 26 CYS A O 18
ATOM 9742 N N . GLU A 1 27 ? 3.411 0.060 -1.746 1.00 0.00 27 GLU A N 18
ATOM 9743 C CA . GLU A 1 27 ? 3.991 1.194 -1.055 1.00 0.00 27 GLU A CA 18
ATOM 9744 C C . GLU A 1 27 ? 4.294 2.255 -2.107 1.00 0.00 27 GLU A C 18
ATOM 9745 O O . GLU A 1 27 ? 3.899 3.409 -1.970 1.00 0.00 27 GLU A O 18
ATOM 9757 N N . LEU A 1 28 ? 4.926 1.824 -3.195 1.00 0.00 28 LEU A N 18
ATOM 9758 C CA . LEU A 1 28 ? 5.240 2.644 -4.339 1.00 0.00 28 LEU A CA 18
ATOM 9759 C C . LEU A 1 28 ? 3.991 3.305 -4.894 1.00 0.00 28 LEU A C 18
ATOM 9760 O O . LEU A 1 28 ? 3.970 4.520 -5.021 1.00 0.00 28 LEU A O 18
ATOM 9776 N N . THR A 1 29 ? 2.953 2.540 -5.224 1.00 0.00 29 THR A N 18
ATOM 9777 C CA . THR A 1 29 ? 1.729 3.093 -5.780 1.00 0.00 29 THR A CA 18
ATOM 9778 C C . THR A 1 29 ? 1.185 4.182 -4.854 1.00 0.00 29 THR A C 18
ATOM 9779 O O . THR A 1 29 ? 0.785 5.245 -5.327 1.00 0.00 29 THR A O 18
ATOM 9790 N N . VAL A 1 30 ? 1.160 3.944 -3.541 1.00 0.00 30 VAL A N 18
ATOM 9791 C CA . VAL A 1 30 ? 0.735 4.982 -2.616 1.00 0.00 30 VAL A CA 18
ATOM 9792 C C . VAL A 1 30 ? 1.649 6.198 -2.774 1.00 0.00 30 VAL A C 18
ATOM 9793 O O . VAL A 1 30 ? 1.174 7.288 -3.070 1.00 0.00 30 VAL A O 18
ATOM 9806 N N . MET A 1 31 ? 2.958 6.007 -2.646 1.00 0.00 31 MET A N 18
ATOM 9807 C CA . MET A 1 31 ? 3.965 7.042 -2.841 1.00 0.00 31 MET A CA 18
ATOM 9808 C C . MET A 1 31 ? 3.713 7.853 -4.115 1.00 0.00 31 MET A C 18
ATOM 9809 O O . MET A 1 31 ? 3.919 9.063 -4.130 1.00 0.00 31 MET A O 18
ATOM 9823 N N . GLN A 1 32 ? 3.320 7.169 -5.186 1.00 0.00 32 GLN A N 18
ATOM 9824 C CA . GLN A 1 32 ? 3.178 7.706 -6.530 1.00 0.00 32 GLN A CA 18
ATOM 9825 C C . GLN A 1 32 ? 1.769 8.230 -6.827 1.00 0.00 32 GLN A C 18
ATOM 9826 O O . GLN A 1 32 ? 1.526 8.685 -7.946 1.00 0.00 32 GLN A O 18
ATOM 9840 N N . ASN A 1 33 ? 0.817 8.122 -5.901 1.00 0.00 33 ASN A N 18
ATOM 9841 C CA . ASN A 1 33 ? -0.538 8.638 -6.115 1.00 0.00 33 ASN A CA 18
ATOM 9842 C C . ASN A 1 33 ? -1.094 9.378 -4.903 1.00 0.00 33 ASN A C 18
ATOM 9843 O O . ASN A 1 33 ? -2.178 9.954 -4.975 1.00 0.00 33 ASN A O 18
ATOM 9854 N N . CYS A 1 34 ? -0.367 9.361 -3.796 1.00 0.00 34 CYS A N 18
ATOM 9855 C CA . CYS A 1 34 ? -0.795 9.782 -2.477 1.00 0.00 34 CYS A CA 18
ATOM 9856 C C . CYS A 1 34 ? 0.481 10.158 -1.730 1.00 0.00 34 CYS A C 18
ATOM 9857 O O . CYS A 1 34 ? 1.571 10.140 -2.312 1.00 0.00 34 CYS A O 18
ATOM 9864 N N . GLU A 1 35 ? 0.373 10.508 -0.451 1.00 0.00 35 GLU A N 18
ATOM 9865 C CA . GLU A 1 35 ? 1.512 10.770 0.416 1.00 0.00 35 GLU A CA 18
ATOM 9866 C C . GLU A 1 35 ? 1.445 9.794 1.596 1.00 0.00 35 GLU A C 18
ATOM 9867 O O . GLU A 1 35 ? 0.526 9.888 2.415 1.00 0.00 35 GLU A O 18
ATOM 9879 N N . PRO A 1 36 ? 2.330 8.788 1.635 1.00 0.00 36 PRO A N 18
ATOM 9880 C CA . PRO A 1 36 ? 2.460 7.876 2.755 1.00 0.00 36 PRO A CA 18
ATOM 9881 C C . PRO A 1 36 ? 3.585 8.337 3.691 1.00 0.00 36 PRO A C 18
ATOM 9882 O O . PRO A 1 36 ? 4.399 9.174 3.292 1.00 0.00 36 PRO A O 18
ATOM 9893 N N . PRO A 1 37 ? 3.669 7.800 4.920 1.00 0.00 37 PRO A N 18
ATOM 9894 C CA . PRO A 1 37 ? 2.832 6.740 5.456 1.00 0.00 37 PRO A CA 18
ATOM 9895 C C . PRO A 1 37 ? 1.456 7.284 5.809 1.00 0.00 37 PRO A C 18
ATOM 9896 O O . PRO A 1 37 ? 1.354 8.333 6.447 1.00 0.00 37 PRO A O 18
ATOM 9907 N N . PHE A 1 38 ? 0.405 6.587 5.368 1.00 0.00 38 PHE A N 18
ATOM 9908 C CA . PHE A 1 38 ? -0.972 6.938 5.644 1.00 0.00 38 PHE A CA 18
ATOM 9909 C C . PHE A 1 38 ? -1.201 7.433 7.068 1.00 0.00 38 PHE A C 18
ATOM 9910 O O . PHE A 1 38 ? -0.632 6.878 8.009 1.00 0.00 38 PHE A O 18
ATOM 9927 N N . SER A 1 39 ? -2.010 8.482 7.198 1.00 0.00 39 SER A N 18
ATOM 9928 C CA . SER A 1 39 ? -2.424 9.050 8.459 1.00 0.00 39 SER A CA 18
ATOM 9929 C C . SER A 1 39 ? -3.204 7.984 9.232 1.00 0.00 39 SER A C 18
ATOM 9937 N N . ASP A 1 1 ? -8.099 -8.162 -5.267 1.00 0.00 1 ASP A N 19
ATOM 9938 C CA . ASP A 1 1 ? -7.214 -8.395 -4.117 1.00 0.00 1 ASP A CA 19
ATOM 9939 C C . ASP A 1 1 ? -7.350 -7.218 -3.170 1.00 0.00 1 ASP A C 19
ATOM 9940 O O . ASP A 1 1 ? -7.602 -6.088 -3.585 1.00 0.00 1 ASP A O 19
ATOM 9948 N N . GLU A 1 2 ? -7.161 -7.502 -1.901 1.00 0.00 2 GLU A N 19
ATOM 9949 C CA . GLU A 1 2 ? -7.133 -6.535 -0.822 1.00 0.00 2 GLU A CA 19
ATOM 9950 C C . GLU A 1 2 ? -5.803 -5.781 -0.853 1.00 0.00 2 GLU A C 19
ATOM 9951 O O . GLU A 1 2 ? -5.776 -4.587 -0.590 1.00 0.00 2 GLU A O 19
ATOM 9963 N N . CYS A 1 3 ? -4.713 -6.441 -1.240 1.00 0.00 3 CYS A N 19
ATOM 9964 C CA . CYS A 1 3 ? -3.428 -5.787 -1.474 1.00 0.00 3 CYS A CA 19
ATOM 9965 C C . CYS A 1 3 ? -3.560 -4.647 -2.484 1.00 0.00 3 CYS A C 19
ATOM 9966 O O . CYS A 1 3 ? -2.996 -3.567 -2.311 1.00 0.00 3 CYS A O 19
ATOM 9973 N N . ALA A 1 4 ? -4.313 -4.881 -3.558 1.00 0.00 4 ALA A N 19
ATOM 9974 C CA . ALA A 1 4 ? -4.637 -3.834 -4.509 1.00 0.00 4 ALA A CA 19
ATOM 9975 C C . ALA A 1 4 ? -5.442 -2.750 -3.800 1.00 0.00 4 ALA A C 19
ATOM 9976 O O . ALA A 1 4 ? -5.098 -1.571 -3.821 1.00 0.00 4 ALA A O 19
ATOM 9983 N N . ASN A 1 5 ? -6.525 -3.164 -3.148 1.00 0.00 5 ASN A N 19
ATOM 9984 C CA . ASN A 1 5 ? -7.450 -2.242 -2.500 1.00 0.00 5 ASN A CA 19
ATOM 9985 C C . ASN A 1 5 ? -6.751 -1.358 -1.463 1.00 0.00 5 ASN A C 19
ATOM 9986 O O . ASN A 1 5 ? -7.149 -0.216 -1.241 1.00 0.00 5 ASN A O 19
ATOM 9997 N N . ALA A 1 6 ? -5.705 -1.876 -0.825 1.00 0.00 6 ALA A N 19
ATOM 9998 C CA . ALA A 1 6 ? -4.884 -1.149 0.126 1.00 0.00 6 ALA A CA 19
ATOM 9999 C C . ALA A 1 6 ? -4.111 -0.029 -0.566 1.00 0.00 6 ALA A C 19
ATOM 10000 O O . ALA A 1 6 ? -3.997 1.067 -0.020 1.00 0.00 6 ALA A O 19
ATOM 10007 N N . ALA A 1 7 ? -3.590 -0.291 -1.769 1.00 0.00 7 ALA A N 19
ATOM 10008 C CA . ALA A 1 7 ? -2.945 0.744 -2.561 1.00 0.00 7 ALA A CA 19
ATOM 10009 C C . ALA A 1 7 ? -3.947 1.866 -2.815 1.00 0.00 7 ALA A C 19
ATOM 10010 O O . ALA A 1 7 ? -3.652 3.029 -2.549 1.00 0.00 7 ALA A O 19
ATOM 10017 N N . ALA A 1 8 ? -5.157 1.513 -3.258 1.00 0.00 8 ALA A N 19
ATOM 10018 C CA . ALA A 1 8 ? -6.222 2.493 -3.432 1.00 0.00 8 ALA A CA 19
ATOM 10019 C C . ALA A 1 8 ? -6.506 3.234 -2.120 1.00 0.00 8 ALA A C 19
ATOM 10020 O O . ALA A 1 8 ? -6.769 4.438 -2.135 1.00 0.00 8 ALA A O 19
ATOM 10027 N N . GLN A 1 9 ? -6.466 2.526 -0.988 1.00 0.00 9 GLN A N 19
ATOM 10028 C CA . GLN A 1 9 ? -6.661 3.095 0.342 1.00 0.00 9 GLN A CA 19
ATOM 10029 C C . GLN A 1 9 ? -5.443 3.877 0.840 1.00 0.00 9 GLN A C 19
ATOM 10030 O O . GLN A 1 9 ? -5.480 4.454 1.924 1.00 0.00 9 GLN A O 19
ATOM 10044 N N . CYS A 1 10 ? -4.373 3.931 0.055 1.00 0.00 10 CYS A N 19
ATOM 10045 C CA . CYS A 1 10 ? -3.252 4.824 0.286 1.00 0.00 10 CYS A CA 19
ATOM 10046 C C . CYS A 1 10 ? -2.646 4.540 1.658 1.00 0.00 10 CYS A C 19
ATOM 10047 O O . CYS A 1 10 ? -2.520 5.446 2.483 1.00 0.00 10 CYS A O 19
ATOM 10054 N N . SER A 1 11 ? -2.327 3.277 1.957 1.00 0.00 11 SER A N 19
ATOM 10055 C CA . SER A 1 11 ? -1.836 2.894 3.273 1.00 0.00 11 SER A CA 19
ATOM 10056 C C . SER A 1 11 ? -0.832 1.760 3.206 1.00 0.00 11 SER A C 19
ATOM 10057 O O . SER A 1 11 ? -1.091 0.702 2.642 1.00 0.00 11 SER A O 19
ATOM 10065 N N . ILE A 1 12 ? 0.281 1.979 3.886 1.00 0.00 12 ILE A N 19
ATOM 10066 C CA . ILE A 1 12 ? 1.405 1.087 4.007 1.00 0.00 12 ILE A CA 19
ATOM 10067 C C . ILE A 1 12 ? 1.076 -0.028 4.989 1.00 0.00 12 ILE A C 19
ATOM 10068 O O . ILE A 1 12 ? 1.451 -1.181 4.782 1.00 0.00 12 ILE A O 19
ATOM 10084 N N . THR A 1 13 ? 0.301 0.291 6.017 1.00 0.00 13 THR A N 19
ATOM 10085 C CA . THR A 1 13 ? -0.057 -0.692 7.011 1.00 0.00 13 THR A CA 19
ATOM 10086 C C . THR A 1 13 ? -1.082 -1.633 6.371 1.00 0.00 13 THR A C 19
ATOM 10087 O O . THR A 1 13 ? -0.900 -2.850 6.410 1.00 0.00 13 THR A O 19
ATOM 10098 N N . LEU A 1 14 ? -2.108 -1.109 5.693 1.00 0.00 14 LEU A N 19
ATOM 10099 C CA . LEU A 1 14 ? -3.032 -1.987 4.985 1.00 0.00 14 LEU A CA 19
ATOM 10100 C C . LEU A 1 14 ? -2.346 -2.712 3.831 1.00 0.00 14 LEU A C 19
ATOM 10101 O O . LEU A 1 14 ? -2.675 -3.869 3.579 1.00 0.00 14 LEU A O 19
ATOM 10117 N N . CYS A 1 15 ? -1.382 -2.078 3.150 1.00 0.00 15 CYS A N 19
ATOM 10118 C CA . CYS A 1 15 ? -0.585 -2.779 2.141 1.00 0.00 15 CYS A CA 19
ATOM 10119 C C . CYS A 1 15 ? -0.012 -4.015 2.827 1.00 0.00 15 CYS A C 19
ATOM 10120 O O . CYS A 1 15 ? -0.327 -5.145 2.466 1.00 0.00 15 CYS A O 19
ATOM 10127 N N . ASN A 1 16 ? 0.807 -3.817 3.858 1.00 0.00 16 ASN A N 19
ATOM 10128 C CA . ASN A 1 16 ? 1.506 -4.915 4.514 1.00 0.00 16 ASN A CA 19
ATOM 10129 C C . ASN A 1 16 ? 0.608 -5.887 5.264 1.00 0.00 16 ASN A C 19
ATOM 10130 O O . ASN A 1 16 ? 1.023 -7.020 5.510 1.00 0.00 16 ASN A O 19
ATOM 10141 N N . LEU A 1 17 ? -0.636 -5.517 5.554 1.00 0.00 17 LEU A N 19
ATOM 10142 C CA . LEU A 1 17 ? -1.598 -6.467 6.084 1.00 0.00 17 LEU A CA 19
ATOM 10143 C C . LEU A 1 17 ? -1.779 -7.663 5.138 1.00 0.00 17 LEU A C 19
ATOM 10144 O O . LEU A 1 17 ? -1.900 -8.797 5.604 1.00 0.00 17 LEU A O 19
ATOM 10160 N N . TYR A 1 18 ? -1.784 -7.434 3.820 1.00 0.00 18 TYR A N 19
ATOM 10161 C CA . TYR A 1 18 ? -2.063 -8.471 2.823 1.00 0.00 18 TYR A CA 19
ATOM 10162 C C . TYR A 1 18 ? -0.879 -8.741 1.895 1.00 0.00 18 TYR A C 19
ATOM 10163 O O . TYR A 1 18 ? -0.549 -9.887 1.596 1.00 0.00 18 TYR A O 19
ATOM 10181 N N . CYS A 1 19 ? -0.293 -7.677 1.364 1.00 0.00 19 CYS A N 19
ATOM 10182 C CA . CYS A 1 19 ? 0.528 -7.670 0.163 1.00 0.00 19 CYS A CA 19
ATOM 10183 C C . CYS A 1 19 ? 1.690 -8.660 0.182 1.00 0.00 19 CYS A C 19
ATOM 10184 O O . CYS A 1 19 ? 1.834 -9.465 -0.742 1.00 0.00 19 CYS A O 19
ATOM 10191 N N . GLY A 1 20 ? 2.524 -8.622 1.217 1.00 0.00 20 GLY A N 19
ATOM 10192 C CA . GLY A 1 20 ? 3.750 -9.404 1.309 1.00 0.00 20 GLY A CA 19
ATOM 10193 C C . GLY A 1 20 ? 4.848 -8.846 0.388 1.00 0.00 20 GLY A C 19
ATOM 10194 O O . GLY A 1 20 ? 5.208 -7.683 0.539 1.00 0.00 20 GLY A O 19
ATOM 10198 N N . PRO A 1 21 ? 5.403 -9.586 -0.582 1.00 0.00 21 PRO A N 19
ATOM 10199 C CA . PRO A 1 21 ? 6.388 -9.011 -1.500 1.00 0.00 21 PRO A CA 19
ATOM 10200 C C . PRO A 1 21 ? 5.770 -7.870 -2.310 1.00 0.00 21 PRO A C 19
ATOM 10201 O O . PRO A 1 21 ? 6.450 -6.917 -2.682 1.00 0.00 21 PRO A O 19
ATOM 10212 N N . LEU A 1 22 ? 4.456 -7.915 -2.536 1.00 0.00 22 LEU A N 19
ATOM 10213 C CA . LEU A 1 22 ? 3.761 -6.836 -3.213 1.00 0.00 22 LEU A CA 19
ATOM 10214 C C . LEU A 1 22 ? 3.823 -5.517 -2.422 1.00 0.00 22 LEU A C 19
ATOM 10215 O O . LEU A 1 22 ? 3.471 -4.483 -2.981 1.00 0.00 22 LEU A O 19
ATOM 10231 N N . ILE A 1 23 ? 4.212 -5.530 -1.133 1.00 0.00 23 ILE A N 19
ATOM 10232 C CA . ILE A 1 23 ? 4.219 -4.329 -0.295 1.00 0.00 23 ILE A CA 19
ATOM 10233 C C . ILE A 1 23 ? 4.997 -3.235 -0.992 1.00 0.00 23 ILE A C 19
ATOM 10234 O O . ILE A 1 23 ? 4.611 -2.081 -0.906 1.00 0.00 23 ILE A O 19
ATOM 10250 N N . GLU A 1 24 ? 6.070 -3.594 -1.685 1.00 0.00 24 GLU A N 19
ATOM 10251 C CA . GLU A 1 24 ? 6.906 -2.599 -2.301 1.00 0.00 24 GLU A CA 19
ATOM 10252 C C . GLU A 1 24 ? 6.165 -1.897 -3.431 1.00 0.00 24 GLU A C 19
ATOM 10253 O O . GLU A 1 24 ? 5.924 -0.700 -3.326 1.00 0.00 24 GLU A O 19
ATOM 10265 N N . ILE A 1 25 ? 5.749 -2.604 -4.485 1.00 0.00 25 ILE A N 19
ATOM 10266 C CA . ILE A 1 25 ? 4.977 -1.949 -5.537 1.00 0.00 25 ILE A CA 19
ATOM 10267 C C . ILE A 1 25 ? 3.738 -1.253 -4.950 1.00 0.00 25 ILE A C 19
ATOM 10268 O O . ILE A 1 25 ? 3.313 -0.218 -5.459 1.00 0.00 25 ILE A O 19
ATOM 10284 N N . CYS A 1 26 ? 3.169 -1.790 -3.870 1.00 0.00 26 CYS A N 19
ATOM 10285 C CA . CYS A 1 26 ? 1.999 -1.216 -3.219 1.00 0.00 26 CYS A CA 19
ATOM 10286 C C . CYS A 1 26 ? 2.348 0.139 -2.638 1.00 0.00 26 CYS A C 19
ATOM 10287 O O . CYS A 1 26 ? 1.708 1.134 -2.967 1.00 0.00 26 CYS A O 19
ATOM 10294 N N . GLU A 1 27 ? 3.394 0.191 -1.813 1.00 0.00 27 GLU A N 19
ATOM 10295 C CA . GLU A 1 27 ? 3.843 1.440 -1.223 1.00 0.00 27 GLU A CA 19
ATOM 10296 C C . GLU A 1 27 ? 4.210 2.396 -2.358 1.00 0.00 27 GLU A C 19
ATOM 10297 O O . GLU A 1 27 ? 3.843 3.564 -2.321 1.00 0.00 27 GLU A O 19
ATOM 10309 N N . LEU A 1 28 ? 4.889 1.900 -3.392 1.00 0.00 28 LEU A N 19
ATOM 10310 C CA . LEU A 1 28 ? 5.240 2.703 -4.547 1.00 0.00 28 LEU A CA 19
ATOM 10311 C C . LEU A 1 28 ? 3.989 3.336 -5.150 1.00 0.00 28 LEU A C 19
ATOM 10312 O O . LEU A 1 28 ? 3.985 4.534 -5.415 1.00 0.00 28 LEU A O 19
ATOM 10328 N N . THR A 1 29 ? 2.926 2.558 -5.366 1.00 0.00 29 THR A N 19
ATOM 10329 C CA . THR A 1 29 ? 1.661 3.099 -5.834 1.00 0.00 29 THR A CA 19
ATOM 10330 C C . THR A 1 29 ? 1.191 4.202 -4.885 1.00 0.00 29 THR A C 19
ATOM 10331 O O . THR A 1 29 ? 0.864 5.296 -5.343 1.00 0.00 29 THR A O 19
ATOM 10342 N N . VAL A 1 30 ? 1.161 3.931 -3.578 1.00 0.00 30 VAL A N 19
ATOM 10343 C CA . VAL A 1 30 ? 0.738 4.928 -2.609 1.00 0.00 30 VAL A CA 19
ATOM 10344 C C . VAL A 1 30 ? 1.549 6.217 -2.806 1.00 0.00 30 VAL A C 19
ATOM 10345 O O . VAL A 1 30 ? 0.952 7.272 -2.983 1.00 0.00 30 VAL A O 19
ATOM 10358 N N . MET A 1 31 ? 2.880 6.141 -2.843 1.00 0.00 31 MET A N 19
ATOM 10359 C CA . MET A 1 31 ? 3.751 7.279 -3.132 1.00 0.00 31 MET A CA 19
ATOM 10360 C C . MET A 1 31 ? 3.341 7.978 -4.425 1.00 0.00 31 MET A C 19
ATOM 10361 O O . MET A 1 31 ? 3.365 9.204 -4.525 1.00 0.00 31 MET A O 19
ATOM 10375 N N . GLN A 1 32 ? 3.057 7.187 -5.457 1.00 0.00 32 GLN A N 19
ATOM 10376 C CA . GLN A 1 32 ? 2.813 7.699 -6.782 1.00 0.00 32 GLN A CA 19
ATOM 10377 C C . GLN A 1 32 ? 1.550 8.556 -6.796 1.00 0.00 32 GLN A C 19
ATOM 10378 O O . GLN A 1 32 ? 1.553 9.635 -7.386 1.00 0.00 32 GLN A O 19
ATOM 10392 N N . ASN A 1 33 ? 0.473 8.084 -6.170 1.00 0.00 33 ASN A N 19
ATOM 10393 C CA . ASN A 1 33 ? -0.790 8.814 -6.195 1.00 0.00 33 ASN A CA 19
ATOM 10394 C C . ASN A 1 33 ? -0.808 9.875 -5.108 1.00 0.00 33 ASN A C 19
ATOM 10395 O O . ASN A 1 33 ? -1.141 11.030 -5.359 1.00 0.00 33 ASN A O 19
ATOM 10406 N N . CYS A 1 34 ? -0.542 9.427 -3.887 1.00 0.00 34 CYS A N 19
ATOM 10407 C CA . CYS A 1 34 ? -0.891 10.045 -2.618 1.00 0.00 34 CYS A CA 19
ATOM 10408 C C . CYS A 1 34 ? 0.332 10.164 -1.713 1.00 0.00 34 CYS A C 19
ATOM 10409 O O . CYS A 1 34 ? 1.457 9.952 -2.165 1.00 0.00 34 CYS A O 19
ATOM 10416 N N . GLU A 1 35 ? 0.135 10.603 -0.467 1.00 0.00 35 GLU A N 19
ATOM 10417 C CA . GLU A 1 35 ? 1.206 11.002 0.439 1.00 0.00 35 GLU A CA 19
ATOM 10418 C C . GLU A 1 35 ? 1.348 10.025 1.614 1.00 0.00 35 GLU A C 19
ATOM 10419 O O . GLU A 1 35 ? 0.790 10.271 2.690 1.00 0.00 35 GLU A O 19
ATOM 10431 N N . PRO A 1 36 ? 2.102 8.931 1.450 1.00 0.00 36 PRO A N 19
ATOM 10432 C CA . PRO A 1 36 ? 2.480 8.083 2.562 1.00 0.00 36 PRO A CA 19
ATOM 10433 C C . PRO A 1 36 ? 3.554 8.798 3.391 1.00 0.00 36 PRO A C 19
ATOM 10434 O O . PRO A 1 36 ? 4.044 9.851 2.980 1.00 0.00 36 PRO A O 19
ATOM 10445 N N . PRO A 1 37 ? 3.948 8.246 4.544 1.00 0.00 37 PRO A N 19
ATOM 10446 C CA . PRO A 1 37 ? 3.401 7.049 5.165 1.00 0.00 37 PRO A CA 19
ATOM 10447 C C . PRO A 1 37 ? 1.994 7.303 5.690 1.00 0.00 37 PRO A C 19
ATOM 10448 O O . PRO A 1 37 ? 1.765 8.289 6.388 1.00 0.00 37 PRO A O 19
ATOM 10459 N N . PHE A 1 38 ? 1.034 6.420 5.387 1.00 0.00 38 PHE A N 19
ATOM 10460 C CA . PHE A 1 38 ? -0.147 6.363 6.208 1.00 0.00 38 PHE A CA 19
ATOM 10461 C C . PHE A 1 38 ? 0.245 6.261 7.689 1.00 0.00 38 PHE A C 19
ATOM 10462 O O . PHE A 1 38 ? 1.174 5.526 8.039 1.00 0.00 38 PHE A O 19
ATOM 10479 N N . SER A 1 39 ? -0.443 7.037 8.517 1.00 0.00 39 SER A N 19
ATOM 10480 C CA . SER A 1 39 ? -0.184 7.249 9.925 1.00 0.00 39 SER A CA 19
ATOM 10481 C C . SER A 1 39 ? -1.473 6.910 10.681 1.00 0.00 39 SER A C 19
ATOM 10489 N N . ASP A 1 1 ? -7.898 -7.560 -5.828 1.00 0.00 1 ASP A N 20
ATOM 10490 C CA . ASP A 1 1 ? -7.268 -8.120 -4.622 1.00 0.00 1 ASP A CA 20
ATOM 10491 C C . ASP A 1 1 ? -7.177 -7.089 -3.507 1.00 0.00 1 ASP A C 20
ATOM 10492 O O . ASP A 1 1 ? -7.172 -5.880 -3.743 1.00 0.00 1 ASP A O 20
ATOM 10500 N N . GLU A 1 2 ? -7.122 -7.581 -2.272 1.00 0.00 2 GLU A N 20
ATOM 10501 C CA . GLU A 1 2 ? -7.172 -6.752 -1.081 1.00 0.00 2 GLU A CA 20
ATOM 10502 C C . GLU A 1 2 ? -5.903 -5.916 -0.909 1.00 0.00 2 GLU A C 20
ATOM 10503 O O . GLU A 1 2 ? -5.963 -4.794 -0.411 1.00 0.00 2 GLU A O 20
ATOM 10515 N N . CYS A 1 3 ? -4.752 -6.443 -1.322 1.00 0.00 3 CYS A N 20
ATOM 10516 C CA . CYS A 1 3 ? -3.517 -5.663 -1.357 1.00 0.00 3 CYS A CA 20
ATOM 10517 C C . CYS A 1 3 ? -3.697 -4.447 -2.270 1.00 0.00 3 CYS A C 20
ATOM 10518 O O . CYS A 1 3 ? -3.410 -3.310 -1.902 1.00 0.00 3 CYS A O 20
ATOM 10525 N N . ALA A 1 4 ? -4.231 -4.671 -3.469 1.00 0.00 4 ALA A N 20
ATOM 10526 C CA . ALA A 1 4 ? -4.513 -3.589 -4.396 1.00 0.00 4 ALA A CA 20
ATOM 10527 C C . ALA A 1 4 ? -5.563 -2.629 -3.834 1.00 0.00 4 ALA A C 20
ATOM 10528 O O . ALA A 1 4 ? -5.487 -1.424 -4.079 1.00 0.00 4 ALA A O 20
ATOM 10535 N N . ASN A 1 5 ? -6.553 -3.138 -3.095 1.00 0.00 5 ASN A N 20
ATOM 10536 C CA . ASN A 1 5 ? -7.484 -2.260 -2.386 1.00 0.00 5 ASN A CA 20
ATOM 10537 C C . ASN A 1 5 ? -6.712 -1.386 -1.407 1.00 0.00 5 ASN A C 20
ATOM 10538 O O . ASN A 1 5 ? -6.926 -0.181 -1.373 1.00 0.00 5 ASN A O 20
ATOM 10549 N N . ALA A 1 6 ? -5.808 -1.966 -0.615 1.00 0.00 6 ALA A N 20
ATOM 10550 C CA . ALA A 1 6 ? -5.010 -1.205 0.337 1.00 0.00 6 ALA A CA 20
ATOM 10551 C C . ALA A 1 6 ? -4.278 -0.073 -0.372 1.00 0.00 6 ALA A C 20
ATOM 10552 O O . ALA A 1 6 ? -4.261 1.066 0.097 1.00 0.00 6 ALA A O 20
ATOM 10559 N N . ALA A 1 7 ? -3.684 -0.385 -1.527 1.00 0.00 7 ALA A N 20
ATOM 10560 C CA . ALA A 1 7 ? -3.058 0.630 -2.352 1.00 0.00 7 ALA A CA 20
ATOM 10561 C C . ALA A 1 7 ? -4.074 1.723 -2.675 1.00 0.00 7 ALA A C 20
ATOM 10562 O O . ALA A 1 7 ? -3.799 2.898 -2.457 1.00 0.00 7 ALA A O 20
ATOM 10569 N N . ALA A 1 8 ? -5.243 1.358 -3.201 1.00 0.00 8 ALA A N 20
ATOM 10570 C CA . ALA A 1 8 ? -6.294 2.312 -3.545 1.00 0.00 8 ALA A CA 20
ATOM 10571 C C . ALA A 1 8 ? -6.713 3.156 -2.331 1.00 0.00 8 ALA A C 20
ATOM 10572 O O . ALA A 1 8 ? -6.990 4.349 -2.459 1.00 0.00 8 ALA A O 20
ATOM 10579 N N . GLN A 1 9 ? -6.747 2.555 -1.144 1.00 0.00 9 GLN A N 20
ATOM 10580 C CA . GLN A 1 9 ? -7.079 3.231 0.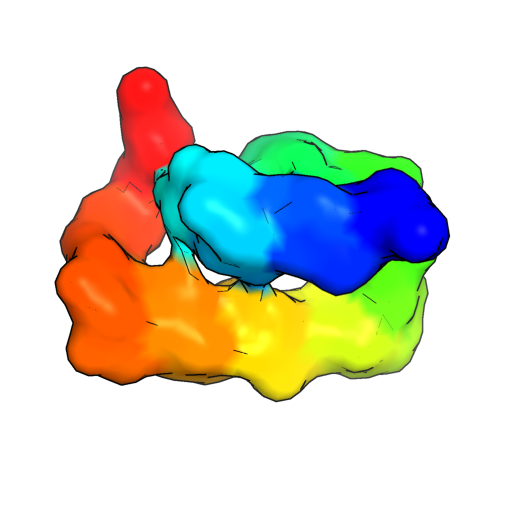101 1.00 0.00 9 GLN A CA 20
ATOM 10581 C C . GLN A 1 9 ? -5.930 4.126 0.570 1.00 0.00 9 GLN A C 20
ATOM 10582 O O . GLN A 1 9 ? -6.127 4.978 1.435 1.00 0.00 9 GLN A O 20
ATOM 10596 N N . CYS A 1 10 ? -4.741 3.940 -0.006 1.00 0.00 10 CYS A N 20
ATOM 10597 C CA . CYS A 1 10 ? -3.528 4.682 0.283 1.00 0.00 10 CYS A CA 20
ATOM 10598 C C . CYS A 1 10 ? -3.183 4.540 1.757 1.00 0.00 10 CYS A C 20
ATOM 10599 O O . CYS A 1 10 ? -3.200 5.517 2.501 1.00 0.00 10 CYS A O 20
ATOM 10606 N N . SER A 1 11 ? -2.842 3.319 2.180 1.00 0.00 11 SER A N 20
ATOM 10607 C CA . SER A 1 11 ? -2.296 3.039 3.498 1.00 0.00 11 SER A CA 20
ATOM 10608 C C . SER A 1 11 ? -1.262 1.941 3.405 1.00 0.00 11 SER A C 20
ATOM 10609 O O . SER A 1 11 ? -1.445 0.931 2.734 1.00 0.00 11 SER A O 20
ATOM 10617 N N . ILE A 1 12 ? -0.181 2.174 4.129 1.00 0.00 12 ILE A N 20
ATOM 10618 C CA . ILE A 1 12 ? 1.011 1.373 4.144 1.00 0.00 12 ILE A CA 20
ATOM 10619 C C . ILE A 1 12 ? 0.806 0.226 5.125 1.00 0.00 12 ILE A C 20
ATOM 10620 O O . ILE A 1 12 ? 1.235 -0.891 4.864 1.00 0.00 12 ILE A O 20
ATOM 10636 N N . THR A 1 13 ? 0.046 0.440 6.197 1.00 0.00 13 THR A N 20
ATOM 10637 C CA . THR A 1 13 ? -0.228 -0.672 7.089 1.00 0.00 13 THR A CA 20
ATOM 10638 C C . THR A 1 13 ? -1.224 -1.613 6.410 1.00 0.00 13 THR A C 20
ATOM 10639 O O . THR A 1 13 ? -1.011 -2.822 6.432 1.00 0.00 13 THR A O 20
ATOM 10650 N N . LEU A 1 14 ? -2.264 -1.102 5.739 1.00 0.00 14 LEU A N 20
ATOM 10651 C CA . LEU A 1 14 ? -3.124 -2.011 4.983 1.00 0.00 14 LEU A CA 20
ATOM 10652 C C . LEU A 1 14 ? -2.344 -2.717 3.873 1.00 0.00 14 LEU A C 20
ATOM 10653 O O . LEU A 1 14 ? -2.608 -3.884 3.599 1.00 0.00 14 LEU A O 20
ATOM 10669 N N . CYS A 1 15 ? -1.372 -2.043 3.250 1.00 0.00 15 CYS A N 20
ATOM 10670 C CA . CYS A 1 15 ? -0.484 -2.711 2.299 1.00 0.00 15 CYS A CA 20
ATOM 10671 C C . CYS A 1 15 ? 0.171 -3.897 3.011 1.00 0.00 15 CYS A C 20
ATOM 10672 O O . CYS A 1 15 ? -0.031 -5.051 2.637 1.00 0.00 15 CYS A O 20
ATOM 10679 N N . ASN A 1 16 ? 0.941 -3.622 4.064 1.00 0.00 16 ASN A N 20
ATOM 10680 C CA . ASN A 1 16 ? 1.645 -4.643 4.841 1.00 0.00 16 ASN A CA 20
ATOM 10681 C C . ASN A 1 16 ? 0.758 -5.790 5.283 1.00 0.00 16 ASN A C 20
ATOM 10682 O O . ASN A 1 16 ? 1.195 -6.940 5.263 1.00 0.00 16 ASN A O 20
ATOM 10693 N N . LEU A 1 17 ? -0.486 -5.490 5.647 1.00 0.00 17 LEU A N 20
ATOM 10694 C CA . LEU A 1 17 ? -1.446 -6.468 6.123 1.00 0.00 17 LEU A CA 20
ATOM 10695 C C . LEU A 1 17 ? -1.487 -7.707 5.213 1.00 0.00 17 LEU A C 20
ATOM 10696 O O . LEU A 1 17 ? -1.498 -8.822 5.732 1.00 0.00 17 LEU A O 20
ATOM 10712 N N . TYR A 1 18 ? -1.451 -7.555 3.882 1.00 0.00 18 TYR A N 20
ATOM 10713 C CA . TYR A 1 18 ? -1.579 -8.689 2.963 1.00 0.00 18 TYR A CA 20
ATOM 10714 C C . TYR A 1 18 ? -0.538 -8.750 1.842 1.00 0.00 18 TYR A C 20
ATOM 10715 O O . TYR A 1 18 ? -0.399 -9.791 1.198 1.00 0.00 18 TYR A O 20
ATOM 10733 N N . CYS A 1 19 ? 0.158 -7.656 1.542 1.00 0.00 19 CYS A N 20
ATOM 10734 C CA . CYS A 1 19 ? 0.788 -7.525 0.232 1.00 0.00 19 CYS A CA 20
ATOM 10735 C C . CYS A 1 19 ? 1.994 -8.438 -0.013 1.00 0.00 19 CYS A C 20
ATOM 10736 O O . CYS A 1 19 ? 2.280 -8.764 -1.167 1.00 0.00 19 CYS A O 20
ATOM 10743 N N . GLY A 1 20 ? 2.724 -8.858 1.021 1.00 0.00 20 GLY A N 20
ATOM 10744 C CA . GLY A 1 20 ? 3.914 -9.692 0.846 1.00 0.00 20 GLY A CA 20
ATOM 10745 C C . GLY A 1 20 ? 4.953 -9.012 -0.055 1.00 0.00 20 GLY A C 20
ATOM 10746 O O . GLY A 1 20 ? 5.378 -7.899 0.259 1.00 0.00 20 GLY A O 20
ATOM 10750 N N . PRO A 1 21 ? 5.379 -9.611 -1.177 1.00 0.00 21 PRO A N 20
ATOM 10751 C CA . PRO A 1 21 ? 6.363 -8.991 -2.056 1.00 0.00 21 PRO A CA 20
ATOM 10752 C C . PRO A 1 21 ? 5.783 -7.738 -2.700 1.00 0.00 21 PRO A C 20
ATOM 10753 O O . PRO A 1 21 ? 6.511 -6.789 -3.005 1.00 0.00 21 PRO A O 20
ATOM 10764 N N . LEU A 1 22 ? 4.459 -7.697 -2.872 1.00 0.00 22 LEU A N 20
ATOM 10765 C CA . LEU A 1 22 ? 3.809 -6.514 -3.388 1.00 0.00 22 LEU A CA 20
ATOM 10766 C C . LEU A 1 22 ? 3.803 -5.391 -2.355 1.00 0.00 22 LEU A C 20
ATOM 10767 O O . LEU A 1 22 ? 3.315 -4.319 -2.687 1.00 0.00 22 LEU A O 20
ATOM 10783 N N . ILE A 1 23 ? 4.291 -5.581 -1.119 1.00 0.00 23 ILE A N 20
ATOM 10784 C CA . ILE A 1 23 ? 4.358 -4.477 -0.164 1.00 0.00 23 ILE A CA 20
ATOM 10785 C C . ILE A 1 23 ? 5.064 -3.311 -0.826 1.00 0.00 23 ILE A C 20
ATOM 10786 O O . ILE A 1 23 ? 4.587 -2.183 -0.747 1.00 0.00 23 ILE A O 20
ATOM 10802 N N . GLU A 1 24 ? 6.161 -3.596 -1.520 1.00 0.00 24 GLU A N 20
ATOM 10803 C CA . GLU A 1 24 ? 6.886 -2.593 -2.260 1.00 0.00 24 GLU A CA 20
ATOM 10804 C C . GLU A 1 24 ? 5.983 -1.944 -3.295 1.00 0.00 24 GLU A C 20
ATOM 10805 O O . GLU A 1 24 ? 5.774 -0.744 -3.230 1.00 0.00 24 GLU A O 20
ATOM 10817 N N . ILE A 1 25 ? 5.438 -2.716 -4.230 1.00 0.00 25 ILE A N 20
ATOM 10818 C CA . ILE A 1 25 ? 4.618 -2.212 -5.328 1.00 0.00 25 ILE A CA 20
ATOM 10819 C C . ILE A 1 25 ? 3.471 -1.366 -4.766 1.00 0.00 25 ILE A C 20
ATOM 10820 O O . ILE A 1 25 ? 3.088 -0.345 -5.329 1.00 0.00 25 ILE A O 20
ATOM 10836 N N . CYS A 1 26 ? 2.920 -1.791 -3.636 1.00 0.00 26 CYS A N 20
ATOM 10837 C CA . CYS A 1 26 ? 1.817 -1.137 -2.964 1.00 0.00 26 CYS A CA 20
ATOM 10838 C C . CYS A 1 26 ? 2.305 0.179 -2.397 1.00 0.00 26 CYS A C 20
ATOM 10839 O O . CYS A 1 26 ? 1.692 1.220 -2.633 1.00 0.00 26 CYS A O 20
ATOM 10846 N N . GLU A 1 27 ? 3.459 0.135 -1.721 1.00 0.00 27 GLU A N 20
ATOM 10847 C CA . GLU A 1 27 ? 4.077 1.326 -1.184 1.00 0.00 27 GLU A CA 20
ATOM 10848 C C . GLU A 1 27 ? 4.267 2.313 -2.331 1.00 0.00 27 GLU A C 20
ATOM 10849 O O . GLU A 1 27 ? 3.902 3.473 -2.213 1.00 0.00 27 GLU A O 20
ATOM 10861 N N . LEU A 1 28 ? 4.804 1.820 -3.443 1.00 0.00 28 LEU A N 20
ATOM 10862 C CA . LEU A 1 28 ? 5.175 2.561 -4.630 1.00 0.00 28 LEU A CA 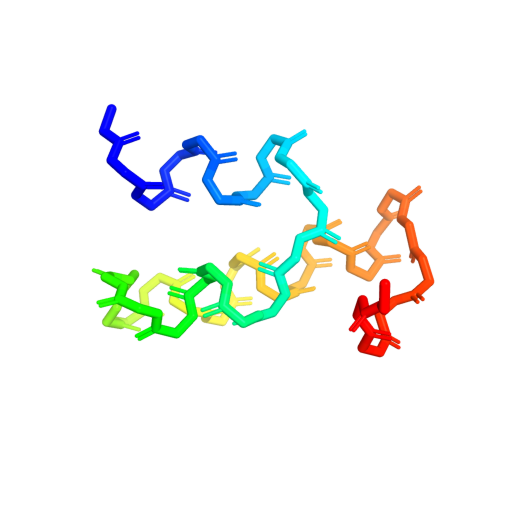20
ATOM 10863 C C . LEU A 1 28 ? 3.969 3.227 -5.271 1.00 0.00 28 LEU A C 20
ATOM 10864 O O . LEU A 1 28 ? 3.993 4.423 -5.534 1.00 0.00 28 LEU A O 20
ATOM 10880 N N . THR A 1 29 ? 2.914 2.467 -5.540 1.00 0.00 29 THR A N 20
ATOM 10881 C CA . THR A 1 29 ? 1.693 3.000 -6.116 1.00 0.00 29 THR A CA 20
ATOM 10882 C C . THR A 1 29 ? 1.206 4.172 -5.260 1.00 0.00 29 THR A C 20
ATOM 10883 O O . THR A 1 29 ? 0.897 5.251 -5.770 1.00 0.00 29 THR A O 20
ATOM 10894 N N . VAL A 1 30 ? 1.145 3.967 -3.947 1.00 0.00 30 VAL A N 20
ATOM 10895 C CA . VAL A 1 30 ? 0.734 5.005 -3.024 1.00 0.00 30 VAL A CA 20
ATOM 10896 C C . VAL A 1 30 ? 1.718 6.175 -3.106 1.00 0.00 30 VAL A C 20
ATOM 10897 O O . VAL A 1 30 ? 1.292 7.309 -3.249 1.00 0.00 30 VAL A O 20
ATOM 10910 N N . MET A 1 31 ? 3.022 5.923 -3.087 1.00 0.00 31 MET A N 20
ATOM 10911 C CA . MET A 1 31 ? 4.068 6.931 -3.249 1.00 0.00 31 MET A CA 20
ATOM 10912 C C . MET A 1 31 ? 3.843 7.779 -4.500 1.00 0.00 31 MET A C 20
ATOM 10913 O O . MET A 1 31 ? 4.129 8.977 -4.526 1.00 0.00 31 MET A O 20
ATOM 10927 N N . GLN A 1 32 ? 3.386 7.124 -5.560 1.00 0.00 32 GLN A N 20
ATOM 10928 C CA . GLN A 1 32 ? 3.144 7.744 -6.839 1.00 0.00 32 GLN A CA 20
ATOM 10929 C C . GLN A 1 32 ? 1.957 8.709 -6.754 1.00 0.00 32 GLN A C 20
ATOM 10930 O O . GLN A 1 32 ? 2.014 9.793 -7.329 1.00 0.00 32 GLN A O 20
ATOM 10944 N N . ASN A 1 33 ? 0.874 8.310 -6.081 1.00 0.00 33 ASN A N 20
ATOM 10945 C CA . ASN A 1 33 ? -0.430 8.978 -6.188 1.00 0.00 33 ASN A CA 20
ATOM 10946 C C . ASN A 1 33 ? -0.924 9.635 -4.893 1.00 0.00 33 ASN A C 20
ATOM 10947 O O . ASN A 1 33 ? -1.946 10.326 -4.889 1.00 0.00 33 ASN A O 20
ATOM 10958 N N . CYS A 1 34 ? -0.195 9.448 -3.803 1.00 0.00 34 CYS A N 20
ATOM 10959 C CA . CYS A 1 34 ? -0.464 9.910 -2.450 1.00 0.00 34 CYS A CA 20
ATOM 10960 C C . CYS A 1 34 ? 0.913 10.224 -1.864 1.00 0.00 34 CYS A C 20
ATOM 10961 O O . CYS A 1 34 ? 1.924 10.025 -2.542 1.00 0.00 34 CYS A O 20
ATOM 10968 N N . GLU A 1 35 ? 0.992 10.708 -0.623 1.00 0.00 35 GLU A N 20
ATOM 10969 C CA . GLU A 1 35 ? 2.274 10.899 0.047 1.00 0.00 35 GLU A CA 20
ATOM 10970 C C . GLU A 1 35 ? 2.312 10.059 1.328 1.00 0.00 35 GLU A C 20
ATOM 10971 O O . GLU A 1 35 ? 2.003 10.566 2.409 1.00 0.00 35 GLU A O 20
ATOM 10983 N N . PRO A 1 36 ? 2.662 8.768 1.246 1.00 0.00 36 PRO A N 20
ATOM 10984 C CA . PRO A 1 36 ? 2.737 7.910 2.412 1.00 0.00 36 PRO A CA 20
ATOM 10985 C C . PRO A 1 36 ? 3.922 8.329 3.293 1.00 0.00 36 PRO A C 20
ATOM 10986 O O . PRO A 1 36 ? 4.807 9.054 2.826 1.00 0.00 36 PRO A O 20
ATOM 10997 N N . PRO A 1 37 ? 3.974 7.889 4.560 1.00 0.00 37 PRO A N 20
ATOM 10998 C CA . PRO A 1 37 ? 3.108 6.891 5.183 1.00 0.00 37 PRO A CA 20
ATOM 10999 C C . PRO A 1 37 ? 1.748 7.476 5.550 1.00 0.00 37 PRO A C 20
ATOM 11000 O O . PRO A 1 37 ? 1.696 8.549 6.156 1.00 0.00 37 PRO A O 20
ATOM 11011 N N . PHE A 1 38 ? 0.633 6.812 5.213 1.00 0.00 38 PHE A N 20
ATOM 11012 C CA . PHE A 1 38 ? -0.651 7.287 5.706 1.00 0.00 38 PHE A CA 20
ATOM 11013 C C . PHE A 1 38 ? -0.761 6.939 7.186 1.00 0.00 38 PHE A C 20
ATOM 11014 O O . PHE A 1 38 ? -0.043 6.055 7.662 1.00 0.00 38 PHE A O 20
ATOM 11031 N N . SER A 1 39 ? -1.613 7.665 7.894 1.00 0.00 39 SER A N 20
ATOM 11032 C CA . SER A 1 39 ? -1.863 7.519 9.307 1.00 0.00 39 SER A CA 20
ATOM 11033 C C . SER A 1 39 ? -2.681 6.245 9.537 1.00 0.00 39 SER A C 20
#

Foldseek 3Di:
DQLVVCLVVLELVSNVVPPVVCSVVSPVSSVVVPPDNDD

InterPro domains:
  IPR009064 Pheromone, protozoan [PF06360] (1-35)
  IPR036245 Protozoan pheromone superfamily [SSF47014] (1-39)

Nearest PDB structures (foldseek):
  1ery-assembly1_A  TM=9.857E-01  e=2.497E-05  Euplotes raikovi
  1ery-assembly1_A  TM=9.741E-01  e=5.058E-05  Euplotes raikovi
  1ery-assembly1_A  TM=9.860E-01  e=1.743E-05  Euplotes raikovi
  1ery-assembly1_A  TM=1.026E+00  e=7.768E-06  Euplotes raikovi
  1ery-assembly1_A  TM=9.679E-01  e=2.338E-05  Euplotes raikovi

Solvent-accessible surface area: 2805 Å² total; per-residue (Å²): 148,96,25,61,66,1,22,91,84,25,0,19,93,55,0,81,105,146,1,38,116,100,53,98,107,4,76,88,42,0,143,144,92,46,168,32,114,90,135

Radius of gyration: 8.14 Å; Cα contacts (8 Å, |Δi|>4): 53; chains: 1; bounding box: 15×21×16 Å

Secondary structure (P-SEA, 3-state):
caaaaaaaaccccccccccccaaaaaaaaaaaccccccc

Organism: Euplotes raikovi (NCBI:txid5938)

Sequence (39 aa):
DECANAAAQCSITLCNLYCGPLIEICELTVMQNCEPPFSDECANAAAQCSITLCNLYCGPLIEICELTVMQNCEPPFSDECANAAAQCSITLCNLYCGPLIEICELTVMQNCEPPFSDECANAAAQCSITLCNLYCGPLIEICELTVMQNCEPPFSDECANAAAQCSITLCNLYCGPLIEICELTVMQNCEPPFSDECANAAAQCSITLCNLYCGPLIEICELTVMQNCEPPFSDECANAAAQCSITLCNLYCGPLIEICELTVMQNCEPPFSDECANAAAQCSITLCNLYCGPLIEICELTVMQNCEPPFSDECANAAAQCSITLCNLYCGPLIEICELTVMQNCEPPFSDECANAAAQCSITLCNLYCGPLIEICELTVMQNCEPPFSDECANAAAQCSITLCNLYCGPLIEICELTVMQNCEPPFSDECANAAAQCSITLCNLYCGPLIEICELTVMQNCEPPFSDECANAAAQCSITLCNLYCGPLIEICELTVMQNCEPPFSDECANAAAQCSITLCNLYCGPLIEICELTVMQNCEPPFSDECANAAAQCSITLCNLYCGPLIEICELTVMQNCEPPFSDECANAAAQCSITLCNLYCGPLIEICELTVMQNCEPPFSDECANAAAQCSITLCNLYCGPLIEICELTVMQNCEPPFSDECANAAAQCSITLCNLYCGPLIEICELTVMQNCEPPFSDECANAAAQCSITLCNLYCGPLIEICELTVMQNCEPPFSDECANAAAQCSITLCNLYCGPLIEICELTVMQNCEPPFS